Protein AF-0000000082944341 (afdb_homodimer)

Organism: Aphis glycines (NCBI:txid307491)

InterPro domains:
  IPR006941 Ribonuclease CAF1 [PF04857] (3-382)
  IPR012337 Ribonuclease H-like superfamily [SSF53098] (1-391)
  IPR012677 Nucleotide-binding alpha-beta plait domain superfamily [G3DSA:3.30.70.330] (440-510)
  IPR014789 Poly(A)-specific ribonuclease, RNA-binding [PF08675] (442-498)
  IPR036397 Ribonuclease H superfamily [G3DSA:3.30.420.10] (1-163)
  IPR036397 Ribonuclease H superfamily [G3DSA:3.30.420.10] (222-431)
  IPR036867 R3H domain superfamily [SSF82708] (162-239)
  IPR051181 CAF1 family poly(A)-specific ribonucleases [PTHR15092] (1-502)

Sequence (1282 aa):
MDVVNENFYQLLPEIELAIAECDFIAIDGEFTGLHNGTMVSIFDTAAQYYQKLRSNCMDFLMVQFGLCAVKYNAEKKKYTYRAYNFYTFPKPMSRYAPDCRFLCQSSSMEFLSNNNFDFNKLFKHGIPFLTVPDEQVLQNELLNRYKQNCLQAQTPSKVSEPIPIPDNHKADIESACEKVKELLESETSSEVIIAEKPNSFVRKLIYQEVYSRYSDSKVSLQSRIVEDIGNVMIAFKGRTKLLMAQERMEREQIELEKAVGFSAVLKKIIASNKPVVGHNMTLDVCHMIHQFCLPLPSSYSDFQAMVKTISYRFLDTKYISGTEPLKPFFGSTVLNDLKKSLSEQCQNYIDLEPEVPEVGYSDDVSKLHDAGFDAYLTSTVFVNLCNLYGKVKGIKEHISTDSAYLKQFENKLYMIRYNEDPCLNLNGPEQTWKLFFFLAQLQRSHVYHITFPAEWKTIDITNIFSPFTNVFIKYINDTSAWVALREASQAKAMNKILPKLQALHKNIILLPWSVYYKDTCTSNVPTTTKRKISSCSSPPKDNVDSPIAEDTSDDHDGHTPEKVPRISKGRRVSRGGTISPILEADESTELDADSSSVSNITDVDVKNHSISTPSYAQTLKTKKDTDTAELKTIFPVASWDMDVVNENFYQLLPEIELAIAECDFIAIDGEFTGLHNGTMVSIFDTAAQYYQKLRSNCMDFLMVQFGLCAVKYNAEKKKYTYRAYNFYTFPKPMSRYAPDCRFLCQSSSMEFLSNNNFDFNKLFKHGIPFLTVPDEQVLQNELLNRYKQNCLQAQTPSKVSEPIPIPDNHKADIESACEKVKELLESETSSEVIIAEKPNSFVRKLIYQEVYSRYSDSKVSLQSRIVEDIGNVMIAFKGRTKLLMAQERMEREQIELEKAVGFSAVLKKIIASNKPVVGHNMTLDVCHMIHQFCLPLPSSYSDFQAMVKTISYRFLDTKYISGTEPLKPFFGSTVLNDLKKSLSEQCQNYIDLEPEVPEVGYSDDVSKLHDAGFDAYLTSTVFVNLCNLYGKVKGIKEHISTDSAYLKQFENKLYMIRYNEDPCLNLNGPEQTWKLFFFLAQLQRSHVYHITFPAEWKTIDITNIFSPFTNVFIKYINDTSAWVALREASQAKAMNKILPKLQALHKNIILLPWSVYYKDTCTSNVPTTTKRKISSCSSPPKDNVDSPIAEDTSDDHDGHTPEKVPRISKGRRVSRGGTISPILEADESTELDADSSSVSNITDVDVKNHSISTPSYAQTLKTKKDTDTAELKTIFPVASWD

Nearest PDB structures (foldseek):
  2a1s-assembly1_D  TM=8.513E-01  e=3.449E-38  Homo sapiens
  2a1s-assembly1_A  TM=8.481E-01  e=6.648E-38  Homo sapiens
  3d45-assembly1_A  TM=7.875E-01  e=1.438E-38  Mus musculus
  2a1s-assembly2_B  TM=8.454E-01  e=1.087E-37  Homo sapiens
  2a1s-assembly2_C  TM=8.378E-01  e=4.267E-37  Homo sapiens

Solvent-accessible surface area (backbone atoms only — not comparable to full-atom values): 72663 Å² total; per-residue (Å²): 58,82,38,31,45,90,51,35,74,77,43,44,64,58,50,49,49,43,58,64,67,30,62,33,36,17,38,32,60,39,49,31,33,73,71,51,65,75,69,79,50,46,80,47,49,64,55,53,40,46,46,38,44,62,65,23,29,62,53,31,43,64,41,27,44,8,36,17,27,32,32,75,38,80,88,75,70,42,43,33,31,45,28,34,24,34,28,38,31,54,54,56,80,44,79,69,40,47,65,43,66,36,37,35,23,33,59,38,43,38,52,41,37,75,49,67,48,59,46,48,55,34,56,67,34,23,22,17,44,30,26,53,67,56,45,49,53,52,49,51,51,50,48,49,51,42,51,50,43,46,49,54,53,68,43,74,77,71,79,58,85,76,75,80,78,54,79,78,47,44,64,62,46,50,50,25,45,49,47,51,53,50,42,69,69,38,88,81,52,52,64,46,80,44,40,76,55,60,54,76,65,55,46,51,50,40,53,52,53,42,52,71,75,37,58,57,62,50,39,29,78,46,78,44,76,41,89,97,69,37,46,27,34,32,39,27,49,64,38,33,50,54,54,50,40,50,52,50,46,52,53,51,49,53,51,47,57,56,35,30,34,53,21,55,55,54,52,49,45,32,72,52,50,41,37,37,33,25,57,61,34,45,66,45,53,52,45,52,38,35,58,35,37,44,72,72,60,92,44,54,68,56,38,28,56,53,54,48,63,44,23,82,34,37,40,19,46,36,33,52,47,64,29,89,89,45,26,87,79,47,90,45,64,25,70,71,52,37,44,54,52,42,62,71,68,35,90,80,55,63,74,70,38,52,74,46,76,73,30,34,82,64,89,83,60,86,50,65,86,32,24,19,52,45,3,43,50,42,43,41,39,46,58,41,48,45,49,47,48,22,62,76,71,68,46,85,68,85,75,53,93,82,34,75,86,48,53,92,47,49,30,27,29,37,36,76,43,66,96,50,82,42,44,44,69,38,86,53,79,66,93,51,68,65,57,49,53,51,50,52,46,60,73,34,58,27,25,30,37,38,36,42,56,68,84,62,50,72,68,56,57,48,55,75,43,52,93,50,76,65,65,46,75,46,71,73,40,63,37,32,30,39,38,30,48,68,53,60,82,47,26,64,62,47,60,66,44,43,63,59,54,42,67,72,36,78,73,42,48,78,34,47,44,69,58,54,52,52,60,58,49,59,69,69,47,76,77,74,75,72,78,69,78,77,70,81,80,72,78,75,79,73,82,77,76,82,80,80,82,82,85,78,83,80,79,77,80,75,79,65,83,67,60,38,39,64,67,56,77,60,75,55,51,34,77,88,66,73,80,54,58,98,56,56,65,56,74,64,68,77,69,82,82,79,91,61,87,73,84,85,81,82,80,83,77,80,81,77,82,73,81,78,76,82,80,80,73,76,79,78,79,77,79,77,84,71,83,72,77,75,78,74,80,70,78,79,72,84,74,82,123,60,82,37,33,46,90,50,35,74,77,43,44,65,59,52,51,50,44,58,63,67,30,62,33,36,16,38,32,59,39,51,31,32,72,70,52,65,76,70,80,51,47,81,48,50,65,56,55,39,45,47,37,44,62,65,23,30,64,52,31,42,65,41,26,44,8,36,18,26,30,32,74,38,80,89,75,71,41,41,32,32,46,28,33,25,33,28,38,31,56,54,56,78,44,79,67,41,47,68,44,71,37,39,35,23,34,59,37,43,37,51,41,38,76,49,66,47,59,47,48,55,34,57,68,34,23,21,18,45,31,27,52,68,55,46,49,53,51,50,51,50,51,50,50,51,43,52,51,43,45,49,53,53,69,42,73,77,71,80,57,84,77,74,79,77,53,78,75,48,44,65,62,46,52,51,25,45,47,47,50,52,49,41,68,70,37,91,80,52,53,64,45,79,43,38,76,54,62,53,76,65,56,46,52,50,42,54,52,52,41,52,70,77,36,57,55,62,50,39,29,80,45,78,44,76,42,89,98,70,37,48,28,33,33,38,27,49,65,37,33,49,53,56,51,40,49,51,50,44,50,53,51,49,52,50,49,56,55,35,31,34,54,22,55,55,54,52,49,45,30,72,52,49,43,37,38,34,25,56,60,30,44,65,44,52,50,46,51,37,34,58,34,37,44,72,72,59,92,44,55,70,55,38,28,54,52,53,48,62,44,23,83,34,36,39,20,46,36,33,54,47,65,28,87,90,45,27,87,80,47,87,45,63,23,70,72,52,38,44,54,51,43,62,72,69,33,90,80,54,63,75,70,39,54,74,46,75,72,30,35,82,63,89,84,60,86,52,66,86,32,24,19,52,45,3,42,49,42,45,40,39,45,57,41,48,45,49,48,48,22,61,76,70,68,45,85,67,86,75,53,91,81,36,75,86,49,53,89,47,47,31,29,29,36,35,77,43,65,97,48,82,43,44,44,71,37,83,54,80,66,93,53,68,65,58,49,52,51,48,53,47,60,72,35,58,28,25,31,37,38,36,41,58,68,84,61,51,71,66,57,58,48,55,75,42,53,93,50,76,65,66,47,76,46,72,74,40,63,38,30,28,40,38,29,47,69,53,60,80,49,25,64,62,46,63,68,45,42,64,59,53,42,68,72,36,75,72,43,47,77,34,48,44,70,58,53,51,52,60,58,50,60,69,67,48,76,78,75,73,72,77,70,77,76,68,80,72,73,80,77,76,81,83,75,86,76,80,81,82,84,77,78,81,80,78,77,78,76,78,65,83,68,66,37,40,64,69,54,78,60,73,55,53,35,78,86,68,73,79,53,59,97,56,56,64,57,74,68,68,78,68,83,80,84,91,63,87,73,86,80,85,86,78,84,77,80,80,77,79,70,81,77,75,82,81,80,73,75,78,79,79,76,79,78,82,73,84,74,77,75,79,75,80,71,79,79,74,84,75,83,123

Radius of gyration: 36.27 Å; Cα contacts (8 Å, |Δi|>4): 1877; chains: 2; bounding box: 91×100×101 Å

Foldseek 3Di:
DEDWLVCQVVCVVVLLVLLQQFQFKEKFFAKLDAWFAFDDDQLDDLFRNVLRCQFTGQLIAGQKMKIKGWHADPVVRAIAIFIYIAGADADDLDLQQFDDDGDGDPVSVVVCVVLPNDVVCNVPTHQAADAPVRLVVLVVVLVVVLVVLLVVLVDDPPPDPQDDDDPLCVVLLVQLLVVLVVQLPDPPDFKDFSFFPDDPVSVVNNVNVNCVVDPLQAKPWDWDQDPPGGTTIMIGGRQGSNNVSVVVSVVVVVSSVSNNTPLVSLVSQLVSQHEYEYALCPSVLQNCCCPHYHNQDNGLQVNLVVSCSSHVWYFYLLLLCCDPPNVVQAPDSPLVRLLVSLVVPQPPQHQYHYPDPVRDDDPPDDSPPRGRVSSNSRVSSVLSSQRVVCVVVVNPDRDGPPDPSCVVRTQWRAANHDPDSRTSHSNHDDDDPVVVVVVSCLVQLQKKKKFADLPDDPVNVCVLVVVQPDWDWADSDSGMIMIGGPDSVCSVVCVVCVVVSCVVDVRMDMGRPVVVVVVVVVVPDPPPPPVPPPPDDPDDPPDDDDDDDDDDDDPPPPPRPDRPGDRPSPNNPSPPDDPPPVDDPPPPPPPDDDDNDDDDDDDDDPDCPPPCPDPPPDDPVPDCPPPPPPPPPPDDDPPPD/DEDFLVCQVVCVVVLLVLLQQFQFKEKFFAKLDAWAAFDDDQLDDLFRNVLRCQQTGQLIAGQKMKIKGWHADPVVRAIAIFIYIAGADADDLDLQQFDDDGDGDPVSVVVCVVLPNDVVCNVPTHQAADAPVRLVVLVVVLVVVLVVLLVVLVDDPPPDPQDDDDPQCVVLLVQLLVVLVVCLVDPPDFKDFSFFPDDPVSVVNNVNVNCVVDPLQAKPWDWDQDPPGGTTIMIGGRQRSNNVSVVVSVVVVVSSVSNNTPLVSLVSQLVSQHEYEYALCPSVLQNCCCPHYHNQDNGLQVNLVVSCSSHVWYFYLLLLCCDPPNNVQAPDSDLVRLLVSLVVPQPPQHQYHYPDPVRDDDPPDDSPPRGRVSSNSRVSSVLSSQRVVCVVVVNPDRDGPPDPSCVVRTQWRAANHDPDSRTSHSNHDDDDPVVVVVVSCLVQLQKKKKFADLPDDPVNVCVLVVVQPDWDWADRDSGMIMIGGPDSVCSVVCVVCVVVSCVVDVRMDMGRPVVVVVVVVVVPDDPPPPVPPPPDDDPDDDDDDDDDDPDDDDPPPPPRPDRPGDRPSPNSPSPPDDPPPVDDPPPPPPPDDDDRDNDDDDDDDPDCPPPCPDPPVDDPVPDCPPPPPPPPPPDDDPPPD

Secondary structure (DSSP, 8-state):
-EE-HHHHHHHHHHHHHHHHH-SEEEEEEEES-S-SSSPP-TT--HHHHHHHHHHHTTTB-EEEEEEEEEEEETTTTEEEEEEEEEEB-----STTS---EEEEEHHHHHHHHHTT--HHHHHHHPBPB--HHHHHHHHHHHHHHHHHHHHHHHS-----S-----HHHHHHHHHHHHHHHHHHH-SS-SEEEEEES--HHHHHHHHHHHHHHS-TTTEEEEEEEETTTEEEEEEEES--HHHHHHHHHHHHHHHHHHHHBTHHHHHHHHHHT--EEESS-HHHHHHHHHHHT-PPPSSHHHHHHHHHHH-S-EEEHHHHHHSTTTGGG-S---HHHHHHHHHHH-TT----EESSGGG---TT---TT-HHHHHHHHHHHHHHHHHHHHHHHT--S---TT-GGGGGGTTEEE---SSS--EEE-S---S-HHHHHHHHHHHTTTEEEEE--TT--HHHHHHHTTTSS-EEEEESSSSEEEEEES-GGGHHHHHHHHHHHHHH-TT-EEEEHHHHHHHHHHHSS--------------------------------------------------SS----SS------TT-------------------------------------------S------/-EE-HHHHHHHHHHHHHHHHH-SEEEEEEEES-S-SSSPP-TT--HHHHHHHHHHHTTTB-EEEEEEEEEEEETTTTEEEEEEEEEEB-----STTS---EEEEEHHHHHHHHHTT--HHHHHHHPBPB--HHHHHHHHHHHHHHHHHHHHHHHS-----S-----HHHHHHHHHHHHHHHHHHH-SS-SEEEEEES--HHHHHHHHHHHHHHS-TTTEEEEEEEETTTEEEEEEEES--HHHHHHHHHHHHHHHHHHHHBTHHHHHHHHHHT--EEESS-HHHHHHHHHHHT-PPPSSHHHHHHHHHHH-S-EEEHHHHHHSTTTGGG-S---HHHHHHHHHHH-TT----EESSGGG---TT---TT-HHHHHHHHHHHHHHHHHHHHHHHT--S---TT-GGGGGGTTEEE---SSS--EEE-S---S-HHHHHHHHHHHTTTEEEEE--TT--HHHHHHHTTTSS-EEEEESSSSEEEEEESSGGGHHHHHHHHHHHHHH-TT-EEEEHHHHHHHHHHSSS--------------------------------------------------SS----SS------TT-------------------------------------------S------

Structure (mmCIF, N/CA/C/O backbone):
data_AF-0000000082944341-model_v1
#
loop_
_entity.id
_entity.type
_entity.pdbx_description
1 polymer 'Poly(A)-specific ribonuclease RNA-binding domain-containing protein'
#
loop_
_atom_site.group_PDB
_atom_site.id
_atom_site.type_symbol
_atom_site.label_atom_id
_atom_site.label_alt_id
_atom_site.label_comp_id
_atom_site.label_asym_id
_atom_site.label_entity_id
_atom_site.label_seq_id
_atom_site.pdbx_PDB_ins_code
_atom_site.Cartn_x
_atom_site.Cartn_y
_atom_site.Cartn_z
_atom_site.occupancy
_atom_site.B_iso_or_equiv
_atom_site.auth_seq_id
_atom_site.auth_comp_id
_atom_site.auth_asym_id
_atom_site.auth_atom_id
_atom_site.pdbx_PDB_model_num
ATOM 1 N N . MET A 1 1 ? 18.359 -15.992 9.508 1 85.75 1 MET A N 1
ATOM 2 C CA . MET A 1 1 ? 18.562 -14.805 10.328 1 85.75 1 MET A CA 1
ATOM 3 C C . MET A 1 1 ? 17.844 -13.602 9.742 1 85.75 1 MET A C 1
ATOM 5 O O . MET A 1 1 ? 18 -13.297 8.562 1 85.75 1 MET A O 1
ATOM 9 N N . ASP A 1 2 ? 17.109 -12.914 10.57 1 91.88 2 ASP A N 1
ATOM 10 C CA . ASP A 1 2 ? 16.453 -11.688 10.148 1 91.88 2 ASP A CA 1
ATOM 11 C C . ASP A 1 2 ? 17.422 -10.508 10.18 1 91.88 2 ASP A C 1
ATOM 13 O O . ASP A 1 2 ? 18.141 -10.312 11.164 1 91.88 2 ASP A O 1
ATOM 17 N N . VAL A 1 3 ? 17.5 -9.883 9.07 1 97.12 3 VAL A N 1
ATOM 18 C CA . VAL A 1 3 ? 18.312 -8.672 8.969 1 97.12 3 VAL A CA 1
ATOM 19 C C . VAL A 1 3 ? 17.406 -7.449 8.836 1 97.12 3 VAL A C 1
ATOM 21 O O . VAL A 1 3 ? 16.594 -7.371 7.906 1 97.12 3 VAL A O 1
ATOM 24 N N . VAL A 1 4 ? 17.5 -6.531 9.75 1 96.94 4 VAL A N 1
ATOM 25 C CA . VAL A 1 4 ? 16.734 -5.297 9.789 1 96.94 4 VAL A CA 1
ATOM 26 C C . VAL A 1 4 ? 17.672 -4.098 9.898 1 96.94 4 VAL A C 1
ATOM 28 O O . VAL A 1 4 ? 18.891 -4.262 9.953 1 96.94 4 VAL A O 1
ATOM 31 N N . ASN A 1 5 ? 17.094 -2.959 9.875 1 95.62 5 ASN A N 1
ATOM 32 C CA . ASN A 1 5 ? 17.891 -1.737 9.828 1 95.62 5 ASN A CA 1
ATOM 33 C C . ASN A 1 5 ? 18.859 -1.657 11 1 95.62 5 ASN A C 1
ATOM 35 O O . ASN A 1 5 ? 20.016 -1.239 10.836 1 95.62 5 ASN A O 1
ATOM 39 N N . GLU A 1 6 ? 18.516 -2.117 12.148 1 94.69 6 GLU A N 1
ATOM 40 C CA . GLU A 1 6 ? 19.281 -1.953 13.383 1 94.69 6 GLU A CA 1
ATOM 41 C C . GLU A 1 6 ? 20.531 -2.828 13.383 1 94.69 6 GLU A C 1
ATOM 43 O O . GLU A 1 6 ? 21.547 -2.477 13.992 1 94.69 6 GLU A O 1
ATOM 48 N N . ASN A 1 7 ? 20.469 -3.965 12.711 1 95.44 7 ASN A N 1
ATOM 49 C CA . ASN A 1 7 ? 21.625 -4.863 12.719 1 95.44 7 ASN A CA 1
ATOM 50 C C . ASN A 1 7 ? 22.266 -4.957 11.336 1 95.44 7 ASN A C 1
ATOM 52 O O . ASN A 1 7 ? 23.234 -5.691 11.148 1 95.44 7 ASN A O 1
ATOM 56 N N . PHE A 1 8 ? 21.812 -4.207 10.438 1 96.94 8 PHE A N 1
ATOM 57 C CA . PHE A 1 8 ? 22.219 -4.336 9.039 1 96.94 8 PHE A CA 1
ATOM 58 C C . PHE A 1 8 ? 23.688 -3.965 8.859 1 96.94 8 PHE A C 1
ATOM 60 O O . PHE A 1 8 ? 24.453 -4.738 8.297 1 96.94 8 PHE A O 1
ATOM 67 N N . TYR A 1 9 ? 24.062 -2.891 9.328 1 94.06 9 TYR A N 1
ATOM 68 C CA . TYR A 1 9 ? 25.406 -2.375 9.078 1 94.06 9 TYR A CA 1
ATOM 69 C C . TYR A 1 9 ? 26.453 -3.188 9.828 1 94.06 9 TYR A C 1
ATOM 71 O O . TYR A 1 9 ? 27.594 -3.328 9.359 1 94.06 9 TYR A O 1
ATOM 79 N N . GLN A 1 10 ? 26.047 -3.662 10.898 1 94.56 10 GLN A N 1
ATOM 80 C CA . GLN A 1 10 ? 26.938 -4.543 11.641 1 94.56 10 GLN A CA 1
ATOM 81 C C . GLN A 1 10 ? 27.156 -5.859 10.898 1 94.56 10 GLN A C 1
ATOM 83 O O . GLN A 1 10 ? 28.25 -6.43 10.945 1 94.56 10 GLN A O 1
ATOM 88 N N . LEU A 1 11 ? 26.188 -6.309 10.203 1 95.75 11 LEU A N 1
ATOM 89 C CA . LEU A 1 11 ? 26.219 -7.609 9.539 1 95.75 11 LEU A CA 1
ATOM 90 C C . LEU A 1 11 ? 26.781 -7.484 8.125 1 95.75 11 LEU A C 1
ATOM 92 O O . LEU A 1 11 ? 27.172 -8.484 7.516 1 95.75 11 LEU A O 1
ATOM 96 N N . LEU A 1 12 ? 26.797 -6.332 7.602 1 96.56 12 LEU A N 1
ATOM 97 C CA . LEU A 1 12 ? 27.109 -6.102 6.195 1 96.56 12 LEU A CA 1
ATOM 98 C C . LEU A 1 12 ? 28.469 -6.691 5.844 1 96.56 12 LEU A C 1
ATOM 100 O O . LEU A 1 12 ? 28.625 -7.332 4.801 1 96.56 12 LEU A O 1
ATOM 104 N N . PRO A 1 13 ? 29.531 -6.555 6.703 1 96.25 13 PRO A N 1
ATOM 105 C CA . PRO A 1 13 ? 30.812 -7.156 6.355 1 96.25 13 PRO A CA 1
ATOM 106 C C . PRO A 1 13 ? 30.75 -8.68 6.258 1 96.25 13 PRO A C 1
ATOM 108 O O . PRO A 1 13 ? 31.359 -9.273 5.359 1 96.25 13 PRO A O 1
ATOM 111 N N . GLU A 1 14 ? 30.047 -9.25 7.121 1 95.69 14 GLU A N 1
ATOM 112 C CA . GLU A 1 14 ? 29.875 -10.695 7.09 1 95.69 14 GLU A CA 1
ATOM 113 C C . GLU A 1 14 ? 29.125 -11.141 5.84 1 95.69 14 GLU A C 1
ATOM 115 O O . GLU A 1 14 ? 29.453 -12.156 5.234 1 95.69 14 GLU A O 1
ATOM 120 N N . ILE A 1 15 ? 28.125 -10.445 5.508 1 97.12 15 ILE A N 1
ATOM 121 C CA . ILE A 1 15 ? 27.312 -10.742 4.324 1 97.12 15 ILE A CA 1
ATOM 122 C C . ILE A 1 15 ? 28.188 -10.625 3.072 1 97.12 15 ILE A C 1
ATOM 124 O O . ILE A 1 15 ? 28.109 -11.469 2.176 1 97.12 15 ILE A O 1
ATOM 128 N N . GLU A 1 16 ? 28.953 -9.57 3.078 1 97.44 16 GLU A N 1
ATOM 129 C CA . GLU A 1 16 ? 29.859 -9.367 1.957 1 97.44 16 GLU A CA 1
ATOM 130 C C . GLU A 1 16 ? 30.812 -10.539 1.798 1 97.44 16 GLU A C 1
ATOM 132 O O . GLU A 1 16 ? 31.062 -11 0.682 1 97.44 16 GLU A O 1
ATOM 137 N N . LEU A 1 17 ? 31.312 -11.031 2.84 1 97 17 LEU A N 1
ATOM 138 C CA . LEU A 1 17 ? 32.25 -12.164 2.82 1 97 17 LEU A CA 1
ATOM 139 C C . LEU A 1 17 ? 31.531 -13.43 2.35 1 97 17 LEU A C 1
ATOM 141 O O . LEU A 1 17 ? 32.094 -14.211 1.583 1 97 17 LEU A O 1
ATOM 145 N N . ALA A 1 18 ? 30.375 -13.617 2.82 1 96.94 18 ALA A N 1
ATOM 146 C CA . ALA A 1 18 ? 29.578 -14.781 2.41 1 96.94 18 ALA A CA 1
ATOM 147 C C . ALA A 1 18 ? 29.344 -14.781 0.903 1 96.94 18 ALA A C 1
ATOM 149 O O . ALA A 1 18 ? 29.469 -15.82 0.249 1 96.94 18 ALA A O 1
ATOM 150 N N . ILE A 1 19 ? 29.016 -13.648 0.378 1 97.81 19 ILE A N 1
ATOM 151 C CA . ILE A 1 19 ? 28.75 -13.5 -1.049 1 97.81 19 ILE A CA 1
ATOM 152 C C . ILE A 1 19 ? 30.047 -13.734 -1.838 1 97.81 19 ILE A C 1
ATOM 154 O O . ILE A 1 19 ? 30.031 -14.43 -2.857 1 97.81 19 ILE A O 1
ATOM 158 N N . ALA A 1 20 ? 31.125 -13.281 -1.326 1 96.94 20 ALA A N 1
ATOM 159 C CA . ALA A 1 20 ? 32.406 -13.367 -2.02 1 96.94 20 ALA A CA 1
ATOM 160 C C . ALA A 1 20 ? 32.906 -14.805 -2.07 1 96.94 20 ALA A C 1
ATOM 162 O O . ALA A 1 20 ? 33.531 -15.211 -3.051 1 96.94 20 ALA A O 1
ATOM 163 N N . GLU A 1 21 ? 32.594 -15.562 -1.082 1 96.25 21 GLU A N 1
ATOM 164 C CA . GLU A 1 21 ? 33.219 -16.891 -0.937 1 96.25 21 GLU A CA 1
ATOM 165 C C . GLU A 1 21 ? 32.281 -17.984 -1.459 1 96.25 21 GLU A C 1
ATOM 167 O O . GLU A 1 21 ? 32.719 -19.125 -1.641 1 96.25 21 GLU A O 1
ATOM 172 N N . CYS A 1 22 ? 31.109 -17.641 -1.758 1 97.38 22 CYS A N 1
ATOM 173 C CA . CYS A 1 22 ? 30.141 -18.688 -2.111 1 97.38 22 CYS A CA 1
ATOM 174 C C . CYS A 1 22 ? 30.328 -19.141 -3.553 1 97.38 22 CYS A C 1
ATOM 176 O O . CYS A 1 22 ? 31.078 -18.516 -4.312 1 97.38 22 CYS A O 1
ATOM 178 N N . ASP A 1 23 ? 29.719 -20.266 -3.865 1 97.31 23 ASP A N 1
ATOM 179 C CA . ASP A 1 23 ? 29.719 -20.781 -5.23 1 97.31 23 ASP A CA 1
ATOM 180 C C . ASP A 1 23 ? 28.516 -20.25 -6.016 1 97.31 23 ASP A C 1
ATOM 182 O O . ASP A 1 23 ? 28.609 -20.047 -7.23 1 97.31 23 ASP A O 1
ATOM 186 N N . PHE A 1 24 ? 27.438 -20.125 -5.379 1 98.12 24 PHE A N 1
ATOM 187 C CA . PHE A 1 24 ? 26.266 -19.5 -5.988 1 98.12 24 PHE A CA 1
ATOM 188 C C . PHE A 1 24 ? 25.375 -18.859 -4.926 1 98.12 24 PHE A C 1
ATOM 190 O O . PHE A 1 24 ? 25.531 -19.125 -3.732 1 98.12 24 PHE A O 1
ATOM 197 N N . ILE A 1 25 ? 24.484 -17.984 -5.344 1 98.56 25 ILE A N 1
ATOM 198 C CA . ILE A 1 25 ? 23.547 -17.266 -4.473 1 98.56 25 ILE A CA 1
ATOM 199 C C . ILE A 1 25 ? 22.109 -17.609 -4.859 1 98.56 25 ILE A C 1
ATOM 201 O O . ILE A 1 25 ? 21.719 -17.438 -6.016 1 98.56 25 ILE A O 1
ATOM 205 N N . ALA A 1 26 ? 21.359 -18.141 -3.939 1 98.69 26 ALA A N 1
ATOM 206 C CA . ALA A 1 26 ? 19.938 -18.312 -4.16 1 98.69 26 ALA A CA 1
ATOM 207 C C . ALA A 1 26 ? 19.141 -17.141 -3.6 1 98.69 26 ALA A C 1
ATOM 209 O O . ALA A 1 26 ? 19.453 -16.625 -2.521 1 98.69 26 ALA A O 1
ATOM 210 N N . ILE A 1 27 ? 18.078 -16.703 -4.336 1 98.62 27 ILE A N 1
ATOM 211 C CA . ILE A 1 27 ? 17.328 -15.547 -3.898 1 98.62 27 ILE A CA 1
ATOM 212 C C . ILE A 1 27 ? 15.828 -15.867 -3.932 1 98.62 27 ILE A C 1
ATOM 214 O O . ILE A 1 27 ? 15.398 -16.781 -4.633 1 98.62 27 ILE A O 1
ATOM 218 N N . ASP A 1 28 ? 15.07 -15.156 -3.193 1 98.44 28 ASP A N 1
ATOM 219 C CA . ASP A 1 28 ? 13.609 -15.164 -3.158 1 98.44 28 ASP A CA 1
ATOM 220 C C . ASP A 1 28 ? 13.062 -13.859 -2.592 1 98.44 28 ASP A C 1
ATOM 222 O O . ASP A 1 28 ? 13.727 -13.188 -1.802 1 98.44 28 ASP A O 1
ATOM 226 N N . GLY A 1 29 ? 11.852 -13.43 -3.062 1 98.06 29 GLY A N 1
ATOM 227 C CA . GLY A 1 29 ? 11.281 -12.188 -2.576 1 98.06 29 GLY A CA 1
ATOM 228 C C . GLY A 1 29 ? 9.812 -12.305 -2.223 1 98.06 29 GLY A C 1
ATOM 229 O O . GLY A 1 29 ? 9.102 -13.156 -2.764 1 98.06 29 GLY A O 1
ATOM 230 N N . GLU A 1 30 ? 9.344 -11.516 -1.291 1 98.38 30 GLU A N 1
ATOM 231 C CA . GLU A 1 30 ? 7.938 -11.297 -0.984 1 98.38 30 GLU A CA 1
ATOM 232 C C . GLU A 1 30 ? 7.492 -9.898 -1.405 1 98.38 30 GLU A C 1
ATOM 234 O O . GLU A 1 30 ? 8.242 -8.93 -1.255 1 98.38 30 GLU A O 1
ATOM 239 N N . PHE A 1 31 ? 6.277 -9.789 -1.926 1 98.12 31 PHE A N 1
ATOM 240 C CA . PHE A 1 31 ? 5.844 -8.562 -2.588 1 98.12 31 PHE A CA 1
ATOM 241 C C . PHE A 1 31 ? 4.531 -8.07 -2 1 98.12 31 PHE A C 1
ATOM 243 O O . PHE A 1 31 ? 3.738 -8.859 -1.48 1 98.12 31 PHE A O 1
ATOM 250 N N . THR A 1 32 ? 4.262 -6.742 -2.09 1 98.06 32 THR A N 1
ATOM 251 C CA . THR A 1 32 ? 3.012 -6.152 -1.626 1 98.06 32 THR A CA 1
ATOM 252 C C . THR A 1 32 ? 1.886 -6.418 -2.621 1 98.06 32 THR A C 1
ATOM 254 O O . THR A 1 32 ? 0.722 -6.121 -2.344 1 98.06 32 THR A O 1
ATOM 257 N N . GLY A 1 33 ? 2.211 -6.914 -3.764 1 97 33 GLY A N 1
ATOM 258 C CA . GLY A 1 33 ? 1.267 -7.258 -4.816 1 97 33 GLY A CA 1
ATOM 259 C C . GLY A 1 33 ? 1.928 -7.891 -6.027 1 97 33 GLY A C 1
ATOM 260 O O . GLY A 1 33 ? 3.154 -7.887 -6.145 1 97 33 GLY A O 1
ATOM 261 N N . LEU A 1 34 ? 1.122 -8.359 -6.914 1 92.44 34 LEU A N 1
ATOM 262 C CA . LEU A 1 34 ? 1.663 -9.094 -8.055 1 92.44 34 LEU A CA 1
ATOM 263 C C . LEU A 1 34 ? 1.363 -8.375 -9.359 1 92.44 34 LEU A C 1
ATOM 265 O O . LEU A 1 34 ? 2.225 -8.281 -10.234 1 92.44 34 LEU A O 1
ATOM 269 N N . HIS A 1 35 ? 0.141 -7.91 -9.5 1 90.25 35 HIS A N 1
ATOM 270 C CA . HIS A 1 35 ? -0.193 -7.258 -10.766 1 90.25 35 HIS A CA 1
ATOM 271 C C . HIS A 1 35 ? -1.296 -6.223 -10.57 1 90.25 35 HIS A C 1
ATOM 273 O O . HIS A 1 35 ? -2.154 -6.379 -9.695 1 90.25 35 HIS A O 1
ATOM 279 N N . ASN A 1 36 ? -1.171 -5.207 -11.273 1 88.5 36 ASN A N 1
ATOM 280 C CA . ASN A 1 36 ? -2.162 -4.137 -11.344 1 88.5 36 ASN A CA 1
ATOM 281 C C . ASN A 1 36 ? -2.646 -3.916 -12.773 1 88.5 36 ASN A C 1
ATOM 283 O O . ASN A 1 36 ? -2.115 -3.066 -13.492 1 88.5 36 ASN A O 1
ATOM 287 N N . GLY A 1 37 ? -3.521 -4.605 -13.25 1 77.5 37 GLY A N 1
ATOM 288 C CA . GLY A 1 37 ? -4.016 -4.473 -14.609 1 77.5 37 GLY A CA 1
ATOM 289 C C . GLY A 1 37 ? -4.102 -5.797 -15.344 1 77.5 37 GLY A C 1
ATOM 290 O O . GLY A 1 37 ? -4.52 -6.805 -14.773 1 77.5 37 GLY A O 1
ATOM 291 N N . THR A 1 38 ? -3.652 -5.664 -16.703 1 76.75 38 THR A N 1
ATOM 292 C CA . THR A 1 38 ? -3.756 -6.844 -17.547 1 76.75 38 THR A CA 1
ATOM 293 C C . THR A 1 38 ? -2.697 -7.879 -17.172 1 76.75 38 THR A C 1
ATOM 295 O O . THR A 1 38 ? -1.516 -7.547 -17.047 1 76.75 38 THR A O 1
ATOM 298 N N .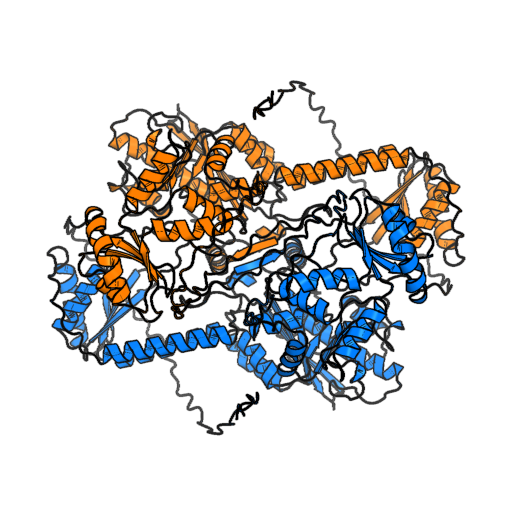 MET A 1 39 ? -3.105 -8.953 -16.969 1 79.75 39 MET A N 1
ATOM 299 C CA . MET A 1 39 ? -2.225 -10.055 -16.578 1 79.75 39 MET A CA 1
ATOM 300 C C . MET A 1 39 ? -1.474 -10.602 -17.781 1 79.75 39 MET A C 1
ATOM 302 O O . MET A 1 39 ? -1.935 -10.469 -18.922 1 79.75 39 MET A O 1
ATOM 306 N N . VAL A 1 40 ? -0.408 -11.141 -17.531 1 84.69 40 VAL A N 1
ATOM 307 C CA . VAL A 1 40 ? 0.361 -11.836 -18.562 1 84.69 40 VAL A CA 1
ATOM 308 C C . VAL A 1 40 ? -0.459 -12.992 -19.125 1 84.69 40 VAL A C 1
ATOM 310 O O . VAL A 1 40 ? -1.24 -13.617 -18.406 1 84.69 40 VAL A O 1
ATOM 313 N N . SER A 1 41 ? -0.291 -13.172 -20.391 1 84.56 41 SER A N 1
ATOM 314 C CA . SER A 1 41 ? -1 -14.234 -21.094 1 84.56 41 SER A CA 1
ATOM 315 C C . SER A 1 41 ? -0.041 -15.32 -21.562 1 84.56 41 SER A C 1
ATOM 317 O O . SER A 1 41 ? 1.119 -15.039 -21.875 1 84.56 41 SER A O 1
ATOM 319 N N . ILE A 1 42 ? -0.568 -16.5 -21.641 1 87.12 42 ILE A N 1
ATOM 320 C CA . ILE A 1 42 ? 0.227 -17.625 -22.141 1 87.12 42 ILE A CA 1
ATOM 321 C C . ILE A 1 42 ? 0.543 -17.406 -23.625 1 87.12 42 ILE A C 1
ATOM 323 O O . ILE A 1 42 ? 1.414 -18.078 -24.172 1 87.12 42 ILE A O 1
ATOM 327 N N . PHE A 1 43 ? -0.135 -16.5 -24.234 1 87.5 43 PHE A N 1
ATOM 328 C CA . PHE A 1 43 ? 0.044 -16.266 -25.672 1 87.5 43 PHE A CA 1
ATOM 329 C C . PHE A 1 43 ? 0.923 -15.047 -25.906 1 87.5 43 PHE A C 1
ATOM 331 O O . PHE A 1 43 ? 1.16 -14.664 -27.062 1 87.5 43 PHE A O 1
ATOM 338 N N . ASP A 1 44 ? 1.426 -14.492 -24.891 1 87.44 44 ASP A N 1
ATOM 339 C CA . ASP A 1 44 ? 2.307 -13.328 -25.031 1 87.44 44 ASP A CA 1
ATOM 340 C C . ASP A 1 44 ? 3.662 -13.734 -25.594 1 87.44 44 ASP A C 1
ATOM 342 O O . ASP A 1 44 ? 4.195 -14.797 -25.266 1 87.44 44 ASP A O 1
ATOM 346 N N . THR A 1 45 ? 4.145 -12.898 -26.469 1 87.06 45 THR A N 1
ATOM 347 C CA . THR A 1 45 ? 5.566 -13.008 -26.781 1 87.06 45 THR A CA 1
ATOM 348 C C . THR A 1 45 ? 6.414 -12.625 -25.562 1 87.06 45 THR A C 1
ATOM 350 O O . THR A 1 45 ? 5.906 -12.039 -24.609 1 87.06 45 THR A O 1
ATOM 353 N N . ALA A 1 46 ? 7.715 -12.953 -25.672 1 88.5 46 ALA A N 1
ATOM 354 C CA . ALA A 1 46 ? 8.609 -12.602 -24.578 1 88.5 46 ALA A CA 1
ATOM 355 C C . ALA A 1 46 ? 8.625 -11.094 -24.344 1 88.5 46 ALA A C 1
ATOM 357 O O . ALA A 1 46 ? 8.602 -10.633 -23.203 1 88.5 46 ALA A O 1
ATOM 358 N N . ALA A 1 47 ? 8.664 -10.352 -25.406 1 88.75 47 ALA A N 1
ATOM 359 C CA . ALA A 1 47 ? 8.688 -8.898 -25.312 1 88.75 47 ALA A CA 1
ATOM 360 C C . ALA A 1 47 ? 7.391 -8.367 -24.703 1 88.75 47 ALA A C 1
ATOM 362 O O . ALA A 1 47 ? 7.41 -7.441 -23.875 1 88.75 47 ALA A O 1
ATOM 363 N N . GLN A 1 48 ? 6.281 -8.914 -25.141 1 88.62 48 GLN A N 1
ATOM 364 C CA . GLN A 1 48 ? 4.988 -8.508 -24.594 1 88.62 48 GLN A CA 1
ATOM 365 C C . GLN A 1 48 ? 4.887 -8.867 -23.125 1 88.62 48 GLN A C 1
ATOM 367 O O . GLN A 1 48 ? 4.359 -8.078 -22.328 1 88.62 48 GLN A O 1
ATOM 372 N N . TYR A 1 49 ? 5.379 -10.031 -22.875 1 91.31 49 TYR A N 1
ATOM 373 C CA . TYR A 1 49 ? 5.406 -10.484 -21.5 1 91.31 49 TYR A CA 1
ATOM 374 C C . TYR A 1 49 ? 6.188 -9.516 -20.625 1 91.31 49 TYR A C 1
ATOM 376 O O . TYR A 1 49 ? 5.695 -9.086 -19.562 1 91.31 49 TYR A O 1
ATOM 384 N N . TYR A 1 50 ? 7.32 -9.156 -21.078 1 93.62 50 TYR A N 1
ATOM 385 C CA . TYR A 1 50 ? 8.172 -8.227 -20.359 1 93.62 50 TYR A CA 1
ATOM 386 C C . TYR A 1 50 ? 7.48 -6.879 -20.172 1 93.62 50 TYR A C 1
ATOM 388 O O . TYR A 1 50 ? 7.516 -6.293 -19.094 1 93.62 50 TYR A O 1
ATOM 396 N N . GLN A 1 51 ? 6.859 -6.418 -21.141 1 93.5 51 GLN A N 1
ATOM 397 C CA . GLN A 1 51 ? 6.191 -5.121 -21.078 1 93.5 51 GLN A CA 1
ATOM 398 C C . GLN A 1 51 ? 5.078 -5.125 -20.047 1 93.5 51 GLN A C 1
ATOM 400 O O . GLN A 1 51 ? 4.887 -4.137 -19.328 1 93.5 51 GLN A O 1
ATOM 405 N N . LYS A 1 52 ? 4.387 -6.168 -20.047 1 92.12 52 LYS A N 1
ATOM 406 C CA . LYS A 1 52 ? 3.309 -6.281 -19.062 1 92.12 52 LYS A CA 1
ATOM 407 C C . LYS A 1 52 ? 3.859 -6.312 -17.641 1 92.12 52 LYS A C 1
ATOM 409 O O . LYS A 1 52 ? 3.285 -5.707 -16.734 1 92.12 52 LYS A O 1
ATOM 414 N N . LEU A 1 53 ? 4.977 -6.996 -17.469 1 94.75 53 LEU A N 1
ATOM 415 C CA . LEU A 1 53 ? 5.605 -7.012 -16.156 1 94.75 53 LEU A CA 1
ATOM 416 C C . LEU A 1 53 ? 6.047 -5.609 -15.75 1 94.75 53 LEU A C 1
ATOM 418 O O . LEU A 1 53 ? 5.777 -5.168 -14.625 1 94.75 53 LEU A O 1
ATOM 422 N N . ARG A 1 54 ? 6.668 -4.988 -16.656 1 95.31 54 ARG A N 1
ATOM 423 C CA . ARG A 1 54 ? 7.215 -3.662 -16.391 1 95.31 54 ARG A CA 1
ATOM 424 C C . ARG A 1 54 ? 6.109 -2.67 -16.047 1 95.31 54 ARG A C 1
ATOM 426 O O . ARG A 1 54 ? 6.246 -1.875 -15.117 1 95.31 54 ARG A O 1
ATOM 433 N N . SER A 1 55 ? 5.035 -2.762 -16.734 1 93.25 55 SER A N 1
ATOM 434 C CA . SER A 1 55 ? 3.982 -1.759 -16.609 1 93.25 55 SER A CA 1
ATOM 435 C C . SER A 1 55 ? 3.043 -2.084 -15.453 1 93.25 55 SER A C 1
ATOM 437 O O . SER A 1 55 ? 2.508 -1.179 -14.812 1 93.25 55 SER A O 1
ATOM 439 N N . ASN A 1 56 ? 2.902 -3.35 -15.195 1 92.56 56 ASN A N 1
ATOM 440 C CA . ASN A 1 56 ? 1.789 -3.719 -14.328 1 92.56 56 ASN A CA 1
ATOM 441 C C . ASN A 1 56 ? 2.279 -4.266 -12.992 1 92.56 56 ASN A C 1
ATOM 443 O O . ASN A 1 56 ? 1.491 -4.438 -12.062 1 92.56 56 ASN A O 1
ATOM 447 N N . CYS A 1 57 ? 3.535 -4.445 -12.836 1 95.56 57 CYS A N 1
ATOM 448 C CA . CYS A 1 57 ? 3.969 -5.148 -11.633 1 95.56 57 CYS A CA 1
ATOM 449 C C . CYS A 1 57 ? 4.949 -4.305 -10.828 1 95.56 57 CYS A C 1
ATOM 451 O O . CYS A 1 57 ? 5.117 -4.52 -9.625 1 95.56 57 CYS A O 1
ATOM 453 N N . MET A 1 58 ? 5.523 -3.32 -11.352 1 95.88 58 MET A N 1
ATOM 454 C CA . MET A 1 58 ? 6.691 -2.674 -10.758 1 95.88 58 MET A CA 1
ATOM 455 C C . MET A 1 58 ? 6.273 -1.614 -9.742 1 95.88 58 MET A C 1
ATOM 457 O O . MET A 1 58 ? 7.109 -1.104 -8.992 1 95.88 58 MET A O 1
ATOM 461 N N . ASP A 1 59 ? 4.996 -1.344 -9.602 1 94.81 59 ASP A N 1
ATOM 462 C CA . ASP A 1 59 ? 4.535 -0.374 -8.609 1 94.81 59 ASP A CA 1
ATOM 463 C C . ASP A 1 59 ? 4.414 -1.013 -7.23 1 94.81 59 ASP A C 1
ATOM 465 O O . ASP A 1 59 ? 4.258 -0.313 -6.227 1 94.81 59 ASP A O 1
ATOM 469 N N . PHE A 1 60 ? 4.508 -2.248 -7.207 1 97.44 60 PHE A N 1
ATOM 470 C CA . PHE A 1 60 ? 4.516 -2.961 -5.934 1 97.44 60 PHE A CA 1
ATOM 471 C C . PHE A 1 60 ? 5.926 -3.027 -5.363 1 97.44 60 PHE A C 1
ATOM 473 O O . PHE A 1 60 ? 6.906 -2.807 -6.078 1 97.44 60 PHE A O 1
ATOM 480 N N . LEU A 1 61 ? 6.027 -3.357 -4.082 1 97.56 61 LEU A N 1
ATOM 481 C CA . LEU A 1 61 ? 7.332 -3.398 -3.43 1 97.56 61 LEU A CA 1
ATOM 482 C C . LEU A 1 61 ? 7.727 -4.832 -3.098 1 97.56 61 LEU A C 1
ATOM 484 O O . LEU A 1 61 ? 6.883 -5.637 -2.689 1 97.56 61 LEU A O 1
ATOM 488 N N . MET A 1 62 ? 8.977 -5.078 -3.314 1 98.25 62 MET A N 1
ATOM 489 C CA . MET A 1 62 ? 9.602 -6.219 -2.645 1 98.25 62 MET A CA 1
ATOM 490 C C . MET A 1 62 ? 9.953 -5.875 -1.201 1 98.25 62 MET A C 1
ATOM 492 O O . MET A 1 62 ? 10.875 -5.102 -0.949 1 98.25 62 MET A O 1
ATOM 496 N N . VAL A 1 63 ? 9.258 -6.5 -0.259 1 98.44 63 VAL A N 1
ATOM 497 C CA . VAL A 1 63 ? 9.359 -6.035 1.12 1 98.44 63 VAL A CA 1
ATOM 498 C C . VAL A 1 63 ? 10.211 -7.008 1.934 1 98.44 63 VAL A C 1
ATOM 500 O O . VAL A 1 63 ? 10.586 -6.711 3.07 1 98.44 63 VAL A O 1
ATOM 503 N N . GLN A 1 64 ? 10.469 -8.102 1.376 1 98.44 64 GLN A N 1
ATOM 504 C CA . GLN A 1 64 ? 11.391 -9.07 1.963 1 98.44 64 GLN A CA 1
ATOM 505 C C . GLN A 1 64 ? 12.273 -9.703 0.896 1 98.44 64 GLN A C 1
ATOM 507 O O . GLN A 1 64 ? 11.797 -10.078 -0.176 1 98.44 64 GLN A O 1
ATOM 512 N N . PHE A 1 65 ? 13.562 -9.758 1.113 1 98.56 65 PHE A N 1
ATOM 513 C CA . PHE A 1 65 ? 14.531 -10.359 0.209 1 98.56 65 PHE A CA 1
ATOM 514 C C . PHE A 1 65 ? 15.312 -11.469 0.908 1 98.56 65 PHE A C 1
ATOM 516 O O . PHE A 1 65 ? 15.984 -11.219 1.91 1 98.56 65 PHE A O 1
ATOM 523 N N . GLY A 1 66 ? 15.195 -12.68 0.399 1 98.38 66 GLY A N 1
ATOM 524 C CA . GLY A 1 66 ? 15.984 -13.805 0.896 1 98.38 66 GLY A CA 1
ATOM 525 C C . GLY A 1 66 ? 17.25 -14.055 0.089 1 98.38 66 GLY A C 1
ATOM 526 O O . GLY A 1 66 ? 17.219 -14.016 -1.143 1 98.38 66 GLY A O 1
ATOM 527 N N . LEU A 1 67 ? 18.312 -14.258 0.803 1 98.5 67 LEU A N 1
ATOM 528 C CA . LEU A 1 67 ? 19.594 -14.562 0.198 1 98.5 67 LEU A CA 1
ATOM 529 C C . LEU A 1 67 ? 20.234 -15.773 0.871 1 98.5 67 LEU A C 1
ATOM 531 O O . LEU A 1 67 ? 20.375 -15.812 2.098 1 98.5 67 LEU A O 1
ATOM 535 N N . CYS A 1 68 ? 20.531 -16.719 0.141 1 98.12 68 CYS A N 1
ATOM 536 C CA . CYS A 1 68 ? 21.234 -17.891 0.637 1 98.12 68 CYS A CA 1
ATOM 537 C C . CYS A 1 68 ? 22.531 -18.109 -0.133 1 98.12 68 CYS A C 1
ATOM 539 O O . CYS A 1 68 ? 22.516 -18.469 -1.311 1 98.12 68 CYS A O 1
ATOM 541 N N . ALA A 1 69 ? 23.641 -17.891 0.498 1 98.19 69 ALA A N 1
ATOM 542 C CA . ALA A 1 69 ? 24.969 -18.125 -0.075 1 98.19 69 ALA A CA 1
ATOM 543 C C . ALA A 1 69 ? 25.438 -19.547 0.189 1 98.19 69 ALA A C 1
ATOM 545 O O . ALA A 1 69 ? 25.562 -19.969 1.344 1 98.19 69 ALA A O 1
ATOM 546 N N . VAL A 1 70 ? 25.719 -20.281 -0.883 1 97.94 70 VAL A N 1
ATOM 547 C CA . VAL A 1 70 ? 26.016 -21.703 -0.742 1 97.94 70 VAL A CA 1
ATOM 548 C C . VAL A 1 70 ? 27.469 -21.969 -1.179 1 97.94 70 VAL A C 1
ATOM 550 O O . VAL A 1 70 ? 27.922 -21.422 -2.184 1 97.94 70 VAL A O 1
ATOM 553 N N . LYS A 1 71 ? 28.125 -22.797 -0.373 1 96.19 71 LYS A N 1
ATOM 554 C CA . LYS A 1 71 ? 29.5 -23.203 -0.639 1 96.19 71 LYS A CA 1
ATOM 555 C C . LYS A 1 71 ? 29.609 -24.719 -0.732 1 96.19 71 LYS A C 1
ATOM 557 O O . LYS A 1 71 ? 29 -25.438 0.049 1 96.19 71 LYS A O 1
ATOM 562 N N . TYR A 1 72 ? 30.391 -25.094 -1.703 1 95.56 72 TYR A N 1
ATOM 563 C CA . TYR A 1 72 ? 30.656 -26.531 -1.847 1 95.56 72 TYR A CA 1
ATOM 564 C C . TYR A 1 72 ? 32.094 -26.859 -1.414 1 95.56 72 TYR A C 1
ATOM 566 O O . TYR A 1 72 ? 33.031 -26.219 -1.876 1 95.56 72 TYR A O 1
ATOM 574 N N . ASN A 1 73 ? 32.125 -27.766 -0.508 1 93 73 ASN A N 1
ATOM 575 C CA . ASN A 1 73 ? 33.438 -28.328 -0.117 1 93 73 ASN A CA 1
ATOM 576 C C . ASN A 1 73 ? 33.719 -29.625 -0.856 1 93 73 ASN A C 1
ATOM 578 O O . ASN A 1 73 ? 33.188 -30.672 -0.524 1 93 73 ASN A O 1
ATOM 582 N N . ALA A 1 74 ? 34.656 -29.641 -1.719 1 89.75 74 ALA A N 1
ATOM 583 C CA . ALA A 1 74 ? 34.969 -30.781 -2.584 1 89.75 74 ALA A CA 1
ATOM 584 C C . ALA A 1 74 ? 35.562 -31.922 -1.787 1 89.75 74 ALA A C 1
ATOM 586 O O . ALA A 1 74 ? 35.344 -33.094 -2.1 1 89.75 74 ALA A O 1
ATOM 587 N N . GLU A 1 75 ? 36.281 -31.594 -0.779 1 91.38 75 GLU A N 1
ATOM 588 C CA . GLU A 1 75 ? 36.938 -32.625 0.035 1 91.38 75 GLU A CA 1
ATOM 589 C C . GLU A 1 75 ? 35.938 -33.406 0.865 1 91.38 75 GLU A C 1
ATOM 591 O O . GLU A 1 75 ? 36 -34.625 0.942 1 91.38 75 GLU A O 1
ATOM 596 N N . LYS A 1 76 ? 35.062 -32.688 1.36 1 91 76 LYS A N 1
ATOM 597 C CA . LYS A 1 76 ? 34.062 -33.312 2.238 1 91 76 LYS A CA 1
ATOM 598 C C . LYS A 1 76 ? 32.812 -33.719 1.464 1 91 76 LYS A C 1
ATOM 600 O O . LYS A 1 76 ? 31.953 -34.438 1.981 1 91 76 LYS A O 1
ATOM 605 N N . LYS A 1 77 ? 32.75 -33.281 0.241 1 88.56 77 LYS A N 1
ATOM 606 C CA . LYS A 1 77 ? 31.594 -33.5 -0.601 1 88.56 77 LYS A CA 1
ATOM 607 C C . LYS A 1 77 ? 30.312 -33.031 0.098 1 88.56 77 LYS A C 1
ATOM 609 O O . LYS A 1 77 ? 29.344 -33.781 0.174 1 88.56 77 LYS A O 1
ATOM 614 N N . LYS A 1 78 ? 30.438 -31.844 0.665 1 92.81 78 LYS A N 1
ATOM 615 C CA . LYS A 1 78 ? 29.312 -31.281 1.41 1 92.81 78 LYS A CA 1
ATOM 616 C C . LYS A 1 78 ? 29.047 -29.844 0.974 1 92.81 78 LYS A C 1
ATOM 618 O O . LYS A 1 78 ? 29.953 -29.125 0.544 1 92.81 78 LYS A O 1
ATOM 623 N N . TYR A 1 79 ? 27.797 -29.5 1.095 1 95.44 79 TYR A N 1
ATOM 624 C CA . TYR A 1 79 ? 27.375 -28.109 0.88 1 95.44 79 TYR A CA 1
ATOM 625 C C . TYR A 1 79 ? 27.094 -27.422 2.205 1 95.44 79 TYR A C 1
ATOM 627 O O . TYR A 1 79 ? 26.453 -28 3.086 1 95.44 79 TYR A O 1
ATOM 635 N N . THR A 1 80 ? 27.625 -26.25 2.332 1 95.94 80 THR A N 1
ATOM 636 C CA . THR A 1 80 ? 27.297 -25.391 3.463 1 95.94 80 THR A CA 1
ATOM 637 C C . THR A 1 80 ? 26.641 -24.094 2.982 1 95.94 80 THR A C 1
ATOM 639 O O . THR A 1 80 ? 26.719 -23.766 1.802 1 95.94 80 THR A O 1
ATOM 642 N N . TYR A 1 81 ? 25.906 -23.469 3.906 1 96.75 81 TYR A N 1
ATOM 643 C CA . TYR A 1 81 ? 25.234 -22.266 3.455 1 96.75 81 TYR A CA 1
ATOM 644 C C . TYR A 1 81 ? 25.156 -21.234 4.574 1 96.75 81 TYR A C 1
ATOM 646 O O . TYR A 1 81 ? 25.375 -21.547 5.746 1 96.75 81 TYR A O 1
ATOM 654 N N . ARG A 1 82 ? 24.984 -19.984 4.199 1 96.69 82 ARG A N 1
ATOM 655 C CA . ARG A 1 82 ? 24.547 -18.859 5.027 1 96.69 82 ARG A CA 1
ATOM 656 C C . ARG A 1 82 ? 23.312 -18.188 4.445 1 96.69 82 ARG A C 1
ATOM 658 O O . ARG A 1 82 ? 23.328 -17.703 3.312 1 96.69 82 ARG A O 1
ATOM 665 N N . ALA A 1 83 ? 22.25 -18.203 5.258 1 96.56 83 ALA A N 1
ATOM 666 C CA . ALA A 1 83 ? 21 -17.641 4.766 1 96.56 83 ALA A CA 1
ATOM 667 C C . ALA A 1 83 ? 20.625 -16.375 5.535 1 96.56 83 ALA A C 1
ATOM 669 O O . ALA A 1 83 ? 20.797 -16.312 6.75 1 96.56 83 ALA A O 1
ATOM 670 N N . TYR A 1 84 ? 20.172 -15.367 4.816 1 97.19 84 TYR A N 1
ATOM 671 C CA . TYR A 1 84 ? 19.75 -14.086 5.371 1 97.19 84 TYR A CA 1
ATOM 672 C C . TYR A 1 84 ? 18.359 -13.703 4.887 1 97.19 84 TYR A C 1
ATOM 674 O O . TYR A 1 84 ? 18.016 -13.938 3.727 1 97.19 84 TYR A O 1
ATOM 682 N N . ASN A 1 85 ? 17.562 -13.234 5.777 1 97.44 85 ASN A N 1
ATOM 683 C CA . ASN A 1 85 ? 16.219 -12.734 5.488 1 97.44 85 ASN A CA 1
ATOM 684 C C . ASN A 1 85 ? 16.125 -11.234 5.738 1 97.44 85 ASN A C 1
ATOM 686 O O . ASN A 1 85 ? 15.938 -10.797 6.879 1 97.44 85 ASN A O 1
ATOM 690 N N . PHE A 1 86 ? 16.125 -10.391 4.664 1 98.56 86 PHE A N 1
ATOM 691 C CA . PHE A 1 86 ? 16.172 -8.938 4.77 1 98.56 86 PHE A CA 1
ATOM 692 C C . PHE A 1 86 ? 14.766 -8.352 4.707 1 98.56 86 PHE A C 1
ATOM 694 O O . PHE A 1 86 ? 13.992 -8.656 3.797 1 98.56 86 PHE A O 1
ATOM 701 N N . TYR A 1 87 ? 14.383 -7.512 5.652 1 98.44 87 TYR A N 1
ATOM 702 C CA . TYR A 1 87 ? 13.211 -6.652 5.527 1 98.44 87 TYR A CA 1
ATOM 703 C C . TYR A 1 87 ? 13.57 -5.324 4.879 1 98.44 87 TYR A C 1
ATOM 705 O O . TYR A 1 87 ? 14.438 -4.602 5.371 1 98.44 87 TYR A O 1
ATOM 713 N N . THR A 1 88 ? 12.922 -4.988 3.771 1 98.25 88 THR A N 1
ATOM 714 C CA . THR A 1 88 ? 13.281 -3.775 3.043 1 98.25 88 THR A CA 1
ATOM 715 C C . THR A 1 88 ? 12.102 -2.814 2.979 1 98.25 88 THR A C 1
ATOM 717 O O . THR A 1 88 ? 10.984 -3.213 2.631 1 98.25 88 THR A O 1
ATOM 720 N N . PHE A 1 89 ? 12.289 -1.585 3.348 1 97.62 89 PHE A N 1
ATOM 721 C CA . PHE A 1 89 ? 11.266 -0.547 3.344 1 97.62 89 PHE A CA 1
ATOM 722 C C . PHE A 1 89 ? 11.883 0.826 3.111 1 97.62 89 PHE A C 1
ATOM 724 O O . PHE A 1 89 ? 12.859 1.193 3.777 1 97.62 89 PHE A O 1
ATOM 731 N N . PRO A 1 90 ? 11.328 1.584 2.133 1 94.75 90 PRO A N 1
ATOM 732 C CA . PRO A 1 90 ? 11.953 2.855 1.758 1 94.75 90 PRO A CA 1
ATOM 733 C C . PRO A 1 90 ? 11.609 3.986 2.727 1 94.75 90 PRO A C 1
ATOM 735 O O . PRO A 1 90 ? 11.031 5 2.322 1 94.75 90 PRO A O 1
ATOM 738 N N . LYS A 1 91 ? 12.086 3.834 3.904 1 90.81 91 LYS A N 1
ATOM 739 C CA . LYS A 1 91 ? 11.922 4.902 4.887 1 90.81 91 LYS A CA 1
ATOM 740 C C . LYS A 1 91 ? 12.742 6.129 4.5 1 90.81 91 LYS A C 1
ATOM 742 O O . LYS A 1 91 ? 13.914 6.012 4.145 1 90.81 91 LYS A O 1
ATOM 747 N N . PRO A 1 92 ? 12.07 7.223 4.543 1 83.81 92 PRO A N 1
ATOM 748 C CA . PRO A 1 92 ? 12.859 8.422 4.277 1 83.81 92 PRO A CA 1
ATOM 749 C C . PRO A 1 92 ? 13.828 8.758 5.414 1 83.81 92 PRO A C 1
ATOM 751 O O . PRO A 1 92 ? 13.391 8.992 6.547 1 83.81 92 PRO A O 1
ATOM 754 N N . MET A 1 93 ? 15.086 8.68 5.191 1 77.5 93 MET A N 1
ATOM 755 C CA . MET A 1 93 ? 16.094 8.867 6.23 1 77.5 93 MET A CA 1
ATOM 756 C C . MET A 1 93 ? 16.469 10.344 6.371 1 77.5 93 MET A C 1
ATOM 758 O O . MET A 1 93 ? 17.141 10.727 7.332 1 77.5 93 MET A O 1
ATOM 762 N N . SER A 1 94 ? 16.172 11.078 5.391 1 72.5 94 SER A N 1
ATOM 763 C CA . SER A 1 94 ? 16.422 12.508 5.441 1 72.5 94 SER A CA 1
ATOM 764 C C . SER A 1 94 ? 15.297 13.297 4.781 1 72.5 94 SER A C 1
ATOM 766 O O . SER A 1 94 ? 14.484 12.727 4.055 1 72.5 94 SER A O 1
ATOM 768 N N . ARG A 1 95 ? 15.281 14.508 5.113 1 68.38 95 ARG A N 1
ATOM 769 C CA . ARG A 1 95 ? 14.273 15.398 4.531 1 68.38 95 ARG A CA 1
ATOM 770 C C . ARG A 1 95 ? 14.422 15.461 3.012 1 68.38 95 ARG A C 1
ATOM 772 O O . ARG A 1 95 ? 13.484 15.859 2.312 1 68.38 95 ARG A O 1
ATOM 779 N N . TYR A 1 96 ? 15.562 15 2.584 1 69.94 96 TYR A N 1
ATOM 780 C CA . TYR A 1 96 ? 15.828 15.109 1.154 1 69.94 96 TYR A CA 1
ATOM 781 C C . TYR A 1 96 ? 15.492 13.805 0.435 1 69.94 96 TYR A C 1
ATOM 783 O O . TYR A 1 96 ? 15.43 13.773 -0.796 1 69.94 96 TYR A O 1
ATOM 791 N N . ALA A 1 97 ? 15.273 12.859 1.268 1 77.12 97 ALA A N 1
ATOM 792 C CA . ALA A 1 97 ? 14.984 11.562 0.66 1 77.12 97 ALA A CA 1
ATOM 793 C C . ALA A 1 97 ? 13.57 11.531 0.085 1 77.12 97 ALA A C 1
ATOM 795 O O . ALA A 1 97 ? 12.664 12.164 0.627 1 77.12 97 ALA A O 1
ATOM 796 N N . PRO A 1 98 ? 13.438 10.875 -0.958 1 79.12 98 PRO A N 1
ATOM 797 C CA . PRO A 1 98 ? 12.109 10.781 -1.571 1 79.12 98 PRO A CA 1
ATOM 798 C C . PRO A 1 98 ? 11.086 10.102 -0.665 1 79.12 98 PRO A C 1
ATOM 800 O O . PRO A 1 98 ? 11.43 9.156 0.055 1 79.12 98 PRO A O 1
ATOM 803 N N . ASP A 1 99 ? 9.914 10.625 -0.598 1 87.38 99 ASP A N 1
ATOM 804 C CA . ASP A 1 99 ? 8.781 9.969 0.034 1 87.38 99 ASP A CA 1
ATOM 805 C C . ASP A 1 99 ? 8.062 9.047 -0.949 1 87.38 99 ASP A C 1
ATOM 807 O O . ASP A 1 99 ? 7.18 9.484 -1.688 1 87.38 99 ASP A O 1
ATOM 811 N N . CYS A 1 100 ? 8.336 7.816 -0.844 1 91.25 100 CYS A N 1
ATOM 812 C CA . CYS A 1 100 ? 7.922 6.848 -1.854 1 91.25 100 CYS A CA 1
ATOM 813 C C . CYS A 1 100 ? 6.453 6.48 -1.689 1 91.25 100 CYS A C 1
ATOM 815 O O . CYS A 1 100 ? 5.949 6.406 -0.568 1 91.25 100 CYS A O 1
ATOM 817 N N . ARG A 1 101 ? 5.797 6.395 -2.811 1 94.25 101 ARG A N 1
ATOM 818 C CA . ARG A 1 101 ? 4.465 5.797 -2.877 1 94.25 101 ARG A CA 1
ATOM 819 C C . ARG A 1 101 ? 4.508 4.441 -3.572 1 94.25 101 ARG A C 1
ATOM 821 O O . ARG A 1 101 ? 5.23 4.262 -4.555 1 94.25 101 ARG A O 1
ATOM 828 N N . PHE A 1 102 ? 3.754 3.488 -3.025 1 96.38 102 PHE A N 1
ATOM 829 C CA . PHE A 1 102 ? 3.76 2.152 -3.609 1 96.38 102 PHE A CA 1
ATOM 830 C C . PHE A 1 102 ? 2.389 1.502 -3.488 1 96.38 102 PHE A C 1
ATOM 832 O O . PHE A 1 102 ? 1.57 1.912 -2.662 1 96.38 102 PHE A O 1
ATOM 839 N N . LEU A 1 103 ? 2.166 0.516 -4.297 1 97.31 103 LEU A N 1
ATOM 840 C CA . LEU A 1 103 ? 0.879 -0.169 -4.348 1 97.31 103 LEU A CA 1
ATOM 841 C C . LEU A 1 103 ? 0.882 -1.399 -3.447 1 97.31 103 LEU A C 1
ATOM 843 O O . LEU A 1 103 ? 1.913 -2.059 -3.293 1 97.31 103 LEU A O 1
ATOM 847 N N . CYS A 1 104 ? -0.263 -1.606 -2.955 1 97.44 104 CYS A N 1
ATOM 848 C CA . CYS A 1 104 ? -0.533 -2.848 -2.238 1 97.44 104 CYS A CA 1
ATOM 849 C C . CYS A 1 104 ? -1.779 -3.533 -2.785 1 97.44 104 CYS A C 1
ATOM 851 O O . CYS A 1 104 ? -2.738 -2.867 -3.178 1 97.44 104 CYS A O 1
ATOM 853 N N . GLN A 1 105 ? -1.704 -4.777 -2.828 1 95.81 105 GLN A N 1
ATOM 854 C CA . GLN A 1 105 ? -2.824 -5.617 -3.238 1 95.81 105 GLN A CA 1
ATOM 855 C C . GLN A 1 105 ? -3.418 -6.363 -2.047 1 95.81 105 GLN A C 1
ATOM 857 O O . GLN A 1 105 ? -2.701 -7.059 -1.324 1 95.81 105 GLN A O 1
ATOM 862 N N . SER A 1 106 ? -4.719 -6.258 -1.83 1 95.19 106 SER A N 1
ATOM 863 C CA . SER A 1 106 ? -5.367 -6.797 -0.639 1 95.19 106 SER A CA 1
ATOM 864 C C . SER A 1 106 ? -5.113 -8.297 -0.505 1 95.19 106 SER A C 1
ATOM 866 O O . SER A 1 106 ? -4.793 -8.781 0.582 1 95.19 106 SER A O 1
ATOM 868 N N . SER A 1 107 ? -5.207 -9.039 -1.556 1 93.44 107 SER A N 1
ATOM 869 C CA . SER A 1 107 ? -5.027 -10.492 -1.513 1 93.44 107 SER A CA 1
ATOM 870 C C . SER A 1 107 ? -3.59 -10.859 -1.159 1 93.44 107 SER A C 1
ATOM 872 O O . SER A 1 107 ? -3.352 -11.836 -0.447 1 93.44 107 SER A O 1
ATOM 874 N N . SER A 1 108 ? -2.658 -10.086 -1.702 1 95.62 108 SER A N 1
ATOM 875 C CA . SER A 1 108 ? -1.256 -10.336 -1.391 1 95.62 108 SER A CA 1
ATOM 876 C C . SER A 1 108 ? -0.955 -10.047 0.076 1 95.62 108 SER A C 1
ATOM 878 O O . SER A 1 108 ? -0.238 -10.805 0.73 1 95.62 108 SER A O 1
ATOM 880 N N . MET A 1 109 ? -1.529 -8.953 0.568 1 96.81 109 MET A N 1
ATOM 881 C CA . MET A 1 109 ? -1.34 -8.609 1.975 1 96.81 109 MET A CA 1
ATOM 882 C C . MET A 1 109 ? -1.937 -9.68 2.881 1 96.81 109 MET A C 1
ATOM 884 O O . MET A 1 109 ? -1.341 -10.047 3.895 1 96.81 109 MET A O 1
ATOM 888 N N . GLU A 1 110 ? -3.066 -10.133 2.504 1 94.5 110 GLU A N 1
ATOM 889 C CA . GLU A 1 110 ? -3.711 -11.211 3.246 1 94.5 110 GLU A CA 1
ATOM 890 C C . GLU A 1 110 ? -2.867 -12.477 3.217 1 94.5 110 GLU A C 1
ATOM 892 O O . GLU A 1 110 ? -2.719 -13.156 4.234 1 94.5 110 GLU A O 1
ATOM 897 N N . PHE A 1 111 ? -2.373 -12.859 2.08 1 94.44 111 PHE A N 1
ATOM 898 C CA . PHE A 1 111 ? -1.521 -14.031 1.917 1 94.44 111 PHE A CA 1
ATOM 899 C C . PHE A 1 111 ? -0.315 -13.953 2.848 1 94.44 111 PHE A C 1
ATOM 901 O O . PHE A 1 111 ? -0.022 -14.906 3.57 1 94.44 111 PHE A O 1
ATOM 908 N N . LEU A 1 112 ? 0.386 -12.789 2.805 1 97 112 LEU A N 1
ATOM 909 C CA . LEU A 1 112 ? 1.547 -12.594 3.666 1 97 112 LEU A CA 1
ATOM 910 C C . LEU A 1 112 ? 1.16 -12.719 5.137 1 97 112 LEU A C 1
ATOM 912 O O . LEU A 1 112 ? 1.861 -13.367 5.914 1 97 112 LEU A O 1
ATOM 916 N N . SER A 1 113 ? 0.063 -12.07 5.461 1 96.44 113 SER A N 1
ATOM 917 C CA . SER A 1 113 ? -0.419 -12.125 6.84 1 96.44 113 SER A CA 1
ATOM 918 C C . SER A 1 113 ? -0.708 -13.562 7.266 1 96.44 113 SER A C 1
ATOM 920 O O . SER A 1 113 ? -0.34 -13.969 8.367 1 96.44 113 SER A O 1
ATOM 922 N N . ASN A 1 114 ? -1.325 -14.32 6.422 1 93.94 114 ASN A N 1
ATOM 923 C CA . ASN A 1 114 ? -1.683 -15.703 6.711 1 93.94 114 ASN A CA 1
ATOM 924 C C . ASN A 1 114 ? -0.445 -16.594 6.828 1 93.94 114 ASN A C 1
ATOM 926 O O . ASN A 1 114 ? -0.514 -17.688 7.383 1 93.94 114 ASN A O 1
ATOM 930 N N . ASN A 1 115 ? 0.584 -16.141 6.27 1 94.19 115 ASN A N 1
ATOM 931 C CA . ASN A 1 115 ? 1.84 -16.875 6.395 1 94.19 115 ASN A CA 1
ATOM 932 C C . ASN A 1 115 ? 2.773 -16.219 7.41 1 94.19 115 ASN A C 1
ATOM 934 O O . ASN A 1 115 ? 3.994 -16.297 7.273 1 94.19 115 ASN A O 1
ATOM 938 N N . ASN A 1 116 ? 2.234 -15.43 8.297 1 93.88 116 ASN A N 1
ATOM 939 C CA . ASN A 1 116 ? 2.867 -14.914 9.5 1 93.88 116 ASN A CA 1
ATOM 940 C C . ASN A 1 116 ? 3.914 -13.852 9.172 1 93.88 116 ASN A C 1
ATOM 942 O O . ASN A 1 116 ? 4.941 -13.75 9.844 1 93.88 116 ASN A O 1
ATOM 946 N N . PHE A 1 117 ? 3.746 -13.258 8.117 1 96.94 117 PHE A N 1
ATOM 947 C CA . PHE A 1 117 ? 4.598 -12.109 7.832 1 96.94 117 PHE A CA 1
ATOM 948 C C . PHE A 1 117 ? 4.438 -11.031 8.898 1 96.94 117 PHE A C 1
ATOM 950 O O . PHE A 1 117 ? 3.32 -10.742 9.336 1 96.94 117 PHE A O 1
ATOM 957 N N . ASP A 1 118 ? 5.508 -10.438 9.312 1 97.62 118 ASP A N 1
ATOM 958 C CA . ASP A 1 118 ? 5.477 -9.43 10.375 1 97.62 118 ASP A CA 1
ATOM 959 C C . ASP A 1 118 ? 5.523 -8.023 9.789 1 97.62 118 ASP A C 1
ATOM 961 O O . ASP A 1 118 ? 6.605 -7.457 9.602 1 97.62 118 ASP A O 1
ATOM 965 N N . PHE A 1 119 ? 4.398 -7.426 9.656 1 98.25 119 PHE A N 1
ATOM 966 C CA . PHE A 1 119 ? 4.293 -6.102 9.047 1 98.25 119 PHE A CA 1
ATOM 967 C C . PHE A 1 119 ? 4.789 -5.027 10.008 1 98.25 119 PHE A C 1
ATOM 969 O O . PHE A 1 119 ? 5.309 -3.998 9.578 1 98.25 119 PHE A O 1
ATOM 976 N N . ASN A 1 120 ? 4.574 -5.191 11.297 1 98.19 120 ASN A N 1
ATOM 977 C CA . ASN A 1 120 ? 5.105 -4.234 12.266 1 98.19 120 ASN A CA 1
ATOM 978 C C . ASN A 1 120 ? 6.625 -4.133 12.18 1 98.19 120 ASN A C 1
ATOM 980 O O . ASN A 1 120 ? 7.18 -3.033 12.203 1 98.19 120 ASN A O 1
ATOM 984 N N . LYS A 1 121 ? 7.246 -5.27 12.07 1 97.19 121 LYS A N 1
ATOM 985 C CA . LYS A 1 121 ? 8.695 -5.305 11.898 1 97.19 121 LYS A CA 1
ATOM 986 C C . LYS A 1 121 ? 9.109 -4.605 10.609 1 97.19 121 LYS A C 1
ATOM 988 O O . LYS A 1 121 ? 10.086 -3.855 10.586 1 97.19 121 LYS A O 1
ATOM 993 N N . LEU A 1 122 ? 8.391 -4.863 9.547 1 98.19 122 LEU A N 1
ATOM 994 C CA . LEU A 1 122 ? 8.68 -4.281 8.242 1 98.19 122 LEU A CA 1
ATOM 995 C C . LEU A 1 122 ? 8.688 -2.758 8.32 1 98.19 122 LEU A C 1
ATOM 997 O O . LEU A 1 122 ? 9.688 -2.119 7.973 1 98.19 122 LEU A O 1
ATOM 1001 N N . PHE A 1 123 ? 7.652 -2.152 8.828 1 97.62 123 PHE A N 1
ATOM 1002 C CA . PHE A 1 123 ? 7.488 -0.708 8.734 1 97.62 123 PHE A CA 1
ATOM 1003 C C . PHE A 1 123 ? 8.312 0.002 9.805 1 97.62 123 PHE A C 1
ATOM 1005 O O . PHE A 1 123 ? 8.734 1.144 9.609 1 97.62 123 PHE A O 1
ATOM 1012 N N . LYS A 1 124 ? 8.594 -0.639 10.836 1 96.69 124 LYS A N 1
ATOM 1013 C CA . LYS A 1 124 ? 9.359 -0.016 11.914 1 96.69 124 LYS A CA 1
ATOM 1014 C C . LYS A 1 124 ? 10.859 -0.169 11.68 1 96.69 124 LYS A C 1
ATOM 1016 O O . LYS A 1 124 ? 11.633 0.76 11.93 1 96.69 124 LYS A O 1
ATOM 1021 N N . HIS A 1 125 ? 11.211 -1.372 11.172 1 96.81 125 HIS A N 1
ATOM 1022 C CA . HIS A 1 125 ? 12.625 -1.712 11.18 1 96.81 125 HIS A CA 1
ATOM 1023 C C . HIS A 1 125 ? 13.133 -2.021 9.773 1 96.81 125 HIS A C 1
ATOM 1025 O O . HIS A 1 125 ? 14.234 -2.537 9.609 1 96.81 125 HIS A O 1
ATOM 1031 N N . GLY A 1 126 ? 12.398 -1.798 8.789 1 97.44 126 GLY A N 1
ATOM 1032 C CA . GLY A 1 126 ? 12.812 -2.086 7.43 1 97.44 126 GLY A CA 1
ATOM 1033 C C . GLY A 1 126 ? 14.078 -1.35 7.023 1 97.44 126 GLY A C 1
ATOM 1034 O O . GLY A 1 126 ? 14.297 -0.209 7.438 1 97.44 126 GLY A O 1
ATOM 1035 N N . ILE A 1 127 ? 14.898 -1.956 6.238 1 97.81 127 ILE A N 1
ATOM 1036 C CA . ILE A 1 127 ? 16.125 -1.364 5.715 1 97.81 127 ILE A CA 1
ATOM 1037 C C . ILE A 1 127 ? 15.797 -0.466 4.523 1 97.81 127 ILE A C 1
ATOM 1039 O O . ILE A 1 127 ? 15.148 -0.902 3.566 1 97.81 127 ILE A O 1
ATOM 1043 N N . PRO A 1 128 ? 16.219 0.747 4.57 1 96.31 128 PRO A N 1
ATOM 1044 C CA . PRO A 1 128 ? 15.969 1.609 3.412 1 96.31 128 PRO A CA 1
ATOM 1045 C C . PRO A 1 128 ? 16.766 1.187 2.182 1 96.31 128 PRO A C 1
ATOM 1047 O O . PRO A 1 128 ? 17.641 0.321 2.275 1 96.31 128 PRO A O 1
ATOM 1050 N N . PHE A 1 129 ? 16.438 1.747 1.053 1 96.75 129 PHE A N 1
ATOM 1051 C CA . PHE A 1 129 ? 17.156 1.515 -0.19 1 96.75 129 PHE A CA 1
ATOM 1052 C C . PHE A 1 129 ? 17.047 2.719 -1.117 1 96.75 129 PHE A C 1
ATOM 1054 O O . PHE A 1 129 ? 16.109 3.512 -1 1 96.75 129 PHE A O 1
ATOM 1061 N N . LEU A 1 130 ? 18.031 2.844 -1.979 1 94.88 130 LEU A N 1
ATOM 1062 C CA . LEU A 1 130 ? 18.047 3.869 -3.016 1 94.88 130 LEU A CA 1
ATOM 1063 C C . LEU A 1 130 ? 18.469 3.277 -4.355 1 94.88 130 LEU A C 1
ATOM 1065 O O . LEU A 1 130 ? 19.375 2.438 -4.414 1 94.88 130 LEU A O 1
ATOM 1069 N N . THR A 1 131 ? 17.781 3.639 -5.363 1 94.56 131 THR A N 1
ATOM 1070 C CA . THR A 1 131 ? 18.297 3.305 -6.684 1 94.56 131 THR A CA 1
ATOM 1071 C C . THR A 1 131 ? 19.578 4.094 -6.977 1 94.56 131 THR A C 1
ATOM 1073 O O . THR A 1 131 ? 19.875 5.078 -6.301 1 94.56 131 THR A O 1
ATOM 1076 N N . VAL A 1 132 ? 20.266 3.68 -7.961 1 94.69 132 VAL A N 1
ATOM 1077 C CA . VAL A 1 132 ? 21.516 4.336 -8.328 1 94.69 132 VAL A CA 1
ATOM 1078 C C . VAL A 1 132 ? 21.25 5.789 -8.711 1 94.69 132 VAL A C 1
ATOM 1080 O O . VAL A 1 132 ? 21.922 6.699 -8.219 1 94.69 132 VAL A O 1
ATOM 1083 N N . PRO A 1 133 ? 20.234 6.062 -9.492 1 92.94 133 PRO A N 1
ATOM 1084 C CA . PRO A 1 133 ? 19.953 7.465 -9.812 1 92.94 133 PRO A CA 1
ATOM 1085 C C . PRO A 1 133 ? 19.562 8.281 -8.578 1 92.94 133 PRO A C 1
ATOM 1087 O O . PRO A 1 133 ? 20 9.43 -8.438 1 92.94 133 PRO A O 1
ATOM 1090 N N . ASP A 1 134 ? 18.812 7.723 -7.734 1 91.62 134 ASP A N 1
ATOM 1091 C CA . ASP A 1 134 ? 18.422 8.438 -6.523 1 91.62 134 ASP A CA 1
ATOM 1092 C C . ASP A 1 134 ? 19.625 8.734 -5.637 1 91.62 134 ASP A C 1
ATOM 1094 O O . ASP A 1 134 ? 19.703 9.812 -5.039 1 91.62 134 ASP A O 1
ATOM 1098 N N . GLU A 1 135 ? 20.469 7.781 -5.52 1 93.75 135 GLU A N 1
ATOM 1099 C CA . GLU A 1 135 ? 21.688 7.977 -4.758 1 93.75 135 GLU A CA 1
ATOM 1100 C C . GLU A 1 135 ? 22.531 9.117 -5.336 1 93.75 135 GLU A C 1
ATOM 1102 O O . GLU A 1 135 ? 23.062 9.938 -4.59 1 93.75 135 GLU A O 1
ATOM 1107 N N . GLN A 1 136 ? 22.625 9.148 -6.605 1 93.56 136 GLN A N 1
ATOM 1108 C CA . GLN A 1 136 ? 23.391 10.18 -7.277 1 93.56 136 GLN A CA 1
ATOM 1109 C C . GLN A 1 136 ? 22.797 11.562 -7.047 1 93.56 136 GLN A C 1
ATOM 1111 O O . GLN A 1 136 ? 23.516 12.531 -6.805 1 93.56 136 GLN A O 1
ATOM 1116 N N . VAL A 1 137 ? 21.531 11.625 -7.164 1 89.62 137 VAL A N 1
ATOM 1117 C CA . VAL A 1 137 ? 20.844 12.883 -6.93 1 89.62 137 VAL A CA 1
ATOM 1118 C C . VAL A 1 137 ? 21.125 13.367 -5.508 1 89.62 137 VAL A C 1
ATOM 1120 O O . VAL A 1 137 ? 21.438 14.539 -5.297 1 89.62 137 VAL A O 1
ATOM 1123 N N . LEU A 1 138 ? 21 12.516 -4.559 1 90.31 138 LEU A N 1
ATOM 1124 C CA . LEU A 1 138 ? 21.219 12.875 -3.162 1 90.31 138 LEU A CA 1
ATOM 1125 C C . LEU A 1 138 ? 22.672 13.25 -2.916 1 90.31 138 LEU A C 1
ATOM 1127 O O . LEU A 1 138 ? 22.969 14.164 -2.139 1 90.31 138 LEU A O 1
ATOM 1131 N N . GLN A 1 139 ? 23.547 12.555 -3.557 1 93.31 139 GLN A N 1
ATOM 1132 C CA . GLN A 1 139 ? 24.969 12.859 -3.443 1 93.31 139 GLN A CA 1
ATOM 1133 C C . GLN A 1 139 ? 25.281 14.242 -4.004 1 93.31 139 GLN A C 1
ATOM 1135 O O . GLN A 1 139 ? 26.031 15.008 -3.395 1 93.31 139 GLN A O 1
ATOM 1140 N N . ASN A 1 140 ? 24.75 14.477 -5.141 1 90.81 140 ASN A N 1
ATOM 1141 C CA . ASN A 1 140 ? 24.953 15.789 -5.754 1 90.81 140 ASN A CA 1
ATOM 1142 C C . ASN A 1 140 ? 24.375 16.906 -4.898 1 90.81 140 ASN A C 1
ATOM 1144 O O . ASN A 1 140 ? 25 17.969 -4.762 1 90.81 140 ASN A O 1
ATOM 1148 N N . GLU A 1 141 ? 23.234 16.688 -4.375 1 86.56 141 GLU A N 1
ATOM 1149 C CA . GLU A 1 141 ? 22.625 17.672 -3.492 1 86.56 141 GLU A CA 1
ATOM 1150 C C . GLU A 1 141 ? 23.469 17.906 -2.248 1 86.56 141 GLU A C 1
ATOM 1152 O O . GLU A 1 141 ? 23.609 19.047 -1.785 1 86.56 141 GLU A O 1
ATOM 1157 N N . LEU A 1 142 ? 23.969 16.859 -1.729 1 90.06 142 LEU A N 1
ATOM 1158 C CA . LEU A 1 142 ? 24.844 16.938 -0.565 1 90.06 142 LEU A CA 1
ATOM 1159 C C . LEU A 1 142 ? 26.094 17.766 -0.883 1 90.06 142 LEU A C 1
ATOM 1161 O O . LEU A 1 142 ? 26.484 18.641 -0.108 1 90.06 142 LEU A O 1
ATOM 1165 N N . LEU A 1 143 ? 26.641 17.5 -1.993 1 91.38 143 LEU A N 1
ATOM 1166 C CA . LEU A 1 143 ? 27.844 18.203 -2.412 1 91.38 143 LEU A CA 1
ATOM 1167 C C . LEU A 1 143 ? 27.547 19.672 -2.664 1 91.38 143 LEU A C 1
ATOM 1169 O O . LEU A 1 143 ? 28.344 20.547 -2.293 1 91.38 143 LEU A O 1
ATOM 1173 N N . ASN A 1 144 ? 26.469 19.906 -3.301 1 86.69 144 ASN A N 1
ATOM 1174 C CA . ASN A 1 144 ? 26.078 21.281 -3.566 1 86.69 144 ASN A CA 1
ATOM 1175 C C . ASN A 1 144 ? 25.859 22.062 -2.273 1 86.69 144 ASN A C 1
ATOM 1177 O O . ASN A 1 144 ? 26.266 23.219 -2.16 1 86.69 144 ASN A O 1
ATOM 1181 N N . ARG A 1 145 ? 25.219 21.516 -1.371 1 84.75 145 ARG A N 1
ATOM 1182 C CA . ARG A 1 145 ? 25 22.156 -0.079 1 84.75 145 ARG A CA 1
ATOM 1183 C C . ARG A 1 145 ? 26.328 22.406 0.636 1 84.75 145 ARG A C 1
ATOM 1185 O O . ARG A 1 145 ? 26.5 23.438 1.27 1 84.75 145 ARG A O 1
ATOM 1192 N N . TYR A 1 146 ? 27.172 21.453 0.566 1 88.5 146 TYR A N 1
ATOM 1193 C CA . TYR A 1 146 ? 28.5 21.609 1.162 1 88.5 146 TYR A CA 1
ATOM 1194 C C . TYR A 1 146 ? 29.234 22.781 0.531 1 88.5 146 TYR A C 1
ATOM 1196 O O . TYR A 1 146 ? 29.812 23.609 1.237 1 88.5 146 TYR A O 1
ATOM 1204 N N . LYS A 1 147 ? 29.203 22.812 -0.763 1 87.31 147 LYS A N 1
ATOM 1205 C CA . LYS A 1 147 ? 29.859 23.906 -1.475 1 87.31 147 LYS A CA 1
ATOM 1206 C C . LYS A 1 147 ? 29.266 25.25 -1.091 1 87.31 147 LYS A C 1
ATOM 1208 O O . LYS A 1 147 ? 29.984 26.219 -0.875 1 87.31 147 LYS A O 1
ATOM 1213 N N . GLN A 1 148 ? 27.984 25.328 -1.022 1 82.25 148 GLN A N 1
ATOM 1214 C CA . GLN A 1 148 ? 27.297 26.562 -0.652 1 82.25 148 GLN A CA 1
ATOM 1215 C C . GLN A 1 148 ? 27.656 26.984 0.77 1 82.25 148 GLN A C 1
ATOM 1217 O O . GLN A 1 148 ? 27.875 28.172 1.035 1 82.25 148 GLN A O 1
ATOM 1222 N N . ASN A 1 149 ? 27.688 26.016 1.632 1 81.19 149 ASN A N 1
ATOM 1223 C CA . ASN A 1 149 ? 28.047 26.312 3.018 1 81.19 149 ASN A CA 1
ATOM 1224 C C . ASN A 1 149 ? 29.5 26.797 3.133 1 81.19 149 ASN A C 1
ATOM 1226 O O . ASN A 1 149 ? 29.797 27.672 3.941 1 81.19 149 ASN A O 1
ATOM 1230 N N . CYS A 1 150 ? 30.344 26.219 2.334 1 81.25 150 CYS A N 1
ATOM 1231 C CA . CYS A 1 150 ? 31.75 26.641 2.328 1 81.25 150 CYS A CA 1
ATOM 1232 C C . CYS A 1 150 ? 31.891 28.047 1.771 1 81.25 150 CYS A C 1
ATOM 1234 O O . CYS A 1 150 ? 32.656 28.844 2.287 1 81.25 150 CYS A O 1
ATOM 1236 N N . LEU A 1 151 ? 31.109 28.281 0.759 1 81 151 LEU A N 1
ATOM 1237 C CA . LEU A 1 151 ? 31.141 29.625 0.169 1 81 151 LEU A CA 1
ATOM 1238 C C . LEU A 1 151 ? 30.609 30.656 1.15 1 81 151 LEU A C 1
ATOM 1240 O O . LEU A 1 151 ? 31.172 31.75 1.274 1 81 151 LEU A O 1
ATOM 1244 N N . GLN A 1 152 ? 29.531 30.359 1.789 1 73.5 152 GLN A N 1
ATOM 1245 C CA . GLN A 1 152 ? 28.953 31.266 2.777 1 73.5 152 GLN A CA 1
ATOM 1246 C C . GLN A 1 152 ? 29.906 31.5 3.938 1 73.5 152 GLN A C 1
ATOM 1248 O O . GLN A 1 152 ? 29.953 32.594 4.504 1 73.5 152 GLN A O 1
ATOM 1253 N N . ALA A 1 153 ? 30.625 30.453 4.309 1 72.25 153 ALA A N 1
ATOM 1254 C CA . ALA A 1 153 ? 31.594 30.562 5.402 1 72.25 153 ALA A CA 1
ATOM 1255 C C . ALA A 1 153 ? 32.75 31.484 5.035 1 72.25 153 ALA A C 1
ATOM 1257 O O . ALA A 1 153 ? 33.344 32.125 5.906 1 72.25 153 ALA A O 1
ATOM 1258 N N . GLN A 1 154 ? 32.969 31.562 3.76 1 70.25 154 GLN A N 1
ATOM 1259 C CA . GLN A 1 154 ? 34.094 32.375 3.291 1 70.25 154 GLN A CA 1
ATOM 1260 C C . GLN A 1 154 ? 33.656 33.781 2.994 1 70.25 154 GLN A C 1
ATOM 1262 O O . GLN A 1 154 ? 34.5 34.688 2.891 1 70.25 154 GLN A O 1
ATOM 1267 N N . THR A 1 155 ? 32.281 33.906 2.721 1 65.94 155 THR A N 1
ATOM 1268 C CA . THR A 1 155 ? 31.781 35.219 2.428 1 65.94 155 THR A CA 1
ATOM 1269 C C . THR A 1 155 ? 31.469 36 3.717 1 65.94 155 THR A C 1
ATOM 1271 O O . THR A 1 155 ? 30.672 35.531 4.535 1 65.94 155 THR A O 1
ATOM 1274 N N . PRO A 1 156 ? 32.281 37 3.949 1 56.44 156 PRO A N 1
ATOM 1275 C CA . PRO A 1 156 ? 32 37.781 5.137 1 56.44 156 PRO A CA 1
ATOM 1276 C C . PRO A 1 156 ? 30.547 38.281 5.18 1 56.44 156 PRO A C 1
ATOM 1278 O O . PRO A 1 156 ? 29.969 38.594 4.137 1 56.44 156 PRO A O 1
ATOM 1281 N N . SER A 1 157 ? 29.672 37.75 6.039 1 53.91 157 SER A N 1
ATOM 1282 C CA . SER A 1 157 ? 28.281 38.156 6.211 1 53.91 157 SER A CA 1
ATOM 1283 C C . SER A 1 157 ? 28.125 39.656 5.98 1 53.91 157 SER A C 1
ATOM 1285 O O . SER A 1 157 ? 28.797 40.469 6.633 1 53.91 157 SER A O 1
ATOM 1287 N N . LYS A 1 158 ? 28.047 40.125 4.75 1 50.62 158 LYS A N 1
ATOM 1288 C CA . LYS A 1 158 ? 27.781 41.531 4.578 1 50.62 158 LYS A CA 1
ATOM 1289 C C . LYS A 1 158 ? 26.75 42.031 5.582 1 50.62 158 LYS A C 1
ATOM 1291 O O . LYS A 1 158 ? 25.688 41.438 5.738 1 50.62 158 LYS A O 1
ATOM 1296 N N . VAL A 1 159 ? 27.234 42.719 6.492 1 49.78 159 VAL A N 1
ATOM 1297 C CA . VAL A 1 159 ? 26.422 43.375 7.504 1 49.78 159 VAL A CA 1
ATOM 1298 C C . VAL A 1 159 ? 25.219 44.062 6.844 1 49.78 159 VAL A C 1
ATOM 1300 O O . VAL A 1 159 ? 25.375 45 6.066 1 49.78 159 VAL A O 1
ATOM 1303 N N . SER A 1 160 ? 24.344 43.312 6.25 1 55.66 160 SER A N 1
ATOM 1304 C CA . SER A 1 160 ? 23.109 44.031 5.961 1 55.66 160 SER A CA 1
ATOM 1305 C C . SER A 1 160 ? 22.703 44.938 7.133 1 55.66 160 SER A C 1
ATOM 1307 O O . SER A 1 160 ? 23.234 44.781 8.242 1 55.66 160 SER A O 1
ATOM 1309 N N . GLU A 1 161 ? 21.938 46 6.863 1 65.94 161 GLU A N 1
ATOM 1310 C CA . GLU A 1 161 ? 21.438 46.906 7.883 1 65.94 161 GLU A CA 1
ATOM 1311 C C . GLU A 1 161 ? 20.906 46.156 9.094 1 65.94 161 GLU A C 1
ATOM 1313 O O . GLU A 1 161 ? 20.047 45.25 8.961 1 65.94 161 GLU A O 1
ATOM 1318 N N . PRO A 1 162 ? 21.688 46.219 10.188 1 77 162 PRO A N 1
ATOM 1319 C CA . PRO A 1 162 ? 21.297 45.5 11.406 1 77 162 PRO A CA 1
ATOM 1320 C C . PRO A 1 162 ? 19.812 45.688 11.742 1 77 162 PRO A C 1
ATOM 1322 O O . PRO A 1 162 ? 19.297 46.812 11.617 1 77 162 PRO A O 1
ATOM 1325 N N . ILE A 1 163 ? 19.125 44.719 11.898 1 82 163 ILE A N 1
ATOM 1326 C CA . ILE A 1 163 ? 17.75 44.75 12.359 1 82 163 ILE A CA 1
ATOM 1327 C C . ILE A 1 163 ? 17.703 45.25 13.805 1 82 163 ILE A C 1
ATOM 1329 O O . ILE A 1 163 ? 18.406 44.719 14.664 1 82 163 ILE A O 1
ATOM 1333 N N . PRO A 1 164 ? 17.062 46.344 13.992 1 87.81 164 PRO A N 1
ATOM 1334 C CA . PRO A 1 164 ? 16.953 46.781 15.383 1 87.81 164 PRO A CA 1
ATOM 1335 C C . PRO A 1 164 ? 16.312 45.75 16.297 1 87.81 164 PRO A C 1
ATOM 1337 O O . PRO A 1 164 ? 15.375 45.062 15.883 1 87.81 164 PRO A O 1
ATOM 1340 N N . ILE A 1 165 ? 16.828 45.625 17.422 1 89.56 165 ILE A N 1
ATOM 1341 C CA . ILE A 1 165 ? 16.328 44.656 18.391 1 89.56 165 ILE A CA 1
ATOM 1342 C C . ILE A 1 165 ? 15.125 45.219 19.125 1 89.56 165 ILE A C 1
ATOM 1344 O O . ILE A 1 165 ? 15.25 46.219 19.844 1 89.56 165 ILE A O 1
ATOM 1348 N N . PRO A 1 166 ? 14.008 44.656 18.938 1 89 166 PRO A N 1
ATOM 1349 C CA . PRO A 1 166 ? 12.852 45.125 19.703 1 89 166 PRO A CA 1
ATOM 1350 C C . PRO A 1 166 ? 13.047 45 21.219 1 89 166 PRO A C 1
ATOM 1352 O O . PRO A 1 166 ? 13.75 44.094 21.672 1 89 166 PRO A O 1
ATOM 1355 N N . ASP A 1 167 ? 12.375 45.812 22.047 1 86.56 167 ASP A N 1
ATOM 1356 C CA . ASP A 1 167 ? 12.555 45.906 23.484 1 86.56 167 ASP A CA 1
ATOM 1357 C C . ASP A 1 167 ? 12.18 44.594 24.156 1 86.56 167 ASP A C 1
ATOM 1359 O O . ASP A 1 167 ? 12.82 44.156 25.125 1 86.56 167 ASP A O 1
ATOM 1363 N N . ASN A 1 168 ? 11.172 43.875 23.578 1 85.19 168 ASN A N 1
ATOM 1364 C CA . ASN A 1 168 ? 10.664 42.656 24.203 1 85.19 168 ASN A CA 1
ATOM 1365 C C . ASN A 1 168 ? 11.633 41.5 24.031 1 85.19 168 ASN A C 1
ATOM 1367 O O . ASN A 1 168 ? 11.492 40.469 24.703 1 85.19 168 ASN A O 1
ATOM 1371 N N . HIS A 1 169 ? 12.625 41.688 23.188 1 89.5 169 HIS A N 1
ATOM 1372 C CA . HIS A 1 169 ? 13.555 40.594 22.969 1 89.5 169 HIS A CA 1
ATOM 1373 C C . HIS A 1 169 ? 14.953 40.969 23.469 1 89.5 169 HIS A C 1
ATOM 1375 O O . HIS A 1 169 ? 15.875 40.125 23.375 1 89.5 169 HIS A O 1
ATOM 1381 N N . LYS A 1 170 ? 15.195 42.094 24.031 1 90.25 170 LYS A N 1
ATOM 1382 C CA . LYS A 1 170 ? 16.516 42.562 24.422 1 90.25 170 LYS A CA 1
ATOM 1383 C C . LYS A 1 170 ? 17.141 41.656 25.5 1 90.25 170 LYS A C 1
ATOM 1385 O O . LYS A 1 170 ? 18.328 41.344 25.438 1 90.25 170 LYS A O 1
ATOM 1390 N N . ALA A 1 171 ? 16.25 41.344 26.422 1 90.25 171 ALA A N 1
ATOM 1391 C CA . ALA A 1 171 ? 16.734 40.5 27.516 1 90.25 171 ALA A CA 1
ATOM 1392 C C . ALA A 1 171 ? 17.234 39.156 27.016 1 90.25 171 ALA A C 1
ATOM 1394 O O . ALA A 1 171 ? 18.281 38.688 27.438 1 90.25 171 ALA A O 1
ATOM 1395 N N . ASP A 1 172 ? 16.5 38.469 26.109 1 91.31 172 ASP A N 1
ATOM 1396 C CA . ASP A 1 172 ? 16.859 37.188 25.562 1 91.31 172 ASP A CA 1
ATOM 1397 C C . ASP A 1 172 ? 18.172 37.25 24.781 1 91.31 172 ASP A C 1
ATOM 1399 O O . ASP A 1 172 ? 19.016 36.375 24.891 1 91.31 172 ASP A O 1
ATOM 1403 N N . ILE A 1 173 ? 18.266 38.281 24.047 1 93 173 ILE A N 1
ATOM 1404 C CA . ILE A 1 173 ? 19.438 38.469 23.203 1 93 173 ILE A CA 1
ATOM 1405 C C . ILE A 1 173 ? 20.672 38.719 24.062 1 93 173 ILE A C 1
ATOM 1407 O O . ILE A 1 173 ? 21.734 38.156 23.812 1 93 173 ILE A O 1
ATOM 1411 N N . GLU A 1 174 ? 20.531 39.562 25.094 1 92.88 174 GLU A N 1
ATOM 1412 C CA . GLU A 1 174 ? 21.641 39.875 25.984 1 92.88 174 GLU A CA 1
ATOM 1413 C C . GLU A 1 174 ? 22.094 38.625 26.75 1 92.88 174 GLU A C 1
ATOM 1415 O O . GLU A 1 174 ? 23.281 38.406 26.969 1 92.88 174 GLU A O 1
ATOM 1420 N N . SER A 1 175 ? 21.109 37.906 27.156 1 94.12 175 SER A N 1
ATOM 1421 C CA . SER A 1 175 ? 21.438 36.688 27.859 1 94.12 175 SER A CA 1
ATOM 1422 C C . SER A 1 175 ? 22.234 35.719 26.969 1 94.12 175 SER A C 1
ATOM 1424 O O . SER A 1 175 ? 23.203 35.125 27.422 1 94.12 175 SER A O 1
ATOM 1426 N N . ALA A 1 176 ? 21.812 35.531 25.75 1 94.69 176 ALA A N 1
ATOM 1427 C CA . ALA A 1 176 ? 22.531 34.688 24.797 1 94.69 176 ALA A CA 1
ATOM 1428 C C . ALA A 1 176 ? 23.969 35.156 24.609 1 94.69 176 ALA A C 1
ATOM 1430 O O . ALA A 1 176 ? 24.891 34.344 24.609 1 94.69 176 ALA A O 1
ATOM 1431 N N . CYS A 1 177 ? 24.156 36.469 24.484 1 93.38 177 CYS A N 1
ATOM 1432 C CA . CYS A 1 177 ? 25.484 37.031 24.281 1 93.38 177 CYS A CA 1
ATOM 1433 C C . CYS A 1 177 ? 26.359 36.844 25.5 1 93.38 177 CYS A C 1
ATOM 1435 O O . CYS A 1 177 ? 27.562 36.625 25.391 1 93.38 177 CYS A O 1
ATOM 1437 N N . GLU A 1 178 ? 25.688 36.938 26.594 1 93.62 178 GLU A N 1
ATOM 1438 C CA . GLU A 1 178 ? 26.438 36.719 27.828 1 93.62 178 GLU A CA 1
ATOM 1439 C C . GLU A 1 178 ? 26.938 35.281 27.938 1 93.62 178 GLU A C 1
ATOM 1441 O O . GLU A 1 178 ? 28.031 35.031 28.422 1 93.62 178 GLU A O 1
ATOM 1446 N N . LYS A 1 179 ? 26.125 34.406 27.578 1 94.5 179 LYS A N 1
ATOM 1447 C CA . LYS A 1 179 ? 26.516 33 27.594 1 94.5 179 LYS A CA 1
ATOM 1448 C C . LYS A 1 179 ? 27.672 32.75 26.641 1 94.5 179 LYS A C 1
ATOM 1450 O O . LYS A 1 179 ? 28.562 31.938 26.938 1 94.5 179 LYS A O 1
ATOM 1455 N N . VAL A 1 180 ? 27.594 33.344 25.516 1 93.69 180 VAL A N 1
ATOM 1456 C CA . VAL A 1 180 ? 28.688 33.219 24.531 1 93.69 180 VAL A CA 1
ATOM 1457 C C . VAL A 1 180 ? 29.969 33.781 25.125 1 93.69 180 VAL A C 1
ATOM 1459 O O . VAL A 1 180 ? 31.047 33.188 24.953 1 93.69 180 VAL A O 1
ATOM 1462 N N . LYS A 1 181 ? 29.859 34.938 25.781 1 92.56 181 LYS A N 1
ATOM 1463 C CA . LYS A 1 181 ? 31.031 35.562 26.422 1 92.56 181 LYS A CA 1
ATOM 1464 C C . LYS A 1 181 ? 31.625 34.594 27.453 1 92.56 181 LYS A C 1
ATOM 1466 O O . LYS A 1 181 ? 32.844 34.406 27.5 1 92.56 181 LYS A O 1
ATOM 1471 N N . GLU A 1 182 ? 30.734 34.031 28.188 1 93.06 182 GLU A N 1
ATOM 1472 C CA . GLU A 1 182 ? 31.172 33.094 29.203 1 93.06 182 GLU A CA 1
ATOM 1473 C C . GLU A 1 182 ? 31.859 31.891 28.578 1 93.06 182 GLU A C 1
ATOM 1475 O O . GLU A 1 182 ? 32.844 31.359 29.125 1 93.06 182 GLU A O 1
ATOM 1480 N N . LEU A 1 183 ? 31.312 31.391 27.547 1 93.25 183 LEU A N 1
ATOM 1481 C CA . LEU A 1 183 ? 31.875 30.25 26.844 1 93.25 183 LEU A CA 1
ATOM 1482 C C . LEU A 1 183 ? 33.281 30.578 26.344 1 93.25 183 LEU A C 1
ATOM 1484 O O . LEU A 1 183 ? 34.188 29.75 26.484 1 93.25 183 LEU A O 1
ATOM 1488 N N . LEU A 1 184 ? 33.469 31.75 25.766 1 90.06 184 LEU A N 1
ATOM 1489 C CA . LEU A 1 184 ? 34.75 32.156 25.188 1 90.06 184 LEU A CA 1
ATOM 1490 C C . LEU A 1 184 ? 35.812 32.312 26.281 1 90.06 184 LEU A C 1
ATOM 1492 O O . LEU A 1 184 ? 37 32.094 26.047 1 90.06 184 LEU A O 1
ATOM 1496 N N . GLU A 1 185 ? 35.344 32.656 27.422 1 89.75 185 GLU A N 1
ATOM 1497 C CA . GLU A 1 185 ? 36.25 32.844 28.531 1 89.75 185 GLU A CA 1
ATOM 1498 C C . GLU A 1 185 ? 36.5 31.547 29.281 1 89.75 185 GLU A C 1
ATOM 1500 O O . GLU A 1 185 ? 37.469 31.438 30.031 1 89.75 185 GLU A O 1
ATOM 1505 N N . SER A 1 186 ? 35.594 30.672 29 1 88.5 186 SER A N 1
ATOM 1506 C CA . SER A 1 186 ? 35.75 29.391 29.688 1 88.5 186 SER A CA 1
ATOM 1507 C C . SER A 1 186 ? 36.875 28.562 29.094 1 88.5 186 SER A C 1
ATOM 1509 O O . SER A 1 186 ? 37.094 28.562 27.875 1 88.5 186 SER A O 1
ATOM 1511 N N . GLU A 1 187 ? 37.688 27.891 29.922 1 82.81 187 GLU A N 1
ATOM 1512 C CA . GLU A 1 187 ? 38.781 27.047 29.453 1 82.81 187 GLU A CA 1
ATOM 1513 C C . GLU A 1 187 ? 38.344 25.609 29.297 1 82.81 187 GLU A C 1
ATOM 1515 O O . GLU A 1 187 ? 38.969 24.828 28.594 1 82.81 187 GLU A O 1
ATOM 1520 N N . THR A 1 188 ? 37.188 25.281 29.844 1 81.88 188 THR A N 1
ATOM 1521 C CA . THR A 1 188 ? 36.844 23.875 29.906 1 81.88 188 THR A CA 1
ATOM 1522 C C . THR A 1 188 ? 35.688 23.562 28.938 1 81.88 188 THR A C 1
ATOM 1524 O O . THR A 1 188 ? 35.594 22.453 28.422 1 81.88 188 THR A O 1
ATOM 1527 N N . SER A 1 189 ? 34.938 24.516 28.688 1 82.94 189 SER A N 1
ATOM 1528 C CA . SER A 1 189 ? 33.75 24.219 27.891 1 82.94 189 SER A CA 1
ATOM 1529 C C . SER A 1 189 ? 33.938 24.625 26.438 1 82.94 189 SER A C 1
ATOM 1531 O O . SER A 1 189 ? 34.5 25.688 26.156 1 82.94 189 SER A O 1
ATOM 1533 N N . SER A 1 190 ? 33.531 23.672 25.516 1 86.81 190 SER A N 1
ATOM 1534 C CA . SER A 1 190 ? 33.656 23.984 24.094 1 86.81 190 SER A CA 1
ATOM 1535 C C . SER A 1 190 ? 32.312 24.297 23.469 1 86.81 190 SER A C 1
ATOM 1537 O O . SER A 1 190 ? 32.25 24.797 22.344 1 86.81 190 SER A O 1
ATOM 1539 N N . GLU A 1 191 ? 31.25 23.984 24.125 1 89.69 191 GLU A N 1
ATOM 1540 C CA . GLU A 1 191 ? 29.922 24.281 23.594 1 89.69 191 GLU A CA 1
ATOM 1541 C C . GLU A 1 191 ? 28.953 24.656 24.719 1 89.69 191 GLU A C 1
ATOM 1543 O O . GLU A 1 191 ? 29.156 24.297 25.875 1 89.69 191 GLU A O 1
ATOM 1548 N N . VAL A 1 192 ? 28.031 25.516 24.453 1 91.12 192 VAL A N 1
ATOM 1549 C CA . VAL A 1 192 ? 27.016 25.922 25.438 1 91.12 192 VAL A CA 1
ATOM 1550 C C . VAL A 1 192 ? 25.703 26.219 24.719 1 91.12 192 VAL A C 1
ATOM 1552 O O . VAL A 1 192 ? 25.688 26.719 23.594 1 91.12 192 VAL A O 1
ATOM 1555 N N . ILE A 1 193 ? 24.547 25.797 25.297 1 91.31 193 ILE A N 1
ATOM 1556 C CA . ILE A 1 193 ? 23.234 26.172 24.781 1 91.31 193 ILE A CA 1
ATOM 1557 C C . ILE A 1 193 ? 22.953 27.641 25.109 1 91.31 193 ILE A C 1
ATOM 1559 O O . ILE A 1 193 ? 22.922 28.031 26.266 1 91.31 193 ILE A O 1
ATOM 1563 N N . ILE A 1 194 ? 22.766 28.484 24.141 1 91.94 194 ILE A N 1
ATOM 1564 C CA . ILE A 1 194 ? 22.641 29.922 24.375 1 91.94 194 ILE A CA 1
ATOM 1565 C C . ILE A 1 194 ? 21.172 30.328 24.312 1 91.94 194 ILE A C 1
ATOM 1567 O O . ILE A 1 194 ? 20.797 31.406 24.797 1 91.94 194 ILE A O 1
ATOM 1571 N N . ALA A 1 195 ? 20.297 29.5 23.625 1 91.38 195 ALA A N 1
ATOM 1572 C CA . ALA A 1 195 ? 18.859 29.781 23.531 1 91.38 195 ALA A CA 1
ATOM 1573 C C . ALA A 1 195 ? 18.047 28.5 23.422 1 91.38 195 ALA A C 1
ATOM 1575 O O . ALA A 1 195 ? 18.453 27.562 22.719 1 91.38 195 ALA A O 1
ATOM 1576 N N . GLU A 1 196 ? 16.969 28.484 24.219 1 87.81 196 GLU A N 1
ATOM 1577 C CA . GLU A 1 196 ? 16.062 27.344 24.156 1 87.81 196 GLU A CA 1
ATOM 1578 C C . GLU A 1 196 ? 14.766 27.703 23.422 1 87.81 196 GLU A C 1
ATOM 1580 O O . GLU A 1 196 ? 14.141 28.734 23.703 1 87.81 196 GLU A O 1
ATOM 1585 N N . LYS A 1 197 ? 14.336 26.938 22.438 1 81.38 197 LYS A N 1
ATOM 1586 C CA . LYS A 1 197 ? 13.109 27.031 21.656 1 81.38 197 LYS A CA 1
ATOM 1587 C C . LYS A 1 197 ? 12.922 28.438 21.094 1 81.38 197 LYS A C 1
ATOM 1589 O O . LYS A 1 197 ? 11.844 29.031 21.219 1 81.38 197 LYS A O 1
ATOM 1594 N N . PRO A 1 198 ? 14.008 29.062 20.547 1 82.31 198 PRO A N 1
ATOM 1595 C CA . PRO A 1 198 ? 13.828 30.391 19.953 1 82.31 198 PRO A CA 1
ATOM 1596 C C . PRO A 1 198 ? 12.977 30.359 18.688 1 82.31 198 PRO A C 1
ATOM 1598 O O . PRO A 1 198 ? 13.031 29.391 17.922 1 82.31 198 PRO A O 1
ATOM 1601 N N . ASN A 1 199 ? 12.055 31.328 18.594 1 76.88 199 ASN A N 1
ATOM 1602 C CA . ASN A 1 199 ? 11.375 31.438 17.312 1 76.88 199 ASN A CA 1
ATOM 1603 C C . ASN A 1 199 ? 12.328 31.922 16.219 1 76.88 199 ASN A C 1
ATOM 1605 O O . ASN A 1 199 ? 13.469 32.281 16.5 1 76.88 199 ASN A O 1
ATOM 1609 N N . SER A 1 200 ? 11.969 31.922 15 1 78.81 200 SER A N 1
ATOM 1610 C CA . SER A 1 200 ? 12.836 32.188 13.859 1 78.81 200 SER A CA 1
ATOM 1611 C C . SER A 1 200 ? 13.383 33.625 13.922 1 78.81 200 SER A C 1
ATOM 1613 O O . SER A 1 200 ? 14.539 33.875 13.57 1 78.81 200 SER A O 1
ATOM 1615 N N . PHE A 1 201 ? 12.633 34.562 14.477 1 80.31 201 PHE A N 1
ATOM 1616 C CA . PHE A 1 201 ? 13.062 35.938 14.555 1 80.31 201 PHE A CA 1
ATOM 1617 C C . PHE A 1 201 ? 14.148 36.125 15.609 1 80.31 201 PHE A C 1
ATOM 1619 O O . PHE A 1 201 ? 15.164 36.75 15.359 1 80.31 201 PHE A O 1
ATOM 1626 N N . VAL A 1 202 ? 13.906 35.562 16.672 1 86.88 202 VAL A N 1
ATOM 1627 C CA . VAL A 1 202 ? 14.875 35.656 17.766 1 86.88 202 VAL A CA 1
ATOM 1628 C C . VAL A 1 202 ? 16.188 35 17.344 1 86.88 202 VAL A C 1
ATOM 1630 O O . VAL A 1 202 ? 17.266 35.5 17.656 1 86.88 202 VAL A O 1
ATOM 1633 N N . ARG A 1 203 ? 16.047 33.906 16.656 1 87.38 203 ARG A N 1
ATOM 1634 C CA . ARG A 1 203 ? 17.25 33.25 16.156 1 87.38 203 ARG A CA 1
ATOM 1635 C C . ARG A 1 203 ? 18.062 34.188 15.266 1 87.38 203 ARG A C 1
ATOM 1637 O O . ARG A 1 203 ? 19.281 34.25 15.391 1 87.38 203 ARG A O 1
ATOM 1644 N N . LYS A 1 204 ? 17.375 34.812 14.414 1 85.12 204 LYS A N 1
ATOM 1645 C CA . LYS A 1 204 ? 18.031 35.75 13.508 1 85.12 204 LYS A CA 1
ATOM 1646 C C . LYS A 1 204 ? 18.734 36.875 14.281 1 85.12 204 LYS A C 1
ATOM 1648 O O . LYS A 1 204 ? 19.844 37.25 13.945 1 85.12 204 LYS A O 1
ATOM 1653 N N . LEU A 1 205 ? 18.078 37.375 15.266 1 89.19 205 LEU A N 1
ATOM 1654 C CA . LEU A 1 205 ? 18.641 38.438 16.078 1 89.19 205 LEU A CA 1
ATOM 1655 C C . LEU A 1 205 ? 19.875 37.969 16.844 1 89.19 205 LEU A C 1
ATOM 1657 O O . LEU A 1 205 ? 20.844 38.688 16.984 1 89.19 205 LEU A O 1
ATOM 1661 N N . ILE A 1 206 ? 19.781 36.75 17.312 1 90.69 206 ILE A N 1
ATOM 1662 C CA . ILE A 1 206 ? 20.906 36.188 18.031 1 90.69 206 ILE A CA 1
ATOM 1663 C C . ILE A 1 206 ? 22.125 36.062 17.109 1 90.69 206 ILE A C 1
ATOM 1665 O O . ILE A 1 206 ? 23.234 36.438 17.469 1 90.69 206 ILE A O 1
ATOM 1669 N N . TYR A 1 207 ? 21.922 35.594 15.938 1 86.56 207 TYR A N 1
ATOM 1670 C CA . TYR A 1 207 ? 23 35.5 14.953 1 86.56 207 TYR A CA 1
ATOM 1671 C C . TYR A 1 207 ? 23.641 36.875 14.711 1 86.56 207 TYR A C 1
ATOM 1673 O O . TYR A 1 207 ? 24.875 37 14.727 1 86.56 207 TYR A O 1
ATOM 1681 N N . GLN A 1 208 ? 22.766 37.812 14.516 1 85.88 208 GLN A N 1
ATOM 1682 C CA . GLN A 1 208 ? 23.219 39.156 14.234 1 85.88 208 GLN A CA 1
ATOM 1683 C C . GLN A 1 208 ? 24.062 39.688 15.383 1 85.88 208 GLN A C 1
ATOM 1685 O O . GLN A 1 208 ? 25.172 40.188 15.164 1 85.88 208 GLN A O 1
ATOM 1690 N N . GLU A 1 209 ? 23.547 39.594 16.578 1 89.69 209 GLU A N 1
ATOM 1691 C CA . GLU A 1 209 ? 24.188 40.219 17.734 1 89.69 209 GLU A CA 1
ATOM 1692 C C . GLU A 1 209 ? 25.469 39.5 18.109 1 89.69 209 GLU A C 1
ATOM 1694 O O . GLU A 1 209 ? 26.469 40.125 18.484 1 89.69 209 GLU A O 1
ATOM 1699 N N . VAL A 1 210 ? 25.453 38.25 18.047 1 89.12 210 VAL A N 1
ATOM 1700 C CA . VAL A 1 210 ? 26.641 37.5 18.438 1 89.12 210 VAL A CA 1
ATOM 1701 C C . VAL A 1 210 ? 27.781 37.75 17.469 1 89.12 210 VAL A C 1
ATOM 1703 O O . VAL A 1 210 ? 28.922 38 17.875 1 89.12 210 VAL A O 1
ATOM 1706 N N . TYR A 1 211 ? 27.469 37.781 16.25 1 84 211 TYR A N 1
ATOM 1707 C CA . TYR A 1 211 ? 28.531 37.938 15.266 1 84 211 TYR A CA 1
ATOM 1708 C C . TYR A 1 211 ? 28.969 39.406 15.156 1 84 211 TYR A C 1
ATOM 1710 O O . TYR A 1 211 ? 30.031 39.719 14.633 1 84 211 TYR A O 1
ATOM 1718 N N . SER A 1 212 ? 28.078 40.25 15.57 1 85.19 212 SER A N 1
ATOM 1719 C CA . SER A 1 212 ? 28.5 41.656 15.672 1 85.19 212 SER A CA 1
ATOM 1720 C C . SER A 1 212 ? 29.484 41.844 16.812 1 85.19 212 SER A C 1
ATOM 1722 O O . SER A 1 212 ? 30.391 42.688 16.719 1 85.19 212 SER A O 1
ATOM 1724 N N . ARG A 1 213 ? 29.344 41.125 17.797 1 87.69 213 ARG A N 1
ATOM 1725 C CA . ARG A 1 213 ? 30.156 41.281 19 1 87.69 213 ARG A CA 1
ATOM 1726 C C . ARG A 1 213 ? 31.391 40.406 18.953 1 87.69 213 ARG A C 1
ATOM 1728 O O . ARG A 1 213 ? 32.438 40.781 19.484 1 87.69 213 ARG A O 1
ATOM 1735 N N . TYR A 1 214 ? 31.125 39.25 18.453 1 86.31 214 TYR A N 1
ATOM 1736 C CA . TYR A 1 214 ? 32.219 38.281 18.453 1 86.31 214 TYR A CA 1
ATOM 1737 C C . TYR A 1 214 ? 32.531 37.781 17.031 1 86.31 214 TYR A C 1
ATOM 1739 O O . TYR A 1 214 ? 31.609 37.656 16.203 1 86.31 214 TYR A O 1
ATOM 1747 N N . SER A 1 215 ? 33.812 37.656 16.734 1 77.88 215 SER A N 1
ATOM 1748 C CA . SER A 1 215 ? 34.25 37.219 15.406 1 77.88 215 SER A CA 1
ATOM 1749 C C . SER A 1 215 ? 33.75 35.812 15.102 1 77.88 215 SER A C 1
ATOM 1751 O O . SER A 1 215 ? 33.656 34.969 16 1 77.88 215 SER A O 1
ATOM 1753 N N . ASP A 1 216 ? 33.375 35.562 13.906 1 74.06 216 ASP A N 1
ATOM 1754 C CA . ASP A 1 216 ? 32.875 34.281 13.438 1 74.06 216 ASP A CA 1
ATOM 1755 C C . ASP A 1 216 ? 33.969 33.219 13.461 1 74.06 216 ASP A C 1
ATOM 1757 O O . ASP A 1 216 ? 33.688 32.031 13.281 1 74.06 216 ASP A O 1
ATOM 1761 N N . SER A 1 217 ? 35.156 33.625 13.734 1 75.38 217 SER A N 1
ATOM 1762 C CA . SER A 1 217 ? 36.25 32.688 13.867 1 75.38 217 SER A CA 1
ATOM 1763 C C . SER A 1 217 ? 36.344 32.125 15.281 1 75.38 217 SER A C 1
ATOM 1765 O O . SER A 1 217 ? 36.906 31.062 15.5 1 75.38 217 SER A O 1
ATOM 1767 N N . LYS A 1 218 ? 35.812 32.844 16.188 1 79.94 218 LYS A N 1
ATOM 1768 C CA . LYS A 1 218 ? 35.969 32.469 17.578 1 79.94 218 LYS A CA 1
ATOM 1769 C C . LYS A 1 218 ? 34.75 31.656 18.062 1 79.94 218 LYS A C 1
ATOM 1771 O O . LYS A 1 218 ? 34.875 30.859 19 1 79.94 218 LYS A O 1
ATOM 1776 N N . VAL A 1 219 ? 33.656 32 17.438 1 86.31 219 VAL A N 1
ATOM 1777 C CA . VAL A 1 219 ? 32.438 31.344 17.906 1 86.31 219 VAL A CA 1
ATOM 1778 C C . VAL A 1 219 ? 31.547 30.984 16.703 1 86.31 219 VAL A C 1
ATOM 1780 O O . VAL A 1 219 ? 31.453 31.75 15.75 1 86.31 219 VAL A O 1
ATOM 1783 N N . SER A 1 220 ? 31.047 29.781 16.703 1 86.38 220 SER A N 1
ATOM 1784 C CA . SER A 1 220 ? 30.078 29.359 15.703 1 86.38 220 SER A CA 1
ATOM 1785 C C . SER A 1 220 ? 28.75 28.938 16.344 1 86.38 220 SER A C 1
ATOM 1787 O O . SER A 1 220 ? 28.75 28.391 17.438 1 86.38 220 SER A O 1
ATOM 1789 N N . LEU A 1 221 ? 27.672 29.281 15.695 1 86.25 221 LEU A N 1
ATOM 1790 C CA . LEU A 1 221 ? 26.344 28.984 16.203 1 86.25 221 LEU A CA 1
ATOM 1791 C C . LEU A 1 221 ? 25.672 27.922 15.352 1 86.25 221 LEU A C 1
ATOM 1793 O O . LEU A 1 221 ? 25.812 27.906 14.125 1 86.25 221 LEU A O 1
ATOM 1797 N N . GLN A 1 222 ? 24.984 26.953 16.047 1 83.38 222 GLN A N 1
ATOM 1798 C CA . GLN A 1 222 ? 24.219 25.922 15.352 1 83.38 222 GLN A CA 1
ATOM 1799 C C . GLN A 1 222 ? 22.891 25.656 16.047 1 83.38 222 GLN A C 1
ATOM 1801 O O . GLN A 1 222 ? 22.812 25.688 17.281 1 83.38 222 GLN A O 1
ATOM 1806 N N . SER A 1 223 ? 21.859 25.469 15.211 1 82 223 SER A N 1
ATOM 1807 C CA . SER A 1 223 ? 20.578 25.047 15.742 1 82 223 SER A CA 1
ATOM 1808 C C . SER A 1 223 ? 20.453 23.516 15.773 1 82 223 SER A C 1
ATOM 1810 O O . SER A 1 223 ? 20.859 22.844 14.82 1 82 223 SER A O 1
ATOM 1812 N N . ARG A 1 224 ? 20.172 22.984 16.922 1 80.12 224 ARG A N 1
ATOM 1813 C CA . ARG A 1 224 ? 20.016 21.547 17.078 1 80.12 224 ARG A CA 1
ATOM 1814 C C . ARG A 1 224 ? 18.734 21.219 17.828 1 80.12 224 ARG A C 1
ATOM 1816 O O . ARG A 1 224 ? 18.203 22.047 18.578 1 80.12 224 ARG A O 1
ATOM 1823 N N . ILE A 1 225 ? 18.141 20.109 17.453 1 77.19 225 ILE A N 1
ATOM 1824 C CA . ILE A 1 225 ? 16.984 19.641 18.203 1 77.19 225 ILE A CA 1
ATOM 1825 C C . ILE A 1 225 ? 17.438 18.703 19.328 1 77.19 225 ILE A C 1
ATOM 1827 O O . ILE A 1 225 ? 18.125 17.719 19.078 1 77.19 225 ILE A O 1
ATOM 1831 N N . VAL A 1 226 ? 17.312 19.156 20.5 1 74.12 226 VAL A N 1
ATOM 1832 C CA . VAL A 1 226 ? 17.703 18.375 21.656 1 74.12 226 VAL A CA 1
ATOM 1833 C C . VAL A 1 226 ? 16.484 17.688 22.25 1 74.12 226 VAL A C 1
ATOM 1835 O O . VAL A 1 226 ? 15.398 18.281 22.312 1 74.12 226 VAL A O 1
ATOM 1838 N N . GLU A 1 227 ? 16.688 16.438 22.578 1 72.06 227 GLU A N 1
ATOM 1839 C CA . GLU A 1 227 ? 15.609 15.641 23.156 1 72.06 227 GLU A CA 1
ATOM 1840 C C . GLU A 1 227 ? 15.016 16.328 24.391 1 72.06 227 GLU A C 1
ATOM 1842 O O . GLU A 1 227 ? 15.75 16.859 25.219 1 72.06 227 GLU A O 1
ATOM 1847 N N . ASP A 1 228 ? 13.758 16.531 24.531 1 66.44 228 ASP A N 1
ATOM 1848 C CA . ASP A 1 228 ? 12.992 17.016 25.672 1 66.44 228 ASP A CA 1
ATOM 1849 C C . ASP A 1 228 ? 12.945 18.547 25.688 1 66.44 228 ASP A C 1
ATOM 1851 O O . ASP A 1 228 ? 12.125 19.141 26.391 1 66.44 228 ASP A O 1
ATOM 1855 N N . ILE A 1 229 ? 14.008 19.203 25.016 1 71.31 229 ILE A N 1
ATOM 1856 C CA . ILE A 1 229 ? 14.039 20.656 25.031 1 71.31 229 ILE A CA 1
ATOM 1857 C C . ILE A 1 229 ? 13.453 21.203 23.734 1 71.31 229 ILE A C 1
ATOM 1859 O O . ILE A 1 229 ? 12.695 22.188 23.75 1 71.31 229 ILE A O 1
ATOM 1863 N N . GLY A 1 230 ? 13.68 20.5 22.719 1 74.88 230 GLY A N 1
ATOM 1864 C CA . GLY A 1 230 ? 13.266 20.953 21.406 1 74.88 230 GLY A CA 1
ATOM 1865 C C . GLY A 1 230 ? 14.375 21.672 20.656 1 74.88 230 GLY A C 1
ATOM 1866 O O . GLY A 1 230 ? 15.539 21.281 20.734 1 74.88 230 GLY A O 1
ATOM 1867 N N . ASN A 1 231 ? 14.016 22.688 19.875 1 82.06 231 ASN A N 1
ATOM 1868 C CA . ASN A 1 231 ? 14.992 23.422 19.078 1 82.06 231 ASN A CA 1
ATOM 1869 C C . ASN A 1 231 ? 15.844 24.344 19.953 1 82.06 231 ASN A C 1
ATOM 1871 O O . ASN A 1 231 ? 15.312 25.141 20.719 1 82.06 231 ASN A O 1
ATOM 1875 N N . VAL A 1 232 ? 17.156 24.156 19.969 1 89.19 232 VAL A N 1
ATOM 1876 C CA . VAL A 1 232 ? 18.047 24.984 20.75 1 89.19 232 VAL A CA 1
ATOM 1877 C C . VAL A 1 232 ? 19.141 25.562 19.844 1 89.19 232 VAL A C 1
ATOM 1879 O O . VAL A 1 232 ? 19.391 25.062 18.766 1 89.19 232 VAL A O 1
ATOM 1882 N N . MET A 1 233 ? 19.656 26.641 20.297 1 91.38 233 MET A N 1
ATOM 1883 C CA . MET A 1 233 ? 20.828 27.219 19.641 1 91.38 233 MET A CA 1
ATOM 1884 C C . MET A 1 233 ? 22.078 26.969 20.484 1 91.38 233 MET A C 1
ATOM 1886 O O . MET A 1 233 ? 22.109 27.266 21.672 1 91.38 233 MET A O 1
ATOM 1890 N N . ILE A 1 234 ? 23.094 26.391 19.875 1 90.38 234 ILE A N 1
ATOM 1891 C CA . ILE A 1 234 ? 24.328 26.047 20.578 1 90.38 234 ILE A CA 1
ATOM 1892 C C . ILE A 1 234 ? 25.484 26.875 20.031 1 90.38 234 ILE A C 1
ATOM 1894 O O . ILE A 1 234 ? 25.609 27.062 18.812 1 90.38 234 ILE A O 1
ATOM 1898 N N . ALA A 1 235 ? 26.234 27.453 20.891 1 90.44 235 ALA A N 1
ATOM 1899 C CA . ALA A 1 235 ? 27.453 28.156 20.531 1 90.44 235 ALA A CA 1
ATOM 1900 C C . ALA A 1 235 ? 28.672 27.266 20.719 1 90.44 235 ALA A C 1
ATOM 1902 O O . ALA A 1 235 ? 28.781 26.547 21.719 1 90.44 235 ALA A O 1
ATOM 1903 N N . PHE A 1 236 ? 29.5 27.219 19.75 1 88.56 236 PHE A N 1
ATOM 1904 C CA . PHE A 1 236 ? 30.734 26.438 19.797 1 88.56 236 PHE A CA 1
ATOM 1905 C C . PHE A 1 236 ? 31.953 27.359 19.797 1 88.56 236 PHE A C 1
ATOM 1907 O O . PHE A 1 236 ? 32.031 28.297 19 1 88.56 236 PHE A O 1
ATOM 1914 N N . LYS A 1 237 ? 32.812 27.031 20.719 1 87.12 237 LYS A N 1
ATOM 1915 C CA . LYS A 1 237 ? 34.062 27.797 20.828 1 87.12 237 LYS A CA 1
ATOM 1916 C C . LYS A 1 237 ? 35.094 27.281 19.859 1 87.12 237 LYS A C 1
ATOM 1918 O O . LYS A 1 237 ? 35.375 26.078 19.828 1 87.12 237 LYS A O 1
ATOM 1923 N N . GLY A 1 238 ? 35.688 28.094 19.125 1 76.88 238 GLY A N 1
ATOM 1924 C CA . GLY A 1 238 ? 36.844 27.781 18.297 1 76.88 238 GLY A CA 1
ATOM 1925 C C . GLY A 1 238 ? 36.5 26.938 17.078 1 76.88 238 GLY A C 1
ATOM 1926 O O . GLY A 1 238 ? 37.406 26.359 16.453 1 76.88 238 GLY A O 1
ATOM 1927 N N . ARG A 1 239 ? 35.312 26.641 16.812 1 76.38 239 ARG A N 1
ATOM 1928 C CA . ARG A 1 239 ? 34.938 25.891 15.617 1 76.38 239 ARG A CA 1
ATOM 1929 C C . ARG A 1 239 ? 34.562 26.844 14.469 1 76.38 239 ARG A C 1
ATOM 1931 O O . ARG A 1 239 ? 33.625 27.625 14.57 1 76.38 239 ARG A O 1
ATOM 1938 N N . THR A 1 240 ? 35.469 26.828 13.477 1 75.38 240 THR A N 1
ATOM 1939 C CA . THR A 1 240 ? 35.219 27.703 12.336 1 75.38 240 THR A CA 1
ATOM 1940 C C . THR A 1 240 ? 33.969 27.234 11.57 1 75.38 240 THR A C 1
ATOM 1942 O O . THR A 1 240 ? 33.531 26.094 11.711 1 75.38 240 THR A O 1
ATOM 1945 N N . LYS A 1 241 ? 33.406 28.141 10.859 1 75 241 LYS A N 1
ATOM 1946 C CA . LYS A 1 241 ? 32.281 27.828 9.992 1 75 241 LYS A CA 1
ATOM 1947 C C . LYS A 1 241 ? 32.625 26.734 8.984 1 75 241 LYS A C 1
ATOM 1949 O O . LYS A 1 241 ? 31.797 25.891 8.648 1 75 241 LYS A O 1
ATOM 1954 N N . LEU A 1 242 ? 33.875 26.828 8.609 1 79.81 242 LEU A N 1
ATOM 1955 C CA . LEU A 1 242 ? 34.344 25.844 7.633 1 79.81 242 LEU A CA 1
ATOM 1956 C C . LEU A 1 242 ? 34.375 24.438 8.25 1 79.81 242 LEU A C 1
ATOM 1958 O O . LEU A 1 242 ? 34.031 23.453 7.613 1 79.81 242 LEU A O 1
ATOM 1962 N N . LEU A 1 243 ? 34.906 24.406 9.453 1 82.56 243 LEU A N 1
ATOM 1963 C CA . LEU A 1 243 ? 34.969 23.125 10.133 1 82.56 243 LEU A CA 1
ATOM 1964 C C . LEU A 1 243 ? 33.562 22.578 10.391 1 82.56 243 LEU A C 1
ATOM 1966 O O . LEU A 1 243 ? 33.344 21.359 10.281 1 82.56 243 LEU A O 1
ATOM 1970 N N . MET A 1 244 ? 32.719 23.438 10.742 1 82.25 244 MET A N 1
ATOM 1971 C CA . MET A 1 244 ? 31.344 23.031 10.969 1 82.25 244 MET A CA 1
ATOM 1972 C C . MET A 1 244 ? 30.703 22.5 9.688 1 82.25 244 MET A C 1
ATOM 1974 O O . MET A 1 244 ? 29.953 21.531 9.719 1 82.25 244 MET A O 1
ATOM 1978 N N . ALA A 1 245 ? 30.969 23.172 8.633 1 84 245 ALA A N 1
ATOM 1979 C CA . ALA A 1 245 ? 30.484 22.719 7.332 1 84 245 ALA A CA 1
ATOM 1980 C C . ALA A 1 245 ? 31.031 21.328 6.988 1 84 245 ALA A C 1
ATOM 1982 O O . ALA A 1 245 ? 30.312 20.484 6.449 1 84 245 ALA A O 1
ATOM 1983 N N . GLN A 1 246 ? 32.25 21.141 7.277 1 87.06 246 GLN A N 1
ATOM 1984 C CA . GLN A 1 246 ? 32.875 19.844 7.008 1 87.06 246 GLN A CA 1
ATOM 1985 C C . GLN A 1 246 ? 32.281 18.75 7.871 1 87.06 246 GLN A C 1
ATOM 1987 O O . GLN A 1 246 ? 32.031 17.641 7.387 1 87.06 246 GLN A O 1
ATOM 1992 N N . GLU A 1 247 ? 32.094 19.062 9.133 1 85.88 247 GLU A N 1
ATOM 1993 C CA . GLU A 1 247 ? 31.484 18.094 10.039 1 85.88 247 GLU A CA 1
ATOM 1994 C C . GLU A 1 247 ? 30.078 17.734 9.594 1 85.88 247 GLU A C 1
ATOM 1996 O O . GLU A 1 247 ? 29.672 16.578 9.672 1 85.88 247 GLU A O 1
ATOM 2001 N N . ARG A 1 248 ? 29.375 18.719 9.227 1 85.69 248 ARG A N 1
ATOM 2002 C CA . ARG A 1 248 ? 28.031 18.484 8.711 1 85.69 248 ARG A CA 1
ATOM 2003 C C . ARG A 1 248 ? 28.062 17.594 7.477 1 85.69 248 ARG A C 1
ATOM 2005 O O . ARG A 1 248 ? 27.234 16.688 7.34 1 85.69 248 ARG A O 1
ATOM 2012 N N . MET A 1 249 ? 28.938 17.875 6.633 1 90.19 249 MET A N 1
ATOM 2013 C CA . MET A 1 249 ? 29.094 17.094 5.418 1 90.19 249 MET A CA 1
ATOM 2014 C C . MET A 1 249 ? 29.391 15.633 5.75 1 90.19 249 MET A C 1
ATOM 2016 O O . MET A 1 249 ? 28.828 14.727 5.141 1 90.19 249 MET A O 1
ATOM 2020 N N . GLU A 1 250 ? 30.234 15.438 6.676 1 91.75 250 GLU A N 1
ATOM 2021 C CA . GLU A 1 250 ? 30.594 14.086 7.066 1 91.75 250 GLU A CA 1
ATOM 2022 C C . GLU A 1 250 ? 29.406 13.344 7.672 1 91.75 250 GLU A C 1
ATOM 2024 O O . GLU A 1 250 ? 29.188 12.164 7.375 1 91.75 250 GLU A O 1
ATOM 2029 N N . ARG A 1 251 ? 28.75 14.031 8.516 1 88.88 251 ARG A N 1
ATOM 2030 C CA . ARG A 1 251 ? 27.547 13.445 9.117 1 88.88 251 ARG A CA 1
ATOM 2031 C C . ARG A 1 251 ? 26.516 13.086 8.055 1 88.88 251 ARG A C 1
ATOM 2033 O O . ARG A 1 251 ? 25.938 12 8.094 1 88.88 251 ARG A O 1
ATOM 2040 N N . GLU A 1 252 ? 26.234 13.93 7.168 1 89.88 252 GLU A N 1
ATOM 2041 C CA . GLU A 1 252 ? 25.25 13.711 6.117 1 89.88 252 GLU A CA 1
ATOM 2042 C C . GLU A 1 252 ? 25.719 12.625 5.148 1 89.88 252 GLU A C 1
ATOM 2044 O O . GLU A 1 252 ? 24.891 11.922 4.566 1 89.88 252 GLU A O 1
ATOM 2049 N N . GLN A 1 253 ? 27 12.57 4.969 1 91.62 253 GLN A N 1
ATOM 2050 C CA . GLN A 1 253 ? 27.547 11.5 4.137 1 91.62 253 GLN A CA 1
ATOM 2051 C C . GLN A 1 253 ? 27.266 10.133 4.754 1 91.62 253 GLN A C 1
ATOM 2053 O O . GLN A 1 253 ? 26.922 9.188 4.043 1 91.62 253 GLN A O 1
ATOM 2058 N N . ILE A 1 254 ? 27.438 10.078 6.031 1 91 254 ILE A N 1
ATOM 2059 C CA . ILE A 1 254 ? 27.141 8.844 6.738 1 91 254 ILE A CA 1
ATOM 2060 C C . ILE A 1 254 ? 25.656 8.531 6.617 1 91 254 ILE A C 1
ATOM 2062 O O . ILE A 1 254 ? 25.266 7.371 6.418 1 91 254 ILE A O 1
ATOM 2066 N N . GLU A 1 255 ? 24.812 9.516 6.738 1 90.19 255 GLU A N 1
ATOM 2067 C CA . GLU A 1 255 ? 23.375 9.344 6.586 1 90.19 255 GLU A CA 1
ATOM 2068 C C . GLU A 1 255 ? 23.016 8.844 5.188 1 90.19 255 GLU A C 1
ATOM 2070 O O . GLU A 1 255 ? 22.094 8.039 5.023 1 90.19 255 GLU A O 1
ATOM 2075 N N . LEU A 1 256 ? 23.688 9.367 4.289 1 92.31 256 LEU A N 1
ATOM 2076 C CA . LEU A 1 256 ? 23.469 8.938 2.912 1 92.31 256 LEU A CA 1
ATOM 2077 C C . LEU A 1 256 ? 23.828 7.473 2.729 1 92.31 256 LEU A C 1
ATOM 2079 O O . LEU A 1 256 ? 23.125 6.73 2.051 1 92.31 256 LEU A O 1
ATOM 2083 N N . GLU A 1 257 ? 24.938 7.094 3.297 1 91.5 257 GLU A N 1
ATOM 2084 C CA . GLU A 1 257 ? 25.344 5.695 3.227 1 91.5 257 GLU A CA 1
ATOM 2085 C C . GLU A 1 257 ? 24.312 4.781 3.871 1 91.5 257 GLU A C 1
ATOM 2087 O O . GLU A 1 257 ? 24.031 3.691 3.365 1 91.5 257 GLU A O 1
ATOM 2092 N N . LYS A 1 258 ? 23.828 5.258 4.949 1 91.94 258 LYS A N 1
ATOM 2093 C CA . LYS A 1 258 ? 22.766 4.5 5.613 1 91.94 258 LYS A CA 1
ATOM 2094 C C . LYS A 1 258 ? 21.5 4.457 4.762 1 91.94 258 LYS A C 1
ATOM 2096 O O . LYS A 1 258 ? 20.781 3.461 4.77 1 91.94 258 LYS A O 1
ATOM 2101 N N . ALA A 1 259 ? 21.234 5.492 4.031 1 93 259 ALA A N 1
ATOM 2102 C CA . ALA A 1 259 ? 20.062 5.566 3.174 1 93 259 ALA A CA 1
ATOM 2103 C C . ALA A 1 259 ? 20.172 4.609 1.991 1 93 259 ALA A C 1
ATOM 2105 O O . ALA A 1 259 ? 19.172 4.105 1.487 1 93 259 ALA A O 1
ATOM 2106 N N . VAL A 1 260 ? 21.406 4.414 1.52 1 95.06 260 VAL A N 1
ATOM 2107 C CA . VAL A 1 260 ? 21.625 3.447 0.448 1 95.06 260 VAL A CA 1
ATOM 2108 C C . VAL A 1 260 ? 21.125 2.072 0.88 1 95.06 260 VAL A C 1
ATOM 2110 O O . VAL A 1 260 ? 20.516 1.35 0.088 1 95.06 260 VAL A O 1
ATOM 2113 N N . GLY A 1 261 ? 21.453 1.705 2.129 1 96.19 261 GLY A N 1
ATOM 2114 C CA . GLY A 1 261 ? 20.875 0.552 2.795 1 96.19 261 GLY A CA 1
ATOM 2115 C C . GLY A 1 261 ? 21.047 -0.739 2.018 1 96.19 261 GLY A C 1
ATOM 2116 O O . GLY A 1 261 ? 22.156 -1.086 1.624 1 96.19 261 GLY A O 1
ATOM 2117 N N . PHE A 1 262 ? 19.938 -1.374 1.685 1 98 262 PHE A N 1
ATOM 2118 C CA . PHE A 1 262 ? 19.969 -2.709 1.099 1 98 262 PHE A CA 1
ATOM 2119 C C . PHE A 1 262 ? 20.609 -2.686 -0.28 1 98 262 PHE A C 1
ATOM 2121 O O . PHE A 1 262 ? 21.156 -3.693 -0.732 1 98 262 PHE A O 1
ATOM 2128 N N . SER A 1 263 ? 20.484 -1.631 -0.968 1 97.75 263 SER A N 1
ATOM 2129 C CA . SER A 1 263 ? 21.094 -1.521 -2.289 1 97.75 263 SER A CA 1
ATOM 2130 C C . SER A 1 263 ? 22.594 -1.848 -2.236 1 97.75 263 SER A C 1
ATOM 2132 O O . SER A 1 263 ? 23.172 -2.26 -3.24 1 97.75 263 SER A O 1
ATOM 2134 N N . ALA A 1 264 ? 23.219 -1.663 -1.123 1 97.38 264 ALA A N 1
ATOM 2135 C CA . ALA A 1 264 ? 24.625 -2.02 -0.936 1 97.38 264 ALA A CA 1
ATOM 2136 C C . ALA A 1 264 ? 24.844 -3.521 -1.117 1 97.38 264 ALA A C 1
ATOM 2138 O O . ALA A 1 264 ? 25.891 -3.951 -1.605 1 97.38 264 ALA A O 1
ATOM 2139 N N . VAL A 1 265 ? 23.891 -4.305 -0.713 1 98.12 265 VAL A N 1
ATOM 2140 C CA . VAL A 1 265 ? 23.969 -5.754 -0.854 1 98.12 265 VAL A CA 1
ATOM 2141 C C . VAL A 1 265 ? 23.953 -6.133 -2.332 1 98.12 265 VAL A C 1
ATOM 2143 O O . VAL A 1 265 ? 24.734 -6.98 -2.775 1 98.12 265 VAL A O 1
ATOM 2146 N N . LEU A 1 266 ? 23.016 -5.566 -3.082 1 97.69 266 LEU A N 1
ATOM 2147 C CA . LEU A 1 266 ? 22.953 -5.855 -4.512 1 97.69 266 LEU A CA 1
ATOM 2148 C C . LEU A 1 266 ? 24.25 -5.473 -5.207 1 97.69 266 LEU A C 1
ATOM 2150 O O . LEU A 1 266 ? 24.703 -6.168 -6.117 1 97.69 266 LEU A O 1
ATOM 2154 N N . LYS A 1 267 ? 24.844 -4.332 -4.777 1 96.88 267 LYS A N 1
ATOM 2155 C CA . LYS A 1 267 ? 26.141 -3.939 -5.328 1 96.88 267 LYS A CA 1
ATOM 2156 C C . LYS A 1 267 ? 27.188 -5.023 -5.102 1 96.88 267 LYS A C 1
ATOM 2158 O O . LYS A 1 267 ? 28.016 -5.289 -5.973 1 96.88 267 LYS A O 1
ATOM 2163 N N . LYS A 1 268 ? 27.156 -5.629 -3.951 1 97.69 268 LYS A N 1
ATOM 2164 C CA . LYS A 1 268 ? 28.094 -6.707 -3.641 1 97.69 268 LYS A CA 1
ATOM 2165 C C . LYS A 1 268 ? 27.812 -7.938 -4.5 1 97.69 268 LYS A C 1
ATOM 2167 O O . LYS A 1 268 ? 28.75 -8.617 -4.938 1 97.69 268 LYS A O 1
ATOM 2172 N N . ILE A 1 269 ? 26.547 -8.258 -4.707 1 97.94 269 ILE A N 1
ATOM 2173 C CA . ILE A 1 269 ? 26.188 -9.375 -5.574 1 97.94 269 ILE A CA 1
ATOM 2174 C C . ILE A 1 269 ? 26.719 -9.133 -6.984 1 97.94 269 ILE A C 1
ATOM 2176 O O . ILE A 1 269 ? 27.328 -10.016 -7.586 1 97.94 269 ILE A O 1
ATOM 2180 N N . ILE A 1 270 ? 26.531 -7.949 -7.465 1 97 270 ILE A N 1
ATOM 2181 C CA . ILE A 1 270 ? 26.969 -7.566 -8.805 1 97 270 ILE A CA 1
ATOM 2182 C C . ILE A 1 270 ? 28.484 -7.695 -8.906 1 97 270 ILE A C 1
ATOM 2184 O O . ILE A 1 270 ? 29 -8.281 -9.859 1 97 270 ILE A O 1
ATOM 2188 N N . ALA A 1 271 ? 29.156 -7.227 -7.914 1 96.38 271 ALA A N 1
ATOM 2189 C CA . ALA A 1 271 ? 30.625 -7.238 -7.902 1 96.38 271 ALA A CA 1
ATOM 2190 C C . ALA A 1 271 ? 31.156 -8.672 -7.855 1 96.38 271 ALA A C 1
ATOM 2192 O O . ALA A 1 271 ? 32.219 -8.961 -8.422 1 96.38 271 ALA A O 1
ATOM 2193 N N . SER A 1 272 ? 30.469 -9.508 -7.211 1 96.12 272 SER A N 1
ATOM 2194 C CA . SER A 1 272 ? 30.922 -10.891 -7.047 1 96.12 272 SER A CA 1
ATOM 2195 C C . SER A 1 272 ? 30.781 -11.672 -8.352 1 96.12 272 SER A C 1
ATOM 2197 O O . SER A 1 272 ? 31.5 -12.641 -8.57 1 96.12 272 SER A O 1
ATOM 2199 N N . ASN A 1 273 ? 29.797 -11.328 -9.141 1 94.75 273 ASN A N 1
ATOM 2200 C CA . ASN A 1 273 ? 29.469 -11.977 -10.406 1 94.75 273 ASN A CA 1
ATOM 2201 C C . ASN A 1 273 ? 29.25 -13.477 -10.219 1 94.75 273 ASN A C 1
ATOM 2203 O O . ASN A 1 273 ? 29.688 -14.273 -11.047 1 94.75 273 ASN A O 1
ATOM 2207 N N . LYS A 1 274 ? 28.688 -13.852 -9.07 1 96.38 274 LYS A N 1
ATOM 2208 C CA . LYS A 1 274 ? 28.328 -15.242 -8.805 1 96.38 274 LYS A CA 1
ATOM 2209 C C . LYS A 1 274 ? 27.031 -15.625 -9.523 1 96.38 274 LYS A C 1
ATOM 2211 O O . LYS A 1 274 ? 26.188 -14.773 -9.789 1 96.38 274 LYS A O 1
ATOM 2216 N N . PRO A 1 275 ? 26.875 -16.984 -9.852 1 97.69 275 PRO A N 1
ATOM 2217 C CA . PRO A 1 275 ? 25.562 -17.422 -10.367 1 97.69 275 PRO A CA 1
ATOM 2218 C C . PRO A 1 275 ? 24.438 -17.188 -9.375 1 97.69 275 PRO A C 1
ATOM 2220 O O . PRO A 1 275 ? 24.609 -17.375 -8.172 1 97.69 275 PRO A O 1
ATOM 2223 N N . VAL A 1 276 ? 23.344 -16.766 -9.945 1 98.38 276 VAL A N 1
ATOM 2224 C CA . VAL A 1 276 ? 22.156 -16.531 -9.125 1 98.38 276 VAL A CA 1
ATOM 2225 C C . VAL A 1 276 ? 21.094 -17.594 -9.414 1 98.38 276 VAL A C 1
ATOM 2227 O O . VAL A 1 276 ? 20.766 -17.859 -10.578 1 98.38 276 VAL A O 1
ATOM 2230 N N . VAL A 1 277 ? 20.594 -18.219 -8.367 1 98.62 277 VAL A N 1
ATOM 2231 C CA . VAL A 1 277 ? 19.609 -19.281 -8.477 1 98.62 277 VAL A CA 1
ATOM 2232 C C . VAL A 1 277 ? 18.281 -18.828 -7.859 1 98.62 277 VAL A C 1
ATOM 2234 O O . VAL A 1 277 ? 18.281 -18.141 -6.836 1 98.62 277 VAL A O 1
ATOM 2237 N N . GLY A 1 278 ? 17.172 -19.094 -8.492 1 98.5 278 GLY A N 1
ATOM 2238 C CA . GLY A 1 278 ? 15.844 -18.781 -7.965 1 98.5 278 GLY A CA 1
ATOM 2239 C C . GLY A 1 278 ? 14.797 -19.797 -8.359 1 98.5 278 GLY A C 1
ATOM 2240 O O . GLY A 1 278 ? 15.086 -20.75 -9.094 1 98.5 278 GLY A O 1
ATOM 2241 N N . HIS A 1 279 ? 13.656 -19.734 -7.789 1 98.56 279 HIS A N 1
ATOM 2242 C CA . HIS A 1 279 ? 12.492 -20.531 -8.141 1 98.56 279 HIS A CA 1
ATOM 2243 C C . HIS A 1 279 ? 11.344 -19.656 -8.617 1 98.56 279 HIS A C 1
ATOM 2245 O O . HIS A 1 279 ? 10.797 -18.875 -7.84 1 98.56 279 HIS A O 1
ATOM 2251 N N . ASN A 1 280 ? 11.023 -19.859 -9.891 1 96.94 280 ASN A N 1
ATOM 2252 C CA . ASN A 1 280 ? 10.031 -18.953 -10.453 1 96.94 280 ASN A CA 1
ATOM 2253 C C . ASN A 1 280 ? 10.391 -17.484 -10.188 1 96.94 280 ASN A C 1
ATOM 2255 O O . ASN A 1 280 ? 9.586 -16.734 -9.633 1 96.94 280 ASN A O 1
ATOM 2259 N N . MET A 1 281 ? 11.547 -17.141 -10.664 1 97.81 281 MET A N 1
ATOM 2260 C CA . MET A 1 281 ? 12.172 -15.945 -10.117 1 97.81 281 MET A CA 1
ATOM 2261 C C . MET A 1 281 ? 12.031 -14.766 -11.07 1 97.81 281 MET A C 1
ATOM 2263 O O . MET A 1 281 ? 12.734 -13.758 -10.93 1 97.81 281 MET A O 1
ATOM 2267 N N . THR A 1 282 ? 11.164 -14.812 -12.031 1 96.81 282 THR A N 1
ATOM 2268 C CA . THR A 1 282 ? 11.047 -13.727 -13 1 96.81 282 THR A CA 1
ATOM 2269 C C . THR A 1 282 ? 10.711 -12.414 -12.297 1 96.81 282 THR A C 1
ATOM 2271 O O . THR A 1 282 ? 11.398 -11.406 -12.5 1 96.81 282 THR A O 1
ATOM 2274 N N . LEU A 1 283 ? 9.727 -12.43 -11.531 1 96.38 283 LEU A N 1
ATOM 2275 C CA . LEU A 1 283 ? 9.328 -11.219 -10.812 1 96.38 283 LEU A CA 1
ATOM 2276 C C . LEU A 1 283 ? 10.406 -10.805 -9.812 1 96.38 283 LEU A C 1
ATOM 2278 O O . LEU A 1 283 ? 10.633 -9.609 -9.602 1 96.38 283 LEU A O 1
ATOM 2282 N N . ASP A 1 284 ? 11.047 -11.758 -9.18 1 98.06 284 ASP A N 1
ATOM 2283 C CA . ASP A 1 284 ? 12.133 -11.477 -8.258 1 98.06 284 ASP A CA 1
ATOM 2284 C C . ASP A 1 284 ? 13.234 -10.664 -8.93 1 98.06 284 ASP A C 1
ATOM 2286 O O . ASP A 1 284 ? 13.703 -9.664 -8.383 1 98.06 284 ASP A O 1
ATOM 2290 N N . VAL A 1 285 ? 13.57 -11.156 -10.07 1 98.06 285 VAL A N 1
ATOM 2291 C CA . VAL A 1 285 ? 14.656 -10.516 -10.805 1 98.06 285 VAL A CA 1
ATOM 2292 C C . VAL A 1 285 ? 14.25 -9.109 -11.219 1 98.06 285 VAL A C 1
ATOM 2294 O O . VAL A 1 285 ? 15.023 -8.156 -11.07 1 98.06 285 VAL A O 1
ATOM 2297 N N . CYS A 1 286 ? 13.07 -8.977 -11.695 1 97.56 286 CYS A N 1
ATOM 2298 C CA . CYS A 1 286 ? 12.578 -7.672 -12.125 1 97.56 286 CYS A CA 1
ATOM 2299 C C . CYS A 1 286 ? 12.555 -6.691 -10.953 1 97.56 286 CYS A C 1
ATOM 2301 O O . CYS A 1 286 ? 13.078 -5.582 -11.062 1 97.56 286 CYS A O 1
ATOM 2303 N N . HIS A 1 287 ? 11.992 -7.051 -9.844 1 98.12 287 HIS A N 1
ATOM 2304 C CA . HIS A 1 287 ? 11.906 -6.172 -8.688 1 98.12 287 HIS A CA 1
ATOM 2305 C C . HIS A 1 287 ? 13.281 -5.871 -8.109 1 98.12 287 HIS A C 1
ATOM 2307 O O . HIS A 1 287 ? 13.555 -4.746 -7.688 1 98.12 287 HIS A O 1
ATOM 2313 N N . MET A 1 288 ? 14.062 -6.914 -8.039 1 98.25 288 MET A N 1
ATOM 2314 C CA . MET A 1 288 ? 15.414 -6.738 -7.508 1 98.25 288 MET A CA 1
ATOM 2315 C C . MET A 1 288 ? 16.156 -5.641 -8.266 1 98.25 288 MET A C 1
ATOM 2317 O O . MET A 1 288 ? 16.75 -4.75 -7.648 1 98.25 288 MET A O 1
ATOM 2321 N N . ILE A 1 289 ? 16.078 -5.688 -9.516 1 97.69 289 ILE A N 1
ATOM 2322 C CA . ILE A 1 289 ? 16.766 -4.703 -10.336 1 97.69 289 ILE A CA 1
ATOM 2323 C C . ILE A 1 289 ? 16.078 -3.348 -10.227 1 97.69 289 ILE A C 1
ATOM 2325 O O . ILE A 1 289 ? 16.703 -2.344 -9.898 1 97.69 289 ILE A O 1
ATOM 2329 N N . HIS A 1 290 ? 14.812 -3.354 -10.422 1 97.88 290 HIS A N 1
ATOM 2330 C CA . HIS A 1 290 ? 14.016 -2.133 -10.492 1 97.88 290 HIS A CA 1
ATOM 2331 C C . HIS A 1 290 ? 14.086 -1.353 -9.188 1 97.88 290 HIS A C 1
ATOM 2333 O O . HIS A 1 290 ? 14.164 -0.122 -9.195 1 97.88 290 HIS A O 1
ATOM 2339 N N . GLN A 1 291 ? 14.055 -1.992 -8.086 1 97.31 291 GLN A N 1
ATOM 2340 C CA . GLN A 1 291 ? 13.914 -1.376 -6.77 1 97.31 291 GLN A CA 1
ATOM 2341 C C . GLN A 1 291 ? 15.273 -1.025 -6.18 1 97.31 291 GLN A C 1
ATOM 2343 O O . GLN A 1 291 ? 15.422 0.003 -5.516 1 97.31 291 GLN A O 1
ATOM 2348 N N . PHE A 1 292 ? 16.297 -1.819 -6.426 1 97.75 292 PHE A N 1
ATOM 2349 C CA . PHE A 1 292 ? 17.531 -1.657 -5.668 1 97.75 292 PHE A CA 1
ATOM 2350 C C . PHE A 1 292 ? 18.672 -1.208 -6.574 1 97.75 292 PHE A C 1
ATOM 2352 O O . PHE A 1 292 ? 19.781 -0.952 -6.102 1 97.75 292 PHE A O 1
ATOM 2359 N N . CYS A 1 293 ? 18.438 -1.15 -7.844 1 96.19 293 CYS A N 1
ATOM 2360 C CA . CYS A 1 293 ? 19.531 -0.799 -8.758 1 96.19 293 CYS A CA 1
ATOM 2361 C C . CYS A 1 293 ? 19.094 0.306 -9.711 1 96.19 293 CYS A C 1
ATOM 2363 O O . CYS A 1 293 ? 19.422 1.477 -9.5 1 96.19 293 CYS A O 1
ATOM 2365 N N . LEU A 1 294 ? 18.312 -0.119 -10.773 1 95.81 294 LEU A N 1
ATOM 2366 C CA . LEU A 1 294 ? 17.859 0.812 -11.805 1 95.81 294 LEU A CA 1
ATOM 2367 C C . LEU A 1 294 ? 16.438 0.509 -12.234 1 95.81 294 LEU A C 1
ATOM 2369 O O . LEU A 1 294 ? 16.031 -0.656 -12.305 1 95.81 294 LEU A O 1
ATOM 2373 N N . PRO A 1 295 ? 15.711 1.62 -12.562 1 96 295 PRO A N 1
ATOM 2374 C CA . PRO A 1 295 ? 14.414 1.322 -13.172 1 96 295 PRO A CA 1
ATOM 2375 C C . PRO A 1 295 ? 14.531 0.434 -14.406 1 96 295 PRO A C 1
ATOM 2377 O O . PRO A 1 295 ? 15.461 0.591 -15.203 1 96 295 PRO A O 1
ATOM 2380 N N . LEU A 1 296 ? 13.609 -0.491 -14.539 1 97.62 296 LEU A N 1
ATOM 2381 C CA . LEU A 1 296 ? 13.648 -1.39 -15.688 1 97.62 296 LEU A CA 1
ATOM 2382 C C . LEU A 1 296 ? 13.57 -0.607 -16.984 1 97.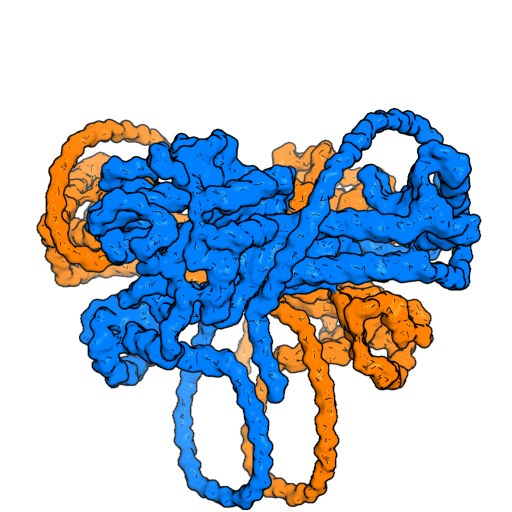62 296 LEU A C 1
ATOM 2384 O O . LEU A 1 296 ? 12.805 0.359 -17.094 1 97.62 296 LEU A O 1
ATOM 2388 N N . PRO A 1 297 ? 14.312 -1.023 -17.953 1 96.81 297 PRO A N 1
ATOM 2389 C CA . PRO A 1 297 ? 14.289 -0.331 -19.234 1 96.81 297 PRO A CA 1
ATOM 2390 C C . PRO A 1 297 ? 12.992 -0.577 -20.016 1 96.81 297 PRO A C 1
ATOM 2392 O O . PRO A 1 297 ? 12.266 -1.527 -19.719 1 96.81 297 PRO A O 1
ATOM 2395 N N . SER A 1 298 ? 12.719 0.172 -21 1 94.75 298 SER A N 1
ATOM 2396 C CA . SER A 1 298 ? 11.477 0.108 -21.766 1 94.75 298 SER A CA 1
ATOM 2397 C C . SER A 1 298 ? 11.484 -1.062 -22.734 1 94.75 298 SER A C 1
ATOM 2399 O O . SER A 1 298 ? 10.438 -1.618 -23.062 1 94.75 298 SER A O 1
ATOM 2401 N N . SER A 1 299 ? 12.672 -1.476 -23.172 1 93.19 299 SER A N 1
ATOM 2402 C CA . SER A 1 299 ? 12.719 -2.551 -24.156 1 93.19 299 SER A CA 1
ATOM 2403 C C . SER A 1 299 ? 13.203 -3.854 -23.531 1 93.19 299 SER A C 1
ATOM 2405 O O . SER A 1 299 ? 14.031 -3.842 -22.625 1 93.19 299 SER A O 1
ATOM 2407 N N . TYR A 1 300 ? 12.719 -4.988 -24.156 1 93.12 300 TYR A N 1
ATOM 2408 C CA . TYR A 1 300 ? 13.109 -6.312 -23.688 1 93.12 300 TYR A CA 1
ATOM 2409 C C . TYR A 1 300 ? 14.594 -6.566 -23.969 1 93.12 300 TYR A C 1
ATOM 2411 O O . TYR A 1 300 ? 15.281 -7.172 -23.141 1 93.12 300 TYR A O 1
ATOM 2419 N N . SER A 1 301 ? 15.094 -6.074 -25.031 1 91.5 301 SER A N 1
ATOM 2420 C CA . SER A 1 301 ? 16.5 -6.238 -25.375 1 91.5 301 SER A CA 1
ATOM 2421 C C . SER A 1 301 ? 17.406 -5.539 -24.359 1 91.5 301 SER A C 1
ATOM 2423 O O . SER A 1 301 ? 18.438 -6.082 -23.953 1 91.5 301 SER A O 1
ATOM 2425 N N . ASP A 1 302 ? 16.984 -4.359 -23.984 1 93.44 302 ASP A N 1
ATOM 2426 C CA . ASP A 1 302 ? 17.75 -3.627 -22.984 1 93.44 302 ASP A CA 1
ATOM 2427 C C . ASP A 1 302 ? 17.703 -4.34 -21.625 1 93.44 302 ASP A C 1
ATOM 2429 O O . ASP A 1 302 ? 18.672 -4.316 -20.875 1 93.44 302 ASP A O 1
ATOM 2433 N N . PHE A 1 303 ? 16.656 -4.941 -21.406 1 95.56 303 PHE A N 1
ATOM 2434 C CA . PHE A 1 303 ? 16.516 -5.699 -20.156 1 95.56 303 PHE A CA 1
ATOM 2435 C C . PHE A 1 303 ? 17.469 -6.891 -20.156 1 95.56 303 PHE A C 1
ATOM 2437 O O . PHE A 1 303 ? 18.125 -7.164 -19.141 1 95.56 303 PHE A O 1
ATOM 2444 N N . GLN A 1 304 ? 17.484 -7.582 -21.25 1 94.44 304 GLN A N 1
ATOM 2445 C CA . GLN A 1 304 ? 18.406 -8.703 -21.391 1 94.44 304 GLN A CA 1
ATOM 2446 C C . GLN A 1 304 ? 19.844 -8.273 -21.094 1 94.44 304 GLN A C 1
ATOM 2448 O O . GLN A 1 304 ? 20.578 -8.992 -20.406 1 94.44 304 GLN A O 1
ATOM 2453 N N . ALA A 1 305 ? 20.156 -7.141 -21.562 1 93.19 305 ALA A N 1
ATOM 2454 C CA . ALA A 1 305 ? 21.5 -6.617 -21.344 1 93.19 305 ALA A CA 1
ATOM 2455 C C . ALA A 1 305 ? 21.703 -6.23 -19.875 1 93.19 305 ALA A C 1
ATOM 2457 O O . ALA A 1 305 ? 22.766 -6.5 -19.297 1 93.19 305 ALA A O 1
ATOM 2458 N N . MET A 1 306 ? 20.781 -5.66 -19.312 1 94.5 306 MET A N 1
ATOM 2459 C CA . MET A 1 306 ? 20.859 -5.176 -17.938 1 94.5 306 MET A CA 1
ATOM 2460 C C . MET A 1 306 ? 21.016 -6.332 -16.953 1 94.5 306 MET A C 1
ATOM 2462 O O . MET A 1 306 ? 21.797 -6.25 -16.016 1 94.5 306 MET A O 1
ATOM 2466 N N . VAL A 1 307 ? 20.297 -7.375 -17.172 1 95.31 307 VAL A N 1
ATOM 2467 C CA . VAL A 1 307 ? 20.312 -8.508 -16.25 1 95.31 307 VAL A CA 1
ATOM 2468 C C . VAL A 1 307 ? 21.703 -9.133 -16.219 1 95.31 307 VAL A C 1
ATOM 2470 O O . VAL A 1 307 ? 22.156 -9.609 -15.164 1 95.31 307 VAL A O 1
ATOM 2473 N N . LYS A 1 308 ? 22.406 -9.039 -17.297 1 91.88 308 LYS A N 1
ATOM 2474 C CA . LYS A 1 308 ? 23.734 -9.617 -17.391 1 91.88 308 LYS A CA 1
ATOM 2475 C C . LYS A 1 308 ? 24.75 -8.836 -16.547 1 91.88 308 LYS A C 1
ATOM 2477 O O . LYS A 1 308 ? 25.797 -9.359 -16.188 1 91.88 308 LYS A O 1
ATOM 2482 N N . THR A 1 309 ? 24.375 -7.664 -16.25 1 91.69 309 THR A N 1
ATOM 2483 C CA . THR A 1 309 ? 25.25 -6.867 -15.391 1 91.69 309 THR A CA 1
ATOM 2484 C C . THR A 1 309 ? 25.156 -7.32 -13.938 1 91.69 309 THR A C 1
ATOM 2486 O O . THR A 1 309 ? 26.047 -7.066 -13.133 1 91.69 309 THR A O 1
ATOM 2489 N N . ILE A 1 310 ? 24.109 -7.98 -13.625 1 94.44 310 ILE A N 1
ATOM 2490 C CA . ILE A 1 310 ? 23.906 -8.453 -12.258 1 94.44 310 ILE A CA 1
ATOM 2491 C C . ILE A 1 310 ? 24.656 -9.766 -12.047 1 94.44 310 ILE A C 1
ATOM 2493 O O . ILE A 1 310 ? 25.344 -9.93 -11.039 1 94.44 310 ILE A O 1
ATOM 2497 N N . SER A 1 311 ? 24.516 -10.633 -12.93 1 95.75 311 SER A N 1
ATOM 2498 C CA . SER A 1 311 ? 25.156 -11.945 -12.938 1 95.75 311 SER A CA 1
ATOM 2499 C C . SER A 1 311 ? 25.25 -12.508 -14.352 1 95.75 311 SER A C 1
ATOM 2501 O O . SER A 1 311 ? 24.422 -12.211 -15.203 1 95.75 311 SER A O 1
ATOM 2503 N N . TYR A 1 312 ? 26.266 -13.328 -14.57 1 93.38 312 TYR A N 1
ATOM 2504 C CA . TYR A 1 312 ? 26.438 -13.914 -15.891 1 93.38 312 TYR A CA 1
ATOM 2505 C C . TYR A 1 312 ? 25.531 -15.117 -16.094 1 93.38 312 TYR A C 1
ATOM 2507 O O . TYR A 1 312 ? 25.297 -15.555 -17.219 1 93.38 312 TYR A O 1
ATOM 2515 N N . ARG A 1 313 ? 25.031 -15.602 -14.961 1 96.12 313 ARG A N 1
ATOM 2516 C CA . ARG A 1 313 ? 24.266 -16.828 -15.07 1 96.12 313 ARG A CA 1
ATOM 2517 C C . ARG A 1 313 ? 23.125 -16.859 -14.047 1 96.12 313 ARG A C 1
ATOM 2519 O O . ARG A 1 313 ? 23.359 -16.781 -12.844 1 96.12 313 ARG A O 1
ATOM 2526 N N . PHE A 1 314 ? 21.906 -16.922 -14.586 1 97.75 314 PHE A N 1
ATOM 2527 C CA . PHE A 1 314 ? 20.703 -17.156 -13.789 1 97.75 314 PHE A CA 1
ATOM 2528 C C . PHE A 1 314 ? 20.156 -18.562 -14.016 1 97.75 314 PHE A C 1
ATOM 2530 O O . PHE A 1 314 ? 20.078 -19.016 -15.148 1 97.75 314 PHE A O 1
ATOM 2537 N N . LEU A 1 315 ? 19.797 -19.234 -12.953 1 98.31 315 LEU A N 1
ATOM 2538 C CA . LEU A 1 315 ? 19.234 -20.578 -13.039 1 98.31 315 LEU A CA 1
ATOM 2539 C C . LEU A 1 315 ? 17.922 -20.656 -12.266 1 98.31 315 LEU A C 1
ATOM 2541 O O . LEU A 1 315 ? 17.906 -20.531 -11.039 1 98.31 315 LEU A O 1
ATOM 2545 N N . ASP A 1 316 ? 16.844 -20.906 -12.945 1 98.5 316 ASP A N 1
ATOM 2546 C CA . ASP A 1 316 ? 15.508 -21 -12.359 1 98.5 316 ASP A CA 1
ATOM 2547 C C . ASP A 1 316 ? 15.102 -22.453 -12.133 1 98.5 316 ASP A C 1
ATOM 2549 O O . ASP A 1 316 ? 14.852 -23.188 -13.094 1 98.5 316 ASP A O 1
ATOM 2553 N N . THR A 1 317 ? 14.875 -22.797 -10.922 1 98.44 317 THR A N 1
ATOM 2554 C CA . THR A 1 317 ? 14.625 -24.203 -10.602 1 98.44 317 THR A CA 1
ATOM 2555 C C . THR A 1 317 ? 13.266 -24.641 -11.133 1 98.44 317 THR A C 1
ATOM 2557 O O . THR A 1 317 ? 13.062 -25.828 -11.438 1 98.44 317 THR A O 1
ATOM 2560 N N . LYS A 1 318 ? 12.359 -23.703 -11.203 1 98.06 318 LYS A N 1
ATOM 2561 C CA . LYS A 1 318 ? 11.062 -24.078 -11.781 1 98.06 318 LYS A CA 1
ATOM 2562 C C . LYS A 1 318 ? 11.203 -24.406 -13.266 1 98.06 318 LYS A C 1
ATOM 2564 O O . LYS A 1 318 ? 10.562 -25.328 -13.758 1 98.06 318 LYS A O 1
ATOM 2569 N N . TYR A 1 319 ? 11.969 -23.672 -13.992 1 97.5 319 TYR A N 1
ATOM 2570 C CA . TYR A 1 319 ? 12.219 -23.969 -15.398 1 97.5 319 TYR A CA 1
ATOM 2571 C C . TYR A 1 319 ? 12.938 -25.297 -15.562 1 97.5 319 TYR A C 1
ATOM 2573 O O . TYR A 1 319 ? 12.562 -26.109 -16.406 1 97.5 319 TYR A O 1
ATOM 2581 N N . ILE A 1 320 ? 13.938 -25.562 -14.734 1 97.75 320 ILE A N 1
ATOM 2582 C CA . ILE A 1 320 ? 14.742 -26.766 -14.805 1 97.75 320 ILE A CA 1
ATOM 2583 C C . ILE A 1 320 ? 13.867 -27.984 -14.562 1 97.75 320 ILE A C 1
ATOM 2585 O O . ILE A 1 320 ? 13.922 -28.969 -15.312 1 97.75 320 ILE A O 1
ATOM 2589 N N . SER A 1 321 ? 13.047 -27.891 -13.562 1 97.31 321 SER A N 1
ATOM 2590 C CA . SER A 1 321 ? 12.203 -29.031 -13.188 1 97.31 321 SER A CA 1
ATOM 2591 C C . SER A 1 321 ? 11.039 -29.188 -14.156 1 97.31 321 SER A C 1
ATOM 2593 O O . SER A 1 321 ? 10.469 -30.281 -14.266 1 97.31 321 SER A O 1
ATOM 2595 N N . GLY A 1 322 ? 10.719 -28.094 -14.852 1 95 322 GLY A N 1
ATOM 2596 C CA . GLY A 1 322 ? 9.562 -28.125 -15.734 1 95 322 GLY A CA 1
ATOM 2597 C C . GLY A 1 322 ? 9.914 -28.438 -17.172 1 95 322 GLY A C 1
ATOM 2598 O O . GLY A 1 322 ? 9.039 -28.484 -18.031 1 95 322 GLY A O 1
ATOM 2599 N N . THR A 1 323 ? 11.133 -28.688 -17.5 1 94.38 323 THR A N 1
ATOM 2600 C CA . THR A 1 323 ? 11.562 -28.953 -18.859 1 94.38 323 THR A CA 1
ATOM 2601 C C . THR A 1 323 ? 12.336 -30.266 -18.938 1 94.38 323 THR A C 1
ATOM 2603 O O . THR A 1 323 ? 12.703 -30.844 -17.906 1 94.38 323 THR A O 1
ATOM 2606 N N . GLU A 1 324 ? 12.391 -30.766 -20.172 1 94 324 GLU A N 1
ATOM 2607 C CA . GLU A 1 324 ? 13.133 -32 -20.391 1 94 324 GLU A CA 1
ATOM 2608 C C . GLU A 1 324 ? 14.602 -31.828 -20.016 1 94 324 GLU A C 1
ATOM 2610 O O . GLU A 1 324 ? 15.18 -30.766 -20.188 1 94 324 GLU A O 1
ATOM 2615 N N . PRO A 1 325 ? 15.281 -32.844 -19.391 1 95.81 325 PRO A N 1
ATOM 2616 C CA . PRO A 1 325 ? 14.82 -34.219 -19.234 1 95.81 325 PRO A CA 1
ATOM 2617 C C . PRO A 1 325 ? 14.203 -34.469 -17.859 1 95.81 325 PRO A C 1
ATOM 2619 O O . PRO A 1 325 ? 13.852 -35.625 -17.547 1 95.81 325 PRO A O 1
ATOM 2622 N N . LEU A 1 326 ? 14.008 -33.5 -17.062 1 96.31 326 LEU A N 1
ATOM 2623 C CA . LEU A 1 326 ? 13.625 -33.719 -15.688 1 96.31 326 LEU A CA 1
ATOM 2624 C C . LEU A 1 326 ? 12.109 -33.656 -15.523 1 96.31 326 LEU A C 1
ATOM 2626 O O . LEU A 1 326 ? 11.562 -34.125 -14.523 1 96.31 326 LEU A O 1
ATOM 2630 N N . LYS A 1 327 ? 11.383 -33.156 -16.438 1 94.69 327 LYS A N 1
ATOM 2631 C CA . LYS A 1 327 ? 9.953 -32.844 -16.375 1 94.69 327 LYS A CA 1
ATOM 2632 C C . LYS A 1 327 ? 9.156 -34.094 -15.969 1 94.69 327 LYS A C 1
ATOM 2634 O O . LYS A 1 327 ? 8.281 -34 -15.102 1 94.69 327 LYS A O 1
ATOM 2639 N N . PRO A 1 328 ? 9.484 -35.312 -16.484 1 93.06 328 PRO A N 1
ATOM 2640 C CA . PRO A 1 328 ? 8.672 -36.469 -16.203 1 93.06 328 PRO A CA 1
ATOM 2641 C C . PRO A 1 328 ? 8.773 -36.938 -14.742 1 93.06 328 PRO A C 1
ATOM 2643 O O . PRO A 1 328 ? 7.961 -37.719 -14.281 1 93.06 328 PRO A O 1
ATOM 2646 N N . PHE A 1 329 ? 9.672 -36.438 -14.086 1 94.06 329 PHE A N 1
ATOM 2647 C CA . PHE A 1 329 ? 9.938 -36.938 -12.742 1 94.06 329 PHE A CA 1
ATOM 2648 C C . PHE A 1 329 ? 9.102 -36.188 -11.719 1 94.06 329 PHE A C 1
ATOM 2650 O O . PHE A 1 329 ? 9.062 -36.562 -10.539 1 94.06 329 PHE A O 1
ATOM 2657 N N . PHE A 1 330 ? 8.445 -35.125 -12.141 1 93.31 330 PHE A N 1
ATOM 2658 C CA . PHE A 1 330 ? 7.75 -34.281 -11.18 1 93.31 330 PHE A CA 1
ATOM 2659 C C . PHE A 1 330 ? 6.293 -34.094 -11.57 1 93.31 330 PHE A C 1
ATOM 2661 O O . PHE A 1 330 ? 5.992 -33.781 -12.727 1 93.31 330 PHE A O 1
ATOM 2668 N N . GLY A 1 331 ? 5.355 -34.25 -10.609 1 85 331 GLY A N 1
ATOM 2669 C CA . GLY A 1 331 ? 3.949 -33.906 -10.789 1 85 331 GLY A CA 1
ATOM 2670 C C . GLY A 1 331 ? 3.617 -32.5 -10.43 1 85 331 GLY A C 1
ATOM 2671 O O . GLY A 1 331 ? 2.59 -31.953 -10.859 1 85 331 GLY A O 1
ATOM 2672 N N . SER A 1 332 ? 4.484 -31.906 -9.578 1 90.06 332 SER A N 1
ATOM 2673 C CA . SER A 1 332 ? 4.344 -30.531 -9.133 1 90.06 332 SER A CA 1
ATOM 2674 C C . SER A 1 332 ? 5.684 -29.812 -9.156 1 90.06 332 SER A C 1
ATOM 2676 O O . SER A 1 332 ? 6.715 -30.391 -8.805 1 90.06 332 SER A O 1
ATOM 2678 N N . THR A 1 333 ? 5.562 -28.562 -9.578 1 93.44 333 THR A N 1
ATOM 2679 C CA . THR A 1 333 ? 6.801 -27.797 -9.609 1 93.44 333 THR A CA 1
ATOM 2680 C C . THR A 1 333 ? 6.809 -26.734 -8.508 1 93.44 333 THR A C 1
ATOM 2682 O O . THR A 1 333 ? 7.578 -25.781 -8.57 1 93.44 333 THR A O 1
ATOM 2685 N N . VAL A 1 334 ? 5.883 -26.859 -7.566 1 92.81 334 VAL A N 1
ATOM 2686 C CA . VAL A 1 334 ? 5.895 -25.984 -6.391 1 92.81 334 VAL A CA 1
ATOM 2687 C C . VAL A 1 334 ? 7.141 -26.281 -5.555 1 92.81 334 VAL A C 1
ATOM 2689 O O . VAL A 1 334 ? 7.555 -27.422 -5.418 1 92.81 334 VAL A O 1
ATOM 2692 N N . LEU A 1 335 ? 7.66 -25.297 -4.996 1 95.12 335 LEU A N 1
ATOM 2693 C CA . LEU A 1 335 ? 8.969 -25.375 -4.352 1 95.12 335 LEU A CA 1
ATOM 2694 C C . LEU A 1 335 ? 8.984 -26.453 -3.285 1 95.12 335 LEU A C 1
ATOM 2696 O O . LEU A 1 335 ? 9.844 -27.344 -3.303 1 95.12 335 LEU A O 1
ATOM 2700 N N . ASN A 1 336 ? 8.008 -26.391 -2.432 1 92.81 336 ASN A N 1
ATOM 2701 C CA . ASN A 1 336 ? 7.953 -27.375 -1.356 1 92.81 336 ASN A CA 1
ATOM 2702 C C . ASN A 1 336 ? 7.695 -28.781 -1.896 1 92.81 336 ASN A C 1
ATOM 2704 O O . ASN A 1 336 ? 8.227 -29.766 -1.365 1 92.81 336 ASN A O 1
ATOM 2708 N N . ASP A 1 337 ? 6.914 -28.953 -2.902 1 93.75 337 ASP A N 1
ATOM 2709 C CA . ASP A 1 337 ? 6.629 -30.25 -3.52 1 93.75 337 ASP A CA 1
ATOM 2710 C C . ASP A 1 337 ? 7.875 -30.828 -4.195 1 93.75 337 ASP A C 1
ATOM 2712 O O . ASP A 1 337 ? 8.109 -32.031 -4.156 1 93.75 337 ASP A O 1
ATOM 2716 N N . LEU A 1 338 ? 8.586 -29.938 -4.793 1 96.38 338 LEU A N 1
ATOM 2717 C CA . LEU A 1 338 ? 9.828 -30.359 -5.434 1 96.38 338 LEU A CA 1
ATOM 2718 C C . LEU A 1 338 ? 10.805 -30.922 -4.406 1 96.38 338 LEU A C 1
ATOM 2720 O O . LEU A 1 338 ? 11.438 -31.953 -4.641 1 96.38 338 LEU A O 1
ATOM 2724 N N . LYS A 1 339 ? 10.969 -30.234 -3.307 1 95.31 339 LYS A N 1
ATOM 2725 C CA . LYS A 1 339 ? 11.852 -30.703 -2.24 1 95.31 339 LYS A CA 1
ATOM 2726 C C . LYS A 1 339 ? 11.453 -32.094 -1.771 1 95.31 339 LYS A C 1
ATOM 2728 O O . LYS A 1 339 ? 12.305 -32.969 -1.65 1 95.31 339 LYS A O 1
ATOM 2733 N N . LYS A 1 340 ? 10.195 -32.281 -1.569 1 94.06 340 LYS A N 1
ATOM 2734 C CA . LYS A 1 340 ? 9.688 -33.562 -1.105 1 94.06 340 LYS A CA 1
ATOM 2735 C C . LYS A 1 340 ? 9.938 -34.656 -2.143 1 94.06 340 LYS A C 1
ATOM 2737 O O . LYS A 1 340 ? 10.43 -35.719 -1.807 1 94.06 340 LYS A O 1
ATOM 2742 N N . SER A 1 341 ? 9.625 -34.344 -3.365 1 95.62 341 SER A N 1
ATOM 2743 C CA . SER A 1 341 ? 9.805 -35.312 -4.445 1 95.62 341 SER A CA 1
ATOM 2744 C C . SER A 1 341 ? 11.266 -35.719 -4.602 1 95.62 341 SER A C 1
ATOM 2746 O O . SER A 1 341 ? 11.586 -36.875 -4.793 1 95.62 341 SER A O 1
ATOM 2748 N N . LEU A 1 342 ? 12.133 -34.781 -4.539 1 97 342 LEU A N 1
ATOM 2749 C CA . LEU A 1 342 ? 13.562 -35.031 -4.684 1 97 342 LEU A CA 1
ATOM 2750 C C . LEU A 1 342 ? 14.094 -35.875 -3.521 1 97 342 LEU A C 1
ATOM 2752 O O . LEU A 1 342 ? 14.938 -36.75 -3.713 1 97 342 LEU A O 1
ATOM 2756 N N . SER A 1 343 ? 13.641 -35.562 -2.357 1 95 343 SER A N 1
ATOM 2757 C CA . SER A 1 343 ? 14.062 -36.312 -1.181 1 95 343 SER A CA 1
ATOM 2758 C C . SER A 1 343 ? 13.656 -37.781 -1.288 1 95 343 SER A C 1
ATOM 2760 O O . SER A 1 343 ? 14.359 -38.656 -0.783 1 95 343 SER A O 1
ATOM 2762 N N . GLU A 1 344 ? 12.641 -38.031 -2.027 1 93.81 344 GLU A N 1
ATOM 2763 C CA . GLU A 1 344 ? 12.133 -39.406 -2.188 1 93.81 344 GLU A CA 1
ATOM 2764 C C . GLU A 1 344 ? 12.812 -40.094 -3.354 1 93.81 344 GLU A C 1
ATOM 2766 O O . GLU A 1 344 ? 13.102 -41.312 -3.275 1 93.81 344 GLU A O 1
ATOM 2771 N N . GLN A 1 345 ? 13.102 -39.375 -4.34 1 91.38 345 GLN A N 1
ATOM 2772 C CA . GLN A 1 345 ? 13.539 -39.969 -5.594 1 91.38 345 GLN A CA 1
ATOM 2773 C C . GLN A 1 345 ? 15.062 -40.062 -5.664 1 91.38 345 GLN A C 1
ATOM 2775 O O . GLN A 1 345 ? 15.609 -40.938 -6.32 1 91.38 345 GLN A O 1
ATOM 2780 N N . CYS A 1 346 ? 15.695 -39.125 -5.043 1 90.12 346 CYS A N 1
ATOM 2781 C CA . CYS A 1 346 ? 17.141 -39.031 -5.195 1 90.12 346 CYS A CA 1
ATOM 2782 C C . CYS A 1 346 ? 17.844 -39.844 -4.109 1 90.12 346 CYS A C 1
ATOM 2784 O O . CYS A 1 346 ? 17.859 -39.438 -2.941 1 90.12 346 CYS A O 1
ATOM 2786 N N . GLN A 1 347 ? 18.5 -40.906 -4.473 1 87.19 347 GLN A N 1
ATOM 2787 C CA . GLN A 1 347 ? 19.266 -41.719 -3.525 1 87.19 347 GLN A CA 1
ATOM 2788 C C . GLN A 1 347 ? 20.422 -40.906 -2.939 1 87.19 347 GLN A C 1
ATOM 2790 O O . GLN A 1 347 ? 20.797 -41.125 -1.785 1 87.19 347 GLN A O 1
ATOM 2795 N N . ASN A 1 348 ? 20.953 -40.062 -3.695 1 89.12 348 ASN A N 1
ATOM 2796 C CA . ASN A 1 348 ? 22.062 -39.219 -3.262 1 89.12 348 ASN A CA 1
ATOM 2797 C C . ASN A 1 348 ? 21.594 -37.844 -2.848 1 89.12 348 ASN A C 1
ATOM 2799 O O . ASN A 1 348 ? 22.266 -3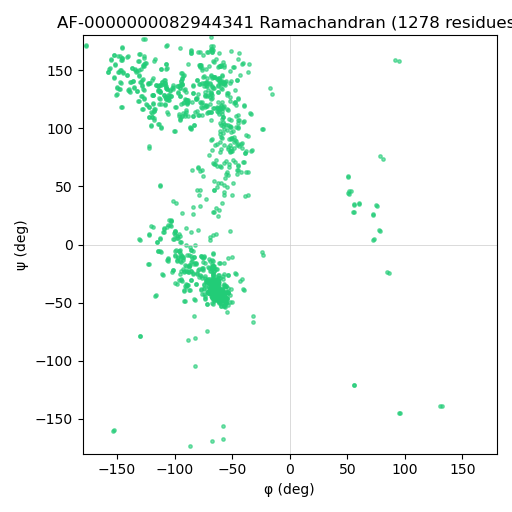6.844 -3.123 1 89.12 348 ASN A O 1
ATOM 2803 N N . TYR A 1 349 ? 20.453 -37.812 -2.258 1 93.12 349 TYR A N 1
ATOM 2804 C CA . TYR A 1 349 ? 19.906 -36.531 -1.782 1 93.12 349 TYR A CA 1
ATOM 2805 C C . TYR A 1 349 ? 20.844 -35.875 -0.773 1 93.12 349 TYR A C 1
ATOM 2807 O O . TYR A 1 349 ? 21.344 -36.531 0.141 1 93.12 349 TYR A O 1
ATOM 2815 N N . ILE A 1 350 ? 21.094 -34.594 -0.9 1 91.88 350 ILE A N 1
ATOM 2816 C CA . ILE A 1 350 ? 22.031 -33.875 -0.044 1 91.88 350 ILE A CA 1
ATOM 2817 C C . ILE A 1 350 ? 21.281 -32.75 0.706 1 91.88 350 ILE A C 1
ATOM 2819 O O . ILE A 1 350 ? 20.578 -31.953 0.098 1 91.88 350 ILE A O 1
ATOM 2823 N N . ASP A 1 351 ? 21.484 -32.781 1.924 1 89.94 351 ASP A N 1
ATOM 2824 C CA . ASP A 1 351 ? 21.016 -31.672 2.744 1 89.94 351 ASP A CA 1
ATOM 2825 C C . ASP A 1 351 ? 22.109 -30.625 2.938 1 89.94 351 ASP A C 1
ATOM 2827 O O . ASP A 1 351 ? 23.266 -30.969 3.164 1 89.94 351 ASP A O 1
ATOM 2831 N N . LEU A 1 352 ? 21.75 -29.422 2.848 1 94.5 352 LEU A N 1
ATOM 2832 C CA . LEU A 1 352 ? 22.719 -28.344 3.104 1 94.5 352 LEU A CA 1
ATOM 2833 C C . LEU A 1 352 ? 22.875 -28.109 4.602 1 94.5 352 LEU A C 1
ATOM 2835 O O . LEU A 1 352 ? 21.891 -28.141 5.348 1 94.5 352 LEU A O 1
ATOM 2839 N N . GLU A 1 353 ? 24.094 -27.844 4.996 1 93.75 353 GLU A N 1
ATOM 2840 C CA . GLU A 1 353 ? 24.391 -27.578 6.402 1 93.75 353 GLU A CA 1
ATOM 2841 C C . GLU A 1 353 ? 24.703 -26.109 6.645 1 93.75 353 GLU A C 1
ATOM 2843 O O . GLU A 1 353 ? 25.469 -25.5 5.895 1 93.75 353 GLU A O 1
ATOM 2848 N N . PRO A 1 354 ? 24.141 -25.609 7.699 1 93.75 354 PRO A N 1
ATOM 2849 C CA . PRO A 1 354 ? 24.5 -24.219 8.008 1 93.75 354 PRO A CA 1
ATOM 2850 C C . PRO A 1 354 ? 25.938 -24.062 8.469 1 93.75 354 PRO A C 1
ATOM 2852 O O . PRO A 1 354 ? 26.453 -24.891 9.203 1 93.75 354 PRO A O 1
ATOM 2855 N N . GLU A 1 355 ? 26.562 -23.047 8 1 92.62 355 GLU A N 1
ATOM 2856 C CA . GLU A 1 355 ? 27.953 -22.797 8.406 1 92.62 355 GLU A CA 1
ATOM 2857 C C . GLU A 1 355 ? 28.031 -22.422 9.883 1 92.62 355 GLU A C 1
ATOM 2859 O O . GLU A 1 355 ? 28.969 -22.844 10.578 1 92.62 355 GLU A O 1
ATOM 2864 N N . VAL A 1 356 ? 27.062 -21.578 10.289 1 88.69 356 VAL A N 1
ATOM 2865 C CA . VAL A 1 356 ? 26.906 -21.203 11.695 1 88.69 356 VAL A CA 1
ATOM 2866 C C . VAL A 1 356 ? 25.438 -21.312 12.094 1 88.69 356 VAL A C 1
ATOM 2868 O O . VAL A 1 356 ? 24.547 -21.094 11.273 1 88.69 356 VAL A O 1
ATOM 2871 N N . PRO A 1 357 ? 25.141 -21.625 13.281 1 81.62 357 PRO A N 1
ATOM 2872 C CA . PRO A 1 357 ? 23.75 -21.844 13.703 1 81.62 357 PRO A CA 1
ATOM 2873 C C . PRO A 1 357 ? 22.875 -20.609 13.539 1 81.62 357 PRO A C 1
ATOM 2875 O O . PRO A 1 357 ? 21.688 -20.719 13.273 1 81.62 357 PRO A O 1
ATOM 2878 N N . GLU A 1 358 ? 23.406 -19.453 13.68 1 78.44 358 GLU A N 1
ATOM 2879 C CA . GLU A 1 358 ? 22.641 -18.203 13.672 1 78.44 358 GLU A CA 1
ATOM 2880 C C . GLU A 1 358 ? 22.078 -17.922 12.289 1 78.44 358 GLU A C 1
ATOM 2882 O O . GLU A 1 358 ? 21.062 -17.219 12.156 1 78.44 358 GLU A O 1
ATOM 2887 N N . VAL A 1 359 ? 22.656 -18.453 11.391 1 78.81 359 VAL A N 1
ATOM 2888 C CA . VAL A 1 359 ? 22.266 -18.141 10.023 1 78.81 359 VAL A CA 1
ATOM 2889 C C . VAL A 1 359 ? 21.578 -19.344 9.398 1 78.81 359 VAL A C 1
ATOM 2891 O O . VAL A 1 359 ? 21.375 -19.406 8.18 1 78.81 359 VAL A O 1
ATOM 2894 N N . GLY A 1 360 ? 21.281 -20.281 10.258 1 82.06 360 GLY A N 1
ATOM 2895 C CA . GLY A 1 360 ? 20.703 -21.516 9.742 1 82.06 360 GLY A CA 1
ATOM 2896 C C . GLY A 1 360 ? 19.219 -21.641 10.07 1 82.06 360 GLY A C 1
ATOM 2897 O O . GLY A 1 360 ? 18.672 -20.844 10.828 1 82.06 360 GLY A O 1
ATOM 2898 N N . TYR A 1 361 ? 18.484 -22.391 9.289 1 77.62 361 TYR A N 1
ATOM 2899 C CA . TYR A 1 361 ? 17.094 -22.734 9.531 1 77.62 361 TYR A CA 1
ATOM 2900 C C . TYR A 1 361 ? 16.984 -24.172 10.047 1 77.62 361 TYR A C 1
ATOM 2902 O O . TYR A 1 361 ? 17.766 -25.047 9.672 1 77.62 361 TYR A O 1
ATOM 2910 N N . SER A 1 362 ? 16.219 -24.25 11.25 1 65.69 362 SER A N 1
ATOM 2911 C CA . SER A 1 362 ? 16.062 -25.594 11.797 1 65.69 362 SER A CA 1
ATOM 2912 C C . SER A 1 362 ? 14.906 -26.328 11.133 1 65.69 362 SER A C 1
ATOM 2914 O O . SER A 1 362 ? 13.969 -25.703 10.633 1 65.69 362 SER A O 1
ATOM 2916 N N . ASP A 1 363 ? 15.125 -27.609 10.805 1 58.72 363 ASP A N 1
ATOM 2917 C CA . ASP A 1 363 ? 14.203 -28.516 10.109 1 58.72 363 ASP A CA 1
ATOM 2918 C C . ASP A 1 363 ? 12.812 -28.453 10.734 1 58.72 363 ASP A C 1
ATOM 2920 O O . ASP A 1 363 ? 11.812 -28.703 10.062 1 58.72 363 ASP A O 1
ATOM 2924 N N . ASP A 1 364 ? 12.672 -28.078 11.977 1 57.91 364 ASP A N 1
ATOM 2925 C CA . ASP A 1 364 ? 11.406 -28.312 12.664 1 57.91 364 ASP A CA 1
ATOM 2926 C C . ASP A 1 364 ? 10.422 -27.188 12.398 1 57.91 364 ASP A C 1
ATOM 2928 O O . ASP A 1 364 ? 9.219 -27.328 12.625 1 57.91 364 ASP A O 1
ATOM 2932 N N . VAL A 1 365 ? 10.953 -26.141 11.906 1 64.56 365 VAL A N 1
ATOM 2933 C CA . VAL A 1 365 ? 9.961 -25.078 11.805 1 64.56 365 VAL A CA 1
ATOM 2934 C C . VAL A 1 365 ? 9.812 -24.641 10.352 1 64.56 365 VAL A C 1
ATOM 2936 O O . VAL A 1 365 ? 10.766 -24.172 9.734 1 64.56 365 VAL A O 1
ATOM 2939 N N . SER A 1 366 ? 8.703 -25.125 9.719 1 72.81 366 SER A N 1
ATOM 2940 C CA . SER A 1 366 ? 8.398 -24.688 8.359 1 72.81 366 SER A CA 1
ATOM 2941 C C . SER A 1 366 ? 8 -23.219 8.328 1 72.81 366 SER A C 1
ATOM 2943 O O . SER A 1 366 ? 7.066 -22.812 9.023 1 72.81 366 SER A O 1
ATOM 2945 N N . LYS A 1 367 ? 8.898 -22.406 7.652 1 84 367 LYS A N 1
ATOM 2946 C CA . LYS A 1 367 ? 8.617 -20.984 7.469 1 84 367 LYS A CA 1
ATOM 2947 C C . LYS A 1 367 ? 8.367 -20.656 6 1 84 367 LYS A C 1
ATOM 2949 O O . LYS A 1 367 ? 8.953 -19.719 5.465 1 84 367 LYS A O 1
ATOM 2954 N N . LEU A 1 368 ? 7.508 -21.422 5.473 1 85.31 368 LEU A N 1
ATOM 2955 C CA . LEU A 1 368 ? 7.195 -21.172 4.066 1 85.31 368 LEU A CA 1
ATOM 2956 C C . LEU A 1 368 ? 6.703 -19.75 3.855 1 85.31 368 LEU A C 1
ATOM 2958 O O . LEU A 1 368 ? 5.984 -19.203 4.695 1 85.31 368 LEU A O 1
ATOM 2962 N N . HIS A 1 369 ? 7.152 -19.156 2.801 1 86.06 369 HIS A N 1
ATOM 2963 C CA . HIS A 1 369 ? 6.785 -17.812 2.371 1 86.06 369 HIS A CA 1
ATOM 2964 C C . HIS A 1 369 ? 7.52 -16.75 3.189 1 86.06 369 HIS A C 1
ATOM 2966 O O . HIS A 1 369 ? 7.098 -15.594 3.236 1 86.06 369 HIS A O 1
ATOM 2972 N N . ASP A 1 370 ? 8.43 -17.219 3.873 1 92.75 370 ASP A N 1
ATOM 2973 C CA . ASP A 1 370 ? 9.547 -16.391 4.324 1 92.75 370 ASP A CA 1
ATOM 2974 C C . ASP A 1 370 ? 10.672 -16.375 3.293 1 92.75 370 ASP A C 1
ATOM 2976 O O . ASP A 1 370 ? 11.18 -17.422 2.902 1 92.75 370 ASP A O 1
ATOM 2980 N N . ALA A 1 371 ? 11.062 -15.219 2.865 1 96.56 371 ALA A N 1
ATOM 2981 C CA . ALA A 1 371 ? 11.953 -15.125 1.716 1 96.56 371 ALA A CA 1
ATOM 2982 C C . ALA A 1 371 ? 13.289 -15.805 2 1 96.56 371 ALA A C 1
ATOM 2984 O O . ALA A 1 371 ? 13.852 -16.469 1.128 1 96.56 371 ALA A O 1
ATOM 2985 N N . GLY A 1 372 ? 13.828 -15.625 3.217 1 96.5 372 GLY A N 1
ATOM 2986 C CA . GLY A 1 372 ? 15.07 -16.281 3.58 1 96.5 372 GLY A CA 1
ATOM 2987 C C . GLY A 1 372 ? 14.969 -17.797 3.572 1 96.5 372 GLY A C 1
ATOM 2988 O O . GLY A 1 372 ? 15.859 -18.484 3.072 1 96.5 372 GLY A O 1
ATOM 2989 N N . PHE A 1 373 ? 13.945 -18.344 4.082 1 95.69 373 PHE A N 1
ATOM 2990 C CA . PHE A 1 373 ? 13.719 -19.781 4.109 1 95.69 373 PHE A CA 1
ATOM 2991 C C . PHE A 1 373 ? 13.508 -20.328 2.703 1 95.69 373 PHE A C 1
ATOM 2993 O O . PHE A 1 373 ? 14.055 -21.375 2.352 1 95.69 373 PHE A O 1
ATOM 3000 N N . ASP A 1 374 ? 12.711 -19.594 1.965 1 96.56 374 ASP A N 1
ATOM 3001 C CA . ASP A 1 374 ? 12.453 -20.031 0.599 1 96.56 374 ASP A CA 1
ATOM 3002 C C . ASP A 1 374 ? 13.727 -20.016 -0.239 1 96.56 374 ASP A C 1
ATOM 3004 O O . ASP A 1 374 ? 13.906 -20.844 -1.128 1 96.56 374 ASP A O 1
ATOM 3008 N N . ALA A 1 375 ? 14.617 -19.047 0.002 1 97.81 375 ALA A N 1
ATOM 3009 C CA . ALA A 1 375 ? 15.922 -19.047 -0.658 1 97.81 375 ALA A CA 1
ATOM 3010 C C . ALA A 1 375 ? 16.734 -20.281 -0.277 1 97.81 375 ALA A C 1
ATOM 3012 O O . ALA A 1 375 ? 17.391 -20.891 -1.131 1 97.81 375 ALA A O 1
ATOM 3013 N N . TYR A 1 376 ? 16.719 -20.641 0.974 1 96.5 376 TYR A N 1
ATOM 3014 C CA . TYR A 1 376 ? 17.375 -21.859 1.445 1 96.5 376 TYR A CA 1
ATOM 3015 C C . TYR A 1 376 ? 16.781 -23.094 0.779 1 96.5 376 TYR A C 1
ATOM 3017 O O . TYR A 1 376 ? 17.516 -23.953 0.289 1 96.5 376 TYR A O 1
ATOM 3025 N N . LEU A 1 377 ? 15.492 -23.141 0.774 1 96.38 377 LEU A N 1
ATOM 3026 C CA . LEU A 1 377 ? 14.828 -24.266 0.126 1 96.38 377 LEU A CA 1
ATOM 3027 C C . LEU A 1 377 ? 15.195 -24.344 -1.352 1 96.38 377 LEU A C 1
ATOM 3029 O O . LEU A 1 377 ? 15.398 -25.422 -1.893 1 96.38 377 LEU A O 1
ATOM 3033 N N . THR A 1 378 ? 15.156 -23.172 -1.971 1 98.06 378 THR A N 1
ATOM 3034 C CA . THR A 1 378 ? 15.547 -23.078 -3.373 1 98.06 378 THR A CA 1
ATOM 3035 C C . THR A 1 378 ? 16.953 -23.641 -3.582 1 98.06 378 THR A C 1
ATOM 3037 O O . THR A 1 378 ? 17.188 -24.375 -4.551 1 98.06 378 THR A O 1
ATOM 3040 N N . SER A 1 379 ? 17.859 -23.375 -2.688 1 97.81 379 SER A N 1
ATOM 3041 C CA . SER A 1 379 ? 19.234 -23.875 -2.762 1 97.81 379 SER A CA 1
ATOM 3042 C C . SER A 1 379 ? 19.25 -25.406 -2.674 1 97.81 379 SER A C 1
ATOM 3044 O O . SER A 1 379 ? 19.953 -26.062 -3.447 1 97.81 379 SER A O 1
ATOM 3046 N N . THR A 1 380 ? 18.5 -25.891 -1.795 1 96.56 380 THR A N 1
ATOM 3047 C CA . THR A 1 380 ? 18.438 -27.328 -1.599 1 96.56 380 THR A CA 1
ATOM 3048 C C . THR A 1 380 ? 17.859 -28.016 -2.834 1 96.56 380 THR A C 1
ATOM 3050 O O . THR A 1 380 ? 18.391 -29.031 -3.285 1 96.56 380 THR A O 1
ATOM 3053 N N . VAL A 1 381 ? 16.812 -27.422 -3.307 1 97.94 381 VAL A N 1
ATOM 3054 C CA . VAL A 1 381 ? 16.156 -27.969 -4.496 1 97.94 381 VAL A CA 1
ATOM 3055 C C . VAL A 1 381 ? 17.141 -27.938 -5.672 1 97.94 381 VAL A C 1
ATOM 3057 O O . VAL A 1 381 ? 17.25 -28.922 -6.414 1 97.94 381 VAL A O 1
ATOM 3060 N N . PHE A 1 382 ? 17.844 -26.875 -5.863 1 98.06 382 PHE A N 1
ATOM 3061 C CA . PHE A 1 382 ? 18.75 -26.734 -6.988 1 98.06 382 PHE A CA 1
ATOM 3062 C C . PHE A 1 382 ? 19.844 -27.797 -6.941 1 98.06 382 PHE A C 1
ATOM 3064 O O . PHE A 1 382 ? 20.109 -28.469 -7.941 1 98.06 382 PHE A O 1
ATOM 3071 N N . VAL A 1 383 ? 20.453 -27.969 -5.785 1 97.19 383 VAL A N 1
ATOM 3072 C CA . VAL A 1 383 ? 21.547 -28.938 -5.613 1 97.19 383 VAL A CA 1
ATOM 3073 C C . VAL A 1 383 ? 21.047 -30.344 -5.957 1 97.19 383 VAL A C 1
ATOM 3075 O O . VAL A 1 383 ? 21.734 -31.078 -6.664 1 97.19 383 VAL A O 1
ATOM 3078 N N . ASN A 1 384 ? 19.906 -30.641 -5.551 1 97.25 384 ASN A N 1
ATOM 3079 C CA . ASN A 1 384 ? 19.406 -32 -5.754 1 97.25 384 ASN A CA 1
ATOM 3080 C C . ASN A 1 384 ? 18.797 -32.156 -7.148 1 97.25 384 ASN A C 1
ATOM 3082 O O . ASN A 1 384 ? 18.719 -33.281 -7.66 1 97.25 384 ASN A O 1
ATOM 3086 N N . LEU A 1 385 ? 18.344 -31.094 -7.75 1 97.69 385 LEU A N 1
ATOM 3087 C CA . LEU A 1 385 ? 18.016 -31.156 -9.172 1 97.69 385 LEU A CA 1
ATOM 3088 C C . LEU A 1 385 ? 19.25 -31.5 -9.992 1 97.69 385 LEU A C 1
ATOM 3090 O O . LEU A 1 385 ? 19.172 -32.281 -10.953 1 97.69 385 LEU A O 1
ATOM 3094 N N . CYS A 1 386 ? 20.375 -30.906 -9.633 1 96.38 386 CYS A N 1
ATOM 3095 C CA . CYS A 1 386 ? 21.625 -31.219 -10.305 1 96.38 386 CYS A CA 1
ATOM 3096 C C . CYS A 1 386 ? 22 -32.688 -10.133 1 96.38 386 CYS A C 1
ATOM 3098 O O . CYS A 1 386 ? 22.453 -33.344 -11.078 1 96.38 386 CYS A O 1
ATOM 3100 N N . ASN A 1 387 ? 21.766 -33.156 -8.922 1 94.88 387 ASN A N 1
ATOM 3101 C CA . ASN A 1 387 ? 22.016 -34.562 -8.672 1 94.88 387 ASN A CA 1
ATOM 3102 C C . ASN A 1 387 ? 21.141 -35.469 -9.539 1 94.88 387 ASN A C 1
ATOM 3104 O O . ASN A 1 387 ? 21.609 -36.438 -10.125 1 94.88 387 ASN A O 1
ATOM 3108 N N . LEU A 1 388 ? 19.891 -35.156 -9.547 1 96.06 388 LEU A N 1
ATOM 3109 C CA . LEU A 1 388 ? 18.953 -35.938 -10.359 1 96.06 388 LEU A CA 1
ATOM 3110 C C . LEU A 1 388 ? 19.328 -35.844 -11.836 1 96.06 388 LEU A C 1
ATOM 3112 O O . LEU A 1 388 ? 19.266 -36.844 -12.547 1 96.06 388 LEU A O 1
ATOM 3116 N N . TYR A 1 389 ? 19.656 -34.656 -12.281 1 96.06 389 TYR A N 1
ATOM 3117 C CA . TYR A 1 389 ? 20.078 -34.469 -13.664 1 96.06 389 TYR A CA 1
ATOM 3118 C C . TYR A 1 389 ? 21.297 -35.344 -13.992 1 96.06 389 TYR A C 1
ATOM 3120 O O . TYR A 1 389 ? 21.344 -35.969 -15.055 1 96.06 389 TYR A O 1
ATOM 3128 N N . GLY A 1 390 ? 22.234 -35.375 -13.086 1 94.69 390 GLY A N 1
ATOM 3129 C CA . GLY A 1 390 ? 23.406 -36.219 -13.258 1 94.69 390 GLY A CA 1
ATOM 3130 C C . GLY A 1 390 ? 23.047 -37.688 -13.391 1 94.69 390 GLY A C 1
ATOM 3131 O O . GLY A 1 390 ? 23.594 -38.406 -14.242 1 94.69 390 GLY A O 1
ATOM 3132 N N . LYS A 1 391 ? 22.172 -38.062 -12.633 1 94.19 391 LYS A N 1
ATOM 3133 C CA . LYS A 1 391 ? 21.719 -39.469 -12.68 1 94.19 391 LYS A CA 1
ATOM 3134 C C . LYS A 1 391 ? 21.031 -39.781 -14.008 1 94.19 391 LYS A C 1
ATOM 3136 O O . LYS A 1 391 ? 21.328 -40.812 -14.625 1 94.19 391 LYS A O 1
ATOM 3141 N N . VAL A 1 392 ? 20.156 -38.906 -14.398 1 94.75 392 VAL A N 1
ATOM 3142 C CA . VAL A 1 392 ? 19.359 -39.125 -15.602 1 94.75 392 VAL A CA 1
ATOM 3143 C C . VAL A 1 392 ? 20.266 -39.094 -16.828 1 94.75 392 VAL A C 1
ATOM 3145 O O . VAL A 1 392 ? 20.062 -39.875 -17.766 1 94.75 392 VAL A O 1
ATOM 3148 N N . LYS A 1 393 ? 21.312 -38.281 -16.844 1 94.81 393 LYS A N 1
ATOM 3149 C CA . LYS A 1 393 ? 22.188 -38.125 -18 1 94.81 393 LYS A CA 1
ATOM 3150 C C . LYS A 1 393 ? 23.422 -39 -17.875 1 94.81 393 LYS A C 1
ATOM 3152 O O . LYS A 1 393 ? 24.25 -39.031 -18.797 1 94.81 393 LYS A O 1
ATOM 3157 N N . GLY A 1 394 ? 23.594 -39.625 -16.812 1 93.38 394 GLY A N 1
ATOM 3158 C CA . GLY A 1 394 ? 24.734 -40.5 -16.594 1 93.38 394 GLY A CA 1
ATOM 3159 C C . GLY A 1 39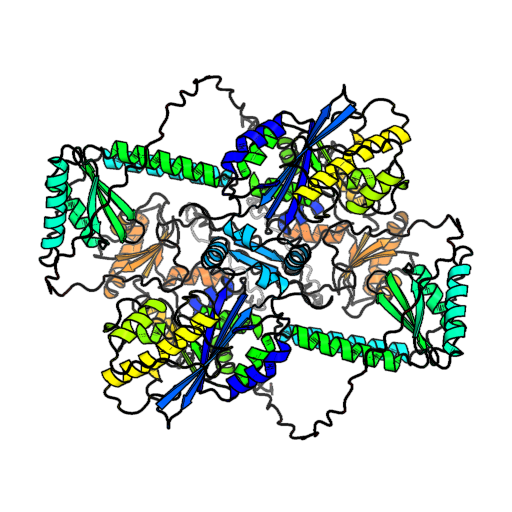4 ? 26.016 -39.75 -16.312 1 93.38 394 GLY A C 1
ATOM 3160 O O . GLY A 1 394 ? 27.094 -40.156 -16.766 1 93.38 394 GLY A O 1
ATOM 3161 N N . ILE A 1 395 ? 25.891 -38.625 -15.664 1 93.06 395 ILE A N 1
ATOM 3162 C CA . ILE A 1 395 ? 27.047 -37.812 -15.305 1 93.06 395 ILE A CA 1
ATOM 3163 C C . ILE A 1 395 ? 27.547 -38.219 -13.914 1 93.06 395 ILE A C 1
ATOM 3165 O O . ILE A 1 395 ? 26.797 -38.125 -12.938 1 93.06 395 ILE A O 1
ATOM 3169 N N . LYS A 1 396 ? 28.766 -38.562 -13.797 1 88.31 396 LYS A N 1
ATOM 3170 C CA . LYS A 1 396 ? 29.328 -39.062 -12.531 1 88.31 396 LYS A CA 1
ATOM 3171 C C . LYS A 1 396 ? 29.984 -37.938 -11.758 1 88.31 396 LYS A C 1
ATOM 3173 O O . LYS A 1 396 ? 30.062 -37.969 -10.531 1 88.31 396 LYS A O 1
ATOM 3178 N N . GLU A 1 397 ? 30.391 -36.938 -12.5 1 87.19 397 GLU A N 1
ATOM 3179 C CA . GLU A 1 397 ? 31.094 -35.812 -11.875 1 87.19 397 GLU A CA 1
ATOM 3180 C C . GLU A 1 397 ? 30.109 -34.906 -11.172 1 87.19 397 GLU A C 1
ATOM 3182 O O . GLU A 1 397 ? 28.906 -34.906 -11.484 1 87.19 397 GLU A O 1
ATOM 3187 N N . HIS A 1 398 ? 30.625 -34.219 -10.188 1 89 398 HIS A N 1
ATOM 3188 C CA . HIS A 1 398 ? 29.859 -33.188 -9.508 1 89 398 HIS A CA 1
ATOM 3189 C C . HIS A 1 398 ? 29.484 -32.062 -10.461 1 89 398 HIS A C 1
ATOM 3191 O O . HIS A 1 398 ? 30.328 -31.547 -11.188 1 89 398 HIS A O 1
ATOM 3197 N N . ILE A 1 399 ? 28.234 -31.703 -10.43 1 89.81 399 ILE A N 1
ATOM 3198 C CA . ILE A 1 399 ? 27.766 -30.625 -11.297 1 89.81 399 ILE A CA 1
ATOM 3199 C C . ILE A 1 399 ? 27.766 -29.312 -10.531 1 89.81 399 ILE A C 1
ATOM 3201 O O . ILE A 1 399 ? 26.922 -29.094 -9.656 1 89.81 399 ILE A O 1
ATOM 3205 N N . SER A 1 400 ? 28.672 -28.547 -10.891 1 89.31 400 SER A N 1
ATOM 3206 C CA . SER A 1 400 ? 28.75 -27.203 -10.305 1 89.31 400 SER A CA 1
ATOM 3207 C C . SER A 1 400 ? 27.859 -26.219 -11.055 1 89.31 400 SER A C 1
ATOM 3209 O O . SER A 1 400 ? 27.391 -26.516 -12.164 1 89.31 400 SER A O 1
ATOM 3211 N N . THR A 1 401 ? 27.656 -25.109 -10.461 1 86.5 401 THR A N 1
ATOM 3212 C CA . THR A 1 401 ? 26.797 -24.078 -11.062 1 86.5 401 THR A CA 1
ATOM 3213 C C . THR A 1 401 ? 27.422 -23.531 -12.336 1 86.5 401 THR A C 1
ATOM 3215 O O . THR A 1 401 ? 26.734 -22.984 -13.195 1 86.5 401 THR A O 1
ATOM 3218 N N . ASP A 1 402 ? 28.688 -23.719 -12.461 1 86.81 402 ASP A N 1
ATOM 3219 C CA . ASP A 1 402 ? 29.391 -23.203 -13.633 1 86.81 402 ASP A CA 1
ATOM 3220 C C . ASP A 1 402 ? 29.562 -24.297 -14.688 1 86.81 402 ASP A C 1
ATOM 3222 O O . ASP A 1 402 ? 30.156 -24.047 -15.742 1 86.81 402 ASP A O 1
ATOM 3226 N N . SER A 1 403 ? 28.984 -25.391 -14.438 1 91.94 403 SER A N 1
ATOM 3227 C CA . SER A 1 403 ? 29.156 -26.531 -15.328 1 91.94 403 SER A CA 1
ATOM 3228 C C . SER A 1 403 ? 28.516 -26.281 -16.688 1 91.94 403 SER A C 1
ATOM 3230 O O . SER A 1 403 ? 27.453 -25.672 -16.781 1 91.94 403 SER A O 1
ATOM 3232 N N . ALA A 1 404 ? 29.125 -26.75 -17.672 1 91.75 404 ALA A N 1
ATOM 3233 C CA . ALA A 1 404 ? 28.625 -26.656 -19.047 1 91.75 404 ALA A CA 1
ATOM 3234 C C . ALA A 1 404 ? 27.359 -27.484 -19.219 1 91.75 404 ALA A C 1
ATOM 3236 O O . ALA A 1 404 ? 26.547 -27.219 -20.109 1 91.75 404 ALA A O 1
ATOM 3237 N N . TYR A 1 405 ? 27.172 -28.375 -18.297 1 93 405 TYR A N 1
ATOM 3238 C CA . TYR A 1 405 ? 26.016 -29.25 -18.359 1 93 405 TYR A CA 1
ATOM 3239 C C . TYR A 1 405 ? 24.734 -28.469 -18.141 1 93 405 TYR A C 1
ATOM 3241 O O . TYR A 1 405 ? 23.641 -28.906 -18.531 1 93 405 TYR A O 1
ATOM 3249 N N . LEU A 1 406 ? 24.891 -27.312 -17.547 1 94.88 406 LEU A N 1
ATOM 3250 C CA . LEU A 1 406 ? 23.719 -26.531 -17.203 1 94.88 406 LEU A CA 1
ATOM 3251 C C . LEU A 1 406 ? 23.469 -25.422 -18.219 1 94.88 406 LEU A C 1
ATOM 3253 O O . LEU A 1 406 ? 22.609 -24.578 -18.031 1 94.88 406 LEU A O 1
ATOM 3257 N N . LYS A 1 407 ? 24.141 -25.422 -19.312 1 94.25 407 LYS A N 1
ATOM 3258 C CA . LYS A 1 407 ? 24.078 -24.375 -20.312 1 94.25 407 LYS A CA 1
ATOM 3259 C C . LYS A 1 407 ? 22.672 -24.234 -20.891 1 94.25 407 LYS A C 1
ATOM 3261 O O . LYS A 1 407 ? 22.219 -23.125 -21.188 1 94.25 407 LYS A O 1
ATOM 3266 N N . GLN A 1 408 ? 22 -25.281 -21.078 1 93.62 408 GLN A N 1
ATOM 3267 C CA . GLN A 1 408 ? 20.672 -25.266 -21.672 1 93.62 408 GLN A CA 1
ATOM 3268 C C . GLN A 1 408 ? 19.672 -24.547 -20.766 1 93.62 408 GLN A C 1
ATOM 3270 O O . GLN A 1 408 ? 18.625 -24.078 -21.234 1 93.62 408 GLN A O 1
ATOM 3275 N N . PHE A 1 409 ? 19.969 -24.469 -19.5 1 96.56 409 PHE A N 1
ATOM 3276 C CA . PHE A 1 409 ? 19.078 -23.859 -18.531 1 96.56 409 PHE A CA 1
ATOM 3277 C C . PHE A 1 409 ? 19.5 -22.438 -18.219 1 96.56 409 PHE A C 1
ATOM 3279 O O . PHE A 1 409 ? 18.797 -21.703 -17.516 1 96.56 409 PHE A O 1
ATOM 3286 N N . GLU A 1 410 ? 20.641 -22.047 -18.766 1 96.06 410 GLU A N 1
ATOM 3287 C CA . GLU A 1 410 ? 21.281 -20.781 -18.422 1 96.06 410 GLU A CA 1
ATOM 3288 C C . GLU A 1 410 ? 20.469 -19.594 -18.906 1 96.06 410 GLU A C 1
ATOM 3290 O O . GLU A 1 410 ? 20.062 -19.547 -20.078 1 96.06 410 GLU A O 1
ATOM 3295 N N . ASN A 1 411 ? 20.203 -18.656 -17.969 1 96.5 411 ASN A N 1
ATOM 3296 C CA . ASN A 1 411 ? 19.578 -17.375 -18.266 1 96.5 411 ASN A CA 1
ATOM 3297 C C . ASN A 1 411 ? 18.203 -17.547 -18.875 1 96.5 411 ASN A C 1
ATOM 3299 O O . ASN A 1 411 ? 17.844 -16.859 -19.844 1 96.5 411 ASN A O 1
ATOM 3303 N N . LYS A 1 412 ? 17.516 -18.547 -18.406 1 96.19 412 LYS A N 1
ATOM 3304 C CA . LYS A 1 412 ? 16.125 -18.797 -18.766 1 96.19 412 LYS A CA 1
ATOM 3305 C C . LYS A 1 412 ? 15.227 -18.75 -17.547 1 96.19 412 LYS A C 1
ATOM 3307 O O . LYS A 1 412 ? 15.281 -19.656 -16.703 1 96.19 412 LYS A O 1
ATOM 3312 N N . LEU A 1 413 ? 14.43 -17.719 -17.484 1 97.19 413 LEU A N 1
ATOM 3313 C CA . LEU A 1 413 ? 13.5 -17.562 -16.375 1 97.19 413 LEU A CA 1
ATOM 3314 C C . LEU A 1 413 ? 12.133 -18.156 -16.719 1 97.19 413 LEU A C 1
ATOM 3316 O O . LEU A 1 413 ? 11.664 -18.016 -17.859 1 97.19 413 LEU A O 1
ATOM 3320 N N . TYR A 1 414 ? 11.547 -18.734 -15.766 1 95.44 414 TYR A N 1
ATOM 3321 C CA . TYR A 1 414 ? 10.289 -19.406 -16.031 1 95.44 414 TYR A CA 1
ATOM 3322 C C . TYR A 1 414 ? 9.195 -18.422 -16.406 1 95.44 414 TYR A C 1
ATOM 3324 O O . TYR A 1 414 ? 9.102 -17.344 -15.812 1 95.44 414 TYR A O 1
ATOM 3332 N N . MET A 1 415 ? 8.453 -18.719 -17.406 1 90.94 415 MET A N 1
ATOM 3333 C CA . MET A 1 415 ? 7.254 -18.031 -17.875 1 90.94 415 MET A CA 1
ATOM 3334 C C . MET A 1 415 ? 6.266 -19.016 -18.5 1 90.94 415 MET A C 1
ATOM 3336 O O . MET A 1 415 ? 6.652 -19.875 -19.281 1 90.94 415 MET A O 1
ATOM 3340 N N . ILE A 1 416 ? 5.07 -18.859 -18.109 1 82.25 416 ILE A N 1
ATOM 3341 C CA . ILE A 1 416 ? 4.074 -19.781 -18.641 1 82.25 416 ILE A CA 1
ATOM 3342 C C . ILE A 1 416 ? 3.818 -19.453 -20.109 1 82.25 416 ILE A C 1
ATOM 3344 O O . ILE A 1 416 ? 3.676 -18.281 -20.484 1 82.25 416 ILE A O 1
ATOM 3348 N N . ARG A 1 417 ? 3.914 -20.469 -20.938 1 83.62 417 ARG A N 1
ATOM 3349 C CA . ARG A 1 417 ? 3.678 -20.312 -22.375 1 83.62 417 ARG A CA 1
ATOM 3350 C C . ARG A 1 417 ? 2.842 -21.469 -22.922 1 83.62 417 ARG A C 1
ATOM 3352 O O . ARG A 1 417 ? 2.83 -22.562 -22.344 1 83.62 417 ARG A O 1
ATOM 3359 N N . TYR A 1 418 ? 2.166 -21.078 -23.953 1 81.25 418 TYR A N 1
ATOM 3360 C CA . TYR A 1 418 ? 1.392 -22.125 -24.609 1 81.25 418 TYR A CA 1
ATOM 3361 C C . TYR A 1 418 ? 2.219 -22.812 -25.703 1 81.25 418 TYR A C 1
ATOM 3363 O O . TYR A 1 418 ? 2.562 -22.203 -26.703 1 81.25 418 TYR A O 1
ATOM 3371 N N . ASN A 1 419 ? 2.498 -24.062 -25.531 1 78.19 419 ASN A N 1
ATOM 3372 C CA . ASN A 1 419 ? 3.146 -24.953 -26.484 1 78.19 419 ASN A CA 1
ATOM 3373 C C . ASN A 1 419 ? 4.492 -24.406 -26.953 1 78.19 419 ASN A C 1
ATOM 3375 O O . ASN A 1 419 ? 4.836 -24.5 -28.125 1 78.19 419 ASN A O 1
ATOM 3379 N N . GLU A 1 420 ? 5.129 -23.656 -26.172 1 82.62 420 GLU A N 1
ATOM 3380 C CA . GLU A 1 420 ? 6.469 -23.109 -26.375 1 82.62 420 GLU A CA 1
ATOM 3381 C C . GLU A 1 420 ? 7.348 -23.328 -25.156 1 82.62 420 GLU A C 1
ATOM 3383 O O . GLU A 1 420 ? 6.863 -23.75 -24.109 1 82.62 420 GLU A O 1
ATOM 3388 N N . ASP A 1 421 ? 8.648 -23.156 -25.453 1 87.69 421 ASP A N 1
ATOM 3389 C CA . ASP A 1 421 ? 9.562 -23.203 -24.312 1 87.69 421 ASP A CA 1
ATOM 3390 C C . ASP A 1 421 ? 9.133 -22.219 -23.234 1 87.69 421 ASP A C 1
ATOM 3392 O O . ASP A 1 421 ? 9.078 -21 -23.469 1 87.69 421 ASP A O 1
ATOM 3396 N N . PRO A 1 422 ? 8.773 -22.656 -22.094 1 90 422 PRO A N 1
ATOM 3397 C CA . PRO A 1 422 ? 8.18 -21.812 -21.047 1 90 422 PRO A CA 1
ATOM 3398 C C . PRO A 1 422 ? 9.211 -20.953 -20.328 1 90 422 PRO A C 1
ATOM 3400 O O . PRO A 1 422 ? 9.406 -21.094 -19.125 1 90 422 PRO A O 1
ATOM 3403 N N . CYS A 1 423 ? 9.836 -20.031 -21.109 1 92.25 423 CYS A N 1
ATOM 3404 C CA . CYS A 1 423 ? 10.852 -19.234 -20.438 1 92.25 423 CYS A CA 1
ATOM 3405 C C . CYS A 1 423 ? 10.938 -17.844 -21.062 1 92.25 423 CYS A C 1
ATOM 3407 O O . CYS A 1 423 ? 10.555 -17.641 -22.219 1 92.25 423 CYS A O 1
ATOM 3409 N N . LEU A 1 424 ? 11.266 -16.953 -20.203 1 93.19 424 LEU A N 1
ATOM 3410 C CA . LEU A 1 424 ? 11.789 -15.664 -20.625 1 93.19 424 LEU A CA 1
ATOM 3411 C C . LEU A 1 424 ? 13.297 -15.734 -20.844 1 93.19 424 LEU A C 1
ATOM 3413 O O . LEU A 1 424 ? 14.062 -15.688 -19.875 1 93.19 424 LEU A O 1
ATOM 3417 N N . ASN A 1 425 ? 13.711 -15.852 -22.109 1 92.38 425 ASN A N 1
ATOM 3418 C CA . ASN A 1 425 ? 15.109 -16.047 -22.453 1 92.38 425 ASN A CA 1
ATOM 3419 C C . ASN A 1 425 ? 15.914 -14.758 -22.344 1 92.38 425 ASN A C 1
ATOM 3421 O O . ASN A 1 425 ? 15.633 -13.789 -23.062 1 92.38 425 ASN A O 1
ATOM 3425 N N . LEU A 1 426 ? 16.938 -14.758 -21.547 1 94.19 426 LEU A N 1
ATOM 3426 C CA . LEU A 1 426 ? 17.719 -13.555 -21.266 1 94.19 426 LEU A CA 1
ATOM 3427 C C . LEU A 1 426 ? 18.969 -13.516 -22.141 1 94.19 426 LEU A C 1
ATOM 3429 O O . LEU A 1 426 ? 19.719 -12.531 -22.109 1 94.19 426 LEU A O 1
ATOM 3433 N N . ASN A 1 427 ? 19.391 -14.547 -22.797 1 88 427 ASN A N 1
ATOM 3434 C CA . ASN A 1 427 ? 20.625 -14.625 -23.562 1 88 427 ASN A CA 1
ATOM 3435 C C . ASN A 1 427 ? 20.547 -13.758 -24.812 1 88 427 ASN A C 1
ATOM 3437 O O . ASN A 1 427 ? 21.594 -13.391 -25.375 1 88 427 ASN A O 1
ATOM 3441 N N . GLY A 1 428 ? 19.5 -12.945 -25.125 1 71.38 428 GLY A N 1
ATOM 3442 C CA . GLY A 1 428 ? 19.469 -12.031 -26.25 1 71.38 428 GLY A CA 1
ATOM 3443 C C . GLY A 1 428 ? 18.812 -12.633 -27.484 1 71.38 428 GLY A C 1
ATOM 3444 O O . GLY A 1 428 ? 18.484 -13.82 -27.5 1 71.38 428 GLY A O 1
ATOM 3445 N N . PRO A 1 429 ? 18.375 -11.609 -28.312 1 58.78 429 PRO A N 1
ATOM 3446 C CA . PRO A 1 429 ? 17.719 -12.102 -29.531 1 58.78 429 PRO A CA 1
ATOM 3447 C C . PRO A 1 429 ? 18.641 -12.977 -30.375 1 58.78 429 PRO A C 1
ATOM 3449 O O . PRO A 1 429 ? 19.859 -12.766 -30.391 1 58.78 429 PRO A O 1
ATOM 3452 N N . GLU A 1 430 ? 18.219 -14.094 -30.516 1 51.25 430 GLU A N 1
ATOM 3453 C CA . GLU A 1 430 ? 18.969 -14.688 -31.609 1 51.25 430 GLU A CA 1
ATOM 3454 C C . GLU A 1 430 ? 19.109 -13.703 -32.781 1 51.25 430 GLU A C 1
ATOM 3456 O O . GLU A 1 430 ? 18.375 -12.719 -32.875 1 51.25 430 GLU A O 1
ATOM 3461 N N . GLN A 1 431 ? 19.906 -13.836 -33.719 1 51.34 431 GLN A N 1
ATOM 3462 C CA . GLN A 1 431 ? 20.422 -13.031 -34.844 1 51.34 431 GLN A CA 1
ATOM 3463 C C . GLN A 1 431 ? 19.359 -12.07 -35.344 1 51.34 431 GLN A C 1
ATOM 3465 O O . GLN A 1 431 ? 19.641 -10.898 -35.594 1 51.34 431 GLN A O 1
ATOM 3470 N N . THR A 1 432 ? 18.062 -12.414 -36.031 1 52.31 432 THR A N 1
ATOM 3471 C CA . THR A 1 432 ? 17.344 -11.383 -36.75 1 52.31 432 THR A CA 1
ATOM 3472 C C . THR A 1 432 ? 15.977 -11.133 -36.156 1 52.31 432 THR A C 1
ATOM 3474 O O . THR A 1 432 ? 15.164 -12.055 -36.031 1 52.31 432 THR A O 1
ATOM 3477 N N . TRP A 1 433 ? 15.742 -10.016 -35.5 1 54.75 433 TRP A N 1
ATOM 3478 C CA . TRP A 1 433 ? 14.492 -9.555 -34.906 1 54.75 433 TRP A CA 1
ATOM 3479 C C . TRP A 1 433 ? 13.312 -9.891 -35.812 1 54.75 433 TRP A C 1
ATOM 3481 O O . TRP A 1 433 ? 12.234 -10.242 -35.312 1 54.75 433 TRP A O 1
ATOM 3491 N N . LYS A 1 434 ? 13.547 -9.734 -37.062 1 55.06 434 LYS A N 1
ATOM 3492 C CA . LYS A 1 434 ? 12.484 -9.984 -38.031 1 55.06 434 LYS A CA 1
ATOM 3493 C C . LYS A 1 434 ? 12.055 -11.445 -38.031 1 55.06 434 LYS A C 1
ATOM 3495 O O . LYS A 1 434 ? 10.859 -11.75 -38.094 1 55.06 434 LYS A O 1
ATOM 3500 N N . LEU A 1 435 ? 13.055 -12.219 -37.969 1 57.81 435 LEU A N 1
ATOM 3501 C CA . LEU A 1 435 ? 12.773 -13.648 -37.969 1 57.81 435 LEU A CA 1
ATOM 3502 C C . LEU A 1 435 ? 12.055 -14.062 -36.688 1 57.81 435 LEU A C 1
ATOM 3504 O O . LEU A 1 435 ? 11.125 -14.875 -36.719 1 57.81 435 LEU A O 1
ATOM 3508 N N . PHE A 1 436 ? 12.359 -13.344 -35.656 1 62 436 PHE A N 1
ATOM 3509 C CA . PHE A 1 436 ? 11.766 -13.664 -34.375 1 62 436 PHE A CA 1
ATOM 3510 C C . PHE A 1 436 ? 10.305 -13.242 -34.312 1 62 436 PHE A C 1
ATOM 3512 O O . PHE A 1 436 ? 9.453 -13.984 -33.844 1 62 436 PHE A O 1
ATOM 3519 N N . PHE A 1 437 ? 10.148 -12.086 -34.844 1 62.81 437 PHE A N 1
ATOM 3520 C CA . PHE A 1 437 ? 8.766 -11.609 -34.844 1 62.81 437 PHE A CA 1
ATOM 3521 C C . PHE A 1 437 ? 7.902 -12.477 -35.75 1 62.81 437 PHE A C 1
ATOM 3523 O O . PHE A 1 437 ? 6.766 -12.805 -35.406 1 62.81 437 PHE A O 1
ATOM 3530 N N . PHE A 1 438 ? 8.516 -12.859 -36.875 1 64.06 438 PHE A N 1
ATOM 3531 C CA . PHE A 1 438 ? 7.797 -13.703 -37.812 1 64.06 438 PHE A CA 1
ATOM 3532 C C . PHE A 1 438 ? 7.492 -15.062 -37.219 1 64.06 438 PHE A C 1
ATOM 3534 O O . PHE A 1 438 ? 6.367 -15.562 -37.312 1 64.06 438 PHE A O 1
ATOM 3541 N N . LEU A 1 439 ? 8.43 -15.57 -36.531 1 67.62 439 LEU A N 1
ATOM 3542 C CA . LEU A 1 439 ? 8.258 -16.891 -35.906 1 67.62 439 LEU A CA 1
ATOM 3543 C C . LEU A 1 439 ? 7.242 -16.828 -34.781 1 67.62 439 LEU A C 1
ATOM 3545 O O . LEU A 1 439 ? 6.441 -17.75 -34.594 1 67.62 439 LEU A O 1
ATOM 3549 N N . ALA A 1 440 ? 7.32 -15.75 -34.094 1 68.75 440 ALA A N 1
ATOM 3550 C CA . ALA A 1 440 ? 6.379 -15.57 -33 1 68.75 440 ALA A CA 1
ATOM 3551 C C . ALA A 1 440 ? 4.941 -15.492 -33.531 1 68.75 440 ALA A C 1
ATOM 3553 O O . ALA A 1 440 ? 4.027 -16.047 -32.906 1 68.75 440 ALA A O 1
ATOM 3554 N N . GLN A 1 441 ? 4.824 -14.805 -34.562 1 68.75 441 GLN A N 1
ATOM 3555 C CA . GLN A 1 441 ? 3.504 -14.688 -35.188 1 68.75 441 GLN A CA 1
ATOM 3556 C C . GLN A 1 441 ? 3.016 -16.031 -35.719 1 68.75 441 GLN A C 1
ATOM 3558 O O . GLN A 1 441 ? 1.841 -16.375 -35.562 1 68.75 441 GLN A O 1
ATOM 3563 N N . LEU A 1 442 ? 3.951 -16.656 -36.312 1 69.06 442 LEU A N 1
ATOM 3564 C CA . LEU A 1 442 ? 3.607 -17.953 -36.875 1 69.06 442 LEU A CA 1
ATOM 3565 C C . LEU A 1 442 ? 3.164 -18.938 -35.781 1 69.06 442 LEU A C 1
ATOM 3567 O O . LEU A 1 442 ? 2.219 -19.703 -35.969 1 69.06 442 LEU A O 1
ATOM 3571 N N . GLN A 1 443 ? 3.744 -18.766 -34.719 1 78.44 443 GLN A N 1
ATOM 3572 C CA . GLN A 1 443 ? 3.461 -19.688 -33.594 1 78.44 443 GLN A CA 1
ATOM 3573 C C . GLN A 1 443 ? 2.096 -19.391 -33 1 78.44 443 GLN A C 1
ATOM 3575 O O . GLN A 1 443 ? 1.507 -20.25 -32.344 1 78.44 443 GLN A O 1
ATOM 3580 N N . ARG A 1 444 ? 1.591 -18.234 -33.344 1 87.56 444 ARG A N 1
ATOM 3581 C CA . ARG A 1 444 ? 0.328 -17.812 -32.719 1 87.56 444 ARG A CA 1
ATOM 3582 C C . ARG A 1 444 ? -0.74 -17.594 -33.781 1 87.56 444 ARG A C 1
ATOM 3584 O O . ARG A 1 444 ? -1.747 -16.938 -33.531 1 87.56 444 ARG A O 1
ATOM 3591 N N . SER A 1 445 ? -0.503 -18.094 -34.969 1 86.19 445 SER A N 1
ATOM 3592 C CA . SER A 1 445 ? -1.428 -17.906 -36.094 1 86.19 445 SER A CA 1
ATOM 3593 C C . SER A 1 445 ? -2.77 -18.578 -35.812 1 86.19 445 SER A C 1
ATOM 3595 O O . SER A 1 445 ? -3.785 -18.203 -36.406 1 86.19 445 SER A O 1
ATOM 3597 N N . HIS A 1 446 ? -2.762 -19.547 -34.875 1 90.12 446 HIS A N 1
ATOM 3598 C CA . HIS A 1 446 ? -3.971 -20.312 -34.562 1 90.12 446 HIS A CA 1
ATOM 3599 C C . HIS A 1 446 ? -4.652 -19.781 -33.312 1 90.12 446 HIS A C 1
ATOM 3601 O O . HIS A 1 446 ? -5.477 -20.484 -32.719 1 90.12 446 HIS A O 1
ATOM 3607 N N . VAL A 1 447 ? -4.219 -18.641 -32.875 1 93 447 VAL A N 1
ATOM 3608 C CA . VAL A 1 447 ? -4.75 -18.047 -31.641 1 93 447 VAL A CA 1
ATOM 3609 C C . VAL A 1 447 ? -5.66 -16.875 -31.984 1 93 447 VAL A C 1
ATOM 3611 O O . VAL A 1 447 ? -5.316 -16.031 -32.812 1 93 447 VAL A O 1
ATOM 3614 N N . TYR A 1 448 ? -6.832 -16.812 -31.344 1 92.69 448 TYR A N 1
ATOM 3615 C CA . TYR A 1 448 ? -7.832 -15.789 -31.625 1 92.69 448 TYR A CA 1
ATOM 3616 C C . TYR A 1 448 ? -8.305 -15.125 -30.328 1 92.69 448 TYR A C 1
ATOM 3618 O O . TYR A 1 448 ? -8.398 -15.773 -29.281 1 92.69 448 TYR A O 1
ATOM 3626 N N . HIS A 1 449 ? -8.484 -13.844 -30.391 1 93.38 449 HIS A N 1
ATOM 3627 C CA . HIS A 1 449 ? -9.125 -13.102 -29.312 1 93.38 449 HIS A CA 1
ATOM 3628 C C . HIS A 1 449 ? -10.633 -12.992 -29.531 1 93.38 449 HIS A C 1
ATOM 3630 O O . HIS A 1 449 ? -11.086 -12.648 -30.625 1 93.38 449 HIS A O 1
ATOM 3636 N N . ILE A 1 450 ? -11.438 -13.266 -28.516 1 93.75 450 ILE A N 1
ATOM 3637 C CA . ILE A 1 450 ? -12.891 -13.211 -28.656 1 93.75 450 ILE A CA 1
ATOM 3638 C C . ILE A 1 450 ? -13.477 -12.344 -27.547 1 93.75 450 ILE A C 1
ATOM 3640 O O . ILE A 1 450 ? -13.047 -12.406 -26.391 1 93.75 450 ILE A O 1
ATOM 3644 N N . THR A 1 451 ? -14.242 -11.414 -27.859 1 94.19 451 THR A N 1
ATOM 3645 C CA . THR A 1 451 ? -15.078 -10.68 -26.922 1 94.19 451 THR A CA 1
ATOM 3646 C C . THR A 1 451 ? -16.516 -11.172 -26.984 1 94.19 451 THR A C 1
ATOM 3648 O O . THR A 1 451 ? -17.047 -11.414 -28.062 1 94.19 451 THR A O 1
ATOM 3651 N N . PHE A 1 452 ? -17.188 -11.359 -25.891 1 92.81 452 PHE A N 1
ATOM 3652 C CA . PHE A 1 452 ? -18.5 -11.961 -25.828 1 92.81 452 PHE A CA 1
ATOM 3653 C C . PHE A 1 452 ? -19.312 -11.398 -24.672 1 92.81 452 PHE A C 1
ATOM 3655 O O . PHE A 1 452 ? -18.766 -10.742 -23.781 1 92.81 452 PHE A O 1
ATOM 3662 N N . PRO A 1 453 ? -20.562 -11.594 -24.734 1 88.12 453 PRO A N 1
ATOM 3663 C CA . PRO A 1 453 ? -21.391 -11.125 -23.625 1 88.12 453 PRO A CA 1
ATOM 3664 C C . PRO A 1 453 ? -21.047 -11.797 -22.297 1 88.12 453 PRO A C 1
ATOM 3666 O O . PRO A 1 453 ? -20.672 -12.969 -22.281 1 88.12 453 PRO A O 1
ATOM 3669 N N . ALA A 1 454 ? -21.281 -11.148 -21.188 1 82.19 454 ALA A N 1
ATOM 3670 C CA . ALA A 1 454 ? -20.891 -11.578 -19.859 1 82.19 454 ALA A CA 1
ATOM 3671 C C . ALA A 1 454 ? -21.625 -12.844 -19.438 1 82.19 454 ALA A C 1
ATOM 3673 O O . ALA A 1 454 ? -21.141 -13.617 -18.609 1 82.19 454 ALA A O 1
ATOM 3674 N N . GLU A 1 455 ? -22.719 -13.125 -20.109 1 77.94 455 GLU A N 1
ATOM 3675 C CA . GLU A 1 455 ? -23.562 -14.258 -19.719 1 77.94 455 GLU A CA 1
ATOM 3676 C C . GLU A 1 455 ? -23.062 -15.555 -20.344 1 77.94 455 GLU A C 1
ATOM 3678 O O . GLU A 1 455 ? -23.5 -16.641 -19.969 1 77.94 455 GLU A O 1
ATOM 3683 N N . TRP A 1 456 ? -22.141 -15.453 -21.25 1 85.5 456 TRP A N 1
ATOM 3684 C CA . TRP A 1 456 ? -21.672 -16.625 -21.969 1 85.5 456 TRP A CA 1
ATOM 3685 C C . TRP A 1 456 ? -20.891 -17.562 -21.047 1 85.5 456 TRP A C 1
ATOM 3687 O O . TRP A 1 456 ? -20.203 -17.094 -20.125 1 85.5 456 TRP A O 1
ATOM 3697 N N . LYS A 1 457 ? -21.078 -18.812 -21.344 1 80.75 457 LYS A N 1
ATOM 3698 C CA . LYS A 1 457 ? -20.281 -19.859 -20.703 1 80.75 457 LYS A CA 1
ATOM 3699 C C . LYS A 1 457 ? -19.266 -20.438 -21.672 1 80.75 457 LYS A C 1
ATOM 3701 O O . LYS A 1 457 ? -19.219 -20.062 -22.844 1 80.75 457 LYS A O 1
ATOM 3706 N N . THR A 1 458 ? -18.391 -21.266 -21.141 1 85.5 458 THR A N 1
ATOM 3707 C CA . THR A 1 458 ? -17.328 -21.859 -21.953 1 85.5 458 THR A CA 1
ATOM 3708 C C . THR A 1 458 ? -17.906 -22.594 -23.156 1 85.5 458 THR A C 1
ATOM 3710 O O . THR A 1 458 ? -17.328 -22.578 -24.234 1 85.5 458 THR A O 1
ATOM 3713 N N . ILE A 1 459 ? -19.078 -23.219 -22.953 1 83.06 459 ILE A N 1
ATOM 3714 C CA . ILE A 1 459 ? -19.688 -24 -24.016 1 83.06 459 ILE A CA 1
ATOM 3715 C C . ILE A 1 459 ? -20.094 -23.062 -25.172 1 83.06 459 ILE A C 1
ATOM 3717 O O . ILE A 1 459 ? -20.031 -23.453 -26.328 1 83.06 459 ILE A O 1
ATOM 3721 N N . ASP A 1 460 ? -20.469 -21.859 -24.859 1 86.38 460 ASP A N 1
ATOM 3722 C CA . ASP A 1 460 ? -20.859 -20.891 -25.875 1 86.38 460 ASP A CA 1
ATOM 3723 C C . ASP A 1 460 ? -19.672 -20.5 -26.75 1 86.38 460 ASP A C 1
ATOM 3725 O O . ASP A 1 460 ? -19.812 -20.344 -27.969 1 86.38 460 ASP A O 1
ATOM 3729 N N . ILE A 1 461 ? -18.562 -20.391 -26.125 1 90.12 461 ILE A N 1
ATOM 3730 C CA . ILE A 1 461 ? -17.344 -20.047 -26.859 1 90.12 461 ILE A CA 1
ATOM 3731 C C . ILE A 1 461 ? -16.906 -21.219 -27.719 1 90.12 461 ILE A C 1
ATOM 3733 O O . ILE A 1 461 ? -16.547 -21.047 -28.891 1 90.12 461 ILE A O 1
ATOM 3737 N N . THR A 1 462 ? -17 -22.391 -27.141 1 88.62 462 THR A N 1
ATOM 3738 C CA . THR A 1 462 ? -16.609 -23.609 -27.859 1 88.62 462 THR A CA 1
ATOM 3739 C C . THR A 1 462 ? -17.484 -23.812 -29.078 1 88.62 462 THR A C 1
ATOM 3741 O O . THR A 1 462 ? -17.016 -24.281 -30.125 1 88.62 462 THR A O 1
ATOM 3744 N N . ASN A 1 463 ? -18.703 -23.406 -28.953 1 86.31 463 ASN A N 1
ATOM 3745 C CA . ASN A 1 463 ? -19.641 -23.578 -30.062 1 86.31 463 ASN A CA 1
ATOM 3746 C C . ASN A 1 463 ? -19.281 -22.703 -31.25 1 86.31 463 ASN A C 1
ATOM 3748 O O . ASN A 1 463 ? -19.531 -23.062 -32.406 1 86.31 463 ASN A O 1
ATOM 3752 N N . ILE A 1 464 ? -18.781 -21.641 -30.938 1 88.31 464 ILE A N 1
ATOM 3753 C CA . ILE A 1 464 ? -18.359 -20.75 -32 1 88.31 464 ILE A CA 1
ATOM 3754 C C . ILE A 1 464 ? -17.266 -21.406 -32.844 1 88.31 464 ILE A C 1
ATOM 3756 O O . ILE A 1 464 ? -17.188 -21.203 -34.062 1 88.31 464 ILE A O 1
ATOM 3760 N N . PHE A 1 465 ? -16.484 -22.25 -32.188 1 88.25 465 PHE A N 1
ATOM 3761 C CA . PHE A 1 465 ? -15.367 -22.906 -32.844 1 88.25 465 PHE A CA 1
ATOM 3762 C C . PHE A 1 465 ? -15.68 -24.375 -33.125 1 88.25 465 PHE A C 1
ATOM 3764 O O . PHE A 1 465 ? -14.766 -25.188 -33.312 1 88.25 465 PHE A O 1
ATOM 3771 N N . SER A 1 466 ? -16.906 -24.797 -33.094 1 81.38 466 SER A N 1
ATOM 3772 C CA . SER A 1 466 ? -17.391 -26.172 -33.156 1 81.38 466 SER A CA 1
ATOM 3773 C C . SER A 1 466 ? -16.828 -26.906 -34.375 1 81.38 466 SER A C 1
ATOM 3775 O O . SER A 1 466 ? -16.578 -28.109 -34.312 1 81.38 466 SER A O 1
ATOM 3777 N N . PRO A 1 467 ? -16.703 -26.141 -35.531 1 77.88 467 PRO A N 1
ATOM 3778 C CA . PRO A 1 467 ? -16.094 -26.875 -36.656 1 77.88 467 PRO A CA 1
ATOM 3779 C C . PRO A 1 467 ? -14.703 -27.422 -36.312 1 77.88 467 PRO A C 1
ATOM 3781 O O . PRO A 1 467 ? -14.219 -28.328 -37 1 77.88 467 PRO A O 1
ATOM 3784 N N . PHE A 1 468 ? -14.125 -26.797 -35.469 1 79.44 468 PHE A N 1
ATOM 3785 C CA . PHE A 1 468 ? -12.773 -27.188 -35.094 1 79.44 468 PHE A CA 1
ATOM 3786 C C . PHE A 1 468 ? -12.789 -27.891 -33.719 1 79.44 468 PHE A C 1
ATOM 3788 O O . PHE A 1 468 ? -13.461 -27.438 -32.781 1 79.44 468 PHE A O 1
ATOM 3795 N N . THR A 1 469 ? -12.5 -29.141 -33.688 1 66.69 469 THR A N 1
ATOM 3796 C CA . THR A 1 469 ? -12.57 -29.984 -32.5 1 66.69 469 THR A CA 1
ATOM 3797 C C . THR A 1 469 ? -11.5 -29.562 -31.5 1 66.69 469 THR A C 1
ATOM 3799 O O . THR A 1 469 ? -10.375 -29.25 -31.875 1 66.69 469 THR A O 1
ATOM 3802 N N . ASN A 1 470 ? -11.828 -29.25 -30.188 1 77.12 470 ASN A N 1
ATOM 3803 C CA . ASN A 1 470 ? -10.977 -29.156 -29.016 1 77.12 470 ASN A CA 1
ATOM 3804 C C . ASN A 1 470 ? -10.211 -27.844 -28.984 1 77.12 470 ASN A C 1
ATOM 3806 O O . ASN A 1 470 ? -9.062 -27.766 -29.438 1 77.12 470 ASN A O 1
ATOM 3810 N N . VAL A 1 471 ? -10.758 -26.781 -28.672 1 86.69 471 VAL A N 1
ATOM 3811 C CA . VAL A 1 471 ? -10.102 -25.484 -28.562 1 86.69 471 VAL A CA 1
ATOM 3812 C C . VAL A 1 471 ? -9.656 -25.25 -27.125 1 86.69 471 VAL A C 1
ATOM 3814 O O . VAL A 1 471 ? -10.219 -25.828 -26.188 1 86.69 471 VAL A O 1
ATOM 3817 N N . PHE A 1 472 ? -8.531 -24.594 -27.016 1 87.94 472 PHE A N 1
ATOM 3818 C CA . PHE A 1 472 ? -8.047 -24.141 -25.719 1 87.94 472 PHE A CA 1
ATOM 3819 C C . PHE A 1 472 ? -8.508 -22.703 -25.438 1 87.94 472 PHE A C 1
ATOM 3821 O O . PHE A 1 472 ? -8.242 -21.797 -26.219 1 87.94 472 PHE A O 1
ATOM 3828 N N . ILE A 1 473 ? -9.234 -22.562 -24.328 1 89.69 473 ILE A N 1
ATOM 3829 C CA . ILE A 1 473 ? -9.797 -21.25 -24.016 1 89.69 473 ILE A CA 1
ATOM 3830 C C . ILE A 1 473 ? -9.148 -20.703 -22.75 1 89.69 473 ILE A C 1
ATOM 3832 O O . ILE A 1 473 ? -9.086 -21.391 -21.719 1 89.69 473 ILE A O 1
ATOM 3836 N N . LYS A 1 474 ? -8.602 -19.5 -22.797 1 88.56 474 LYS A N 1
ATOM 3837 C CA . LYS A 1 474 ? -8.086 -18.781 -21.641 1 88.56 474 LYS A CA 1
ATOM 3838 C C . LYS A 1 474 ? -8.812 -17.453 -21.453 1 88.56 474 LYS A C 1
ATOM 3840 O O . LYS A 1 474 ? -8.617 -16.516 -22.234 1 88.56 474 LYS A O 1
ATOM 3845 N N . TYR A 1 475 ? -9.523 -17.359 -20.406 1 85.5 475 TYR A N 1
ATOM 3846 C CA . TYR A 1 475 ? -10.312 -16.156 -20.141 1 85.5 475 TYR A CA 1
ATOM 3847 C C . TYR A 1 475 ? -9.414 -15 -19.734 1 85.5 475 TYR A C 1
ATOM 3849 O O . TYR A 1 475 ? -8.438 -15.195 -19 1 85.5 475 TYR A O 1
ATOM 3857 N N . ILE A 1 476 ? -9.656 -13.898 -20.25 1 83.25 476 ILE A N 1
ATOM 3858 C CA . ILE A 1 476 ? -9.023 -12.648 -19.844 1 83.25 476 ILE A CA 1
ATOM 3859 C C . ILE A 1 476 ? -9.867 -11.977 -18.766 1 83.25 476 ILE A C 1
ATOM 3861 O O . ILE A 1 476 ? -9.328 -11.531 -17.734 1 83.25 476 ILE A O 1
ATOM 3865 N N . ASN A 1 477 ? -11.086 -11.875 -19 1 78.69 477 ASN A N 1
ATOM 3866 C CA . ASN A 1 477 ? -12.094 -11.383 -18.078 1 78.69 477 ASN A CA 1
ATOM 3867 C C . ASN A 1 477 ? -13.469 -11.969 -18.375 1 78.69 477 ASN A C 1
ATOM 3869 O O . ASN A 1 477 ? -13.578 -13.016 -19.016 1 78.69 477 ASN A O 1
ATOM 3873 N N . ASP A 1 478 ? -14.484 -11.297 -17.891 1 76.38 478 ASP A N 1
ATOM 3874 C CA . ASP A 1 478 ? -15.828 -11.859 -18 1 76.38 478 ASP A CA 1
ATOM 3875 C C . ASP A 1 478 ? -16.359 -11.703 -19.422 1 76.38 478 ASP A C 1
ATOM 3877 O O . ASP A 1 478 ? -17.344 -12.344 -19.797 1 76.38 478 ASP A O 1
ATOM 3881 N N . THR A 1 479 ? -15.68 -10.945 -20.203 1 89.06 479 THR A N 1
ATOM 3882 C CA . THR A 1 479 ? -16.25 -10.68 -21.531 1 89.06 479 THR A CA 1
ATOM 3883 C C . THR A 1 479 ? -15.203 -10.93 -22.609 1 89.06 479 THR A C 1
ATOM 3885 O O . THR A 1 479 ? -15.43 -10.617 -23.781 1 89.06 479 THR A O 1
ATOM 3888 N N . SER A 1 480 ? -14.086 -11.383 -22.25 1 91.19 480 SER A N 1
ATOM 3889 C CA . SER A 1 480 ? -13.07 -11.609 -23.281 1 91.19 480 SER A CA 1
ATOM 3890 C C . SER A 1 480 ? -12.195 -12.82 -22.938 1 91.19 480 SER A C 1
ATOM 3892 O O . SER A 1 480 ? -12.039 -13.164 -21.766 1 91.19 480 SER A O 1
ATOM 3894 N N . ALA A 1 481 ? -11.711 -13.469 -24 1 92.56 481 ALA A N 1
ATOM 3895 C CA . ALA A 1 481 ? -10.867 -14.641 -23.828 1 92.56 481 ALA A CA 1
ATOM 3896 C C . ALA A 1 481 ? -9.961 -14.852 -25.031 1 92.56 481 ALA A C 1
ATOM 3898 O O . ALA A 1 481 ? -10.211 -14.289 -26.109 1 92.56 481 ALA A O 1
ATOM 3899 N N . TRP A 1 482 ? -8.922 -15.562 -24.828 1 91.44 482 TRP A N 1
ATOM 3900 C CA . TRP A 1 482 ? -8.102 -16.109 -25.906 1 91.44 482 TRP A CA 1
ATOM 3901 C C . TRP A 1 482 ? -8.523 -17.547 -26.234 1 91.44 482 TRP A C 1
ATOM 3903 O O . TRP A 1 482 ? -8.828 -18.328 -25.328 1 91.44 482 TRP A O 1
ATOM 3913 N N . VAL A 1 483 ? -8.586 -17.828 -27.5 1 92.56 483 VAL A N 1
ATOM 3914 C CA . VAL A 1 483 ? -8.922 -19.188 -27.953 1 92.56 483 VAL A CA 1
ATOM 3915 C C . VAL A 1 483 ? -7.859 -19.688 -28.922 1 92.56 483 VAL A C 1
ATOM 3917 O O . VAL A 1 483 ? -7.535 -19.031 -29.906 1 92.56 483 VAL A O 1
ATOM 3920 N N . ALA A 1 484 ? -7.316 -20.812 -28.594 1 92 484 ALA A N 1
ATOM 3921 C CA . ALA A 1 484 ? -6.336 -21.438 -29.484 1 92 484 ALA A CA 1
ATOM 3922 C C . ALA A 1 484 ? -6.875 -22.734 -30.062 1 92 484 ALA A C 1
ATOM 3924 O O . ALA A 1 484 ? -7.449 -23.562 -29.344 1 92 484 ALA A O 1
ATOM 3925 N N . LEU A 1 485 ? -6.684 -22.828 -31.359 1 90.12 485 LEU A N 1
ATOM 3926 C CA . LEU A 1 485 ? -7 -24.109 -31.984 1 90.12 485 LEU A CA 1
ATOM 3927 C C . LEU A 1 485 ? -5.965 -25.172 -31.625 1 90.12 485 LEU A C 1
ATOM 3929 O O . LEU A 1 485 ? -4.77 -24.875 -31.531 1 90.12 485 LEU A O 1
ATOM 3933 N N . ARG A 1 486 ? -6.375 -26.281 -31.359 1 83.31 486 ARG A N 1
ATOM 3934 C CA . ARG A 1 486 ? -5.457 -27.344 -30.984 1 83.31 486 ARG A CA 1
ATOM 3935 C C . ARG A 1 486 ? -4.418 -27.594 -32.062 1 83.31 486 ARG A C 1
ATOM 3937 O O . ARG A 1 486 ? -3.246 -27.828 -31.766 1 83.31 486 ARG A O 1
ATOM 3944 N N . GLU A 1 487 ? -4.879 -27.625 -33.312 1 83.25 487 GLU A N 1
ATOM 3945 C CA . GLU A 1 487 ? -3.965 -27.828 -34.438 1 83.25 487 GLU A CA 1
ATOM 3946 C C . GLU A 1 487 ? -3.742 -26.531 -35.188 1 83.25 487 GLU A C 1
ATOM 3948 O O . GLU A 1 487 ? -4.684 -25.953 -35.75 1 83.25 487 GLU A O 1
ATOM 3953 N N . ALA A 1 488 ? -2.506 -26.156 -35.312 1 84.25 488 ALA A N 1
ATOM 3954 C CA . ALA A 1 488 ? -2.145 -24.891 -35.969 1 84.25 488 ALA A CA 1
ATOM 3955 C C . ALA A 1 488 ? -2.484 -24.938 -37.469 1 84.25 488 ALA A C 1
ATOM 3957 O O . ALA A 1 488 ? -2.758 -23.891 -38.062 1 84.25 488 ALA A O 1
ATOM 3958 N N . SER A 1 489 ? -2.531 -26.078 -38 1 85 489 SER A N 1
ATOM 3959 C CA . SER A 1 489 ? -2.795 -26.25 -39.438 1 85 489 SER A CA 1
ATOM 3960 C C . SER A 1 489 ? -4.219 -25.828 -39.781 1 85 489 SER A C 1
ATOM 3962 O O . SER A 1 489 ? -4.516 -25.516 -40.938 1 85 489 SER A O 1
ATOM 3964 N N . GLN A 1 490 ? -4.984 -25.766 -38.812 1 87.69 490 GLN A N 1
ATOM 3965 C CA . GLN A 1 490 ? -6.387 -25.422 -39.031 1 87.69 490 GLN A CA 1
ATOM 3966 C C . GLN A 1 490 ? -6.594 -23.922 -39.094 1 87.69 490 GLN A C 1
ATOM 3968 O O . GLN A 1 490 ? -7.695 -23.438 -39.375 1 87.69 490 GLN A O 1
ATOM 3973 N N . ALA A 1 491 ? -5.547 -23.219 -38.844 1 90.19 491 ALA A N 1
ATOM 3974 C CA . ALA A 1 491 ? -5.633 -21.766 -38.812 1 90.19 491 ALA A CA 1
ATOM 3975 C C . ALA A 1 491 ? -6.098 -21.203 -40.156 1 90.19 491 ALA A C 1
ATOM 3977 O O . ALA A 1 491 ? -6.875 -20.25 -40.188 1 90.19 491 ALA A O 1
ATOM 3978 N N . LYS A 1 492 ? -5.609 -21.734 -41.219 1 88.81 492 LYS A N 1
ATOM 3979 C CA . LYS A 1 492 ? -5.988 -21.266 -42.531 1 88.81 492 LYS A CA 1
ATOM 3980 C C . LYS A 1 492 ? -7.484 -21.438 -42.781 1 88.81 492 LYS A C 1
ATOM 3982 O O . LYS A 1 492 ? -8.141 -20.531 -43.281 1 88.81 492 LYS A O 1
ATOM 3987 N N . ALA A 1 493 ? -7.957 -22.609 -42.438 1 89.81 493 ALA A N 1
ATOM 3988 C CA . ALA A 1 493 ? -9.383 -22.891 -42.562 1 89.81 493 ALA A CA 1
ATOM 3989 C C . ALA A 1 493 ? -10.219 -21.969 -41.719 1 89.81 493 ALA A C 1
ATOM 3991 O O . ALA A 1 493 ? -11.258 -21.453 -42.156 1 89.81 493 ALA A O 1
ATOM 3992 N N . MET A 1 494 ? -9.766 -21.75 -40.562 1 91.25 494 MET A N 1
ATOM 3993 C CA . MET A 1 494 ? -10.477 -20.875 -39.625 1 91.25 494 MET A CA 1
ATOM 3994 C C . MET A 1 494 ? -10.508 -19.438 -40.156 1 91.25 494 MET A C 1
ATOM 3996 O O . MET A 1 494 ? -11.539 -18.766 -40.094 1 91.25 494 MET A O 1
ATOM 4000 N N . ASN A 1 495 ? -9.422 -18.984 -40.594 1 90.56 495 ASN A N 1
ATOM 4001 C CA . ASN A 1 495 ? -9.32 -17.609 -41.094 1 90.56 495 ASN A CA 1
ATOM 4002 C C . ASN A 1 495 ? -10.219 -17.391 -42.281 1 90.56 495 ASN A C 1
ATOM 4004 O O . ASN A 1 495 ? -10.695 -16.266 -42.5 1 90.56 495 ASN A O 1
ATOM 4008 N N . LYS A 1 496 ? -10.453 -18.391 -43 1 90.06 496 LYS A N 1
ATOM 4009 C CA . LYS A 1 496 ? -11.344 -18.312 -44.156 1 90.06 496 LYS A CA 1
ATOM 4010 C C . LYS A 1 496 ? -12.797 -18.156 -43.719 1 90.06 496 LYS A C 1
ATOM 4012 O O . LYS A 1 496 ? -13.562 -17.438 -44.375 1 90.06 496 LYS A O 1
ATOM 4017 N N . ILE A 1 497 ? -13.117 -18.766 -42.688 1 89.69 497 ILE A N 1
ATOM 4018 C CA . ILE A 1 497 ? -14.508 -18.766 -42.281 1 89.69 497 ILE A CA 1
ATOM 4019 C C . ILE A 1 497 ? -14.75 -17.641 -41.281 1 89.69 497 ILE A C 1
ATOM 4021 O O . ILE A 1 497 ? -15.898 -17.328 -40.969 1 89.69 497 ILE A O 1
ATOM 4025 N N . LEU A 1 498 ? -13.734 -17.016 -40.781 1 90.25 498 LEU A N 1
ATOM 4026 C CA . LEU A 1 498 ? -13.773 -16.031 -39.719 1 90.25 498 LEU A CA 1
ATOM 4027 C C . LEU A 1 498 ? -14.742 -14.898 -40.062 1 90.25 498 LEU A C 1
ATOM 4029 O O . LEU A 1 498 ? -15.57 -14.508 -39.25 1 90.25 498 LEU A O 1
ATOM 4033 N N . PRO A 1 499 ? -14.711 -14.352 -41.281 1 88.94 499 PRO A N 1
ATOM 4034 C CA . PRO A 1 499 ? -15.648 -13.273 -41.594 1 88.94 499 PRO A CA 1
ATOM 4035 C C . PRO A 1 499 ? -17.109 -13.727 -41.562 1 88.94 499 PRO A C 1
ATOM 4037 O O . PRO A 1 499 ? -17.984 -12.969 -41.125 1 88.94 499 PRO A O 1
ATOM 4040 N N . LYS A 1 500 ? -17.344 -14.852 -42.031 1 87.44 500 LYS A N 1
ATOM 4041 C CA . LYS A 1 500 ? -18.703 -15.391 -42 1 87.44 500 LYS A CA 1
ATOM 4042 C C . LYS A 1 500 ? -19.172 -15.602 -40.562 1 87.44 500 LYS A C 1
ATOM 4044 O O . LYS A 1 500 ? -20.328 -15.328 -40.25 1 87.44 500 LYS A O 1
ATOM 4049 N N . LEU A 1 501 ? -18.281 -16.141 -39.781 1 87.75 501 LEU A N 1
ATOM 4050 C CA . LEU A 1 501 ? -18.609 -16.359 -38.375 1 87.75 501 LEU A CA 1
ATOM 4051 C C . LEU A 1 501 ? -18.922 -15.047 -37.656 1 87.75 501 LEU A C 1
ATOM 4053 O O . LEU A 1 501 ? -19.859 -14.969 -36.875 1 87.75 501 LEU A O 1
ATOM 4057 N N . GLN A 1 502 ? -18.156 -14.047 -37.969 1 88.19 502 GLN A N 1
ATOM 4058 C CA . GLN A 1 502 ? -18.375 -12.719 -37.406 1 88.19 502 GLN A CA 1
ATOM 4059 C C . GLN A 1 502 ? -19.719 -12.156 -37.844 1 88.19 502 GLN A C 1
ATOM 4061 O O . GLN A 1 502 ? -20.422 -11.508 -37.062 1 88.19 502 GLN A O 1
ATOM 4066 N N . ALA A 1 503 ? -20.031 -12.398 -39.031 1 86.44 503 ALA A N 1
ATOM 4067 C CA . ALA A 1 503 ? -21.297 -11.914 -39.562 1 86.44 503 ALA A CA 1
ATOM 4068 C C . ALA A 1 503 ? -22.484 -12.633 -38.938 1 86.44 503 ALA A C 1
ATOM 4070 O O . ALA A 1 503 ? -23.547 -12.047 -38.75 1 86.44 503 ALA A O 1
ATOM 4071 N N . LEU A 1 504 ? -22.312 -13.82 -38.594 1 87.25 504 LEU A N 1
ATOM 4072 C CA . LEU A 1 504 ? -23.359 -14.641 -38 1 87.25 504 LEU A CA 1
ATOM 4073 C C . LEU A 1 504 ? -23.609 -14.234 -36.562 1 87.25 504 LEU A C 1
ATOM 4075 O O . LEU A 1 504 ? -24.734 -14.344 -36.062 1 87.25 504 LEU A O 1
ATOM 4079 N N . HIS A 1 505 ? -22.531 -13.922 -35.906 1 89.19 505 HIS A N 1
ATOM 4080 C CA . HIS A 1 505 ? -22.609 -13.555 -34.5 1 89.19 505 HIS A CA 1
ATOM 4081 C C . HIS A 1 505 ? -22.281 -12.078 -34.312 1 89.19 505 HIS A C 1
ATOM 4083 O O . HIS A 1 505 ? -21.109 -11.727 -34.125 1 89.19 505 HIS A O 1
ATOM 4089 N N . LYS A 1 506 ? -23.219 -11.266 -34.156 1 85.5 506 LYS A N 1
ATOM 4090 C CA . LYS A 1 506 ? -23.031 -9.82 -34.125 1 85.5 506 LYS A CA 1
ATOM 4091 C C . LYS A 1 506 ? -22.594 -9.359 -32.719 1 85.5 506 LYS A C 1
ATOM 4093 O O . LYS A 1 506 ? -22.016 -8.281 -32.562 1 85.5 506 LYS A O 1
ATOM 4098 N N . ASN A 1 507 ? -22.781 -10.203 -31.75 1 89.5 507 ASN A N 1
ATOM 4099 C CA . ASN A 1 507 ? -22.516 -9.773 -30.375 1 89.5 507 ASN A CA 1
ATOM 4100 C C . ASN A 1 507 ? -21.109 -10.188 -29.922 1 89.5 507 ASN A C 1
ATOM 4102 O O . ASN A 1 507 ? -20.781 -10.102 -28.75 1 89.5 507 ASN A O 1
ATOM 4106 N N . ILE A 1 508 ? -20.344 -10.68 -30.906 1 92.56 508 ILE A N 1
ATOM 4107 C CA . ILE A 1 508 ? -18.984 -11.078 -30.531 1 92.56 508 ILE A CA 1
ATOM 4108 C C . ILE A 1 508 ? -17.969 -10.398 -31.453 1 92.56 508 ILE A C 1
ATOM 4110 O O . ILE A 1 508 ? -18.328 -9.93 -32.531 1 92.56 508 ILE A O 1
ATOM 4114 N N . ILE A 1 509 ? -16.828 -10.195 -31.031 1 92.88 509 ILE A N 1
ATOM 4115 C CA . ILE A 1 509 ? -15.703 -9.742 -31.844 1 92.88 509 ILE A CA 1
ATOM 4116 C C . ILE A 1 509 ? -14.609 -10.805 -31.844 1 92.88 509 ILE A C 1
ATOM 4118 O O . ILE A 1 509 ? -14.102 -11.18 -30.781 1 92.88 509 ILE A O 1
ATOM 4122 N N . LEU A 1 510 ? -14.383 -11.281 -32.938 1 91.81 510 LEU A N 1
ATOM 4123 C CA . LEU A 1 510 ? -13.367 -12.312 -33.094 1 91.81 510 LEU A CA 1
ATOM 4124 C C . LEU A 1 510 ? -12.195 -11.781 -33.938 1 91.81 510 LEU A C 1
ATOM 4126 O O . LEU A 1 510 ? -12.359 -11.383 -35.094 1 91.81 510 LEU A O 1
ATOM 4130 N N . LEU A 1 511 ? -10.992 -11.797 -33.312 1 92.5 511 LEU A N 1
ATOM 4131 C CA . LEU A 1 511 ? -9.805 -11.273 -33.969 1 92.5 511 LEU A CA 1
ATOM 4132 C C . LEU A 1 511 ? -8.641 -12.25 -33.844 1 92.5 511 LEU A C 1
ATOM 4134 O O . LEU A 1 511 ? -8.383 -12.797 -32.781 1 92.5 511 LEU A O 1
ATOM 4138 N N . PRO A 1 512 ? -7.98 -12.492 -35.031 1 91.12 512 PRO A N 1
ATOM 4139 C CA . PRO A 1 512 ? -6.719 -13.227 -34.875 1 91.12 512 PRO A CA 1
ATOM 4140 C C . PRO A 1 512 ? -5.703 -12.492 -34 1 91.12 512 PRO A C 1
ATOM 4142 O O . PRO A 1 512 ? -5.766 -11.266 -33.875 1 91.12 512 PRO A O 1
ATOM 4145 N N . TRP A 1 513 ? -4.809 -13.227 -33.375 1 90.44 513 TRP A N 1
ATOM 4146 C CA . TRP A 1 513 ? -3.801 -12.695 -32.469 1 90.44 513 TRP A CA 1
ATOM 4147 C C . TRP A 1 513 ? -3.025 -11.547 -33.125 1 90.44 513 TRP A C 1
ATOM 4149 O O . TRP A 1 513 ? -2.803 -10.508 -32.5 1 90.44 513 TRP A O 1
ATOM 4159 N N . SER A 1 514 ? -2.611 -11.656 -34.438 1 85.25 514 SER A N 1
ATOM 4160 C CA . SER A 1 514 ? -1.804 -10.664 -35.125 1 85.25 514 SER A CA 1
ATOM 4161 C C . SER A 1 514 ? -2.572 -9.367 -35.344 1 85.25 514 SER A C 1
ATOM 4163 O O . SER A 1 514 ? -1.994 -8.281 -35.281 1 85.25 514 SER A O 1
ATOM 4165 N N . VAL A 1 515 ? -3.85 -9.461 -35.562 1 86.06 515 VAL A N 1
ATOM 4166 C CA . VAL A 1 515 ? -4.684 -8.281 -35.781 1 86.06 515 VAL A CA 1
ATOM 4167 C C . VAL A 1 515 ? -4.969 -7.574 -34.469 1 86.06 515 VAL A C 1
ATOM 4169 O O . VAL A 1 515 ? -4.984 -6.344 -34.406 1 86.06 515 VAL A O 1
ATOM 4172 N N . TYR A 1 516 ? -5.168 -8.352 -33.5 1 86.88 516 TYR A N 1
ATOM 4173 C CA . TYR A 1 516 ? -5.438 -7.773 -32.188 1 86.88 516 TYR A CA 1
ATOM 4174 C C . TYR A 1 516 ? -4.285 -6.887 -31.734 1 86.88 516 TYR A C 1
ATOM 4176 O O . TYR A 1 516 ? -4.5 -5.789 -31.219 1 86.88 516 TYR A O 1
ATOM 4184 N N . TYR A 1 517 ? -3.059 -7.242 -31.844 1 81.38 517 TYR A N 1
ATOM 4185 C CA . TYR A 1 517 ? -1.901 -6.492 -31.375 1 81.38 517 TYR A CA 1
ATOM 4186 C C . TYR A 1 517 ? -1.419 -5.504 -32.438 1 81.38 517 TYR A C 1
ATOM 4188 O O . TYR A 1 517 ? -0.623 -4.609 -32.125 1 81.38 517 TYR A O 1
ATOM 4196 N N . LYS A 1 518 ? -1.677 -5.703 -33.656 1 68.69 518 LYS A N 1
ATOM 4197 C CA . LYS A 1 518 ? -1.377 -4.66 -34.625 1 68.69 518 LYS A CA 1
ATOM 4198 C C . LYS A 1 518 ? -2.141 -3.379 -34.312 1 68.69 518 LYS A C 1
ATOM 4200 O O . LYS A 1 518 ? -1.587 -2.281 -34.406 1 68.69 518 LYS A O 1
ATOM 4205 N N . ASP A 1 519 ? -3.32 -3.516 -33.938 1 52.31 519 ASP A N 1
ATOM 4206 C CA . ASP A 1 519 ? -4.191 -2.377 -33.656 1 52.31 519 ASP A CA 1
ATOM 4207 C C . ASP A 1 519 ? -3.855 -1.749 -32.312 1 52.31 519 ASP A C 1
ATOM 4209 O O . ASP A 1 519 ? -4.016 -0.541 -32.125 1 52.31 519 ASP A O 1
ATOM 4213 N N . THR A 1 520 ? -3.342 -2.562 -31.406 1 52.22 520 THR A N 1
ATOM 4214 C CA . THR A 1 520 ? -3.025 -1.998 -30.094 1 52.22 520 THR A CA 1
ATOM 4215 C C . THR A 1 520 ? -1.681 -1.277 -30.125 1 52.22 520 THR A C 1
ATOM 4217 O O . THR A 1 520 ? -1.46 -0.329 -29.375 1 52.22 520 THR A O 1
ATOM 4220 N N . CYS A 1 521 ? -0.702 -1.8 -30.953 1 43.72 521 CYS A N 1
ATOM 4221 C CA . CYS A 1 521 ? 0.576 -1.117 -31.125 1 43.72 521 CYS A CA 1
ATOM 4222 C C . CYS A 1 521 ? 0.404 0.182 -31.906 1 43.72 521 CYS A C 1
ATOM 4224 O O . CYS A 1 521 ? 1.243 1.08 -31.812 1 43.72 521 CYS A O 1
ATOM 4226 N N . THR A 1 522 ? -0.45 0.262 -32.906 1 38.03 522 THR A N 1
ATOM 4227 C CA . THR A 1 522 ? -0.608 1.512 -33.656 1 38.03 522 THR A CA 1
ATOM 4228 C C . THR A 1 522 ? -1.067 2.631 -32.719 1 38.03 522 THR A C 1
ATOM 4230 O O . THR A 1 522 ? -0.925 3.812 -33.031 1 38.03 522 THR A O 1
ATOM 4233 N N . SER A 1 523 ? -1.738 2.27 -31.734 1 35.38 523 SER A N 1
ATOM 4234 C CA . SER A 1 523 ? -2.166 3.416 -30.938 1 35.38 523 SER A CA 1
ATOM 4235 C C . SER A 1 523 ? -1.004 4.004 -30.141 1 35.38 523 SER A C 1
ATOM 4237 O O . SER A 1 523 ? -1.04 5.172 -29.75 1 35.38 523 SER A O 1
ATOM 4239 N N . ASN A 1 524 ? -0.033 3.168 -29.781 1 34.31 524 ASN A N 1
ATOM 4240 C CA . ASN A 1 524 ? 1.048 3.787 -29.016 1 34.31 524 ASN A CA 1
ATOM 4241 C C . ASN A 1 524 ? 2.213 4.184 -29.922 1 34.31 524 ASN A C 1
ATOM 4243 O O . ASN A 1 524 ? 3.344 4.328 -29.453 1 34.31 524 ASN A O 1
ATOM 4247 N N . VAL A 1 525 ? 2.211 3.881 -31.203 1 30.31 525 VAL A N 1
ATOM 4248 C CA . VAL A 1 525 ? 3.324 4.441 -31.953 1 30.31 525 VAL A CA 1
ATOM 4249 C C . VAL A 1 525 ? 3.26 5.965 -31.922 1 30.31 525 VAL A C 1
ATOM 4251 O O . VAL A 1 525 ? 2.229 6.559 -32.25 1 30.31 525 VAL A O 1
ATOM 4254 N N . PRO A 1 526 ? 4.207 6.602 -31.328 1 30.36 526 PRO A N 1
ATOM 4255 C CA . PRO A 1 526 ? 4.262 8.055 -31.516 1 30.36 526 PRO A CA 1
ATOM 4256 C C . PRO A 1 526 ? 4.238 8.453 -33 1 30.36 526 PRO A C 1
ATOM 4258 O O . PRO A 1 526 ? 4.898 7.824 -33.812 1 30.36 526 PRO A O 1
ATOM 4261 N N . THR A 1 527 ? 3.139 8.883 -33.562 1 28.69 527 THR A N 1
ATOM 4262 C CA . THR A 1 527 ? 3.086 9.531 -34.875 1 28.69 527 THR A CA 1
ATOM 4263 C C . THR A 1 527 ? 4.281 10.461 -35.062 1 28.69 527 THR A C 1
ATOM 4265 O O . THR A 1 527 ? 4.418 11.461 -34.344 1 28.69 527 THR A O 1
ATOM 4268 N N . THR A 1 528 ? 5.414 9.906 -35.375 1 27.09 528 THR A N 1
ATOM 4269 C CA . THR A 1 528 ? 6.449 10.789 -35.875 1 27.09 528 THR A CA 1
ATOM 4270 C C . THR A 1 528 ? 5.91 11.617 -37.062 1 27.09 528 THR A C 1
ATOM 4272 O O . THR A 1 528 ? 5.555 11.078 -38.094 1 27.09 528 THR A O 1
ATOM 4275 N N . THR A 1 529 ? 5.254 12.68 -36.75 1 24.33 529 THR A N 1
ATOM 4276 C CA . THR A 1 529 ? 4.863 13.656 -37.781 1 24.33 529 THR A CA 1
ATOM 4277 C C . THR A 1 529 ? 6.066 14.086 -38.594 1 24.33 529 THR A C 1
ATOM 4279 O O . THR A 1 529 ? 6.965 14.766 -38.094 1 24.33 529 THR A O 1
ATOM 4282 N N . LYS A 1 530 ? 6.625 13.195 -39.406 1 22.59 530 LYS A N 1
ATOM 4283 C CA . LYS A 1 530 ? 7.484 13.742 -40.438 1 22.59 530 LYS A CA 1
ATOM 4284 C C . LYS A 1 530 ? 6.812 14.914 -41.156 1 22.59 530 LYS A C 1
ATOM 4286 O O . LYS A 1 530 ? 5.766 14.75 -41.781 1 22.59 530 LYS A O 1
ATOM 4291 N N . ARG A 1 531 ? 7.027 16.109 -40.625 1 23.38 531 ARG A N 1
ATOM 4292 C CA . ARG A 1 531 ? 6.629 17.328 -41.312 1 23.38 531 ARG A CA 1
ATOM 4293 C C . ARG A 1 531 ? 7.219 17.375 -42.719 1 23.38 531 ARG A C 1
ATOM 4295 O O . ARG A 1 531 ? 8.422 17.562 -42.875 1 23.38 531 ARG A O 1
ATOM 4302 N N . LYS A 1 532 ? 6.84 16.406 -43.562 1 22.16 532 LYS A N 1
ATOM 4303 C CA . LYS A 1 532 ? 7.18 16.641 -44.969 1 22.16 532 LYS A CA 1
ATOM 4304 C C . LYS A 1 532 ? 6.844 18.078 -45.375 1 22.16 532 LYS A C 1
ATOM 4306 O O . LYS A 1 532 ? 5.746 18.562 -45.094 1 22.16 532 LYS A O 1
ATOM 4311 N N . ILE A 1 533 ? 7.863 18.844 -45.625 1 22.64 533 ILE A N 1
ATOM 4312 C CA . ILE A 1 533 ? 7.84 20.156 -46.281 1 22.64 533 ILE A CA 1
ATOM 4313 C C . ILE A 1 533 ? 7.039 20.078 -47.594 1 22.64 533 ILE A C 1
ATOM 4315 O O . ILE A 1 533 ? 7.391 19.328 -48.5 1 22.64 533 ILE A O 1
ATOM 4319 N N . SER A 1 534 ? 5.711 20.141 -47.406 1 21.69 534 SER A N 1
ATOM 4320 C CA . SER A 1 534 ? 4.766 20.219 -48.531 1 21.69 534 SER A CA 1
ATOM 4321 C C . SER A 1 534 ? 5.27 21.156 -49.594 1 21.69 534 SER A C 1
ATOM 4323 O O . SER A 1 534 ? 5.582 22.328 -49.344 1 21.69 534 SER A O 1
ATOM 4325 N N . SER A 1 535 ? 6.172 20.547 -50.469 1 20.84 535 SER A N 1
ATOM 4326 C CA . SER A 1 535 ? 6.395 21.219 -51.75 1 20.84 535 SER A CA 1
ATOM 4327 C C . SER A 1 535 ? 5.109 21.859 -52.25 1 20.84 535 SER A C 1
ATOM 4329 O O . SER A 1 535 ? 4.012 21.469 -51.875 1 20.84 535 SER A O 1
ATOM 4331 N N . CYS A 1 536 ? 5.273 22.906 -53.094 1 20.44 536 CYS A N 1
ATOM 4332 C CA . CYS A 1 536 ? 4.391 23.859 -53.781 1 20.44 536 CYS A CA 1
ATOM 4333 C C . CYS A 1 536 ? 3.238 23.141 -54.469 1 20.44 536 CYS A C 1
ATOM 4335 O O . CYS A 1 536 ? 3.389 22.016 -54.906 1 20.44 536 CYS A O 1
ATOM 4337 N N . SER A 1 537 ? 2.023 23.656 -54.281 1 22.08 537 SER A N 1
ATOM 4338 C CA . SER A 1 537 ? 0.609 23.453 -54.562 1 22.08 537 SER A CA 1
ATOM 4339 C C . SER A 1 537 ? 0.389 23.156 -56.062 1 22.08 537 SER A C 1
ATOM 4341 O O . SER A 1 537 ? 0.521 24.047 -56.906 1 22.08 537 SER A O 1
ATOM 4343 N N . SER A 1 538 ? 1.15 22.094 -56.625 1 19.72 538 SER A N 1
ATOM 4344 C CA . SER A 1 538 ? 0.633 22.172 -58 1 19.72 538 SER A CA 1
ATOM 4345 C C . SER A 1 538 ? -0.892 22.172 -58 1 19.72 538 SER A C 1
ATOM 4347 O O . SER A 1 538 ? -1.528 21.703 -57.062 1 19.72 538 SER A O 1
ATOM 4349 N N . PRO A 1 539 ? -1.455 22.531 -59.219 1 21.41 539 PRO A N 1
ATOM 4350 C CA . PRO A 1 539 ? -2.77 23.062 -59.594 1 21.41 539 PRO A CA 1
ATOM 4351 C C . PRO A 1 539 ? -3.912 22.109 -59.25 1 21.41 539 PRO A C 1
ATOM 4353 O O . PRO A 1 539 ? -3.684 20.922 -59.031 1 21.41 539 PRO A O 1
ATOM 4356 N N . PRO A 1 540 ? -5.113 22.562 -59.25 1 22.25 540 PRO A N 1
ATOM 4357 C CA . PRO A 1 540 ? -6.48 22.375 -58.75 1 22.25 540 PRO A CA 1
ATOM 4358 C C . PRO A 1 540 ? -7.129 21.109 -59.281 1 22.25 540 PRO A C 1
ATOM 4360 O O . PRO A 1 540 ? -8.305 20.844 -59 1 22.25 540 PRO A O 1
ATOM 4363 N N . LYS A 1 541 ? -6.301 20.047 -59.625 1 19.83 541 LYS A N 1
ATOM 4364 C CA . LYS A 1 541 ? -7.156 19.375 -60.594 1 19.83 541 LYS A CA 1
ATOM 4365 C C . LYS A 1 541 ? -8.484 18.953 -59.969 1 19.83 541 LYS A C 1
ATOM 4367 O O . LYS A 1 541 ? -8.508 18.469 -58.844 1 19.83 541 LYS A O 1
ATOM 4372 N N . ASP A 1 542 ? -9.617 19.328 -60.406 1 19.28 542 ASP A N 1
ATOM 4373 C CA . ASP A 1 542 ? -11.047 19.391 -60.125 1 19.28 542 ASP A CA 1
ATOM 4374 C C . ASP A 1 542 ? -11.641 17.984 -60 1 19.28 542 ASP A C 1
ATOM 4376 O O . ASP A 1 542 ? -12.867 17.828 -59.938 1 19.28 542 ASP A O 1
ATOM 4380 N N . ASN A 1 543 ? -10.781 16.984 -59.656 1 17.94 543 ASN A N 1
ATOM 4381 C CA . ASN A 1 543 ? -11.477 15.781 -60.125 1 17.94 543 ASN A CA 1
ATOM 4382 C C . ASN A 1 543 ? -12.781 15.562 -59.344 1 17.94 543 ASN A C 1
ATOM 4384 O O . ASN A 1 543 ? -12.875 15.883 -58.188 1 17.94 543 ASN A O 1
ATOM 4388 N N . VAL A 1 544 ? -13.758 15.086 -60 1 18.61 544 VAL A N 1
ATOM 4389 C CA . VAL A 1 544 ? -15.211 14.938 -60.062 1 18.61 544 VAL A CA 1
ATOM 4390 C C . VAL A 1 544 ? -15.68 13.961 -59 1 18.61 544 VAL A C 1
ATOM 4392 O O . VAL A 1 544 ? -16.609 14.258 -58.25 1 18.61 544 VAL A O 1
ATOM 4395 N N . ASP A 1 545 ? -15.516 12.656 -59.094 1 17.23 545 ASP A N 1
ATOM 4396 C CA . ASP A 1 545 ? -16.75 11.883 -59.25 1 17.23 545 ASP A CA 1
ATOM 4397 C C . ASP A 1 545 ? -17.141 11.234 -57.906 1 17.23 545 ASP A C 1
ATOM 4399 O O . ASP A 1 545 ? -18.266 10.758 -57.75 1 17.23 545 ASP A O 1
ATOM 4403 N N . SER A 1 546 ? -16.25 11 -56.969 1 17.72 546 SER A N 1
ATOM 4404 C CA . SER A 1 546 ? -16.516 9.641 -56.5 1 17.72 546 SER A CA 1
ATOM 4405 C C . SER A 1 546 ? -17.703 9.586 -55.562 1 17.72 546 SER A C 1
ATOM 4407 O O . SER A 1 546 ? -17.969 10.539 -54.812 1 17.72 546 SER A O 1
ATOM 4409 N N . PRO A 1 547 ? -18.406 8.375 -55.5 1 18.83 547 PRO A N 1
ATOM 4410 C CA . PRO A 1 547 ? -19.734 8.008 -55.062 1 18.83 547 PRO A CA 1
ATOM 4411 C C . PRO A 1 547 ? -19.859 7.961 -53.531 1 18.83 547 PRO A C 1
ATOM 4413 O O . PRO A 1 547 ? -18.844 7.801 -52.844 1 18.83 547 PRO A O 1
ATOM 4416 N N . ILE A 1 548 ? -21 8.227 -52.969 1 19.17 548 ILE A N 1
ATOM 4417 C CA . ILE A 1 548 ? -21.625 8.602 -51.719 1 19.17 548 ILE A CA 1
ATOM 4418 C C . ILE A 1 548 ? -21.719 7.375 -50.812 1 19.17 548 ILE A C 1
ATOM 4420 O O . ILE A 1 548 ? -22.531 7.348 -49.875 1 19.17 548 ILE A O 1
ATOM 4424 N N . ALA A 1 549 ? -20.766 6.402 -50.844 1 17.8 549 ALA A N 1
ATOM 4425 C CA . ALA A 1 549 ? -21.344 5.211 -50.219 1 17.8 549 ALA A CA 1
ATOM 4426 C C . ALA A 1 549 ? -21.656 5.465 -48.75 1 17.8 549 ALA A C 1
ATOM 4428 O O . ALA A 1 549 ? -21.016 6.301 -48.125 1 17.8 549 ALA A O 1
ATOM 4429 N N . GLU A 1 550 ? -22.578 4.613 -48.188 1 17.42 550 GLU A N 1
ATOM 4430 C CA . GLU A 1 550 ? -23.641 4.625 -47.188 1 17.42 550 GLU A CA 1
ATOM 4431 C C . GLU A 1 550 ? -23.062 4.457 -45.781 1 17.42 550 GLU A C 1
ATOM 4433 O O . GLU A 1 550 ? -23.375 5.238 -44.875 1 17.42 550 GLU A O 1
ATOM 4438 N N . ASP A 1 551 ? -22.703 3.211 -45.281 1 18.52 551 ASP A N 1
ATOM 4439 C CA . ASP A 1 551 ? -23.5 2.586 -44.219 1 18.52 551 ASP A CA 1
ATOM 4440 C C . ASP A 1 551 ? -22.891 2.893 -42.844 1 18.52 551 ASP A C 1
ATOM 4442 O O . ASP A 1 551 ? -21.719 3.242 -42.75 1 18.52 551 ASP A O 1
ATOM 4446 N N . THR A 1 552 ? -23.656 2.57 -41.688 1 19 552 THR A N 1
ATOM 4447 C CA . THR A 1 552 ? -23.984 2.971 -40.312 1 19 552 THR A CA 1
ATOM 4448 C C . THR A 1 552 ? -23.094 2.27 -39.312 1 19 552 THR A C 1
ATOM 4450 O O . THR A 1 552 ? -23.312 2.35 -38.094 1 19 552 THR A O 1
ATOM 4453 N N . SER A 1 553 ? -21.844 1.827 -39.594 1 18.39 553 SER A N 1
ATOM 4454 C CA . SER A 1 553 ? -21.391 0.793 -38.656 1 18.39 553 SER A CA 1
ATOM 4455 C C . SER A 1 553 ? -21.156 1.356 -37.281 1 18.39 553 SER A C 1
ATOM 4457 O O . SER A 1 553 ? -20.609 2.445 -37.125 1 18.39 553 SER A O 1
ATOM 4459 N N . ASP A 1 554 ? -21.906 0.785 -36.25 1 20.58 554 ASP A N 1
ATOM 4460 C CA . ASP A 1 554 ? -22.078 0.98 -34.812 1 20.58 554 ASP A CA 1
ATOM 4461 C C . ASP A 1 554 ? -20.781 0.671 -34.031 1 20.58 554 ASP A C 1
ATOM 4463 O O . ASP A 1 554 ? -20.266 -0.449 -34.125 1 20.58 554 ASP A O 1
ATOM 4467 N N . ASP A 1 555 ? -19.906 1.529 -33.875 1 20.73 555 ASP A N 1
ATOM 4468 C CA . ASP A 1 555 ? -18.578 1.388 -33.281 1 20.73 555 ASP A CA 1
ATOM 4469 C C . ASP A 1 555 ? -18.688 1.106 -31.797 1 20.73 555 ASP A C 1
ATOM 4471 O O . ASP A 1 555 ? -19.203 1.926 -31.031 1 20.73 555 ASP A O 1
ATOM 4475 N N . HIS A 1 556 ? -18.938 -0.178 -31.406 1 22.17 556 HIS A N 1
ATOM 4476 C CA . HIS A 1 556 ? -18.953 -0.655 -30.016 1 22.17 556 HIS A CA 1
ATOM 4477 C C . HIS A 1 556 ? -17.641 -0.323 -29.312 1 22.17 556 HIS A C 1
ATOM 4479 O O . HIS A 1 556 ? -16.562 -0.64 -29.812 1 22.17 556 HIS A O 1
ATOM 4485 N N . ASP A 1 557 ? -17.625 0.644 -28.516 1 24.31 557 ASP A N 1
ATOM 4486 C CA . ASP A 1 557 ? -16.547 1.231 -27.734 1 24.31 557 ASP A CA 1
ATOM 4487 C C . ASP A 1 557 ? -16 0.238 -26.703 1 24.31 557 ASP A C 1
ATOM 4489 O O . ASP A 1 557 ? -16.734 -0.181 -25.812 1 24.31 557 ASP A O 1
ATOM 4493 N N . GLY A 1 558 ? -15.273 -0.768 -27.156 1 24.16 558 GLY A N 1
ATOM 4494 C CA . GLY A 1 558 ? -14.555 -1.694 -26.297 1 24.16 558 GLY A CA 1
ATOM 4495 C C . GLY A 1 558 ? -13.773 -1.003 -25.203 1 24.16 558 GLY A C 1
ATOM 4496 O O . GLY A 1 558 ? -12.859 -0.224 -25.484 1 24.16 558 GLY A O 1
ATOM 4497 N N . HIS A 1 559 ? -14.406 -0.792 -24.078 1 26.28 559 HIS A N 1
ATOM 4498 C CA . HIS A 1 559 ? -13.82 -0.144 -22.906 1 26.28 559 HIS A CA 1
ATOM 4499 C C . HIS A 1 559 ? -12.617 -0.923 -22.406 1 26.28 559 HIS A C 1
ATOM 4501 O O . HIS A 1 559 ? -12.734 -2.092 -22.031 1 26.28 559 HIS A O 1
ATOM 4507 N N . THR A 1 560 ? -11.508 -0.752 -22.969 1 27.47 560 THR A N 1
ATOM 4508 C CA . THR A 1 560 ? -10.211 -1.258 -22.531 1 27.47 560 THR A CA 1
ATOM 4509 C C . THR A 1 560 ? -9.992 -0.98 -21.047 1 27.47 560 THR A C 1
ATOM 4511 O O . THR A 1 560 ? -10.297 0.112 -20.562 1 27.47 560 THR A O 1
ATOM 4514 N N . PRO A 1 561 ? -9.766 -2.062 -20.344 1 30.53 561 PRO A N 1
ATOM 4515 C CA . PRO A 1 561 ? -9.531 -1.895 -18.906 1 30.53 561 PRO A CA 1
ATOM 4516 C C . PRO A 1 561 ? -8.453 -0.859 -18.594 1 30.53 561 PRO A C 1
ATOM 4518 O O . PRO A 1 561 ? -7.367 -0.896 -19.188 1 30.53 561 PRO A O 1
ATOM 4521 N N . GLU A 1 562 ? -8.812 0.212 -18.234 1 30.39 562 GLU A N 1
ATOM 4522 C CA . GLU A 1 562 ? -7.953 1.371 -18 1 30.39 562 GLU A CA 1
ATOM 4523 C C . GLU A 1 562 ? -6.883 1.069 -16.953 1 30.39 562 GLU A C 1
ATOM 4525 O O . GLU A 1 562 ? -7.188 0.575 -15.875 1 30.39 562 GLU A O 1
ATOM 4530 N N . LYS A 1 563 ? -5.633 0.806 -17.344 1 34.78 563 LYS A N 1
ATOM 4531 C CA . LYS A 1 563 ? -4.41 0.691 -16.562 1 34.78 563 LYS A CA 1
ATOM 4532 C C . LYS A 1 563 ? -4.359 1.75 -15.461 1 34.78 563 LYS A C 1
ATOM 4534 O O . LYS A 1 563 ? -4.672 2.918 -15.703 1 34.78 563 LYS A O 1
ATOM 4539 N N . VAL A 1 564 ? -4.293 1.266 -14.312 1 34.94 564 VAL A N 1
ATOM 4540 C CA . VAL A 1 564 ? -3.992 2.232 -13.258 1 34.94 564 VAL A CA 1
ATOM 4541 C C . VAL A 1 564 ? -2.666 2.926 -13.562 1 34.94 564 VAL A C 1
ATOM 4543 O O . VAL A 1 564 ? -1.65 2.268 -13.789 1 34.94 564 VAL A O 1
ATOM 4546 N N . PRO A 1 565 ? -2.607 4.137 -13.906 1 33.34 565 PRO A N 1
ATOM 4547 C CA . PRO A 1 565 ? -1.373 4.801 -14.336 1 33.34 565 PRO A CA 1
ATOM 4548 C C . PRO A 1 565 ? -0.232 4.617 -13.336 1 33.34 565 PRO A C 1
ATOM 4550 O O . PRO A 1 565 ? -0.476 4.434 -12.141 1 33.34 565 PRO A O 1
ATOM 4553 N N . ARG A 1 566 ? 0.964 4.387 -13.938 1 34.03 566 ARG A N 1
ATOM 4554 C CA . ARG A 1 566 ? 2.242 4.148 -13.273 1 34.03 566 ARG A CA 1
ATOM 4555 C C . ARG A 1 566 ? 2.533 5.23 -12.242 1 34.03 566 ARG A C 1
ATOM 4557 O O . ARG A 1 566 ? 2.25 6.41 -12.469 1 34.03 566 ARG A O 1
ATOM 4564 N N . ILE A 1 567 ? 2.828 4.898 -11 1 38.38 567 ILE A N 1
ATOM 4565 C CA . ILE A 1 567 ? 3.139 5.695 -9.82 1 38.38 567 ILE A CA 1
ATOM 4566 C C . ILE A 1 567 ? 4.387 6.535 -10.078 1 38.38 567 ILE A C 1
ATOM 4568 O O . ILE A 1 567 ? 5.445 6 -10.414 1 38.38 567 ILE A O 1
ATOM 4572 N N . SER A 1 568 ? 4.285 7.695 -10.609 1 31.91 568 SER A N 1
ATOM 4573 C CA . SER A 1 568 ? 5.504 8.492 -10.703 1 31.91 568 SER A CA 1
ATOM 4574 C C . SER A 1 568 ? 6.141 8.711 -9.336 1 31.91 568 SER A C 1
ATOM 4576 O O . SER A 1 568 ? 5.438 8.875 -8.336 1 31.91 568 SER A O 1
ATOM 4578 N N . LYS A 1 569 ? 7.348 8.227 -9.195 1 35.75 569 LYS A N 1
ATOM 4579 C CA . LYS A 1 569 ? 8.141 8.609 -8.039 1 35.75 569 LYS A CA 1
ATOM 4580 C C . LYS A 1 569 ? 8.125 10.125 -7.832 1 35.75 569 LYS A C 1
ATOM 4582 O O . LYS A 1 569 ? 8.5 10.883 -8.727 1 35.75 569 LYS A O 1
ATOM 4587 N N . GLY A 1 570 ? 7.168 10.75 -7.207 1 33.28 570 GLY A N 1
ATOM 4588 C CA . GLY A 1 570 ? 7.148 12.172 -6.902 1 33.28 570 GLY A CA 1
ATOM 4589 C C . GLY A 1 570 ? 8.516 12.719 -6.516 1 33.28 570 GLY A C 1
ATOM 4590 O O . GLY A 1 570 ? 9.227 12.109 -5.711 1 33.28 570 GLY A O 1
ATOM 4591 N N . ARG A 1 571 ? 9.164 13.211 -7.445 1 29.86 571 ARG A N 1
ATOM 4592 C CA . ARG A 1 571 ? 10.375 13.93 -7.062 1 29.86 571 ARG A CA 1
ATOM 4593 C C . ARG A 1 571 ? 10.117 14.852 -5.879 1 29.86 571 ARG A C 1
ATOM 4595 O O . ARG A 1 571 ? 9.031 15.43 -5.758 1 29.86 571 ARG A O 1
ATOM 4602 N N . ARG A 1 572 ? 11.133 14.906 -4.973 1 34.12 572 ARG A N 1
ATOM 4603 C CA . ARG A 1 572 ? 11.297 15.492 -3.648 1 34.12 572 ARG A CA 1
ATOM 4604 C C . ARG A 1 572 ? 11.109 17 -3.691 1 34.12 572 ARG A C 1
ATOM 4606 O O . ARG A 1 572 ? 11.789 17.703 -4.453 1 34.12 572 ARG A O 1
ATOM 4613 N N . VAL A 1 573 ? 10.07 17.672 -3.918 1 30.69 573 VAL A N 1
ATOM 4614 C CA . VAL A 1 573 ? 10.266 19.047 -3.475 1 30.69 573 VAL A CA 1
ATOM 4615 C C . VAL A 1 573 ? 10.641 19.062 -1.996 1 30.69 573 VAL A C 1
ATOM 4617 O O . VAL A 1 573 ? 9.852 18.672 -1.141 1 30.69 573 VAL A O 1
ATOM 4620 N N . SER A 1 574 ? 11.836 18.609 -1.641 1 27.58 574 SER A N 1
ATOM 4621 C CA . SER A 1 574 ? 12.195 18.828 -0.243 1 27.58 574 SER A CA 1
ATOM 4622 C C . SER A 1 574 ? 12.016 20.281 0.16 1 27.58 574 SER A C 1
ATOM 4624 O O . SER A 1 574 ? 12.469 20.703 1.227 1 27.58 574 SER A O 1
ATOM 4626 N N . ARG A 1 575 ? 11.555 21.406 -0.139 1 26.5 575 ARG A N 1
ATOM 4627 C CA . ARG A 1 575 ? 12.055 22.422 0.784 1 26.5 575 ARG A CA 1
ATOM 4628 C C . ARG A 1 575 ? 11.891 21.984 2.232 1 26.5 575 ARG A C 1
ATOM 4630 O O . ARG A 1 575 ? 11.07 21.109 2.527 1 26.5 575 ARG A O 1
ATOM 4637 N N . GLY A 1 576 ? 12.719 22.391 3.445 1 26.55 576 GLY A N 1
ATOM 4638 C CA . GLY A 1 576 ? 13.008 21.938 4.797 1 26.55 576 GLY A CA 1
ATOM 4639 C C . GLY A 1 576 ? 11.789 21.438 5.539 1 26.55 576 GLY A C 1
ATOM 4640 O O . GLY A 1 576 ? 11.875 21.062 6.711 1 26.55 576 GLY A O 1
ATOM 4641 N N . GLY A 1 577 ? 10.578 21.938 5.27 1 24.25 577 GLY A N 1
ATOM 4642 C CA . GLY A 1 577 ? 9.734 21.781 6.445 1 24.25 577 GLY A CA 1
ATOM 4643 C C . GLY A 1 577 ? 9.211 20.375 6.641 1 24.25 577 GLY A C 1
ATOM 4644 O O . GLY A 1 577 ? 9.195 19.578 5.699 1 24.25 577 GLY A O 1
ATOM 4645 N N . THR A 1 578 ? 9.5 19.641 7.727 1 25.42 578 THR A N 1
ATOM 4646 C CA . THR A 1 578 ? 8.938 18.391 8.219 1 25.42 578 THR A CA 1
ATOM 4647 C C . THR A 1 578 ? 7.52 18.188 7.699 1 25.42 578 THR A C 1
ATOM 4649 O O . THR A 1 578 ? 6.695 19.109 7.762 1 25.42 578 THR A O 1
ATOM 4652 N N . ILE A 1 579 ? 7.398 17.422 6.699 1 27.33 579 ILE A N 1
ATOM 4653 C CA . ILE A 1 579 ? 6.062 17.047 6.25 1 27.33 579 ILE A CA 1
ATOM 4654 C C . ILE A 1 579 ? 5.152 16.828 7.461 1 27.33 579 ILE A C 1
ATOM 4656 O O . ILE A 1 579 ? 5.324 15.875 8.211 1 27.33 579 ILE A O 1
ATOM 4660 N N . SER A 1 580 ? 4.938 17.781 8.188 1 26.41 580 SER A N 1
ATOM 4661 C CA . SER A 1 580 ? 3.832 17.562 9.117 1 26.41 580 SER A CA 1
ATOM 4662 C C . SER A 1 580 ? 2.619 16.969 8.406 1 26.41 580 SER A C 1
ATOM 4664 O O . SER A 1 580 ? 2.264 17.391 7.309 1 26.41 580 SER A O 1
ATOM 4666 N N . PRO A 1 581 ? 2.359 15.734 8.477 1 28.73 581 PRO A N 1
ATOM 4667 C CA . PRO A 1 581 ? 1.073 15.305 7.926 1 28.73 581 PRO A CA 1
ATOM 4668 C C . PRO A 1 581 ? 0.097 16.469 7.73 1 28.73 581 PRO A C 1
ATOM 4670 O O . PRO A 1 581 ? 0.223 17.5 8.391 1 28.73 581 PRO A O 1
ATOM 4673 N N . ILE A 1 582 ? -0.608 16.594 6.609 1 30.86 582 ILE A N 1
ATOM 4674 C CA . ILE A 1 582 ? -1.656 17.609 6.508 1 30.86 582 ILE A CA 1
ATOM 4675 C C . ILE A 1 582 ? -2.156 17.969 7.902 1 30.86 582 ILE A C 1
ATOM 4677 O O . ILE A 1 582 ? -3.287 18.453 8.055 1 30.86 582 ILE A O 1
ATOM 4681 N N . LEU A 1 583 ? -1.727 17.281 8.945 1 31.02 583 LEU A N 1
ATOM 4682 C CA . LEU A 1 583 ? -2.193 17.562 10.297 1 31.02 583 LEU A CA 1
ATOM 4683 C C . LEU A 1 583 ? -1.895 19.016 10.695 1 31.02 583 LEU A C 1
ATOM 4685 O O . LEU A 1 583 ? -1.077 19.672 10.055 1 31.02 583 LEU A O 1
ATOM 4689 N N . GLU A 1 584 ? -2.057 19.25 12.023 1 31.66 584 GLU A N 1
ATOM 4690 C CA . GLU A 1 584 ? -2.189 20.453 12.852 1 31.66 584 GLU A CA 1
ATOM 4691 C C . GLU A 1 584 ? -0.923 21.297 12.797 1 31.66 584 GLU A C 1
ATOM 4693 O O . GLU A 1 584 ? -0.38 21.672 13.836 1 31.66 584 GLU A O 1
ATOM 4698 N N . ALA A 1 585 ? -0.038 21.031 12 1 29.98 585 ALA A N 1
ATOM 4699 C CA . ALA A 1 585 ? 1.046 21.984 12.234 1 29.98 585 ALA A CA 1
ATOM 4700 C C . ALA A 1 585 ? 0.56 23.422 12.07 1 29.98 585 ALA A C 1
ATOM 4702 O O . ALA A 1 585 ? -0.063 23.766 11.062 1 29.98 585 ALA A O 1
ATOM 4703 N N . ASP A 1 586 ? 0.216 24.016 13.188 1 28.64 586 ASP A N 1
ATOM 4704 C CA . ASP A 1 586 ? -0.004 25.453 13.281 1 28.64 586 ASP A CA 1
ATOM 4705 C C . ASP A 1 586 ? 1.097 26.219 12.562 1 28.64 586 ASP A C 1
ATOM 4707 O O . ASP A 1 586 ? 2.264 26.156 12.953 1 28.64 586 ASP A O 1
ATOM 4711 N N . GLU A 1 587 ? 1.236 26.188 11.367 1 28.7 587 GLU A N 1
ATOM 4712 C CA . GLU A 1 587 ? 2.068 27.281 10.883 1 28.7 587 GLU A CA 1
ATOM 4713 C C . GLU A 1 587 ? 1.658 28.609 11.516 1 28.7 587 GLU A C 1
ATOM 4715 O O . GLU A 1 587 ? 0.648 29.203 11.125 1 28.7 587 GLU A O 1
ATOM 4720 N N . SER A 1 588 ? 1.723 28.766 12.891 1 25.64 588 SER A 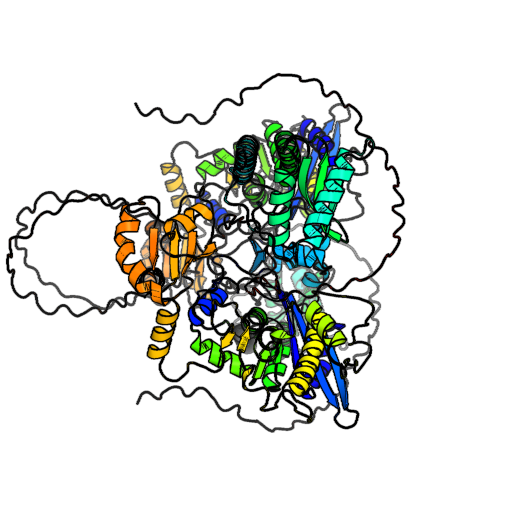N 1
ATOM 4721 C CA . SER A 1 588 ? 1.61 30.125 13.422 1 25.64 588 SER A CA 1
ATOM 4722 C C . SER A 1 588 ? 2.387 31.125 12.57 1 25.64 588 SER A C 1
ATOM 4724 O O . SER A 1 588 ? 3.613 31.047 12.477 1 25.64 588 SER A O 1
ATOM 4726 N N . THR A 1 589 ? 1.937 31.375 11.469 1 25.33 589 THR A N 1
ATOM 4727 C CA . THR A 1 589 ? 2.352 32.656 10.906 1 25.33 589 THR A CA 1
ATOM 4728 C C . THR A 1 589 ? 2.346 33.75 11.977 1 25.33 589 THR A C 1
ATOM 4730 O O . THR A 1 589 ? 1.305 34.031 12.57 1 25.33 589 THR A O 1
ATOM 4733 N N . GLU A 1 590 ? 3.434 33.906 12.695 1 24.41 590 GLU A N 1
ATOM 4734 C CA . GLU A 1 590 ? 3.76 35.156 13.414 1 24.41 590 GLU A CA 1
ATOM 4735 C C . GLU A 1 590 ? 3.324 36.375 12.633 1 24.41 590 GLU A C 1
ATOM 4737 O O . GLU A 1 590 ? 4.066 36.875 11.773 1 24.41 590 GLU A O 1
ATOM 4742 N N . LEU A 1 591 ? 2.166 36.344 12.062 1 23.09 591 LEU A N 1
ATOM 4743 C CA . LEU A 1 591 ? 1.917 37.75 11.703 1 23.09 591 LEU A CA 1
ATOM 4744 C C . LEU A 1 591 ? 2.055 38.656 12.922 1 23.09 591 LEU A C 1
ATOM 4746 O O . LEU A 1 591 ? 2.32 39.844 12.781 1 23.09 591 LEU A O 1
ATOM 4750 N N . ASP A 1 592 ? 1.31 38.312 14.078 1 19.56 592 ASP A N 1
ATOM 4751 C CA . ASP A 1 592 ? 0.977 39.438 14.961 1 19.56 592 ASP A CA 1
ATOM 4752 C C . ASP A 1 592 ? 2.209 39.906 15.727 1 19.56 592 ASP A C 1
ATOM 4754 O O . ASP A 1 592 ? 3.012 39.094 16.203 1 19.56 592 ASP A O 1
ATOM 4758 N N . ALA A 1 593 ? 2.549 41.312 15.766 1 19.48 593 ALA A N 1
ATOM 4759 C CA . ALA A 1 593 ? 3.498 42.312 16.297 1 19.48 593 ALA A CA 1
ATOM 4760 C C . ALA A 1 593 ? 3.596 42.219 17.812 1 19.48 593 ALA A C 1
ATOM 4762 O O . ALA A 1 593 ? 4.695 42.25 18.375 1 19.48 593 ALA A O 1
ATOM 4763 N N . ASP A 1 594 ? 2.475 42.375 18.656 1 17.06 594 ASP A N 1
ATOM 4764 C CA . ASP A 1 594 ? 2.695 43.375 19.688 1 17.06 594 ASP A CA 1
ATOM 4765 C C . ASP A 1 594 ? 3.326 42.75 20.938 1 17.06 594 ASP A C 1
ATOM 4767 O O . ASP A 1 594 ? 4.312 43.25 21.469 1 17.06 594 ASP A O 1
ATOM 4771 N N . SER A 1 595 ? 2.504 42.062 21.953 1 17.39 595 SER A N 1
ATOM 4772 C CA . SER A 1 595 ? 2.453 42.438 23.375 1 17.39 595 SER A CA 1
ATOM 4773 C C . SER A 1 595 ? 3.521 41.688 24.172 1 17.39 595 SER A C 1
ATOM 4775 O O . SER A 1 595 ? 3.791 40.531 23.922 1 17.39 595 SER A O 1
ATOM 4777 N N . SER A 1 596 ? 4.41 42.344 25.094 1 16.75 596 SER A N 1
ATOM 4778 C CA . SER A 1 596 ? 5.68 42.344 25.812 1 16.75 596 SER A CA 1
ATOM 4779 C C . SER A 1 596 ? 5.594 41.5 27.062 1 16.75 596 SER A C 1
ATOM 4781 O O . SER A 1 596 ? 6.562 41.375 27.828 1 16.75 596 SER A O 1
ATOM 4783 N N . SER A 1 597 ? 4.484 40.781 27.547 1 18.02 597 SER A N 1
ATOM 4784 C CA . SER A 1 597 ? 4.516 40.75 29 1 18.02 597 SER A CA 1
ATOM 4785 C C . SER A 1 597 ? 5.531 39.75 29.516 1 18.02 597 SER A C 1
ATOM 4787 O O . SER A 1 597 ? 5.598 38.625 29.016 1 18.02 597 SER A O 1
ATOM 4789 N N . VAL A 1 598 ? 6.609 40.031 30.359 1 17.19 598 VAL A N 1
ATOM 4790 C CA . VAL A 1 598 ? 7.914 39.625 30.875 1 17.19 598 VAL A CA 1
ATOM 4791 C C . VAL A 1 598 ? 7.734 38.656 32.031 1 17.19 598 VAL A C 1
ATOM 4793 O O . VAL A 1 598 ? 8.719 38.188 32.625 1 17.19 598 VAL A O 1
ATOM 4796 N N . SER A 1 599 ? 6.727 37.719 32.219 1 18.09 599 SER A N 1
ATOM 4797 C CA . SER A 1 599 ? 6.715 37.312 33.625 1 18.09 599 SER A CA 1
ATOM 4798 C C . SER A 1 599 ? 7.906 36.438 33.969 1 18.09 599 SER A C 1
ATOM 4800 O O . SER A 1 599 ? 8.422 35.719 33.094 1 18.09 599 SER A O 1
ATOM 4802 N N . ASN A 1 600 ? 8.586 36.5 35.219 1 18.25 600 ASN A N 1
ATOM 4803 C CA . ASN A 1 600 ? 9.812 36.281 35.969 1 18.25 600 ASN A CA 1
ATOM 4804 C C . ASN A 1 600 ? 9.93 34.844 36.438 1 18.25 600 ASN A C 1
ATOM 4806 O O . ASN A 1 600 ? 9.219 34.406 37.344 1 18.25 600 ASN A O 1
ATOM 4810 N N . ILE A 1 601 ? 10.039 33.812 35.5 1 18.08 601 ILE A N 1
ATOM 4811 C CA . ILE A 1 601 ? 10.016 32.406 35.938 1 18.08 601 ILE A CA 1
ATOM 4812 C C . ILE A 1 601 ? 11.312 32.062 36.656 1 18.08 601 ILE A C 1
ATOM 4814 O O . ILE A 1 601 ? 12.406 32.281 36.094 1 18.08 601 ILE A O 1
ATOM 4818 N N . THR A 1 602 ? 11.289 31.656 37.938 1 17.98 602 THR A N 1
ATOM 4819 C CA . THR A 1 602 ? 12.25 31.438 39.031 1 17.98 602 THR A CA 1
ATOM 4820 C C . THR A 1 602 ? 13.156 30.25 38.688 1 17.98 602 THR A C 1
ATOM 4822 O O . THR A 1 602 ? 12.844 29.453 37.812 1 17.98 602 THR A O 1
ATOM 4825 N N . ASP A 1 603 ? 14.023 29.672 39.688 1 18.52 603 ASP A N 1
ATOM 4826 C CA . ASP A 1 603 ? 15.406 29.328 40 1 18.52 603 ASP A CA 1
ATOM 4827 C C . ASP A 1 603 ? 15.641 27.828 39.875 1 18.52 603 ASP A C 1
ATOM 4829 O O . ASP A 1 603 ? 16.703 27.328 40.25 1 18.52 603 ASP A O 1
ATOM 4833 N N . VAL A 1 604 ? 14.867 26.953 39.156 1 19.84 604 VAL A N 1
ATOM 4834 C CA . VAL A 1 604 ? 15.031 25.625 39.75 1 19.84 604 VAL A CA 1
ATOM 4835 C C . VAL A 1 604 ? 16.406 25.062 39.375 1 19.84 604 VAL A C 1
ATOM 4837 O O . VAL A 1 604 ? 16.875 25.25 38.25 1 19.84 604 VAL A O 1
ATOM 4840 N N . ASP A 1 605 ? 17.219 24.422 40.312 1 19.09 605 ASP A N 1
ATOM 4841 C CA . ASP A 1 605 ? 18.562 23.969 40.625 1 19.09 605 ASP A CA 1
ATOM 4842 C C . ASP A 1 605 ? 18.891 22.656 39.938 1 19.09 605 ASP A C 1
ATOM 4844 O O . ASP A 1 605 ? 19.734 21.891 40.406 1 19.09 605 ASP A O 1
ATOM 4848 N N . VAL A 1 606 ? 18.656 22.438 38.688 1 17.92 606 VAL A N 1
ATOM 4849 C CA . VAL A 1 606 ? 18.781 21.062 38.25 1 17.92 606 VAL A CA 1
ATOM 4850 C C . VAL A 1 606 ? 20.266 20.656 38.219 1 17.92 606 VAL A C 1
ATOM 4852 O O . VAL A 1 606 ? 21.094 21.344 37.625 1 17.92 606 VAL A O 1
ATOM 4855 N N . LYS A 1 607 ? 20.703 19.688 39.125 1 18.5 607 LYS A N 1
ATOM 4856 C CA . LYS A 1 607 ? 21.969 19.031 39.375 1 18.5 607 LYS A CA 1
ATOM 4857 C C . LYS A 1 607 ? 22.453 18.25 38.156 1 18.5 607 LYS A C 1
ATOM 4859 O O . LYS A 1 607 ? 21.734 17.406 37.625 1 18.5 607 LYS A O 1
ATOM 4864 N N . ASN A 1 608 ? 23.359 18.781 37.219 1 18.09 608 ASN A N 1
ATOM 4865 C CA . ASN A 1 608 ? 24.016 18.375 36 1 18.09 608 ASN A CA 1
ATOM 4866 C C . ASN A 1 608 ? 24.891 17.141 36.188 1 18.09 608 ASN A C 1
ATOM 4868 O O . ASN A 1 608 ? 25.953 17.234 36.812 1 18.09 608 ASN A O 1
ATOM 4872 N N . HIS A 1 609 ? 24.422 15.961 36.75 1 19.2 609 HIS A N 1
ATOM 4873 C CA . HIS A 1 609 ? 25.453 14.961 36.969 1 19.2 609 HIS A CA 1
ATOM 4874 C C . HIS A 1 609 ? 26.109 14.555 35.656 1 19.2 609 HIS A C 1
ATOM 4876 O O . HIS A 1 609 ? 25.406 14.227 34.688 1 19.2 609 HIS A O 1
ATOM 4882 N N . SER A 1 610 ? 27.328 14.984 35.312 1 18.88 610 SER A N 1
ATOM 4883 C CA . SER A 1 610 ? 28.281 14.953 34.188 1 18.88 610 SER A CA 1
ATOM 4884 C C . SER A 1 610 ? 28.766 13.531 33.938 1 18.88 610 SER A C 1
ATOM 4886 O O . SER A 1 610 ? 29.766 13.336 33.219 1 18.88 610 SER A O 1
ATOM 4888 N N . ILE A 1 611 ? 27.922 12.445 33.875 1 19.92 611 ILE A N 1
ATOM 4889 C CA . ILE A 1 611 ? 28.609 11.164 33.75 1 19.92 611 ILE A CA 1
ATOM 4890 C C . ILE A 1 611 ? 29.438 11.125 32.469 1 19.92 611 ILE A C 1
ATOM 4892 O O . ILE A 1 611 ? 28.922 11.445 31.391 1 19.92 611 ILE A O 1
ATOM 4896 N N . SER A 1 612 ? 30.781 11 32.531 1 19.05 612 SER A N 1
ATOM 4897 C CA . SER A 1 612 ? 31.984 11.031 31.703 1 19.05 612 SER A CA 1
ATOM 4898 C C . SER A 1 612 ? 32 9.875 30.719 1 19.05 612 SER A C 1
ATOM 4900 O O . SER A 1 612 ? 32.188 8.719 31.109 1 19.05 612 SER A O 1
ATOM 4902 N N . THR A 1 613 ? 31 9.625 29.859 1 19.77 613 THR A N 1
ATOM 4903 C CA . THR A 1 613 ? 31.094 8.398 29.078 1 19.77 613 THR A CA 1
ATOM 4904 C C . THR A 1 613 ? 32.344 8.438 28.172 1 19.77 613 THR A C 1
ATOM 4906 O O . THR A 1 613 ? 32.594 9.422 27.484 1 19.77 613 THR A O 1
ATOM 4909 N N . PRO A 1 614 ? 33.344 7.555 28.312 1 19.33 614 PRO A N 1
ATOM 4910 C CA . PRO A 1 614 ? 34.688 7.469 27.734 1 19.33 614 PRO A CA 1
ATOM 4911 C C . PRO A 1 614 ? 34.656 7.293 26.219 1 19.33 614 PRO A C 1
ATOM 4913 O O . PRO A 1 614 ? 33.75 6.676 25.672 1 19.33 614 PRO A O 1
ATOM 4916 N N . SER A 1 615 ? 35.219 8.258 25.375 1 18.77 615 SER A N 1
ATOM 4917 C CA . SER A 1 615 ? 35.344 8.516 23.953 1 18.77 615 SER A CA 1
ATOM 4918 C C . SER A 1 615 ? 36.219 7.453 23.266 1 18.77 615 SER A C 1
ATOM 4920 O O . SER A 1 615 ? 37.375 7.301 23.578 1 18.77 615 SER A O 1
ATOM 4922 N N . TYR A 1 616 ? 35.781 6.191 23.125 1 17.7 616 TYR A N 1
ATOM 4923 C CA . TYR A 1 616 ? 36.562 5.121 22.531 1 17.7 616 TYR A CA 1
ATOM 4924 C C . TYR A 1 616 ? 37 5.469 21.109 1 17.7 616 TYR A C 1
ATOM 4926 O O . TYR A 1 616 ? 36.25 5.25 20.156 1 17.7 616 TYR A O 1
ATOM 4934 N N . ALA A 1 617 ? 37.5 6.637 20.766 1 18.91 617 ALA A N 1
ATOM 4935 C CA . ALA A 1 617 ? 37.875 7.023 19.406 1 18.91 617 ALA A CA 1
ATOM 4936 C C . ALA A 1 617 ? 39.062 6.203 18.922 1 18.91 617 ALA A C 1
ATOM 4938 O O . ALA A 1 617 ? 40.156 6.734 18.734 1 18.91 617 ALA A O 1
ATOM 4939 N N . GLN A 1 618 ? 39.344 4.957 19.344 1 17.44 618 GLN A N 1
ATOM 4940 C CA . GLN A 1 618 ? 40.656 4.52 18.953 1 17.44 618 GLN A CA 1
ATOM 4941 C C . GLN A 1 618 ? 40.844 4.555 17.438 1 17.44 618 GLN A C 1
ATOM 4943 O O . GLN A 1 618 ? 39.844 4.461 16.703 1 17.44 618 GLN A O 1
ATOM 4948 N N . THR A 1 619 ? 42.188 4.641 16.922 1 18.97 619 THR A N 1
ATOM 4949 C CA . THR A 1 619 ? 43.031 5.031 15.812 1 18.97 619 THR A CA 1
ATOM 4950 C C . THR A 1 619 ? 43 3.996 14.695 1 18.97 619 THR A C 1
ATOM 4952 O O . THR A 1 619 ? 43.562 2.912 14.82 1 18.97 619 THR A O 1
ATOM 4955 N N . LEU A 1 620 ? 41.875 3.393 14.266 1 17.19 620 LEU A N 1
ATOM 4956 C CA . LEU A 1 620 ? 42.156 2.373 13.266 1 17.19 620 LEU A CA 1
ATOM 4957 C C . LEU A 1 620 ? 42.875 2.977 12.055 1 17.19 620 LEU A C 1
ATOM 4959 O O . LEU A 1 620 ? 42.312 3.859 11.391 1 17.19 620 LEU A O 1
ATOM 4963 N N . LYS A 1 621 ? 44.219 3.008 12.008 1 19.75 621 LYS A N 1
ATOM 4964 C CA . LYS A 1 621 ? 45.156 3.418 10.969 1 19.75 621 LYS A CA 1
ATOM 4965 C C . LYS A 1 621 ? 44.938 2.635 9.68 1 19.75 621 LYS A C 1
ATOM 4967 O O . LYS A 1 621 ? 45.344 1.475 9.57 1 19.75 621 LYS A O 1
ATOM 4972 N N . THR A 1 622 ? 43.688 2.533 9.094 1 18.41 622 THR A N 1
ATOM 4973 C CA . THR A 1 622 ? 43.594 1.691 7.91 1 18.41 622 THR A CA 1
ATOM 4974 C C . THR A 1 622 ? 44.531 2.164 6.816 1 18.41 622 THR A C 1
ATOM 4976 O O . THR A 1 622 ? 44.688 3.367 6.59 1 18.41 622 THR A O 1
ATOM 4979 N N . LYS A 1 623 ? 45.562 1.371 6.348 1 19.09 623 LYS A N 1
ATOM 4980 C CA . LYS A 1 623 ? 46.562 1.412 5.281 1 19.09 623 LYS A CA 1
ATOM 4981 C C . LYS A 1 623 ? 45.938 1.777 3.945 1 19.09 623 LYS A C 1
ATOM 4983 O O . LYS A 1 623 ? 44.844 1.279 3.611 1 19.09 623 LYS A O 1
ATOM 4988 N N . LYS A 1 624 ? 46.344 2.836 3.211 1 21.14 624 LYS A N 1
ATOM 4989 C CA . LYS A 1 624 ? 46 3.525 1.969 1 21.14 624 LYS A CA 1
ATOM 4990 C C . LYS A 1 624 ? 46.156 2.594 0.768 1 21.14 624 LYS A C 1
ATOM 4992 O O . LYS A 1 624 ? 46.875 2.904 -0.182 1 21.14 624 LYS A O 1
ATOM 4997 N N . ASP A 1 625 ? 46 1.284 0.767 1 18.94 625 ASP A N 1
ATOM 4998 C CA . ASP A 1 625 ? 46.469 0.723 -0.49 1 18.94 625 ASP A CA 1
ATOM 4999 C C . ASP A 1 625 ? 45.719 1.326 -1.683 1 18.94 625 ASP A C 1
ATOM 5001 O O . ASP A 1 625 ? 44.5 1.465 -1.655 1 18.94 625 ASP A O 1
ATOM 5005 N N . THR A 1 626 ? 46.406 2.164 -2.605 1 19.94 626 THR A N 1
ATOM 5006 C CA . THR A 1 626 ? 46.219 3.041 -3.758 1 19.94 626 THR A CA 1
ATOM 5007 C C . THR A 1 626 ? 45.531 2.299 -4.902 1 19.94 626 THR A C 1
ATOM 5009 O O . THR A 1 626 ? 45.281 2.879 -5.957 1 19.94 626 THR A O 1
ATOM 5012 N N . ASP A 1 627 ? 45.406 1.023 -5.012 1 20.45 627 ASP A N 1
ATOM 5013 C CA . ASP A 1 627 ? 45.281 0.504 -6.367 1 20.45 627 ASP A CA 1
ATOM 5014 C C . ASP A 1 627 ? 43.938 0.948 -7 1 20.45 627 ASP A C 1
ATOM 5016 O O . ASP A 1 627 ? 42.875 0.655 -6.477 1 20.45 627 ASP A O 1
ATOM 5020 N N . THR A 1 628 ? 43.938 2.154 -7.711 1 20.5 628 THR A N 1
ATOM 5021 C CA . THR A 1 628 ? 42.906 2.857 -8.484 1 20.5 628 THR A CA 1
ATOM 5022 C C . THR A 1 628 ? 42.312 1.948 -9.562 1 20.5 628 THR A C 1
ATOM 5024 O O . THR A 1 628 ? 42.969 1.689 -10.586 1 20.5 628 THR A O 1
ATOM 5027 N N . ALA A 1 629 ? 41.875 0.777 -9.414 1 21.02 629 ALA A N 1
ATOM 5028 C CA . ALA A 1 629 ? 41.344 0.055 -10.57 1 21.02 629 ALA A CA 1
ATOM 5029 C C . ALA A 1 629 ? 40.344 0.903 -11.336 1 21.02 629 ALA A C 1
ATOM 5031 O O . ALA A 1 629 ? 39.375 1.416 -10.75 1 21.02 629 ALA A O 1
ATOM 5032 N N . GLU A 1 630 ? 40.75 1.601 -12.461 1 20.17 630 GLU A N 1
ATOM 5033 C CA . GLU A 1 630 ? 40.031 2.361 -13.484 1 20.17 630 GLU A CA 1
ATOM 5034 C C . GLU A 1 630 ? 38.781 1.631 -13.953 1 20.17 630 GLU A C 1
ATOM 5036 O O . GLU A 1 630 ? 38.844 0.479 -14.391 1 20.17 630 GLU A O 1
ATOM 5041 N N . LEU A 1 631 ? 37.719 1.741 -13.32 1 19.88 631 LEU A N 1
ATOM 5042 C CA . LEU A 1 631 ? 36.5 1.174 -13.836 1 19.88 631 LEU A CA 1
ATOM 5043 C C . LEU A 1 631 ? 36.25 1.612 -15.273 1 19.88 631 LEU A C 1
ATOM 5045 O O . LEU A 1 631 ? 36.094 2.805 -15.547 1 19.88 631 LEU A O 1
ATOM 5049 N N . LYS A 1 632 ? 36.875 1.047 -16.344 1 22.12 632 LYS A N 1
ATOM 5050 C CA . LYS A 1 632 ? 36.688 1.163 -17.781 1 22.12 632 LYS A CA 1
ATOM 5051 C C . LYS A 1 632 ? 35.219 1.38 -18.141 1 22.12 632 LYS A C 1
ATOM 5053 O O . LYS A 1 632 ? 34.344 0.724 -17.594 1 22.12 632 LYS A O 1
ATOM 5058 N N . THR A 1 633 ? 34.938 2.598 -18.656 1 22.42 633 THR A N 1
ATOM 5059 C CA . THR A 1 633 ? 33.75 3.238 -19.203 1 22.42 633 THR A CA 1
ATOM 5060 C C . THR A 1 633 ? 33.062 2.328 -20.219 1 22.42 633 THR A C 1
ATOM 5062 O O . THR A 1 633 ? 33.625 2.029 -21.281 1 22.42 633 THR A O 1
ATOM 5065 N N . ILE A 1 634 ? 32.469 1.324 -19.844 1 21.09 634 ILE A N 1
ATOM 5066 C CA . ILE A 1 634 ? 32.031 0.259 -20.75 1 21.09 634 ILE A CA 1
ATOM 5067 C C . ILE A 1 634 ? 31.266 0.854 -21.922 1 21.09 634 ILE A C 1
ATOM 5069 O O . ILE A 1 634 ? 31.266 0.296 -23.016 1 21.09 634 ILE A O 1
ATOM 5073 N N . PHE A 1 635 ? 30.281 1.722 -21.688 1 21.59 635 PHE A N 1
ATOM 5074 C CA . PHE A 1 635 ? 29.344 1.74 -22.797 1 21.59 635 PHE A CA 1
ATOM 5075 C C . PHE A 1 635 ? 29.844 2.652 -23.906 1 21.59 635 PHE A C 1
ATOM 5077 O O . PHE A 1 635 ? 30.266 3.785 -23.656 1 21.59 635 PHE A O 1
ATOM 5084 N N . PRO A 1 636 ? 30.406 2.18 -25.031 1 23.38 636 PRO A N 1
ATOM 5085 C CA . PRO A 1 636 ? 30.922 2.926 -26.172 1 23.38 636 PRO A CA 1
ATOM 5086 C C . PRO A 1 636 ? 29.922 3.941 -26.719 1 23.38 636 PRO A C 1
ATOM 5088 O O . PRO A 1 636 ? 28.75 3.604 -26.953 1 23.38 636 PRO A O 1
ATOM 5091 N N . VAL A 1 637 ? 29.891 5.117 -26.312 1 20.98 637 VAL A N 1
ATOM 5092 C CA . VAL A 1 637 ? 29.094 6.121 -27 1 20.98 637 VAL A CA 1
ATOM 5093 C C . VAL A 1 637 ? 29.609 6.289 -28.438 1 20.98 637 VAL A C 1
ATOM 5095 O O . VAL A 1 637 ? 30.828 6.344 -28.656 1 20.98 637 VAL A O 1
ATOM 5098 N N . ALA A 1 638 ? 28.906 5.922 -29.609 1 21.67 638 ALA A N 1
ATOM 5099 C CA . ALA A 1 638 ? 29.203 6.164 -31.016 1 21.67 638 ALA A CA 1
ATOM 5100 C C . ALA A 1 638 ? 29.641 7.602 -31.25 1 21.67 638 ALA A C 1
ATOM 5102 O O . ALA A 1 638 ? 29.078 8.539 -30.672 1 21.67 638 ALA A O 1
ATOM 5103 N N . SER A 1 639 ? 30.953 7.809 -31.391 1 19.75 639 SER A N 1
ATOM 5104 C CA . SER A 1 639 ? 31.594 9.047 -31.812 1 19.75 639 SER A CA 1
ATOM 5105 C C . SER A 1 639 ? 30.969 9.594 -33.094 1 19.75 639 SER A C 1
ATOM 5107 O O . SER A 1 639 ? 30.812 8.867 -34.094 1 19.75 639 SER A O 1
ATOM 5109 N N . TRP A 1 640 ? 29.984 10.438 -33.094 1 22.25 640 TRP A N 1
ATOM 5110 C CA . TRP A 1 640 ? 29.641 11.188 -34.312 1 22.25 640 TRP A CA 1
ATOM 5111 C C . TRP A 1 640 ? 30.875 11.883 -34.875 1 22.25 640 TRP A C 1
ATOM 5113 O O . TRP A 1 640 ? 31.562 12.617 -34.188 1 22.25 640 TRP A O 1
ATOM 5123 N N . ASP A 1 641 ? 31.609 11.164 -35.656 1 18.84 641 ASP A N 1
ATOM 5124 C CA . ASP A 1 641 ? 32.344 11.938 -36.656 1 18.84 641 ASP A CA 1
ATOM 5125 C C . ASP A 1 641 ? 31.391 12.82 -37.469 1 18.84 641 ASP A C 1
ATOM 5127 O O . ASP A 1 641 ? 30.297 12.398 -37.844 1 18.84 641 ASP A O 1
ATOM 5131 N N . MET B 1 1 ? -12.188 0.874 22.781 1 85.75 1 MET B N 1
ATOM 5132 C CA . MET B 1 1 ? -12.32 -0.541 22.453 1 85.75 1 MET B CA 1
ATOM 5133 C C . MET B 1 1 ? -11.953 -0.789 20.984 1 85.75 1 MET B C 1
ATOM 5135 O O . MET B 1 1 ? -12.461 -0.119 20.094 1 85.75 1 MET B O 1
ATOM 5139 N N . ASP B 1 2 ? -11.117 -1.765 20.766 1 91.81 2 ASP B N 1
ATOM 5140 C CA . ASP B 1 2 ? -10.766 -2.16 19.406 1 91.81 2 ASP B CA 1
ATOM 5141 C C . ASP B 1 2 ? -11.836 -3.078 18.812 1 91.81 2 ASP B C 1
ATOM 5143 O O . ASP B 1 2 ? -12.266 -4.035 19.453 1 91.81 2 ASP B O 1
ATOM 5147 N N . VAL B 1 3 ? -12.297 -2.668 17.703 1 97.19 3 VAL B N 1
ATOM 5148 C CA . VAL B 1 3 ? -13.25 -3.488 16.953 1 97.19 3 VAL B CA 1
ATOM 5149 C C . VAL B 1 3 ? -12.586 -4.059 15.711 1 97.19 3 VAL B C 1
ATOM 5151 O O . VAL B 1 3 ? -12.086 -3.311 14.867 1 97.19 3 VAL B O 1
ATOM 5154 N N . VAL B 1 4 ? -12.555 -5.352 15.602 1 97 4 VAL B N 1
ATOM 5155 C CA . VAL B 1 4 ? -11.969 -6.082 14.484 1 97 4 VAL B CA 1
ATOM 5156 C C . VAL B 1 4 ? -12.992 -7.07 13.922 1 97 4 VAL B C 1
ATOM 5158 O O . VAL B 1 4 ? -14.109 -7.164 14.422 1 97 4 VAL B O 1
ATOM 5161 N N . ASN B 1 5 ? -12.609 -7.715 12.898 1 95.69 5 ASN B N 1
ATOM 5162 C CA . ASN B 1 5 ? -13.539 -8.578 12.18 1 95.69 5 ASN B CA 1
ATOM 5163 C C . ASN B 1 5 ? -14.148 -9.633 13.102 1 95.69 5 ASN B C 1
ATOM 5165 O O . ASN B 1 5 ? -15.344 -9.922 13.016 1 95.69 5 ASN B O 1
ATOM 5169 N N . GLU B 1 6 ? -13.438 -10.164 14.039 1 94.75 6 GLU B N 1
ATOM 5170 C CA . GLU B 1 6 ? -13.836 -11.289 14.875 1 94.75 6 GLU B CA 1
ATOM 5171 C C . GLU B 1 6 ? -14.914 -10.875 15.875 1 94.75 6 GLU B C 1
ATOM 5173 O O . GLU B 1 6 ? -15.75 -11.695 16.266 1 94.75 6 GLU B O 1
ATOM 5178 N N . ASN B 1 7 ? -14.891 -9.633 16.297 1 95.5 7 ASN B N 1
ATOM 5179 C CA . ASN B 1 7 ? -15.859 -9.203 17.297 1 95.5 7 ASN B CA 1
ATOM 5180 C C . ASN B 1 7 ? -16.844 -8.195 16.719 1 95.5 7 ASN B C 1
ATOM 5182 O O . ASN B 1 7 ? -17.734 -7.707 17.422 1 95.5 7 ASN B O 1
ATOM 5186 N N . PHE B 1 8 ? -16.781 -7.941 15.492 1 96.94 8 PHE B N 1
ATOM 5187 C CA . PHE B 1 8 ? -17.531 -6.867 14.867 1 96.94 8 PHE B CA 1
ATOM 5188 C C . PHE B 1 8 ? -19.031 -7.164 14.891 1 96.94 8 PHE B C 1
ATOM 5190 O O . PHE B 1 8 ? -19.828 -6.344 15.352 1 96.94 8 PHE B O 1
ATOM 5197 N N . TYR B 1 9 ? -19.391 -8.273 14.477 1 94 9 TYR B N 1
ATOM 5198 C CA . TYR B 1 9 ? -20.812 -8.594 14.32 1 94 9 TYR B CA 1
ATOM 5199 C C . TYR B 1 9 ? -21.484 -8.758 15.672 1 94 9 TYR B C 1
ATOM 5201 O O . TYR B 1 9 ? -22.672 -8.469 15.82 1 94 9 TYR B O 1
ATOM 5209 N N . GLN B 1 10 ? -20.734 -9.203 16.562 1 94.62 10 GLN B N 1
ATOM 5210 C CA . GLN B 1 10 ? -21.266 -9.297 17.922 1 94.62 10 GLN B CA 1
ATOM 5211 C C . GLN B 1 10 ? -21.5 -7.918 18.516 1 94.62 10 GLN B C 1
ATOM 5213 O O . GLN B 1 10 ? -22.453 -7.719 19.281 1 94.62 10 GLN B O 1
ATOM 5218 N N . LEU B 1 11 ? -20.719 -6.973 18.156 1 95.69 11 LEU B N 1
ATOM 5219 C CA . LEU B 1 11 ? -20.766 -5.637 18.734 1 95.69 11 LEU B CA 1
ATOM 5220 C C . LEU B 1 11 ? -21.703 -4.738 17.953 1 95.69 11 LEU B C 1
ATOM 5222 O O . LEU B 1 11 ? -22.125 -3.684 18.438 1 95.69 11 LEU B O 1
ATOM 5226 N N . LEU B 1 12 ? -22.031 -5.094 16.781 1 96.56 12 LEU B N 1
ATOM 5227 C CA . LEU B 1 12 ? -22.75 -4.234 15.859 1 96.56 12 LEU B CA 1
ATOM 5228 C C . LEU B 1 12 ? -24.078 -3.766 16.469 1 96.56 12 LEU B C 1
ATOM 5230 O O . LEU B 1 12 ? -24.422 -2.59 16.359 1 96.56 12 LEU B O 1
ATOM 5234 N N . PRO B 1 13 ? -24.844 -4.633 17.172 1 96.25 13 PRO B N 1
ATOM 5235 C CA . PRO B 1 13 ? -26.094 -4.148 17.781 1 96.25 13 PRO B CA 1
ATOM 5236 C C . PRO B 1 13 ? -25.859 -3.078 18.844 1 96.25 13 PRO B C 1
ATOM 5238 O O . PRO B 1 13 ? -26.609 -2.102 18.906 1 96.25 13 PRO B O 1
ATOM 5241 N N . GLU B 1 14 ? -24.859 -3.258 19.594 1 95.62 14 GLU B N 1
ATOM 5242 C CA . GLU B 1 14 ? -24.516 -2.27 20.609 1 95.62 14 GLU B CA 1
ATOM 5243 C C . GLU B 1 14 ? -24.094 -0.951 19.969 1 95.62 14 GLU B C 1
ATOM 5245 O O . GLU B 1 14 ? -24.438 0.125 20.453 1 95.62 14 GLU B O 1
ATOM 5250 N N . ILE B 1 15 ? -23.328 -1.023 18.969 1 97.06 15 ILE B N 1
ATOM 5251 C CA . ILE B 1 15 ? -22.859 0.159 18.25 1 97.06 15 ILE B CA 1
ATOM 5252 C C . ILE B 1 15 ? -24.047 0.903 17.656 1 97.06 15 ILE B C 1
ATOM 5254 O O . ILE B 1 15 ? -24.125 2.133 17.734 1 97.06 15 ILE B O 1
ATOM 5258 N N . GLU B 1 16 ? -24.922 0.122 17.094 1 97.44 16 GLU B N 1
ATOM 5259 C CA . GLU B 1 16 ? -26.125 0.706 16.516 1 97.44 16 GLU B CA 1
ATOM 5260 C C . GLU B 1 16 ? -26.922 1.463 17.578 1 97.44 16 GLU B C 1
ATOM 5262 O O . GLU B 1 16 ? -27.422 2.564 17.312 1 97.44 16 GLU B O 1
ATOM 5267 N N . LEU B 1 17 ? -27.047 0.939 18.703 1 97 17 LEU B N 1
ATOM 5268 C CA . LEU B 1 17 ? -27.766 1.571 19.797 1 97 17 LEU B CA 1
ATOM 5269 C C . LEU B 1 17 ? -27.062 2.84 20.25 1 97 17 LEU B C 1
ATOM 5271 O O . LEU B 1 17 ? -27.703 3.85 20.547 1 97 17 LEU B O 1
ATOM 5275 N N . ALA B 1 18 ? -25.797 2.758 20.359 1 96.94 18 ALA B N 1
ATOM 5276 C CA . ALA B 1 18 ? -25.016 3.922 20.766 1 96.94 18 ALA B CA 1
ATOM 5277 C C . ALA B 1 18 ? -25.219 5.078 19.797 1 96.94 18 ALA B C 1
ATOM 5279 O O . ALA B 1 18 ? -25.375 6.227 20.203 1 96.94 18 ALA B O 1
ATOM 5280 N N . ILE B 1 19 ? -25.203 4.773 18.531 1 97.81 19 ILE B N 1
ATOM 5281 C CA . ILE B 1 19 ? -25.375 5.781 17.484 1 97.81 19 ILE B CA 1
ATOM 5282 C C . ILE B 1 19 ? -26.781 6.355 17.547 1 97.81 19 ILE B C 1
ATOM 5284 O O . ILE B 1 19 ? -26.969 7.57 17.453 1 97.81 19 ILE B O 1
ATOM 5288 N N . ALA B 1 20 ? -27.719 5.539 17.828 1 97 20 ALA B N 1
ATOM 5289 C CA . ALA B 1 20 ? -29.125 5.941 17.828 1 97 20 ALA B CA 1
ATOM 5290 C C . ALA B 1 20 ? -29.438 6.852 19.016 1 97 20 ALA B C 1
ATOM 5292 O O . ALA B 1 20 ? -30.25 7.77 18.906 1 97 20 ALA B O 1
ATOM 5293 N N . GLU B 1 21 ? -28.766 6.652 20.094 1 96.19 21 GLU B N 1
ATOM 5294 C CA . GLU B 1 21 ? -29.141 7.316 21.328 1 96.19 21 GLU B CA 1
ATOM 5295 C C . GLU B 1 21 ? -28.266 8.539 21.578 1 96.19 21 GLU B C 1
ATOM 5297 O O . GLU B 1 21 ? -28.562 9.359 22.453 1 96.19 21 GLU B O 1
ATOM 5302 N N . CYS B 1 22 ? -27.25 8.695 20.828 1 97.31 22 CYS B N 1
ATOM 5303 C CA . CYS B 1 22 ? -26.297 9.766 21.109 1 97.31 22 CYS B CA 1
ATOM 5304 C C . CYS B 1 22 ? -26.844 11.117 20.641 1 97.31 22 CYS B C 1
ATOM 5306 O O . CYS B 1 22 ? -27.844 11.18 19.938 1 97.31 22 CYS B O 1
ATOM 5308 N N . ASP B 1 23 ? -26.188 12.164 21.125 1 97.25 23 ASP B N 1
ATOM 5309 C CA . ASP B 1 23 ? -26.516 13.516 20.688 1 97.25 23 ASP B CA 1
ATOM 5310 C C . ASP B 1 23 ? -25.656 13.922 19.484 1 97.25 23 ASP B C 1
ATOM 5312 O O . ASP B 1 23 ? -26.109 14.695 18.641 1 97.25 23 ASP B O 1
ATOM 5316 N N . PHE B 1 24 ? -24.469 13.508 19.469 1 98.12 24 PHE B N 1
ATOM 5317 C CA . PHE B 1 24 ? -23.609 13.711 18.312 1 98.12 24 PHE B CA 1
ATOM 5318 C C . PHE B 1 24 ? -22.547 12.617 18.219 1 98.12 24 PHE B C 1
ATOM 5320 O O . PHE B 1 24 ? -22.344 11.875 19.172 1 98.12 24 PHE B O 1
ATOM 5327 N N . ILE B 1 25 ? -21.938 12.477 17.062 1 98.56 25 ILE B N 1
ATOM 5328 C CA . ILE B 1 25 ? -20.906 11.484 16.781 1 98.56 25 ILE B CA 1
ATOM 5329 C C . ILE B 1 25 ? -19.594 12.188 16.391 1 98.56 25 ILE B C 1
ATOM 5331 O O . ILE B 1 25 ? -19.578 12.984 15.461 1 98.56 25 ILE B O 1
ATOM 5335 N N . ALA B 1 26 ? -18.562 11.93 17.125 1 98.69 26 ALA B N 1
ATOM 5336 C CA . ALA B 1 26 ? -17.234 12.398 16.734 1 98.69 26 ALA B CA 1
ATOM 5337 C C . ALA B 1 26 ? -16.484 11.32 15.961 1 98.69 26 ALA B C 1
ATOM 5339 O O . ALA B 1 26 ? -16.531 10.141 16.312 1 98.69 26 ALA B O 1
ATOM 5340 N N . ILE B 1 27 ? -15.742 11.734 14.906 1 98.62 27 ILE B N 1
ATOM 5341 C CA . ILE B 1 27 ? -15.047 10.75 14.086 1 98.62 27 ILE B CA 1
ATOM 5342 C C . ILE B 1 27 ? -13.594 11.18 13.883 1 98.62 27 ILE B C 1
ATOM 5344 O O . ILE B 1 27 ? -13.266 12.359 14.016 1 98.62 27 ILE B O 1
ATOM 5348 N N . ASP B 1 28 ? -12.75 10.266 13.578 1 98.44 28 ASP B N 1
ATOM 5349 C CA . ASP B 1 28 ? -11.352 10.438 13.195 1 98.44 28 ASP B CA 1
ATOM 5350 C C . ASP B 1 28 ? -10.844 9.234 12.406 1 98.44 28 ASP B C 1
ATOM 5352 O O . ASP B 1 28 ? -11.344 8.117 12.57 1 98.44 28 ASP B O 1
ATOM 5356 N N . GLY B 1 29 ? -9.898 9.469 11.461 1 98.06 29 GLY B N 1
ATOM 5357 C CA . GLY B 1 29 ? -9.383 8.367 10.656 1 98.06 29 GLY B CA 1
ATOM 5358 C C . GLY B 1 29 ? -7.867 8.375 10.539 1 98.06 29 GLY B C 1
ATOM 5359 O O . GLY B 1 29 ? -7.234 9.43 10.648 1 98.06 29 GLY B O 1
ATOM 5360 N N . GLU B 1 30 ? -7.258 7.223 10.391 1 98.38 30 GLU B N 1
ATOM 5361 C CA . GLU B 1 30 ? -5.863 7.039 10.008 1 98.38 30 GLU B CA 1
ATOM 5362 C C . GLU B 1 30 ? -5.746 6.504 8.586 1 98.38 30 GLU B C 1
ATOM 5364 O O . GLU B 1 30 ? -6.543 5.664 8.164 1 98.38 30 GLU B O 1
ATOM 5369 N N . PHE B 1 31 ? -4.75 6.98 7.852 1 98.06 31 PHE B N 1
ATOM 5370 C CA . PHE B 1 31 ? -4.688 6.738 6.414 1 98.06 31 PHE B CA 1
ATOM 5371 C C . PHE B 1 31 ? -3.34 6.145 6.023 1 98.06 31 PHE B C 1
ATOM 5373 O O . PHE B 1 31 ? -2.336 6.375 6.703 1 98.06 31 PHE B O 1
ATOM 5380 N N . THR B 1 32 ? -3.289 5.379 4.898 1 98.06 32 THR B N 1
ATOM 5381 C CA . THR B 1 32 ? -2.049 4.809 4.383 1 98.06 32 THR B CA 1
ATOM 5382 C C . THR B 1 32 ? -1.222 5.875 3.668 1 98.06 32 THR B C 1
ATOM 5384 O O . THR B 1 32 ? -0.075 5.625 3.289 1 98.06 32 THR B O 1
ATOM 5387 N N . GLY B 1 33 ? -1.779 7.008 3.441 1 97 33 GLY B N 1
ATOM 5388 C CA . GLY B 1 33 ? -1.132 8.141 2.803 1 97 33 GLY B CA 1
ATOM 5389 C C . GLY B 1 33 ? -2.018 9.375 2.729 1 97 33 GLY B C 1
ATOM 5390 O O . GLY B 1 33 ? -3.219 9.297 2.998 1 97 33 GLY B O 1
ATOM 5391 N N . LEU B 1 34 ? -1.443 10.453 2.336 1 92.44 34 LEU B N 1
ATOM 5392 C CA . LEU B 1 34 ? -2.182 11.711 2.355 1 92.44 34 LEU B CA 1
ATOM 5393 C C . LEU B 1 34 ? -2.361 12.258 0.943 1 92.44 34 LEU B C 1
ATOM 5395 O O . LEU B 1 34 ? -3.438 12.742 0.594 1 92.44 34 LEU B O 1
ATOM 5399 N N . HIS B 1 35 ? -1.306 12.211 0.154 1 90.25 35 HIS B N 1
ATOM 5400 C CA . HIS B 1 35 ? -1.43 12.773 -1.188 1 90.25 35 HIS B CA 1
ATOM 5401 C C . HIS B 1 35 ? -0.464 12.094 -2.156 1 90.25 35 HIS B C 1
ATOM 5403 O O . HIS B 1 35 ? 0.615 11.656 -1.757 1 90.25 35 HIS B O 1
ATOM 5409 N N . ASN B 1 36 ? -0.915 11.945 -3.307 1 88.5 36 ASN B N 1
ATOM 5410 C CA . ASN B 1 36 ? -0.13 11.445 -4.43 1 88.5 36 ASN B CA 1
ATOM 5411 C C . ASN B 1 36 ? -0.109 12.438 -5.586 1 88.5 36 ASN B C 1
ATOM 5413 O O . ASN B 1 36 ? -0.947 12.367 -6.488 1 88.5 36 ASN B O 1
ATOM 5417 N N . GLY B 1 37 ? 0.697 13.352 -5.617 1 77.62 37 GLY B N 1
ATOM 5418 C CA . GLY B 1 37 ? 0.759 14.344 -6.672 1 77.62 37 GLY B CA 1
ATOM 5419 C C . GLY B 1 37 ? 0.801 15.766 -6.145 1 77.62 37 GLY B C 1
ATOM 5420 O O . GLY B 1 37 ? 1.484 16.047 -5.16 1 77.62 37 GLY B O 1
ATOM 5421 N N . THR B 1 38 ? -0.025 16.641 -6.922 1 76.75 38 THR B N 1
ATOM 5422 C CA . THR B 1 38 ? -0.012 18.047 -6.574 1 76.75 38 THR B CA 1
ATOM 5423 C C . THR B 1 38 ? -0.772 18.297 -5.277 1 76.75 38 THR B C 1
ATOM 5425 O O . THR B 1 38 ? -1.904 17.844 -5.117 1 76.75 38 THR B O 1
ATOM 5428 N N . MET B 1 39 ? -0.194 18.906 -4.469 1 79.75 39 MET B N 1
ATOM 5429 C CA . MET B 1 39 ? -0.776 19.219 -3.166 1 79.75 39 MET B CA 1
ATOM 5430 C C . MET B 1 39 ? -1.759 20.375 -3.268 1 79.75 39 MET B C 1
ATOM 5432 O O . MET B 1 39 ? -1.658 21.203 -4.18 1 79.75 39 MET B O 1
ATOM 5436 N N . VAL B 1 40 ? -2.625 20.406 -2.422 1 84.81 40 VAL B N 1
ATOM 5437 C CA . VAL B 1 40 ? -3.555 21.531 -2.303 1 84.81 40 VAL B CA 1
ATOM 5438 C C . VAL B 1 40 ? -2.781 22.812 -2.006 1 84.81 40 VAL B C 1
ATOM 5440 O O . VAL B 1 40 ? -1.756 22.781 -1.322 1 84.81 40 VAL B O 1
ATOM 5443 N N . SER B 1 41 ? -3.279 23.844 -2.586 1 84.62 41 SER B N 1
ATOM 5444 C CA . SER B 1 41 ? -2.664 25.156 -2.416 1 84.62 41 SER B CA 1
ATOM 5445 C C . SER B 1 41 ? -3.564 26.094 -1.614 1 84.62 41 SER B C 1
ATOM 5447 O O . SER B 1 41 ? -4.789 26 -1.681 1 84.62 41 SER B O 1
ATOM 5449 N N . ILE B 1 42 ? -2.932 27 -0.929 1 87.06 42 ILE B N 1
ATOM 5450 C CA . ILE B 1 42 ? -3.678 27.984 -0.167 1 87.06 42 ILE B CA 1
ATOM 5451 C C . ILE B 1 42 ? -4.426 28.922 -1.123 1 87.06 42 ILE B C 1
ATOM 5453 O O . ILE B 1 42 ? -5.32 29.656 -0.708 1 87.06 42 ILE B O 1
ATOM 5457 N N . PHE B 1 43 ? -4.07 28.875 -2.365 1 87.44 43 PHE B N 1
ATOM 5458 C CA . PHE B 1 43 ? -4.676 29.766 -3.348 1 87.44 43 PHE B CA 1
ATOM 5459 C C . PHE B 1 43 ? -5.742 29.047 -4.156 1 87.44 43 PHE B C 1
ATOM 5461 O O . PHE B 1 43 ? -6.348 29.625 -5.062 1 87.44 43 PHE B O 1
ATOM 5468 N N . ASP B 1 44 ? -6.012 27.859 -3.828 1 87.44 44 ASP B N 1
ATOM 5469 C CA . ASP B 1 44 ? -7.039 27.078 -4.523 1 87.44 44 ASP B CA 1
ATOM 5470 C C . ASP B 1 44 ? -8.438 27.594 -4.18 1 87.44 44 ASP B C 1
ATOM 5472 O O . ASP B 1 44 ? -8.703 27.969 -3.033 1 87.44 44 ASP B O 1
ATOM 5476 N N . THR B 1 45 ? -9.25 27.625 -5.188 1 87 45 THR B N 1
ATOM 5477 C CA . THR B 1 45 ? -10.672 27.75 -4.883 1 87 45 THR B CA 1
ATOM 5478 C C . THR B 1 45 ? -11.188 26.484 -4.211 1 87 45 THR B C 1
ATOM 5480 O O . THR B 1 45 ? -10.508 25.453 -4.215 1 87 45 THR B O 1
ATOM 5483 N N . ALA B 1 46 ? -12.414 26.609 -3.66 1 88.5 46 ALA B N 1
ATOM 5484 C CA . ALA B 1 46 ? -13 25.438 -3.014 1 88.5 46 ALA B CA 1
ATOM 5485 C C . ALA B 1 46 ? -13.148 24.281 -3.998 1 88.5 46 ALA B C 1
ATOM 5487 O O . ALA B 1 46 ? -12.859 23.125 -3.66 1 88.5 46 ALA B O 1
ATOM 5488 N N . ALA B 1 47 ? -13.578 24.578 -5.18 1 88.75 47 ALA B N 1
ATOM 5489 C CA . ALA B 1 47 ? -13.766 23.562 -6.207 1 88.75 47 ALA B CA 1
ATOM 5490 C C . ALA B 1 47 ? -12.438 22.938 -6.605 1 88.75 47 ALA B C 1
ATOM 5492 O O . ALA B 1 47 ? -12.344 21.719 -6.793 1 88.75 47 ALA B O 1
ATOM 5493 N N . GLN B 1 48 ? -11.438 23.766 -6.766 1 88.56 48 GLN B N 1
ATOM 5494 C CA . GLN B 1 48 ? -10.109 23.281 -7.102 1 88.56 48 GLN B CA 1
ATOM 5495 C C . GLN B 1 48 ? -9.547 22.406 -5.977 1 88.56 48 GLN B C 1
ATOM 5497 O O . GLN B 1 48 ? -8.922 21.375 -6.234 1 88.56 48 GLN B O 1
ATOM 5502 N N . TYR B 1 49 ? -9.781 22.922 -4.824 1 91.31 49 TYR B N 1
ATOM 5503 C CA . TYR B 1 49 ? -9.359 22.188 -3.643 1 91.31 49 TYR B CA 1
ATOM 5504 C C . TYR B 1 49 ? -9.977 20.797 -3.623 1 91.31 49 TYR B C 1
ATOM 5506 O O . TYR B 1 49 ? -9.273 19.797 -3.453 1 91.31 49 TYR B O 1
ATOM 5514 N N . TYR B 1 50 ? -11.234 20.75 -3.848 1 93.62 50 TYR B N 1
ATOM 5515 C CA . TYR B 1 50 ? -11.961 19.484 -3.867 1 93.62 50 TYR B CA 1
ATOM 5516 C C . TYR B 1 50 ? -11.43 18.562 -4.961 1 93.62 50 TYR B C 1
ATOM 5518 O O . TYR B 1 50 ? -11.234 17.375 -4.734 1 93.62 50 TYR B O 1
ATOM 5526 N N . GLN B 1 51 ? -11.18 19.078 -6.062 1 93.44 51 GLN B N 1
ATOM 5527 C CA . GLN B 1 51 ? -10.703 18.281 -7.184 1 93.44 51 GLN B CA 1
ATOM 5528 C C . GLN B 1 51 ? -9.352 17.656 -6.867 1 93.44 51 GLN B C 1
ATOM 5530 O O . GLN B 1 51 ? -9.102 16.5 -7.234 1 93.44 51 GLN B O 1
ATOM 5535 N N . LYS B 1 52 ? -8.555 18.422 -6.285 1 92.12 52 LYS B N 1
ATOM 5536 C CA . LYS B 1 52 ? -7.238 17.891 -5.918 1 92.12 52 LYS B CA 1
ATOM 5537 C C . LYS B 1 52 ? -7.355 16.781 -4.883 1 92.12 52 LYS B C 1
ATOM 5539 O O . LYS B 1 52 ? -6.633 15.789 -4.949 1 92.12 52 LYS B O 1
ATOM 5544 N N . LEU B 1 53 ? -8.273 16.953 -3.947 1 94.69 53 LEU B N 1
ATOM 5545 C CA . LEU B 1 53 ? -8.5 15.898 -2.971 1 94.69 53 LEU B CA 1
ATOM 5546 C C . LEU B 1 53 ? -8.984 14.625 -3.652 1 94.69 53 LEU B C 1
ATOM 5548 O O . LEU B 1 53 ? -8.469 13.539 -3.387 1 94.69 53 LEU B O 1
ATOM 5552 N N . ARG B 1 54 ? -9.922 14.812 -4.48 1 95.38 54 ARG B N 1
ATOM 5553 C CA . ARG B 1 54 ? -10.547 13.688 -5.164 1 95.38 54 ARG B CA 1
ATOM 5554 C C . ARG B 1 54 ? -9.523 12.93 -6.012 1 95.38 54 ARG B C 1
ATOM 5556 O O . ARG B 1 54 ? -9.5 11.695 -6.004 1 95.38 54 ARG B O 1
ATOM 5563 N N . SER B 1 55 ? -8.688 13.641 -6.656 1 93.25 55 SER B N 1
ATOM 5564 C CA . SER B 1 55 ? -7.781 13.031 -7.629 1 93.25 55 SER B CA 1
ATOM 5565 C C . SER B 1 55 ? -6.52 12.5 -6.957 1 93.25 55 SER B C 1
ATOM 5567 O O . SER B 1 55 ? -5.953 11.5 -7.395 1 93.25 55 SER B O 1
ATOM 5569 N N . ASN B 1 56 ? -6.137 13.156 -5.902 1 92.62 56 ASN B N 1
ATOM 5570 C CA . ASN B 1 56 ? -4.785 12.891 -5.418 1 92.62 56 ASN B CA 1
ATOM 5571 C C . ASN B 1 56 ? -4.805 12.18 -4.066 1 92.62 56 ASN B C 1
ATOM 5573 O O . ASN B 1 56 ? -3.77 11.695 -3.602 1 92.62 56 ASN B O 1
ATOM 5577 N N . CYS B 1 57 ? -5.93 12.016 -3.473 1 95.62 57 CYS B N 1
ATOM 5578 C CA . CYS B 1 57 ? -5.914 11.516 -2.102 1 95.62 57 CYS B CA 1
ATOM 5579 C C . CYS B 1 57 ? -6.727 10.234 -1.98 1 95.62 57 CYS B C 1
ATOM 5581 O O . CYS B 1 57 ? -6.516 9.445 -1.056 1 95.62 57 CYS B O 1
ATOM 5583 N N . MET B 1 58 ? -7.551 9.906 -2.863 1 95.94 58 MET B N 1
ATOM 5584 C CA . MET B 1 58 ? -8.578 8.891 -2.664 1 95.94 58 MET B CA 1
ATOM 5585 C C . MET B 1 58 ? -8.039 7.5 -2.965 1 95.94 58 MET B C 1
ATOM 5587 O O . MET B 1 58 ? -8.688 6.5 -2.66 1 95.94 58 MET B O 1
ATOM 5591 N N . ASP B 1 59 ? -6.816 7.387 -3.441 1 94.88 59 ASP B N 1
ATOM 5592 C CA . ASP B 1 59 ? -6.23 6.078 -3.703 1 94.88 59 ASP B CA 1
ATOM 5593 C C . ASP B 1 59 ? -5.641 5.477 -2.43 1 94.88 59 ASP B C 1
ATOM 5595 O O . ASP B 1 59 ? -5.305 4.289 -2.395 1 94.88 59 ASP B O 1
ATOM 5599 N N . PHE B 1 60 ? -5.559 6.246 -1.47 1 97.5 60 PHE B N 1
ATOM 5600 C CA . PHE B 1 60 ? -5.113 5.758 -0.171 1 97.5 60 PHE B CA 1
ATOM 5601 C C . PHE B 1 60 ? -6.281 5.188 0.623 1 97.5 60 PHE B C 1
ATOM 5603 O O . PHE B 1 60 ? -7.445 5.449 0.298 1 97.5 60 PHE B O 1
ATOM 5610 N N . LEU B 1 61 ? -5.977 4.441 1.671 1 97.56 61 LEU B N 1
ATOM 5611 C CA . LEU B 1 61 ? -7.027 3.811 2.463 1 97.56 61 LEU B CA 1
ATOM 5612 C C . LEU B 1 61 ? -7.121 4.445 3.848 1 97.56 61 LEU B C 1
ATOM 5614 O O . LEU B 1 61 ? -6.098 4.773 4.453 1 97.56 61 LEU B O 1
ATOM 5618 N N . MET B 1 62 ? -8.344 4.605 4.254 1 98.25 62 MET B N 1
ATOM 5619 C CA . MET B 1 62 ? -8.594 4.762 5.684 1 98.25 62 MET B CA 1
ATOM 5620 C C . MET B 1 62 ? -8.562 3.412 6.395 1 98.25 62 MET B C 1
ATOM 5622 O O . MET B 1 62 ? -9.477 2.6 6.23 1 98.25 62 MET B O 1
ATOM 5626 N N . VAL B 1 63 ? -7.555 3.199 7.234 1 98.44 63 VAL B N 1
ATOM 5627 C CA . VAL B 1 63 ? -7.32 1.852 7.742 1 98.44 63 VAL B CA 1
ATOM 5628 C C . VAL B 1 63 ? -7.77 1.765 9.203 1 98.44 63 VAL B C 1
ATOM 5630 O O . VAL B 1 63 ? -7.844 0.673 9.766 1 98.44 63 VAL B O 1
ATOM 5633 N N . GLN B 1 64 ? -8.016 2.861 9.758 1 98.44 64 GLN B N 1
ATOM 5634 C CA . GLN B 1 64 ? -8.594 2.934 11.094 1 98.44 64 GLN B CA 1
ATOM 5635 C C . GLN B 1 64 ? -9.656 4.027 11.18 1 98.44 64 GLN B C 1
ATOM 5637 O O . GLN B 1 64 ? -9.453 5.137 10.68 1 98.44 64 GLN B O 1
ATOM 5642 N N . PHE B 1 65 ? -10.812 3.734 11.719 1 98.56 65 PHE B N 1
ATOM 5643 C CA . PHE B 1 65 ? -11.914 4.672 11.891 1 98.56 65 PHE B CA 1
ATOM 5644 C C . PHE B 1 65 ? -12.312 4.766 13.359 1 98.56 65 PHE B C 1
ATOM 5646 O O . PHE B 1 65 ? -12.695 3.768 13.969 1 98.56 65 PHE B O 1
ATOM 5653 N N . GLY B 1 66 ? -12.188 5.957 13.93 1 98.38 66 GLY B N 1
ATOM 5654 C CA . GLY B 1 66 ? -12.641 6.207 15.289 1 98.38 66 GLY B CA 1
ATOM 5655 C C . GLY B 1 66 ? -14.039 6.805 15.344 1 98.38 66 GLY B C 1
ATOM 5656 O O . GLY B 1 66 ? -14.359 7.711 14.57 1 98.38 66 GLY B O 1
ATOM 5657 N N . LEU B 1 67 ? -14.828 6.262 16.234 1 98.44 67 LEU B N 1
ATOM 5658 C CA . LEU B 1 67 ? -16.188 6.742 16.453 1 98.44 67 LEU B CA 1
ATOM 5659 C C . LEU B 1 67 ? -16.438 6.945 17.953 1 98.44 67 LEU B C 1
ATOM 5661 O O . LEU B 1 67 ? -16.219 6.035 18.75 1 98.44 67 LEU B O 1
ATOM 5665 N N . CYS B 1 68 ? -16.797 8.07 18.312 1 98.06 68 CYS B N 1
ATOM 5666 C CA . CYS B 1 68 ? -17.172 8.367 19.688 1 98.06 68 CYS B CA 1
ATOM 5667 C C . CYS B 1 68 ? -18.594 8.914 19.75 1 98.06 68 CYS B C 1
ATOM 5669 O O . CYS B 1 68 ? -18.859 10.031 19.297 1 98.06 68 CYS B O 1
ATOM 5671 N N . ALA B 1 69 ? -19.5 8.164 20.266 1 98.12 69 ALA B N 1
ATOM 5672 C CA . ALA B 1 69 ? -20.891 8.57 20.469 1 98.12 69 ALA B CA 1
ATOM 5673 C C . ALA B 1 69 ? -21.078 9.234 21.828 1 98.12 69 ALA B C 1
ATOM 5675 O O . ALA B 1 69 ? -20.812 8.625 22.875 1 98.12 69 ALA B O 1
ATOM 5676 N N . VAL B 1 70 ? -21.547 10.477 21.812 1 97.94 70 VAL B N 1
ATOM 5677 C CA . VAL B 1 70 ? -21.609 11.25 23.047 1 97.94 70 VAL B CA 1
ATOM 5678 C C . VAL B 1 70 ? -23.062 11.57 23.391 1 97.94 70 VAL B C 1
ATOM 5680 O O . VAL B 1 70 ? -23.859 11.898 22.516 1 97.94 70 VAL B O 1
ATOM 5683 N N . LYS B 1 71 ? -23.344 11.422 24.672 1 96.12 71 LYS B N 1
ATOM 5684 C CA . LYS B 1 71 ? -24.672 11.711 25.203 1 96.12 71 LYS B CA 1
ATOM 5685 C C . LYS B 1 71 ? -24.609 12.742 26.312 1 96.12 71 LYS B C 1
ATOM 5687 O O . LYS B 1 71 ? -23.719 12.711 27.156 1 96.12 71 LYS B O 1
ATOM 5692 N N . TYR B 1 72 ? -25.578 13.617 26.234 1 95.56 72 TYR B N 1
ATOM 5693 C CA . TYR B 1 72 ? -25.688 14.617 27.297 1 95.56 72 TYR B CA 1
ATOM 5694 C C . TYR B 1 72 ? -26.875 14.32 28.203 1 95.56 72 TYR B C 1
ATOM 5696 O O . TYR B 1 72 ? -27.984 14.125 27.719 1 95.56 72 TYR B O 1
ATOM 5704 N N . ASN B 1 73 ? -26.531 14.234 29.438 1 92.88 73 ASN B N 1
ATOM 5705 C CA . ASN B 1 73 ? -27.578 14.125 30.453 1 92.88 73 ASN B CA 1
ATOM 5706 C C . ASN B 1 73 ? -27.906 15.484 31.062 1 92.88 73 ASN B C 1
ATOM 5708 O O . ASN B 1 73 ? -27.141 15.992 31.891 1 92.88 73 ASN B O 1
ATOM 5712 N N . ALA B 1 74 ? -29.016 16.031 30.828 1 89.69 74 ALA B N 1
ATOM 5713 C CA . ALA B 1 74 ? -29.406 17.375 31.25 1 89.69 74 ALA B CA 1
ATOM 5714 C C . ALA B 1 74 ? -29.625 17.438 32.75 1 89.69 74 ALA B C 1
ATOM 5716 O O . ALA B 1 74 ? -29.359 18.469 33.375 1 89.69 74 ALA B O 1
ATOM 5717 N N . GLU B 1 75 ? -30.062 16.391 33.312 1 91.25 75 GLU B N 1
ATOM 5718 C CA . GLU B 1 75 ? -30.312 16.359 34.75 1 91.25 75 GLU B CA 1
ATOM 5719 C C . GLU B 1 75 ? -29.016 16.375 35.562 1 91.25 75 GLU B C 1
ATOM 5721 O O . GLU B 1 75 ? -28.891 17.109 36.531 1 91.25 75 GLU B O 1
ATOM 5726 N N . LYS B 1 76 ? -28.125 15.664 35.094 1 90.94 76 LYS B N 1
ATOM 5727 C CA . LYS B 1 76 ? -26.859 15.539 35.781 1 90.94 76 LYS B CA 1
ATOM 5728 C C . LYS B 1 76 ? -25.828 16.531 35.25 1 90.94 76 LYS B C 1
ATOM 5730 O O . LYS B 1 76 ? -24.766 16.734 35.875 1 90.94 76 LYS B O 1
ATOM 5735 N N . LYS B 1 77 ? -26.188 17.156 34.188 1 88.56 77 LYS B N 1
ATOM 5736 C CA . LYS B 1 77 ? -25.281 18.094 33.5 1 88.56 77 LYS B CA 1
ATOM 5737 C C . LYS B 1 77 ? -23.922 17.453 33.219 1 88.56 77 LYS B C 1
ATOM 5739 O O . LYS B 1 77 ? -22.875 18 33.562 1 88.56 77 LYS B O 1
ATOM 5744 N N . LYS B 1 78 ? -24.031 16.234 32.719 1 92.75 78 LYS B N 1
ATOM 5745 C CA . LYS B 1 78 ? -22.844 15.453 32.406 1 92.75 78 LYS B CA 1
ATOM 5746 C C . LYS B 1 78 ? -22.891 14.883 31 1 92.75 78 LYS B C 1
ATOM 5748 O O . LYS B 1 78 ? -23.969 14.625 30.484 1 92.75 78 LYS B O 1
ATOM 5753 N N . TYR B 1 79 ? -21.734 14.727 30.469 1 95.38 79 TYR B N 1
ATOM 5754 C CA . TYR B 1 79 ? -21.578 14.047 29.188 1 95.38 79 TYR B CA 1
ATOM 5755 C C . TYR B 1 79 ? -21.031 12.641 29.391 1 95.38 79 TYR B C 1
ATOM 5757 O O . TYR B 1 79 ? -20.094 12.438 30.172 1 95.38 79 TYR B O 1
ATOM 5765 N N . THR B 1 80 ? -21.672 11.711 28.75 1 95.81 80 THR B N 1
ATOM 5766 C CA . THR B 1 80 ? -21.141 10.352 28.688 1 95.81 80 THR B CA 1
ATOM 5767 C C . THR B 1 80 ? -20.828 9.953 27.25 1 95.81 80 THR B C 1
ATOM 5769 O O . THR B 1 80 ? -21.281 10.609 26.297 1 95.81 80 THR B O 1
ATOM 5772 N N . TYR B 1 81 ? -19.969 8.945 27.125 1 96.75 81 TYR B N 1
ATOM 5773 C CA . TYR B 1 81 ? -19.594 8.586 25.75 1 96.75 81 TYR B CA 1
ATOM 5774 C C . TYR B 1 81 ? -19.359 7.086 25.641 1 96.75 81 TYR B C 1
ATOM 5776 O O . TYR B 1 81 ? -19.172 6.395 26.641 1 96.75 81 TYR B O 1
ATOM 5784 N N . ARG B 1 82 ? -19.453 6.582 24.422 1 96.69 82 ARG B N 1
ATOM 5785 C CA . ARG B 1 82 ? -18.953 5.289 23.969 1 96.69 82 ARG B CA 1
ATOM 5786 C C . ARG B 1 82 ? -18.031 5.449 22.766 1 96.69 82 ARG B C 1
ATOM 5788 O O . ARG B 1 82 ? -18.438 5.98 21.734 1 96.69 82 ARG B O 1
ATOM 5795 N N . ALA B 1 83 ? -16.797 4.984 22.969 1 96.5 83 ALA B N 1
ATOM 5796 C CA . ALA B 1 83 ? -15.812 5.152 21.891 1 96.5 83 ALA B CA 1
ATOM 5797 C C . ALA B 1 83 ? -15.406 3.807 21.312 1 96.5 83 ALA B C 1
ATOM 5799 O O . ALA B 1 83 ? -15.25 2.826 22.047 1 96.5 83 ALA B O 1
ATOM 5800 N N . TYR B 1 84 ? -15.312 3.746 20 1 97.12 84 TYR B N 1
ATOM 5801 C CA . TYR B 1 84 ? -14.93 2.551 19.266 1 97.12 84 TYR B CA 1
ATOM 5802 C C . TYR B 1 84 ? -13.797 2.85 18.297 1 97.12 84 TYR B C 1
ATOM 5804 O O . TYR B 1 84 ? -13.766 3.916 17.672 1 97.12 84 TYR B O 1
ATOM 5812 N N . ASN B 1 85 ? -12.836 1.979 18.234 1 97.44 85 ASN B N 1
ATOM 5813 C CA . ASN B 1 85 ? -11.719 2.043 17.312 1 97.44 85 ASN B CA 1
ATOM 5814 C C . ASN B 1 85 ? -11.75 0.891 16.312 1 97.44 85 ASN B C 1
ATOM 5816 O O . ASN B 1 85 ? -11.328 -0.223 16.625 1 97.44 85 ASN B O 1
ATOM 5820 N N . PHE B 1 86 ? -12.164 1.151 15.047 1 98.56 86 PHE B N 1
ATOM 5821 C CA . PHE B 1 86 ? -12.367 0.12 14.031 1 98.56 86 PHE B CA 1
ATOM 5822 C C . PHE B 1 86 ? -11.133 -0.035 13.164 1 98.56 86 PHE B C 1
ATOM 5824 O O . PHE B 1 86 ? -10.617 0.948 12.625 1 98.56 86 PHE B O 1
ATOM 5831 N N . TYR B 1 87 ? -10.609 -1.237 12.992 1 98.44 87 TYR B N 1
ATOM 5832 C CA . TYR B 1 87 ? -9.641 -1.55 11.945 1 98.44 87 TYR B CA 1
ATOM 5833 C C . TYR B 1 87 ? -10.344 -1.976 10.664 1 98.44 87 TYR B C 1
ATOM 5835 O O . TYR B 1 87 ? -11.125 -2.932 10.664 1 98.44 87 TYR B O 1
ATOM 5843 N N . THR B 1 88 ? -10.094 -1.281 9.562 1 98.25 88 THR B N 1
ATOM 5844 C CA . THR B 1 88 ? -10.797 -1.571 8.32 1 98.25 88 THR B CA 1
ATOM 5845 C C . THR B 1 88 ? -9.82 -1.997 7.23 1 98.25 88 THR B C 1
ATOM 5847 O O . THR B 1 88 ? -8.797 -1.337 7.012 1 98.25 88 THR B O 1
ATOM 5850 N N . PHE B 1 89 ? -10.055 -3.094 6.582 1 97.56 89 PHE B N 1
ATOM 5851 C CA . PHE B 1 89 ? -9.219 -3.633 5.52 1 97.56 89 PHE B CA 1
ATOM 5852 C C . PHE B 1 89 ? -10.055 -4.438 4.527 1 97.56 89 PHE B C 1
ATOM 5854 O O . PHE B 1 89 ? -10.844 -5.301 4.93 1 97.56 89 PHE B O 1
ATOM 5861 N N . PRO B 1 90 ? -9.906 -4.129 3.217 1 94.81 90 PRO B N 1
ATOM 5862 C CA . PRO B 1 90 ? -10.766 -4.758 2.215 1 94.81 90 PRO B CA 1
ATOM 5863 C C . PRO B 1 90 ? -10.32 -6.176 1.858 1 94.81 90 PRO B C 1
ATOM 5865 O O . PRO B 1 90 ? -10.023 -6.457 0.695 1 94.81 90 PRO B O 1
ATOM 5868 N N . LYS B 1 91 ? -10.422 -7.02 2.812 1 90.75 91 LYS B N 1
ATOM 5869 C CA . LYS B 1 91 ? -10.133 -8.43 2.559 1 90.75 91 LYS B CA 1
ATOM 5870 C C . LYS B 1 91 ? -11.18 -9.047 1.642 1 90.75 91 LYS B C 1
ATOM 5872 O O . LYS B 1 91 ? -12.383 -8.859 1.847 1 90.75 91 LYS B O 1
ATOM 5877 N N . PRO B 1 92 ? -10.68 -9.695 0.666 1 83.81 92 PRO B N 1
ATOM 5878 C CA . PRO B 1 92 ? -11.664 -10.383 -0.17 1 83.81 92 PRO B CA 1
ATOM 5879 C C . PRO B 1 92 ? -12.305 -11.578 0.533 1 83.81 92 PRO B C 1
ATOM 5881 O O . PRO B 1 92 ? -11.609 -12.531 0.905 1 83.81 92 PRO B O 1
ATOM 5884 N N . MET B 1 93 ? -13.555 -11.523 0.811 1 77.62 93 MET B N 1
ATOM 5885 C CA . MET B 1 93 ? -14.242 -12.555 1.578 1 77.62 93 MET B CA 1
ATOM 5886 C C . MET B 1 93 ? -14.75 -13.672 0.666 1 77.62 93 MET B C 1
ATOM 5888 O O . MET B 1 93 ? -15.156 -14.727 1.142 1 77.62 93 MET B O 1
ATOM 5892 N N . SER B 1 94 ? -14.852 -13.367 -0.547 1 72.75 94 SER B N 1
ATOM 5893 C CA . SER B 1 94 ? -15.266 -14.375 -1.519 1 72.75 94 SER B CA 1
ATOM 5894 C C . SER B 1 94 ? -14.484 -14.25 -2.82 1 72.75 94 SER B C 1
ATOM 5896 O O . SER B 1 94 ? -13.836 -13.227 -3.061 1 72.75 94 SER B O 1
ATOM 5898 N N . ARG B 1 95 ? -14.531 -15.289 -3.543 1 68.69 95 ARG B N 1
ATOM 5899 C CA . ARG B 1 95 ? -13.852 -15.297 -4.836 1 68.69 95 ARG B CA 1
ATOM 5900 C C . ARG B 1 95 ? -14.43 -14.219 -5.758 1 68.69 95 ARG B C 1
ATOM 5902 O O . ARG B 1 95 ? -13.797 -13.844 -6.746 1 68.69 95 ARG B O 1
ATOM 5909 N N . TYR B 1 96 ? -15.578 -13.75 -5.352 1 70.38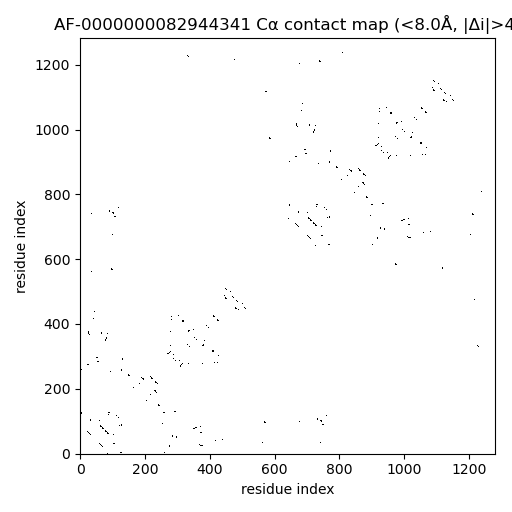 96 TYR B N 1
ATOM 5910 C CA . TYR B 1 96 ? -16.25 -12.789 -6.219 1 70.38 96 TYR B CA 1
ATOM 5911 C C . TYR B 1 96 ? -15.961 -11.359 -5.777 1 70.38 96 TYR B C 1
ATOM 5913 O O . TYR B 1 96 ? -16.234 -10.406 -6.512 1 70.38 96 TYR B O 1
ATOM 5921 N N . ALA B 1 97 ? -15.398 -11.336 -4.629 1 77.62 97 ALA B N 1
ATOM 5922 C CA . ALA B 1 97 ? -15.125 -10 -4.113 1 77.62 97 ALA B CA 1
ATOM 5923 C C . ALA B 1 97 ? -13.93 -9.367 -4.828 1 77.62 97 ALA B C 1
ATOM 5925 O O . ALA B 1 97 ? -12.992 -10.062 -5.219 1 77.62 97 ALA B O 1
ATOM 5926 N N . PRO B 1 98 ? -14.008 -8.133 -5.012 1 79.12 98 PRO B N 1
ATOM 5927 C CA . PRO B 1 98 ? -12.906 -7.441 -5.684 1 79.12 98 PRO B CA 1
ATOM 5928 C C . PRO B 1 98 ? -11.586 -7.539 -4.91 1 79.12 98 PRO B C 1
ATOM 5930 O O . PRO B 1 98 ? -11.594 -7.508 -3.678 1 79.12 98 PRO B O 1
ATOM 5933 N N . ASP B 1 99 ? -10.531 -7.789 -5.594 1 87.44 99 ASP B N 1
ATOM 5934 C CA . ASP B 1 99 ? -9.188 -7.684 -5.039 1 87.44 99 ASP B CA 1
ATOM 5935 C C . ASP B 1 99 ? -8.656 -6.254 -5.141 1 87.44 99 ASP B C 1
ATOM 5937 O O . ASP B 1 99 ? -8.078 -5.871 -6.156 1 87.44 99 ASP B O 1
ATOM 5941 N N . CYS B 1 100 ? -8.734 -5.566 -4.09 1 91.31 100 CYS B N 1
ATOM 5942 C CA . CYS B 1 100 ? -8.5 -4.125 -4.086 1 91.31 100 CYS B CA 1
ATOM 5943 C C . CYS B 1 100 ? -7.012 -3.816 -4.129 1 91.31 100 CYS B C 1
ATOM 5945 O O . CYS B 1 100 ? -6.207 -4.539 -3.541 1 91.31 100 CYS B O 1
ATOM 5947 N N . ARG B 1 101 ? -6.691 -2.83 -4.922 1 94.25 101 ARG B N 1
ATOM 5948 C CA . ARG B 1 101 ? -5.367 -2.219 -4.891 1 94.25 101 ARG B CA 1
ATOM 5949 C C . ARG B 1 101 ? -5.422 -0.825 -4.277 1 94.25 101 ARG B C 1
ATOM 5951 O O . ARG B 1 101 ? -6.363 -0.067 -4.523 1 94.25 101 ARG B O 1
ATOM 5958 N N . PHE B 1 102 ? -4.426 -0.517 -3.451 1 96.38 102 PHE B N 1
ATOM 5959 C CA . PHE B 1 102 ? -4.418 0.786 -2.797 1 96.38 102 PHE B CA 1
ATOM 5960 C C . PHE B 1 102 ? -2.992 1.299 -2.625 1 96.38 102 PHE B C 1
ATOM 5962 O O . PHE B 1 102 ? -2.039 0.519 -2.662 1 96.38 102 PHE B O 1
ATOM 5969 N N . LEU B 1 103 ? -2.875 2.57 -2.432 1 97.31 103 LEU B N 1
ATOM 5970 C CA . LEU B 1 103 ? -1.575 3.223 -2.314 1 97.31 103 LEU B CA 1
ATOM 5971 C C . LEU B 1 103 ? -1.159 3.348 -0.853 1 97.31 103 LEU B C 1
ATOM 5973 O O . LEU B 1 103 ? -2.006 3.523 0.025 1 97.31 103 LEU B O 1
ATOM 5977 N N . CYS B 1 104 ? 0.092 3.271 -0.725 1 97.44 104 CYS B N 1
ATOM 5978 C CA . CYS B 1 104 ? 0.718 3.57 0.559 1 97.44 104 CYS B CA 1
ATOM 5979 C C . CYS B 1 104 ? 1.841 4.586 0.394 1 97.44 104 CYS B C 1
ATOM 5981 O O . CYS B 1 104 ? 2.557 4.57 -0.609 1 97.44 104 CYS B O 1
ATOM 5983 N N . GLN B 1 105 ? 1.919 5.43 1.312 1 95.81 105 GLN B N 1
ATOM 5984 C CA . GLN B 1 105 ? 2.979 6.43 1.372 1 95.81 105 GLN B CA 1
ATOM 5985 C C . GLN B 1 105 ? 3.979 6.109 2.48 1 95.81 105 GLN B C 1
ATOM 5987 O O . GLN B 1 105 ? 3.592 5.93 3.637 1 95.81 105 GLN B O 1
ATOM 5992 N N . SER B 1 106 ? 5.262 6.043 2.16 1 95.25 106 SER B N 1
ATOM 5993 C CA . SER B 1 106 ? 6.285 5.594 3.098 1 95.25 106 SER B CA 1
ATOM 5994 C C . SER B 1 106 ? 6.281 6.434 4.367 1 95.25 106 SER B C 1
ATOM 5996 O O . SER B 1 106 ? 6.348 5.898 5.477 1 95.25 106 SER B O 1
ATOM 5998 N N . SER B 1 107 ? 6.176 7.723 4.262 1 93.5 107 SER B N 1
ATOM 5999 C CA . SER B 1 107 ? 6.207 8.609 5.422 1 93.5 107 SER B CA 1
ATOM 6000 C C . SER B 1 107 ? 4.992 8.398 6.312 1 93.5 107 SER B C 1
ATOM 6002 O O . SER B 1 107 ? 5.094 8.469 7.539 1 93.5 107 SER B O 1
ATOM 6004 N N . SER B 1 108 ? 3.85 8.172 5.668 1 95.69 108 SER B N 1
ATOM 6005 C CA . SER B 1 108 ? 2.637 7.918 6.438 1 95.69 108 SER B CA 1
ATOM 6006 C C . SER B 1 108 ? 2.727 6.594 7.191 1 95.69 108 SER B C 1
ATOM 6008 O O . SER B 1 108 ? 2.334 6.504 8.352 1 95.69 108 SER B O 1
ATOM 6010 N N . MET B 1 109 ? 3.264 5.582 6.512 1 96.88 109 MET B N 1
ATOM 6011 C CA . MET B 1 109 ? 3.434 4.285 7.156 1 96.88 109 MET B CA 1
ATOM 6012 C C . MET B 1 109 ? 4.398 4.387 8.336 1 96.88 109 MET B C 1
ATOM 6014 O O . MET B 1 109 ? 4.164 3.785 9.383 1 96.88 109 MET B O 1
ATOM 6018 N N . GLU B 1 110 ? 5.43 5.113 8.117 1 94.62 110 GLU B N 1
ATOM 6019 C CA . GLU B 1 110 ? 6.395 5.344 9.188 1 94.62 110 GLU B CA 1
ATOM 6020 C C . GLU B 1 110 ? 5.75 6.082 10.359 1 94.62 110 GLU B C 1
ATOM 6022 O O . GLU B 1 110 ? 5.984 5.738 11.523 1 94.62 110 GLU B O 1
ATOM 6027 N N . PHE B 1 111 ? 5.004 7.117 10.102 1 94.44 111 PHE B N 1
ATOM 6028 C CA . PHE B 1 111 ? 4.305 7.887 11.125 1 94.44 111 PHE B CA 1
ATOM 6029 C C . PHE B 1 111 ? 3.412 6.984 11.969 1 94.44 111 PHE B C 1
ATOM 6031 O O . PHE B 1 111 ? 3.465 7.023 13.195 1 94.44 111 PHE B O 1
ATOM 6038 N N . LEU B 1 112 ? 2.582 6.168 11.266 1 97 112 LEU B N 1
ATOM 6039 C CA . LEU B 1 112 ? 1.695 5.246 11.969 1 97 112 LEU B CA 1
ATOM 6040 C C . LEU B 1 112 ? 2.494 4.277 12.836 1 97 112 LEU B C 1
ATOM 6042 O O . LEU B 1 112 ? 2.135 4.027 13.984 1 97 112 LEU B O 1
ATOM 6046 N N . SER B 1 113 ? 3.551 3.756 12.234 1 96.56 113 SER B N 1
ATOM 6047 C CA . SER B 1 113 ? 4.406 2.826 12.969 1 96.56 113 SER B CA 1
ATOM 6048 C C . SER B 1 113 ? 4.988 3.48 14.211 1 96.56 113 SER B C 1
ATOM 6050 O O . SER B 1 113 ? 5.004 2.875 15.289 1 96.56 113 SER B O 1
ATOM 6052 N N . ASN B 1 114 ? 5.438 4.691 14.102 1 94 114 ASN B N 1
ATOM 6053 C CA . ASN B 1 114 ? 6.039 5.422 15.211 1 94 114 ASN B CA 1
ATOM 6054 C C . ASN B 1 114 ? 5.016 5.746 16.297 1 94 114 ASN B C 1
ATOM 6056 O O . ASN B 1 114 ? 5.383 6.059 17.422 1 94 114 ASN B O 1
ATOM 6060 N N . ASN B 1 115 ? 3.812 5.727 15.914 1 94.19 115 ASN B N 1
ATOM 6061 C CA . ASN B 1 115 ? 2.75 5.949 16.891 1 94.19 115 ASN B CA 1
ATOM 6062 C C . ASN B 1 115 ? 2.062 4.645 17.281 1 94.19 115 ASN B C 1
ATOM 6064 O O . ASN B 1 115 ? 0.872 4.633 17.594 1 94.19 115 ASN B O 1
ATOM 6068 N N . ASN B 1 116 ? 2.719 3.537 17.062 1 93.94 116 ASN B N 1
ATOM 6069 C CA . ASN B 1 116 ? 2.387 2.213 17.578 1 93.94 116 ASN B CA 1
ATOM 6070 C C . ASN B 1 116 ? 1.157 1.636 16.891 1 93.94 116 ASN B C 1
ATOM 6072 O O . ASN B 1 116 ? 0.357 0.936 17.516 1 93.94 116 ASN B O 1
ATOM 6076 N N . PHE B 1 117 ? 0.943 2.057 15.758 1 96.94 117 PHE B N 1
ATOM 6077 C CA . PHE B 1 117 ? -0.099 1.412 14.969 1 96.94 117 PHE B CA 1
ATOM 6078 C C . PHE B 1 117 ? 0.214 -0.065 14.766 1 96.94 117 PHE B C 1
ATOM 6080 O O . PHE B 1 117 ? 1.36 -0.431 14.5 1 96.94 117 PHE B O 1
ATOM 6087 N N . ASP B 1 118 ? -0.758 -0.898 14.867 1 97.69 118 ASP B N 1
ATOM 6088 C CA . ASP B 1 118 ? -0.56 -2.34 14.742 1 97.69 118 ASP B CA 1
ATOM 6089 C C . ASP B 1 118 ? -0.955 -2.83 13.352 1 97.69 118 ASP B C 1
ATOM 6091 O O . ASP B 1 118 ? -2.109 -3.197 13.125 1 97.69 118 ASP B O 1
ATOM 6095 N N . PHE B 1 119 ? -0.005 -2.971 12.508 1 98.25 119 PHE B N 1
ATOM 6096 C CA . PHE B 1 119 ? -0.248 -3.367 11.133 1 98.25 119 PHE B CA 1
ATOM 6097 C C . PHE B 1 119 ? -0.587 -4.852 11.039 1 98.25 119 PHE B C 1
ATOM 6099 O O . PHE B 1 119 ? -1.341 -5.27 10.164 1 98.25 119 PHE B O 1
ATOM 6106 N N . ASN B 1 120 ? 0.002 -5.684 11.883 1 98.19 120 ASN B N 1
ATOM 6107 C CA . ASN B 1 120 ? -0.354 -7.098 11.898 1 98.19 120 ASN B CA 1
ATOM 6108 C C . ASN B 1 120 ? -1.836 -7.301 12.195 1 98.19 120 ASN B C 1
ATOM 6110 O O . ASN B 1 120 ? -2.502 -8.109 11.547 1 98.19 120 ASN B O 1
ATOM 6114 N N . LYS B 1 121 ? -2.309 -6.566 13.156 1 97.19 121 LYS B N 1
ATOM 6115 C CA . LYS B 1 121 ? -3.73 -6.605 13.492 1 97.19 121 LYS B CA 1
ATOM 6116 C C . LYS B 1 121 ? -4.582 -6.145 12.305 1 97.19 121 LYS B C 1
ATOM 6118 O O . LYS B 1 121 ? -5.617 -6.746 12.008 1 97.19 121 LYS B O 1
ATOM 6123 N N . LEU B 1 122 ? -4.168 -5.098 11.656 1 98.19 122 LEU B N 1
ATOM 6124 C CA . LEU B 1 122 ? -4.891 -4.539 10.523 1 98.19 122 LEU B CA 1
ATOM 6125 C C . LEU B 1 122 ? -5.082 -5.586 9.43 1 98.19 122 LEU B C 1
ATOM 6127 O O . LEU B 1 122 ? -6.211 -5.871 9.031 1 98.19 122 LEU B O 1
ATOM 6131 N N . PHE B 1 123 ? -4.031 -6.219 8.992 1 97.62 123 PHE B N 1
ATOM 6132 C CA . PHE B 1 123 ? -4.094 -7.07 7.812 1 97.62 123 PHE B CA 1
ATOM 6133 C C . PHE B 1 123 ? -4.668 -8.438 8.156 1 97.62 123 PHE B C 1
ATOM 6135 O O . PHE B 1 123 ? -5.277 -9.094 7.312 1 97.62 123 PHE B O 1
ATOM 6142 N N . LYS B 1 124 ? -4.547 -8.836 9.336 1 96.69 124 LYS B N 1
ATOM 6143 C CA . LYS B 1 124 ? -5.055 -10.141 9.734 1 96.69 124 LYS B CA 1
ATOM 6144 C C . LYS B 1 124 ? -6.527 -10.062 10.133 1 96.69 124 LYS B C 1
ATOM 6146 O O . LYS B 1 124 ? -7.312 -10.953 9.805 1 96.69 124 LYS B O 1
ATOM 6151 N N . HIS B 1 125 ? -6.852 -8.953 10.82 1 96.81 125 HIS B N 1
ATOM 6152 C CA . HIS B 1 125 ? -8.148 -8.922 11.484 1 96.81 125 HIS B CA 1
ATOM 6153 C C . HIS B 1 125 ? -8.984 -7.742 11.008 1 96.81 125 HIS B C 1
ATOM 6155 O O . HIS B 1 125 ? -10.023 -7.43 11.602 1 96.81 125 HIS B O 1
ATOM 6161 N N . GLY B 1 126 ? -8.594 -7.051 10.039 1 97.44 126 GLY B N 1
ATOM 6162 C CA . GLY B 1 126 ? -9.336 -5.898 9.555 1 97.44 126 GLY B CA 1
ATOM 6163 C C . GLY B 1 126 ? -10.75 -6.242 9.125 1 97.44 126 GLY B C 1
ATOM 6164 O O . GLY B 1 126 ? -10.992 -7.324 8.586 1 97.44 126 GLY B O 1
ATOM 6165 N N . ILE B 1 127 ? -11.672 -5.363 9.328 1 97.88 127 ILE B N 1
ATOM 6166 C CA . ILE B 1 127 ? -13.062 -5.52 8.922 1 97.88 127 ILE B CA 1
ATOM 6167 C C . ILE B 1 127 ? -13.203 -5.168 7.441 1 97.88 127 ILE B C 1
ATOM 6169 O O . ILE B 1 127 ? -12.805 -4.082 7.016 1 97.88 127 ILE B O 1
ATOM 6173 N N . PRO B 1 128 ? -13.742 -6.043 6.68 1 96.31 128 PRO B N 1
ATOM 6174 C CA . PRO B 1 128 ? -13.953 -5.707 5.27 1 96.31 128 PRO B CA 1
ATOM 6175 C C . PRO B 1 128 ? -15.008 -4.617 5.074 1 96.31 128 PRO B C 1
ATOM 6177 O O . PRO B 1 128 ? -15.688 -4.234 6.027 1 96.31 128 PRO B O 1
ATOM 6180 N N . PHE B 1 129 ? -15.086 -4.094 3.885 1 96.75 129 PHE B N 1
ATOM 6181 C CA . PHE B 1 129 ? -16.094 -3.109 3.518 1 96.75 129 PHE B CA 1
ATOM 6182 C C . PHE B 1 129 ? -16.406 -3.184 2.029 1 96.75 129 PHE B C 1
ATOM 6184 O O . PHE B 1 129 ? -15.594 -3.664 1.24 1 96.75 129 PHE B O 1
ATOM 6191 N N . LEU B 1 130 ? -17.594 -2.744 1.685 1 94.94 130 LEU B N 1
ATOM 6192 C CA . LEU B 1 130 ? -18.047 -2.639 0.302 1 94.94 130 LEU B CA 1
ATOM 6193 C C . LEU B 1 130 ? -18.75 -1.307 0.059 1 94.94 130 LEU B C 1
ATOM 6195 O O . LEU B 1 130 ? -19.516 -0.837 0.909 1 94.94 130 LEU B O 1
ATOM 6199 N N . THR B 1 131 ? -18.422 -0.706 -1.002 1 94.69 131 THR B N 1
ATOM 6200 C CA . THR B 1 131 ? -19.25 0.431 -1.399 1 94.69 131 THR B CA 1
ATOM 6201 C C . THR B 1 131 ? -20.641 -0.031 -1.811 1 94.69 131 THR B C 1
ATOM 6203 O O . THR B 1 131 ? -20.859 -1.219 -2.059 1 94.69 131 THR B O 1
ATOM 6206 N N . VAL B 1 132 ? -21.531 0.878 -1.898 1 94.75 132 VAL B N 1
ATOM 6207 C CA . VAL B 1 132 ? -22.906 0.561 -2.26 1 94.75 132 VAL B CA 1
ATOM 6208 C C . VAL B 1 132 ? -22.953 -0.066 -3.652 1 94.75 132 VAL B C 1
ATOM 6210 O O . VAL B 1 132 ? -23.578 -1.112 -3.852 1 94.75 132 VAL B O 1
ATOM 6213 N N . PRO B 1 133 ? -22.25 0.487 -4.609 1 93 133 PRO B N 1
ATOM 6214 C CA . PRO B 1 133 ? -22.25 -0.149 -5.93 1 93 133 PRO B CA 1
ATOM 6215 C C . PRO B 1 133 ? -21.641 -1.548 -5.914 1 93 133 PRO B C 1
ATOM 6217 O O . PRO B 1 133 ? -22.156 -2.459 -6.566 1 93 133 PRO B O 1
ATOM 6220 N N . ASP B 1 134 ? -20.609 -1.734 -5.195 1 91.75 134 ASP B N 1
ATOM 6221 C CA . ASP B 1 134 ? -19.984 -3.049 -5.113 1 91.75 134 ASP B CA 1
ATOM 6222 C C . ASP B 1 134 ? -20.922 -4.066 -4.465 1 91.75 134 ASP B C 1
ATOM 6224 O O . ASP B 1 134 ? -20.969 -5.223 -4.887 1 91.75 134 ASP B O 1
ATOM 6228 N N . GLU B 1 135 ? -21.562 -3.635 -3.447 1 93.88 135 GLU B N 1
ATOM 6229 C CA . GLU B 1 135 ? -22.547 -4.496 -2.789 1 93.88 135 GLU B CA 1
ATOM 6230 C C . GLU B 1 135 ? -23.641 -4.918 -3.756 1 93.88 135 GLU B C 1
ATOM 6232 O O . GLU B 1 135 ? -24.047 -6.082 -3.775 1 93.88 135 GLU B O 1
ATOM 6237 N N . GLN B 1 136 ? -24.094 -3.998 -4.508 1 93.69 136 GLN B N 1
ATOM 6238 C CA . GLN B 1 136 ? -25.156 -4.273 -5.469 1 93.69 136 GLN B CA 1
ATOM 6239 C C . GLN B 1 136 ? -24.688 -5.266 -6.535 1 93.69 136 GLN B C 1
ATOM 6241 O O . GLN B 1 136 ? -25.438 -6.172 -6.91 1 93.69 136 GLN B O 1
ATOM 6246 N N . VAL B 1 137 ? -23.547 -5.043 -7 1 89.69 137 VAL B N 1
ATOM 6247 C CA . VAL B 1 137 ? -22.984 -5.945 -8 1 89.69 137 VAL B CA 1
ATOM 6248 C C . VAL B 1 137 ? -22.906 -7.359 -7.43 1 89.69 137 VAL B C 1
ATOM 6250 O O . VAL B 1 137 ? -23.312 -8.32 -8.086 1 89.69 137 VAL B O 1
ATOM 6253 N N . LEU B 1 138 ? -22.422 -7.508 -6.258 1 90.56 138 LEU B N 1
ATOM 6254 C CA . LEU B 1 138 ? -22.281 -8.82 -5.625 1 90.56 138 LEU B CA 1
ATOM 6255 C C . LEU B 1 138 ? -23.641 -9.438 -5.348 1 90.56 138 LEU B C 1
ATOM 6257 O O . LEU B 1 138 ? -23.812 -10.648 -5.48 1 90.56 138 LEU B O 1
ATOM 6261 N N . GLN B 1 139 ? -24.562 -8.617 -4.961 1 93.38 139 GLN B N 1
ATOM 6262 C CA . GLN B 1 139 ? -25.922 -9.094 -4.723 1 93.38 139 GLN B CA 1
ATOM 6263 C C . GLN B 1 139 ? -26.562 -9.617 -6.008 1 93.38 139 GLN B C 1
ATOM 6265 O O . GLN B 1 139 ? -27.203 -10.672 -6.004 1 93.38 139 GLN B O 1
ATOM 6270 N N . ASN B 1 140 ? -26.406 -8.844 -7.016 1 90.94 140 ASN B N 1
ATOM 6271 C CA . ASN B 1 140 ? -26.938 -9.266 -8.305 1 90.94 140 ASN B CA 1
ATOM 6272 C C . ASN B 1 140 ? -26.297 -10.555 -8.789 1 90.94 140 ASN B C 1
ATOM 6274 O O . ASN B 1 140 ? -26.969 -11.43 -9.336 1 90.94 140 ASN B O 1
ATOM 6278 N N . GLU B 1 141 ? -25.031 -10.648 -8.641 1 86.75 141 GLU B N 1
ATOM 6279 C CA . GLU B 1 141 ? -24.328 -11.867 -9.023 1 86.75 141 GLU B CA 1
ATOM 6280 C C . GLU B 1 141 ? -24.812 -13.062 -8.211 1 86.75 141 GLU B C 1
ATOM 6282 O O . GLU B 1 141 ? -24.969 -14.164 -8.742 1 86.75 141 GLU B O 1
ATOM 6287 N N . LEU B 1 142 ? -25 -12.844 -6.969 1 90.25 142 LEU B N 1
ATOM 6288 C CA . LEU B 1 142 ? -25.516 -13.883 -6.094 1 90.25 142 LEU B CA 1
ATOM 6289 C C . LEU B 1 142 ? -26.891 -14.344 -6.547 1 90.25 142 LEU B C 1
ATOM 6291 O O . LEU B 1 142 ? -27.156 -15.547 -6.633 1 90.25 142 LEU B O 1
ATOM 6295 N N . LEU B 1 143 ? -27.703 -13.414 -6.852 1 91.44 143 LEU B N 1
ATOM 6296 C CA . LEU B 1 143 ? -29.062 -13.727 -7.297 1 91.44 143 LEU B CA 1
ATOM 6297 C C . LEU B 1 143 ? -29.047 -14.453 -8.641 1 91.44 143 LEU B C 1
ATOM 6299 O O . LEU B 1 143 ? -29.797 -15.398 -8.844 1 91.44 143 LEU B O 1
ATOM 6303 N N . ASN B 1 144 ? -28.219 -13.977 -9.492 1 86.69 144 ASN B N 1
ATOM 6304 C CA . ASN B 1 144 ? -28.109 -14.625 -10.797 1 86.69 144 ASN B CA 1
ATOM 6305 C C . ASN B 1 144 ? -27.625 -16.062 -10.672 1 86.69 144 ASN B C 1
ATOM 6307 O O . ASN B 1 144 ? -28.141 -16.953 -11.344 1 86.69 144 ASN B O 1
ATOM 6311 N N . ARG B 1 145 ? -26.688 -16.312 -9.891 1 84.75 145 ARG B N 1
ATOM 6312 C CA . ARG B 1 145 ? -26.203 -17.656 -9.656 1 84.75 145 ARG B CA 1
ATOM 6313 C C . ARG B 1 145 ? -27.281 -18.531 -9.039 1 84.75 145 ARG B C 1
ATOM 6315 O O . ARG B 1 145 ? -27.422 -19.719 -9.391 1 84.75 145 ARG B O 1
ATOM 6322 N N . TYR B 1 146 ? -27.984 -17.969 -8.125 1 88.56 146 TYR B N 1
ATOM 6323 C CA . TYR B 1 146 ? -29.094 -18.703 -7.52 1 88.56 146 TYR B CA 1
ATOM 6324 C C . TYR B 1 146 ? -30.141 -19.094 -8.562 1 88.56 146 TYR B C 1
ATOM 6326 O O . TYR B 1 146 ? -30.594 -20.234 -8.602 1 88.56 146 TYR B O 1
ATOM 6334 N N . LYS B 1 147 ? -30.469 -18.141 -9.383 1 87.25 147 LYS B N 1
ATOM 6335 C CA . LYS B 1 147 ? -31.438 -18.406 -10.445 1 87.25 147 LYS B CA 1
ATOM 6336 C C . LYS B 1 147 ? -30.938 -19.5 -11.391 1 87.25 147 LYS B C 1
ATOM 6338 O O . LYS B 1 147 ? -31.688 -20.391 -11.781 1 87.25 147 LYS B O 1
ATOM 6343 N N . GLN B 1 148 ? -29.719 -19.422 -11.758 1 82.12 148 GLN B N 1
ATOM 6344 C CA . GLN B 1 148 ? -29.125 -20.406 -12.656 1 82.12 148 GLN B CA 1
ATOM 6345 C C . GLN B 1 148 ? -29.109 -21.797 -12.016 1 82.12 148 GLN B C 1
ATOM 6347 O O . GLN B 1 148 ? -29.391 -22.781 -12.688 1 82.12 148 GLN B O 1
ATOM 6352 N N . ASN B 1 149 ? -28.781 -21.812 -10.773 1 81.25 149 ASN B N 1
ATOM 6353 C CA . ASN B 1 149 ? -28.766 -23.094 -10.055 1 81.25 149 ASN B CA 1
ATOM 6354 C C . ASN B 1 149 ? -30.156 -23.688 -9.945 1 81.25 149 ASN B C 1
ATOM 6356 O O . ASN B 1 149 ? -30.328 -24.906 -10.031 1 81.25 149 ASN B O 1
ATOM 6360 N N . CYS B 1 150 ? -31.125 -22.828 -9.734 1 81.31 150 CYS B N 1
ATOM 6361 C CA . CYS B 1 150 ? -32.5 -23.281 -9.664 1 81.31 150 CYS B CA 1
ATOM 6362 C C . CYS B 1 150 ? -33 -23.812 -11.016 1 81.31 150 CYS B C 1
ATOM 6364 O O . CYS B 1 150 ? -33.688 -24.812 -11.086 1 81.31 150 CYS B O 1
ATOM 6366 N N . LEU B 1 151 ? -32.594 -23.094 -12.023 1 81 151 LEU B N 1
ATOM 6367 C CA . LEU B 1 151 ? -32.938 -23.531 -13.367 1 81 151 LEU B CA 1
ATOM 6368 C C . LEU B 1 151 ? -32.281 -24.859 -13.711 1 81 151 LEU B C 1
ATOM 6370 O O . LEU B 1 151 ? -32.938 -25.75 -14.289 1 81 151 LEU B O 1
ATOM 6374 N N . GLN B 1 152 ? -31.062 -25.016 -13.406 1 73.44 152 GLN B N 1
ATOM 6375 C CA . GLN B 1 152 ? -30.344 -26.25 -13.656 1 73.44 152 GLN B CA 1
ATOM 6376 C C . GLN B 1 152 ? -30.953 -27.406 -12.867 1 73.44 152 GLN B C 1
ATOM 6378 O O . GLN B 1 152 ? -30.969 -28.547 -13.336 1 73.44 152 GLN B O 1
ATOM 6383 N N . ALA B 1 153 ? -31.391 -27.094 -11.656 1 72.25 153 ALA B N 1
ATOM 6384 C CA . ALA B 1 153 ? -32 -28.109 -10.805 1 72.25 153 ALA B CA 1
ATOM 6385 C C . ALA B 1 153 ? -33.312 -28.594 -11.383 1 72.25 153 ALA B C 1
ATOM 6387 O O . ALA B 1 153 ? -33.719 -29.734 -11.18 1 72.25 153 ALA B O 1
ATOM 6388 N N . GLN B 1 154 ? -33.906 -27.719 -12.148 1 70.12 154 GLN B N 1
ATOM 6389 C CA . GLN B 1 154 ? -35.219 -28.047 -12.719 1 70.12 154 GLN B CA 1
ATOM 6390 C C . GLN B 1 154 ? -35.062 -28.703 -14.094 1 70.12 154 GLN B C 1
ATOM 6392 O O . GLN B 1 154 ? -36 -29.328 -14.586 1 70.12 154 GLN B O 1
ATOM 6397 N N . THR B 1 155 ? -33.844 -28.375 -14.719 1 65.75 155 THR B N 1
ATOM 6398 C CA . THR B 1 155 ? -33.625 -28.969 -16.031 1 65.75 155 THR B CA 1
ATOM 6399 C C . THR B 1 155 ? -33.062 -30.375 -15.922 1 65.75 155 THR B C 1
ATOM 6401 O O . THR B 1 155 ? -32.031 -30.594 -15.305 1 65.75 155 THR B O 1
ATOM 6404 N N . PRO B 1 156 ? -33.906 -31.312 -16.297 1 56.44 156 PRO B N 1
ATOM 6405 C CA . PRO B 1 156 ? -33.406 -32.688 -16.266 1 56.44 156 PRO B CA 1
ATOM 6406 C C . PRO B 1 156 ? -32.062 -32.844 -17 1 56.44 156 PRO B C 1
ATOM 6408 O O . PRO B 1 156 ? -31.859 -32.188 -18.031 1 56.44 156 PRO B O 1
ATOM 6411 N N . SER B 1 157 ? -30.938 -33.031 -16.328 1 53.84 157 SER B N 1
ATOM 6412 C CA . SER B 1 157 ? -29.625 -33.25 -16.938 1 53.84 157 SER B CA 1
ATOM 6413 C C . SER B 1 157 ? -29.734 -34 -18.25 1 53.84 157 SER B C 1
ATOM 6415 O O . SER B 1 157 ? -30.297 -35.125 -18.281 1 53.84 157 SER B O 1
ATOM 6417 N N . LYS B 1 158 ? -30.047 -33.375 -19.359 1 50.41 158 LYS B N 1
ATOM 6418 C CA . LYS B 1 158 ? -30.047 -34.125 -20.594 1 50.41 158 LYS B CA 1
ATOM 6419 C C . LYS B 1 158 ? -28.844 -35.094 -20.656 1 50.41 158 LYS B C 1
ATOM 6421 O O . LYS B 1 158 ? -27.703 -34.656 -20.406 1 50.41 158 LYS B O 1
ATOM 6426 N N . VAL B 1 159 ? -29.156 -36.25 -20.469 1 49.5 159 VAL B N 1
ATOM 6427 C CA . VAL B 1 159 ? -28.188 -37.344 -20.594 1 49.5 159 VAL B CA 1
ATOM 6428 C C . VAL B 1 159 ? -27.312 -37.125 -21.828 1 49.5 159 VAL B C 1
ATOM 6430 O O . VAL B 1 159 ? -27.812 -37.188 -22.969 1 49.5 159 VAL B O 1
ATOM 6433 N N . SER B 1 160 ? -26.562 -36.094 -21.891 1 55.5 160 SER B N 1
ATOM 6434 C CA . SER B 1 160 ? -25.562 -36.188 -22.953 1 55.5 160 SER B CA 1
ATOM 6435 C C . SER B 1 160 ? -24.984 -37.594 -23.031 1 55.5 160 SER B C 1
ATOM 6437 O O . SER B 1 160 ? -25.141 -38.406 -22.109 1 55.5 160 SER B O 1
ATOM 6439 N N . GLU B 1 161 ? -24.453 -37.969 -24.188 1 65.69 161 GLU B N 1
ATOM 6440 C CA . GLU B 1 161 ? -23.812 -39.281 -24.406 1 65.69 161 GLU B CA 1
ATOM 6441 C C . GLU B 1 161 ? -22.875 -39.625 -23.25 1 65.69 161 GLU B C 1
ATOM 6443 O O . GLU B 1 161 ? -21.984 -38.844 -22.906 1 65.69 161 GLU B O 1
ATOM 6448 N N . PRO B 1 162 ? -23.328 -40.594 -22.422 1 76.81 162 PRO B N 1
ATOM 6449 C CA . PRO B 1 162 ? -22.516 -41 -21.281 1 76.81 162 PRO B CA 1
ATOM 6450 C C . PRO B 1 162 ? -21.031 -41.188 -21.641 1 76.81 162 PRO B C 1
ATOM 6452 O O . PRO B 1 162 ? -20.719 -41.75 -22.688 1 76.81 162 PRO B O 1
ATOM 6455 N N . ILE B 1 163 ? -20.203 -40.562 -20.984 1 81.94 163 ILE B N 1
ATOM 6456 C CA . ILE B 1 163 ? -18.766 -40.75 -21.125 1 81.94 163 ILE B CA 1
ATOM 6457 C C . ILE B 1 163 ? -18.391 -42.125 -20.641 1 81.94 163 ILE B C 1
ATOM 6459 O O . ILE B 1 163 ? -18.734 -42.531 -19.516 1 81.94 163 ILE B O 1
ATOM 6463 N N . PRO B 1 164 ? -17.875 -42.906 -21.516 1 87.69 164 PRO B N 1
ATOM 6464 C CA . PRO B 1 164 ? -17.438 -44.219 -21.062 1 87.69 164 PRO B CA 1
ATOM 6465 C C . PRO B 1 164 ? -16.438 -44.156 -19.906 1 87.69 164 PRO B C 1
ATOM 6467 O O . PRO B 1 164 ? -15.555 -43.281 -19.906 1 87.69 164 PRO B O 1
ATOM 6470 N N . ILE B 1 165 ? -16.594 -44.969 -18.969 1 89.44 165 ILE B N 1
ATOM 6471 C CA . ILE B 1 165 ? -15.711 -45 -17.797 1 89.44 165 ILE B CA 1
ATOM 6472 C C . ILE B 1 165 ? -14.43 -45.75 -18.141 1 89.44 165 ILE B C 1
ATOM 6474 O O . ILE B 1 165 ? -14.477 -46.969 -18.406 1 89.44 165 ILE B O 1
ATOM 6478 N N . PRO B 1 166 ? -13.352 -45.125 -18.141 1 89 166 PRO B N 1
ATOM 6479 C CA . PRO B 1 166 ? -12.094 -45.844 -18.359 1 89 166 PRO B CA 1
ATOM 6480 C C . PRO B 1 166 ? -11.844 -46.906 -17.297 1 89 166 PRO B C 1
ATOM 6482 O O . PRO B 1 166 ? -12.266 -46.75 -16.141 1 89 166 PRO B O 1
ATOM 6485 N N . ASP B 1 167 ? -11.078 -47.969 -17.594 1 86.56 167 ASP B N 1
ATOM 6486 C CA . ASP B 1 167 ? -10.859 -49.125 -16.734 1 86.56 167 ASP B CA 1
ATOM 6487 C C . ASP B 1 167 ? -10.141 -48.719 -15.453 1 86.56 167 ASP B C 1
ATOM 6489 O O . ASP B 1 167 ? -10.422 -49.281 -14.383 1 86.56 167 ASP B O 1
ATOM 6493 N N . ASN B 1 168 ? -9.234 -47.688 -15.562 1 85.19 168 ASN B N 1
ATOM 6494 C CA . ASN B 1 168 ? -8.422 -47.312 -14.414 1 85.19 168 ASN B CA 1
ATOM 6495 C C . ASN B 1 168 ? -9.234 -46.562 -13.375 1 85.19 168 ASN B C 1
ATOM 6497 O O . ASN B 1 168 ? -8.781 -46.375 -12.242 1 85.19 168 ASN B O 1
ATOM 6501 N N . HIS B 1 169 ? -10.453 -46.188 -13.75 1 89.5 169 HIS B N 1
ATOM 6502 C CA . HIS B 1 169 ? -11.258 -45.438 -12.805 1 89.5 169 HIS B CA 1
ATOM 6503 C C . HIS B 1 169 ? -12.492 -46.219 -12.383 1 89.5 169 HIS B C 1
ATOM 6505 O O . HIS B 1 169 ? -13.281 -45.75 -11.555 1 89.5 169 HIS B O 1
ATOM 6511 N N . LYS B 1 170 ? -12.719 -47.406 -12.812 1 90.19 170 LYS B N 1
ATOM 6512 C CA . LYS B 1 170 ? -13.93 -48.188 -12.57 1 90.19 170 LYS B CA 1
ATOM 6513 C C . LYS B 1 170 ? -14.102 -48.5 -11.078 1 90.19 170 LYS B C 1
ATOM 6515 O O . LYS B 1 170 ? -15.203 -48.406 -10.539 1 90.19 170 LYS B O 1
ATOM 6520 N N . ALA B 1 171 ? -12.969 -48.875 -10.523 1 90.25 171 ALA B N 1
ATOM 6521 C CA . ALA B 1 171 ? -13.023 -49.219 -9.102 1 90.25 171 ALA B CA 1
ATOM 6522 C C . ALA B 1 171 ? -13.453 -48.031 -8.258 1 90.25 171 ALA B C 1
ATOM 6524 O O . ALA B 1 171 ? -14.281 -48.156 -7.355 1 90.25 171 ALA B O 1
ATOM 6525 N N . ASP B 1 172 ? -12.906 -46.812 -8.492 1 91.31 172 ASP B N 1
ATOM 6526 C CA . ASP B 1 172 ? -13.234 -45.594 -7.762 1 91.31 172 ASP B CA 1
ATOM 6527 C C . ASP B 1 172 ? -14.711 -45.25 -7.922 1 91.31 172 ASP B C 1
ATOM 6529 O O . ASP B 1 172 ? -15.375 -44.875 -6.953 1 91.31 172 ASP B O 1
ATOM 6533 N N . ILE B 1 173 ? -15.133 -45.375 -9.094 1 93 173 ILE B N 1
ATOM 6534 C CA . ILE B 1 173 ? -16.516 -45 -9.414 1 93 173 ILE B CA 1
ATOM 6535 C C . ILE B 1 173 ? -17.469 -45.969 -8.742 1 93 173 ILE B C 1
ATOM 6537 O O . ILE B 1 173 ? -18.484 -45.562 -8.18 1 93 173 ILE B O 1
ATOM 6541 N N . GLU B 1 174 ? -17.172 -47.25 -8.805 1 92.88 174 GLU B N 1
ATOM 6542 C CA . GLU B 1 174 ? -18.016 -48.281 -8.188 1 92.88 174 GLU B CA 1
ATOM 6543 C C . GLU B 1 174 ? -18.062 -48.094 -6.672 1 92.88 174 GLU B C 1
ATOM 6545 O O . GLU B 1 174 ? -19.125 -48.281 -6.055 1 92.88 174 GLU B O 1
ATOM 6550 N N . SER B 1 175 ? -16.922 -47.812 -6.172 1 94.06 175 SER B N 1
ATOM 6551 C CA . SER B 1 175 ? -16.875 -47.594 -4.73 1 94.06 175 SER B CA 1
ATOM 6552 C C . SER B 1 175 ? -17.766 -46.406 -4.336 1 94.06 175 SER B C 1
ATOM 6554 O O . SER B 1 175 ? -18.484 -46.469 -3.33 1 94.06 175 SER B O 1
ATOM 6556 N N . ALA B 1 176 ? -17.688 -45.312 -5.023 1 94.75 176 ALA B N 1
ATOM 6557 C CA . ALA B 1 176 ? -18.516 -44.125 -4.77 1 94.75 176 ALA B CA 1
ATOM 6558 C C . ALA B 1 176 ? -20 -44.5 -4.832 1 94.75 176 ALA B C 1
ATOM 6560 O O . ALA B 1 176 ? -20.781 -44.094 -3.965 1 94.75 176 ALA B O 1
ATOM 6561 N N . CYS B 1 177 ? -20.375 -45.281 -5.836 1 93.31 177 CYS B N 1
ATOM 6562 C CA . CYS B 1 177 ? -21.766 -45.656 -6.02 1 93.31 177 CYS B CA 1
ATOM 6563 C C . CYS B 1 177 ? -22.234 -46.562 -4.891 1 93.31 177 CYS B C 1
ATOM 6565 O O . CYS B 1 177 ? -23.391 -46.5 -4.457 1 93.31 177 CYS B O 1
ATOM 6567 N N . GLU B 1 178 ? -21.312 -47.375 -4.5 1 93.56 178 GLU B N 1
ATOM 6568 C CA . GLU B 1 178 ? -21.656 -48.25 -3.391 1 93.56 178 GLU B CA 1
ATOM 6569 C C . GLU B 1 178 ? -21.906 -47.469 -2.111 1 93.56 178 GLU B C 1
ATOM 6571 O O . GLU B 1 178 ? -22.812 -47.781 -1.345 1 93.56 178 GLU B O 1
ATOM 6576 N N . LYS B 1 179 ? -21.125 -46.531 -1.895 1 94.44 179 LYS B N 1
ATOM 6577 C CA . LYS B 1 179 ? -21.297 -45.688 -0.721 1 94.44 179 LYS B CA 1
ATOM 6578 C C . LYS B 1 179 ? -22.641 -44.938 -0.774 1 94.44 179 LYS B C 1
ATOM 6580 O O . LYS B 1 179 ? -23.297 -44.781 0.252 1 94.44 179 LYS B O 1
ATOM 6585 N N . VAL B 1 180 ? -22.969 -44.5 -1.93 1 93.62 180 VAL B N 1
ATOM 6586 C CA . VAL B 1 180 ? -24.25 -43.812 -2.111 1 93.62 180 VAL B CA 1
ATOM 6587 C C . VAL B 1 180 ? -25.391 -44.781 -1.814 1 93.62 180 VAL B C 1
ATOM 6589 O O . VAL B 1 180 ? -26.375 -44.406 -1.175 1 93.62 180 VAL B O 1
ATOM 6592 N N . LYS B 1 181 ? -25.25 -46.031 -2.328 1 92.56 181 LYS B N 1
ATOM 6593 C CA . LYS B 1 181 ? -26.266 -47.062 -2.064 1 92.56 181 LYS B CA 1
ATOM 6594 C C . LYS B 1 181 ? -26.422 -47.281 -0.565 1 92.56 181 LYS B C 1
ATOM 6596 O O . LYS B 1 181 ? -27.547 -47.375 -0.055 1 92.56 181 LYS B O 1
ATOM 6601 N N . GLU B 1 182 ? -25.281 -47.344 0.04 1 93.06 182 GLU B N 1
ATOM 6602 C CA . GLU B 1 182 ? -25.297 -47.562 1.485 1 93.06 182 GLU B CA 1
ATOM 6603 C C . GLU B 1 182 ? -25.969 -46.406 2.205 1 93.06 182 GLU B C 1
ATOM 6605 O O . GLU B 1 182 ? -26.672 -46.594 3.191 1 93.06 182 GLU B O 1
ATOM 6610 N N . LEU B 1 183 ? -25.672 -45.219 1.805 1 93.25 183 LEU B N 1
ATOM 6611 C CA . LEU B 1 183 ? -26.266 -44.031 2.387 1 93.25 183 LEU B CA 1
ATOM 6612 C C . LEU B 1 183 ? -27.781 -44.062 2.246 1 93.25 183 LEU B C 1
ATOM 6614 O O . LEU B 1 183 ? -28.5 -43.719 3.197 1 93.25 183 LEU B O 1
ATOM 6618 N N . LEU B 1 184 ? -28.266 -44.406 1.068 1 90.06 184 LEU B N 1
ATOM 6619 C CA . LEU B 1 184 ? -29.703 -44.406 0.788 1 90.06 184 LEU B CA 1
ATOM 6620 C C . LEU B 1 184 ? -30.406 -45.469 1.612 1 90.06 184 LEU B C 1
ATOM 6622 O O . LEU B 1 184 ? -31.578 -45.312 1.964 1 90.06 184 LEU B O 1
ATOM 6626 N N . GLU B 1 185 ? -29.688 -46.469 1.895 1 89.81 185 GLU B N 1
ATOM 6627 C CA . GLU B 1 185 ? -30.266 -47.562 2.672 1 89.81 185 GLU B CA 1
ATOM 6628 C C . GLU B 1 185 ? -30.141 -47.312 4.172 1 89.81 185 GLU B C 1
ATOM 6630 O O . GLU B 1 185 ? -30.828 -47.938 4.977 1 89.81 185 GLU B O 1
ATOM 6635 N N . SER B 1 186 ? -29.25 -46.406 4.414 1 88.31 186 SER B N 1
ATOM 6636 C CA . SER B 1 186 ? -29.016 -46.125 5.828 1 88.31 186 SER B CA 1
ATOM 6637 C C . SER B 1 186 ? -30.156 -45.281 6.402 1 88.31 186 SER B C 1
ATOM 6639 O O . SER B 1 186 ? -30.703 -44.406 5.727 1 88.31 186 SER B O 1
ATOM 6641 N N . GLU B 1 187 ? -30.609 -45.594 7.629 1 82.81 187 GLU B N 1
ATOM 6642 C CA . GLU B 1 187 ? -31.672 -44.812 8.289 1 82.81 187 GLU B CA 1
ATOM 6643 C C . GLU B 1 187 ? -31.109 -43.719 9.156 1 82.81 187 GLU B C 1
ATOM 6645 O O . GLU B 1 187 ? -31.812 -42.75 9.5 1 82.81 187 GLU B O 1
ATOM 6650 N N . THR B 1 188 ? -29.812 -43.75 9.398 1 82.06 188 THR B N 1
ATOM 6651 C CA . THR B 1 188 ? -29.266 -42.844 10.398 1 82.06 188 THR B CA 1
ATOM 6652 C C . THR B 1 188 ? -28.406 -41.781 9.734 1 82.06 188 THR B C 1
ATOM 6654 O O . THR B 1 188 ? -28.328 -40.656 10.227 1 82.06 188 THR B O 1
ATOM 6657 N N . SER B 1 189 ? -27.891 -42.094 8.625 1 83 189 SER B N 1
ATOM 6658 C CA . SER B 1 189 ? -26.938 -41.156 8.047 1 83 189 SER B CA 1
ATOM 6659 C C . SER B 1 189 ? -27.594 -40.344 6.918 1 83 189 SER B C 1
ATOM 6661 O O . SER B 1 189 ? -28.344 -40.906 6.105 1 83 189 SER B O 1
ATOM 6663 N N . SER B 1 190 ? -27.328 -39 6.977 1 86.81 190 SER B N 1
ATOM 6664 C CA . SER B 1 190 ? -27.906 -38.156 5.93 1 86.81 190 SER B CA 1
ATOM 6665 C C . SER B 1 190 ? -26.828 -37.688 4.941 1 86.81 190 SER B C 1
ATOM 6667 O O . SER B 1 190 ? -27.156 -37.188 3.867 1 86.81 190 SER B O 1
ATOM 6669 N N . GLU B 1 191 ? -25.594 -37.844 5.273 1 89.69 191 GLU B N 1
ATOM 6670 C CA . GLU B 1 191 ? -24.516 -37.469 4.367 1 89.69 191 GLU B CA 1
ATOM 6671 C C . GLU B 1 191 ? -23.328 -38.438 4.484 1 89.69 191 GLU B C 1
ATOM 6673 O O . GLU B 1 191 ? -23.141 -39.094 5.516 1 89.69 191 GLU B O 1
ATOM 6678 N N . VAL B 1 192 ? -22.625 -38.656 3.422 1 91.06 192 VAL B N 1
ATOM 6679 C CA . VAL B 1 192 ? -21.453 -39.531 3.426 1 91.06 192 VAL B CA 1
ATOM 6680 C C . VAL B 1 192 ? -20.438 -39 2.41 1 91.06 192 VAL B C 1
ATOM 6682 O O . VAL B 1 192 ? -20.812 -38.5 1.354 1 91.06 192 VAL B O 1
ATOM 6685 N N . ILE B 1 193 ? -19.125 -39.031 2.738 1 91.31 193 ILE B N 1
ATOM 6686 C CA . ILE B 1 193 ? -18.062 -38.719 1.782 1 91.31 193 ILE B CA 1
ATOM 6687 C C . ILE B 1 193 ? -17.906 -39.875 0.798 1 91.31 193 ILE B C 1
ATOM 6689 O O . ILE B 1 193 ? -17.609 -41 1.198 1 91.31 193 ILE B O 1
ATOM 6693 N N . ILE B 1 194 ? -18.109 -39.656 -0.465 1 91.81 194 ILE B N 1
ATOM 6694 C CA . ILE B 1 194 ? -18.109 -40.75 -1.434 1 91.81 194 ILE B CA 1
ATOM 6695 C C . ILE B 1 194 ? -16.781 -40.781 -2.191 1 91.81 194 ILE B C 1
ATOM 6697 O O . ILE B 1 194 ? -16.438 -41.781 -2.811 1 91.81 194 ILE B O 1
ATOM 6701 N N . ALA B 1 195 ? -16.031 -39.594 -2.225 1 91.38 195 ALA B N 1
ATOM 6702 C CA . ALA B 1 195 ? -14.734 -39.531 -2.895 1 91.38 195 ALA B CA 1
ATOM 6703 C C . ALA B 1 195 ? -13.828 -38.5 -2.23 1 91.38 195 ALA B C 1
ATOM 6705 O O . ALA B 1 195 ? -14.281 -37.438 -1.837 1 91.38 195 ALA B O 1
ATOM 6706 N N . GLU B 1 196 ? -12.57 -38.969 -2.049 1 87.81 196 GLU B N 1
ATOM 6707 C CA . GLU B 1 196 ? -11.57 -38.062 -1.482 1 87.81 196 GLU B CA 1
ATOM 6708 C C . GLU B 1 196 ? -10.602 -37.562 -2.553 1 87.81 196 GLU B C 1
ATOM 6710 O O . GLU B 1 196 ? -10.047 -38.375 -3.309 1 87.81 196 GLU B O 1
ATOM 6715 N N . LYS B 1 197 ? -10.367 -36.281 -2.689 1 81.25 197 LYS B N 1
ATOM 6716 C CA . LYS B 1 197 ? -9.438 -35.594 -3.576 1 81.25 197 LYS B CA 1
ATOM 6717 C C . LYS B 1 197 ? -9.594 -36.062 -5.02 1 81.25 197 LYS B C 1
ATOM 6719 O O . LYS B 1 197 ? -8.617 -36.375 -5.684 1 81.25 197 LYS B O 1
ATOM 6724 N N . PRO B 1 198 ? -10.875 -36.188 -5.508 1 82.5 198 PRO B N 1
ATOM 6725 C CA . PRO B 1 198 ? -11.047 -36.562 -6.91 1 82.5 198 PRO B CA 1
ATOM 6726 C C . PRO B 1 198 ? -10.586 -35.5 -7.887 1 82.5 198 PRO B C 1
ATOM 6728 O O . PRO B 1 198 ? -10.711 -34.312 -7.602 1 82.5 198 PRO B O 1
ATOM 6731 N N . ASN B 1 199 ? -9.852 -35.938 -8.93 1 76.94 199 ASN B N 1
ATOM 6732 C CA . ASN B 1 199 ? -9.586 -34.969 -9.977 1 76.94 199 ASN B CA 1
ATOM 6733 C C . ASN B 1 199 ? -10.859 -34.562 -10.727 1 76.94 199 ASN B C 1
ATOM 6735 O O . ASN B 1 199 ? -11.914 -35.188 -10.516 1 76.94 199 ASN B O 1
ATOM 6739 N N . SER B 1 200 ? -10.867 -33.625 -11.539 1 78.69 200 SER B N 1
ATOM 6740 C CA . SER B 1 200 ? -12.039 -33.062 -12.203 1 78.69 200 SER B CA 1
ATOM 6741 C C . SER B 1 200 ? -12.727 -34.094 -13.07 1 78.69 200 SER B C 1
ATOM 6743 O O . SER B 1 200 ? -13.961 -34.156 -13.141 1 78.69 200 SER B O 1
ATOM 6745 N N . PHE B 1 201 ? -11.992 -35.031 -13.641 1 80.44 201 PHE B N 1
ATOM 6746 C CA . PHE B 1 201 ? -12.555 -36.062 -14.516 1 80.44 201 PHE B CA 1
ATOM 6747 C C . PHE B 1 201 ? -13.32 -37.094 -13.711 1 80.44 201 PHE B C 1
ATOM 6749 O O . PHE B 1 201 ? -14.445 -37.469 -14.062 1 80.44 201 PHE B O 1
ATOM 6756 N N . VAL B 1 202 ? -12.703 -37.5 -12.711 1 86.88 202 VAL B N 1
ATOM 6757 C CA . VAL B 1 202 ? -13.328 -38.5 -11.859 1 86.88 202 VAL B CA 1
ATOM 6758 C C . VAL B 1 202 ? -14.625 -37.938 -11.266 1 86.88 202 VAL B C 1
ATOM 6760 O O . VAL B 1 202 ? -15.625 -38.625 -11.156 1 86.88 202 VAL B O 1
ATOM 6763 N N . ARG B 1 203 ? -14.531 -36.688 -10.891 1 87.38 203 ARG B N 1
ATOM 6764 C CA . ARG B 1 203 ? -15.727 -36.062 -10.352 1 87.38 203 ARG B CA 1
ATOM 6765 C C . ARG B 1 203 ? -16.859 -36.094 -11.367 1 87.38 203 ARG B C 1
ATOM 6767 O O . ARG B 1 203 ? -18 -36.406 -11.008 1 87.38 203 ARG B O 1
ATOM 6774 N N . LYS B 1 204 ? -16.562 -35.781 -12.555 1 85.19 204 LYS B N 1
ATOM 6775 C CA . LYS B 1 204 ? -17.562 -35.781 -13.617 1 85.19 204 LYS B CA 1
ATOM 6776 C C . LYS B 1 204 ? -18.141 -37.188 -13.789 1 85.19 204 LYS B C 1
ATOM 6778 O O . LYS B 1 204 ? -19.359 -37.344 -13.969 1 85.19 204 LYS B O 1
ATOM 6783 N N . LEU B 1 205 ? -17.297 -38.156 -13.758 1 89.12 205 LEU B N 1
ATOM 6784 C CA . LEU B 1 205 ? -17.75 -39.562 -13.906 1 89.12 205 LEU B CA 1
ATOM 6785 C C . LEU B 1 205 ? -18.641 -39.969 -12.742 1 89.12 205 LEU B C 1
ATOM 6787 O O . LEU B 1 205 ? -19.625 -40.688 -12.938 1 89.12 205 LEU B O 1
ATOM 6791 N N . ILE B 1 206 ? -18.266 -39.5 -11.586 1 90.75 206 ILE B N 1
ATOM 6792 C CA . ILE B 1 206 ? -19.062 -39.844 -10.414 1 90.75 206 ILE B CA 1
ATOM 6793 C C . ILE B 1 206 ? -20.453 -39.219 -10.539 1 90.75 206 ILE B C 1
ATOM 6795 O O . ILE B 1 206 ? -21.469 -39.906 -10.297 1 90.75 206 ILE B O 1
ATOM 6799 N N . TYR B 1 207 ? -20.547 -38.031 -10.953 1 86.44 207 TYR B N 1
ATOM 6800 C CA . TYR B 1 207 ? -21.828 -37.375 -11.164 1 86.44 207 TYR B CA 1
ATOM 6801 C C . TYR B 1 207 ? -22.688 -38.156 -12.148 1 86.44 207 TYR B C 1
ATOM 6803 O O . TYR B 1 207 ? -23.859 -38.438 -11.891 1 86.44 207 TYR B O 1
ATOM 6811 N N . GLN B 1 208 ? -22.016 -38.5 -13.211 1 85.94 208 GLN B N 1
ATOM 6812 C CA . GLN B 1 208 ? -22.703 -39.219 -14.273 1 85.94 208 GLN B CA 1
ATOM 6813 C C . GLN B 1 208 ? -23.25 -40.562 -13.758 1 85.94 208 GLN B C 1
ATOM 6815 O O . GLN B 1 208 ? -24.438 -40.844 -13.953 1 85.94 208 GLN B O 1
ATOM 6820 N N . GLU B 1 209 ? -22.422 -41.312 -13.102 1 89.75 209 GLU B N 1
ATOM 6821 C CA . GLU B 1 209 ? -22.781 -42.656 -12.703 1 89.75 209 GLU B CA 1
ATOM 6822 C C . GLU B 1 209 ? -23.812 -42.625 -11.57 1 89.75 209 GLU B C 1
ATOM 6824 O O . GLU B 1 209 ? -24.734 -43.438 -11.555 1 89.75 209 GLU B O 1
ATOM 6829 N N . VAL B 1 210 ? -23.656 -41.781 -10.688 1 89.19 210 VAL B N 1
ATOM 6830 C CA . VAL B 1 210 ? -24.562 -41.75 -9.547 1 89.19 210 VAL B CA 1
ATOM 6831 C C . VAL B 1 210 ? -25.969 -41.344 -10.023 1 89.19 210 VAL B C 1
ATOM 6833 O O . VAL B 1 210 ? -26.953 -41.938 -9.625 1 89.19 210 VAL B O 1
ATOM 6836 N N . TYR B 1 211 ? -26.016 -40.406 -10.852 1 83.94 211 TYR B N 1
ATOM 6837 C CA . TYR B 1 211 ? -27.328 -39.906 -11.266 1 83.94 211 TYR B CA 1
ATOM 6838 C C . TYR B 1 211 ? -27.953 -40.844 -12.312 1 83.94 211 TYR B C 1
ATOM 6840 O O . TYR B 1 211 ? -29.156 -40.781 -12.562 1 83.94 211 TYR B O 1
ATOM 6848 N N . SER B 1 212 ? -27.109 -41.594 -12.938 1 85.25 212 SER B N 1
ATOM 6849 C CA . SER B 1 212 ? -27.672 -42.625 -13.805 1 85.25 212 SER B CA 1
ATOM 6850 C C . SER B 1 212 ? -28.312 -43.719 -13 1 85.25 212 SER B C 1
ATOM 6852 O O . SER B 1 212 ? -29.312 -44.312 -13.43 1 85.25 212 SER B O 1
ATOM 6854 N N . ARG B 1 213 ? -27.797 -43.969 -11.898 1 87.62 213 ARG B N 1
ATOM 6855 C CA . ARG B 1 213 ? -28.266 -45.094 -11.078 1 87.62 213 ARG B CA 1
ATOM 6856 C C . ARG B 1 213 ? -29.344 -44.656 -10.102 1 87.62 213 ARG B C 1
ATOM 6858 O O . ARG B 1 213 ? -30.25 -45.406 -9.773 1 87.62 213 ARG B O 1
ATOM 6865 N N . TYR B 1 214 ? -29.078 -43.469 -9.594 1 86.31 214 TYR B N 1
ATOM 6866 C CA . TYR B 1 214 ? -29.969 -42.969 -8.562 1 86.31 214 TYR B CA 1
ATOM 6867 C C . TYR B 1 214 ? -30.594 -41.656 -8.969 1 86.31 214 TYR B C 1
ATOM 6869 O O . TYR B 1 214 ? -29.938 -40.812 -9.609 1 86.31 214 TYR B O 1
ATOM 6877 N N . SER B 1 215 ? -31.891 -41.5 -8.68 1 78 215 SER B N 1
ATOM 6878 C CA . SER B 1 215 ? -32.594 -40.25 -9.023 1 78 215 SER B CA 1
ATOM 6879 C C . SER B 1 215 ? -32.031 -39.062 -8.297 1 78 215 SER B C 1
ATOM 6881 O O . SER B 1 215 ? -31.578 -39.188 -7.152 1 78 215 SER B O 1
ATOM 6883 N N . ASP B 1 216 ? -31.969 -37.969 -8.93 1 74.25 216 ASP B N 1
ATOM 6884 C CA . ASP B 1 216 ? -31.453 -36.719 -8.391 1 74.25 216 ASP B CA 1
ATOM 6885 C C . ASP B 1 216 ? -32.344 -36.188 -7.266 1 74.25 216 ASP B C 1
ATOM 6887 O O . ASP B 1 216 ? -31.969 -35.25 -6.559 1 74.25 216 ASP B O 1
ATOM 6891 N N . SER B 1 217 ? -33.469 -36.812 -7.09 1 75.44 217 SER B N 1
ATOM 6892 C CA . SER B 1 217 ? -34.344 -36.438 -5.992 1 75.44 217 SER B CA 1
ATOM 6893 C C . SER B 1 217 ? -33.969 -37.156 -4.703 1 75.44 217 SER B C 1
ATOM 6895 O O . SER B 1 217 ? -34.312 -36.719 -3.609 1 75.44 217 SER B O 1
ATOM 6897 N N . LYS B 1 218 ? -33.312 -38.25 -4.871 1 80 218 LYS B N 1
ATOM 6898 C CA . LYS B 1 218 ? -33 -39.062 -3.707 1 80 218 LYS B CA 1
ATOM 6899 C C . LYS B 1 218 ? -31.625 -38.75 -3.148 1 80 218 LYS B C 1
ATOM 6901 O O . LYS B 1 218 ? -31.375 -38.906 -1.955 1 80 218 LYS B O 1
ATOM 6906 N N . VAL B 1 219 ? -30.781 -38.344 -4.082 1 86.44 219 VAL B N 1
ATOM 6907 C CA . VAL B 1 219 ? -29.406 -38.125 -3.646 1 86.44 219 VAL B CA 1
ATOM 6908 C C . VAL B 1 219 ? -28.859 -36.875 -4.34 1 86.44 219 VAL B C 1
ATOM 6910 O O . VAL B 1 219 ? -29.141 -36.625 -5.523 1 86.44 219 VAL B O 1
ATOM 6913 N N . SER B 1 220 ? -28.219 -36 -3.57 1 86.44 220 SER B N 1
ATOM 6914 C CA . SER B 1 220 ? -27.531 -34.844 -4.129 1 86.44 220 SER B CA 1
ATOM 6915 C C . SER B 1 220 ? -26.047 -34.906 -3.801 1 86.44 220 SER B C 1
ATOM 6917 O O . SER B 1 220 ? -25.656 -35.344 -2.727 1 86.44 220 SER B O 1
ATOM 6919 N N . LEU B 1 221 ? -25.234 -34.469 -4.766 1 86.25 221 LEU B N 1
ATOM 6920 C CA . LEU B 1 221 ? -23.797 -34.5 -4.605 1 86.25 221 LEU B CA 1
ATOM 6921 C C . LEU B 1 221 ? -23.25 -33.062 -4.504 1 86.25 221 LEU B C 1
ATOM 6923 O O . LEU B 1 221 ? -23.719 -32.156 -5.191 1 86.25 221 LEU B O 1
ATOM 6927 N N . GLN B 1 222 ? -22.281 -32.875 -3.537 1 83.38 222 GLN B N 1
ATOM 6928 C CA . GLN B 1 222 ? -21.609 -31.594 -3.398 1 83.38 222 GLN B CA 1
ATOM 6929 C C . GLN B 1 222 ? -20.125 -31.766 -3.158 1 83.38 222 GLN B C 1
ATOM 6931 O O . GLN B 1 222 ? -19.703 -32.688 -2.457 1 83.38 222 GLN B O 1
ATOM 6936 N N . SER B 1 223 ? -19.344 -30.891 -3.805 1 82.19 223 SER B N 1
ATOM 6937 C CA . SER B 1 223 ? -17.922 -30.844 -3.531 1 82.19 223 SER B CA 1
ATOM 6938 C C . SER B 1 223 ? -17.594 -29.859 -2.402 1 82.19 223 SER B C 1
ATOM 6940 O O . SER B 1 223 ? -18.156 -28.766 -2.352 1 82.19 223 SER B O 1
ATOM 6942 N N . ARG B 1 224 ? -16.938 -30.344 -1.394 1 80.06 224 ARG B N 1
ATOM 6943 C CA . ARG B 1 224 ? -16.547 -29.5 -0.262 1 80.06 224 ARG B CA 1
ATOM 6944 C C . ARG B 1 224 ? -15.078 -29.688 0.077 1 80.06 224 ARG B C 1
ATOM 6946 O O . ARG B 1 224 ? -14.484 -30.734 -0.244 1 80.06 224 ARG B O 1
ATOM 6953 N N . ILE B 1 225 ? -14.469 -28.609 0.497 1 77.38 225 ILE B N 1
ATOM 6954 C CA . ILE B 1 225 ? -13.094 -28.719 0.981 1 77.38 225 ILE B CA 1
ATOM 6955 C C . ILE B 1 225 ? -13.094 -29.031 2.477 1 77.38 225 ILE B C 1
ATOM 6957 O O . ILE B 1 225 ? -13.68 -28.281 3.27 1 77.38 225 ILE B O 1
ATOM 6961 N N . VAL B 1 226 ? -12.703 -30.188 2.805 1 74.12 226 VAL B N 1
ATOM 6962 C CA . VAL B 1 226 ? -12.648 -30.594 4.203 1 74.12 226 VAL B CA 1
ATOM 6963 C C . VAL B 1 226 ? -11.219 -30.438 4.727 1 74.12 226 VAL B C 1
ATOM 6965 O O . VAL B 1 226 ? -10.258 -30.719 4.008 1 74.12 226 VAL B O 1
ATOM 6968 N N . GLU B 1 227 ? -11.164 -29.906 5.914 1 72.12 227 GLU B N 1
ATOM 6969 C CA . GLU B 1 227 ? -9.875 -29.688 6.562 1 72.12 227 GLU B CA 1
ATOM 6970 C C . GLU B 1 227 ? -9.062 -30.984 6.605 1 72.12 227 GLU B C 1
ATOM 6972 O O . GLU B 1 227 ? -9.602 -32.062 6.902 1 72.12 227 GLU B O 1
ATOM 6977 N N . ASP B 1 228 ? -7.844 -31.047 6.215 1 66.69 228 ASP B N 1
ATOM 6978 C CA . ASP B 1 228 ? -6.863 -32.125 6.312 1 66.69 228 ASP B CA 1
ATOM 6979 C C . ASP B 1 228 ? -7.016 -33.125 5.156 1 66.69 228 ASP B C 1
ATOM 6981 O O . ASP B 1 228 ? -6.121 -33.938 4.906 1 66.69 228 ASP B O 1
ATOM 6985 N N . ILE B 1 229 ? -8.297 -33.156 4.551 1 71.5 229 ILE B N 1
ATOM 6986 C CA . ILE B 1 229 ? -8.508 -34.125 3.477 1 71.5 229 ILE B CA 1
ATOM 6987 C C . ILE B 1 229 ? -8.391 -33.438 2.123 1 71.5 229 ILE B C 1
ATOM 6989 O O . ILE B 1 229 ? -7.797 -33.969 1.188 1 71.5 229 ILE B O 1
ATOM 6993 N N . GLY B 1 230 ? -8.797 -32.25 2.109 1 75.06 230 GLY B N 1
ATOM 6994 C CA . GLY B 1 230 ? -8.836 -31.5 0.86 1 75.06 230 GLY B CA 1
ATOM 6995 C C . GLY B 1 230 ? -10.195 -31.531 0.186 1 75.06 230 GLY B C 1
ATOM 6996 O O . GLY B 1 230 ? -11.227 -31.484 0.858 1 75.06 230 GLY B O 1
ATOM 6997 N N . ASN B 1 231 ? -10.211 -31.547 -1.131 1 82.19 231 ASN B N 1
ATOM 6998 C CA . ASN B 1 231 ? -11.461 -31.562 -1.883 1 82.19 231 ASN B CA 1
ATOM 6999 C C . ASN B 1 231 ? -12.156 -32.906 -1.811 1 82.19 231 ASN B C 1
ATOM 7001 O O . ASN B 1 231 ? -11.539 -33.938 -2.102 1 82.19 231 ASN B O 1
ATOM 7005 N N . VAL B 1 232 ? -13.367 -32.969 -1.295 1 89.25 232 VAL B N 1
ATOM 7006 C CA . VAL B 1 232 ? -14.109 -34.219 -1.189 1 89.25 232 VAL B CA 1
ATOM 7007 C C . VAL B 1 232 ? -15.469 -34.062 -1.87 1 89.25 232 VAL B C 1
ATOM 7009 O O . VAL B 1 232 ? -15.953 -32.938 -2.064 1 89.25 232 VAL B O 1
ATOM 7012 N N . MET B 1 233 ? -15.984 -35.188 -2.266 1 91.44 233 MET B N 1
ATOM 7013 C CA . MET B 1 233 ? -17.359 -35.219 -2.754 1 91.44 233 MET B CA 1
ATOM 7014 C C . MET B 1 233 ? -18.281 -35.844 -1.715 1 91.44 233 MET B C 1
ATOM 7016 O O . MET B 1 233 ? -18.016 -36.938 -1.208 1 91.44 233 MET B O 1
ATOM 7020 N N . ILE B 1 234 ? -19.344 -35.156 -1.35 1 90.38 234 ILE B N 1
ATOM 7021 C CA . ILE B 1 234 ? -20.281 -35.594 -0.327 1 90.38 234 ILE B CA 1
ATOM 7022 C C . ILE B 1 234 ? -21.641 -35.906 -0.96 1 90.38 234 ILE B C 1
ATOM 7024 O O . ILE B 1 234 ? -22.109 -35.125 -1.799 1 90.38 234 ILE B O 1
ATOM 7028 N N . ALA B 1 235 ? -22.172 -37 -0.661 1 90.5 235 ALA B N 1
ATOM 7029 C CA . ALA B 1 235 ? -23.531 -37.375 -1.063 1 90.5 235 ALA B CA 1
ATOM 7030 C C . ALA B 1 235 ? -24.516 -37.094 0.061 1 90.5 235 ALA B C 1
ATOM 7032 O O . ALA B 1 235 ? -24.25 -37.375 1.227 1 90.5 235 ALA B O 1
ATOM 7033 N N . PHE B 1 236 ? -25.562 -36.438 -0.256 1 88.62 236 PHE B N 1
ATOM 7034 C CA . PHE B 1 236 ? -26.625 -36.125 0.693 1 88.62 236 PHE B CA 1
ATOM 7035 C C . PHE B 1 236 ? -27.906 -36.875 0.347 1 88.62 236 PHE B C 1
ATOM 7037 O O . PHE B 1 236 ? -28.328 -36.906 -0.812 1 88.62 236 PHE B O 1
ATOM 7044 N N . LYS B 1 237 ? -28.422 -37.469 1.375 1 87.25 237 LYS B N 1
ATOM 7045 C CA . LYS B 1 237 ? -29.672 -38.219 1.213 1 87.25 237 LYS B CA 1
ATOM 7046 C C . LYS B 1 237 ? -30.875 -37.281 1.322 1 87.25 237 LYS B C 1
ATOM 7048 O O . LYS B 1 237 ? -30.984 -36.5 2.275 1 87.25 237 LYS B O 1
ATOM 7053 N N . GLY B 1 238 ? -31.734 -37.344 0.435 1 77 238 GLY B N 1
ATOM 7054 C CA . GLY B 1 238 ? -33.031 -36.656 0.5 1 77 238 GLY B CA 1
ATOM 7055 C C . GLY B 1 238 ? -32.938 -35.156 0.302 1 77 238 GLY B C 1
ATOM 7056 O O . GLY B 1 238 ? -33.875 -34.438 0.606 1 77 238 GLY B O 1
ATOM 7057 N N . ARG B 1 239 ? -31.812 -34.625 0.004 1 76.5 239 ARG B N 1
ATOM 7058 C CA . ARG B 1 239 ? -31.688 -33.188 -0.257 1 76.5 239 ARG B CA 1
ATOM 7059 C C . ARG B 1 239 ? -31.797 -32.875 -1.749 1 76.5 239 ARG B C 1
ATOM 7061 O O . ARG B 1 239 ? -30.984 -33.344 -2.541 1 76.5 239 ARG B O 1
ATOM 7068 N N . THR B 1 240 ? -32.938 -32.25 -2.078 1 75.38 240 THR B N 1
ATOM 7069 C CA . THR B 1 240 ? -33.125 -31.922 -3.486 1 75.38 240 THR B CA 1
ATOM 7070 C C . THR B 1 240 ? -32.094 -30.875 -3.945 1 75.38 240 THR B C 1
ATOM 7072 O O . THR B 1 240 ? -31.5 -30.188 -3.123 1 75.38 240 THR B O 1
ATOM 7075 N N . LYS B 1 241 ? -31.875 -30.859 -5.211 1 75 241 LYS B N 1
ATOM 7076 C CA . LYS B 1 241 ? -31 -29.859 -5.809 1 75 241 LYS B CA 1
ATOM 7077 C C . LYS B 1 241 ? -31.484 -28.453 -5.5 1 75 241 LYS B C 1
ATOM 7079 O O . LYS B 1 241 ? -30.688 -27.547 -5.305 1 75 241 LYS B O 1
ATOM 7084 N N . LEU B 1 242 ? -32.781 -28.375 -5.445 1 79.94 242 LEU B N 1
ATOM 7085 C CA . LEU B 1 242 ? -33.375 -27.078 -5.164 1 79.94 242 LEU B CA 1
ATOM 7086 C C . LEU B 1 242 ? -33.062 -26.641 -3.732 1 79.94 242 LEU B C 1
ATOM 7088 O O . LEU B 1 242 ? -32.75 -25.469 -3.484 1 79.94 242 LEU B O 1
ATOM 7092 N N . LEU B 1 243 ? -33.219 -27.578 -2.848 1 82.62 243 LEU B N 1
ATOM 7093 C CA . LEU B 1 243 ? -32.906 -27.266 -1.456 1 82.62 243 LEU B CA 1
ATOM 7094 C C . LEU B 1 243 ? -31.438 -26.922 -1.282 1 82.62 243 LEU B C 1
ATOM 7096 O O . LEU B 1 243 ? -31.094 -26.016 -0.504 1 82.62 243 LEU B O 1
ATOM 7100 N N . MET B 1 244 ? -30.641 -27.625 -1.951 1 82.12 244 MET B N 1
ATOM 7101 C CA . MET B 1 244 ? -29.219 -27.344 -1.891 1 82.12 244 MET B CA 1
ATOM 7102 C C . MET B 1 244 ? -28.906 -25.953 -2.443 1 82.12 244 MET B C 1
ATOM 7104 O O . MET B 1 244 ? -28.047 -25.25 -1.916 1 82.12 244 MET B O 1
ATOM 7108 N N . ALA B 1 245 ? -29.547 -25.641 -3.51 1 84.06 245 ALA B N 1
ATOM 7109 C CA . ALA B 1 245 ? -29.391 -24.312 -4.09 1 84.06 245 ALA B CA 1
ATOM 7110 C C . ALA B 1 245 ? -29.828 -23.219 -3.107 1 84.06 245 ALA B C 1
ATOM 7112 O O . ALA B 1 245 ? -29.188 -22.172 -3 1 84.06 245 ALA B O 1
ATOM 7113 N N . GLN B 1 246 ? -30.875 -23.484 -2.449 1 87.12 246 GLN B N 1
ATOM 7114 C CA . GLN B 1 246 ? -31.375 -22.531 -1.47 1 87.12 246 GLN B CA 1
ATOM 7115 C C . GLN B 1 246 ? -30.422 -22.375 -0.297 1 87.12 246 GLN B C 1
ATOM 7117 O O . GLN B 1 246 ? -30.172 -21.266 0.171 1 87.12 246 GLN B O 1
ATOM 7122 N N . GLU B 1 247 ? -29.953 -23.5 0.182 1 86 247 GLU B N 1
ATOM 7123 C CA . GLU B 1 247 ? -29 -23.453 1.28 1 86 247 GLU B CA 1
ATOM 7124 C C . GLU B 1 247 ? -27.734 -22.703 0.881 1 86 247 GLU B C 1
ATOM 7126 O O . GLU B 1 247 ? -27.172 -21.953 1.684 1 86 247 GLU B O 1
ATOM 7131 N N . ARG B 1 248 ? -27.297 -22.969 -0.265 1 85.75 248 ARG B N 1
ATOM 7132 C CA . ARG B 1 248 ? -26.125 -22.25 -0.778 1 85.75 248 ARG B CA 1
ATOM 7133 C C . ARG B 1 248 ? -26.391 -20.75 -0.841 1 85.75 248 ARG B C 1
ATOM 7135 O O . ARG B 1 248 ? -25.531 -19.953 -0.479 1 85.75 248 ARG B O 1
ATOM 7142 N N . MET B 1 249 ? -27.5 -20.422 -1.323 1 90.25 249 MET B N 1
ATOM 7143 C CA . MET B 1 249 ? -27.891 -19.031 -1.419 1 90.25 249 MET B CA 1
ATOM 7144 C C . MET B 1 249 ? -27.891 -18.359 -0.044 1 90.25 249 MET B C 1
ATOM 7146 O O . MET B 1 249 ? -27.406 -17.25 0.11 1 90.25 249 MET B O 1
ATOM 7150 N N . GLU B 1 250 ? -28.391 -19.047 0.895 1 91.81 250 GLU B N 1
ATOM 7151 C CA . GLU B 1 250 ? -28.453 -18.516 2.25 1 91.81 250 GLU B CA 1
ATOM 7152 C C . GLU B 1 250 ? -27.047 -18.328 2.832 1 91.81 250 GLU B C 1
ATOM 7154 O O . GLU B 1 250 ? -26.766 -17.297 3.471 1 91.81 250 GLU B O 1
ATOM 7159 N N . ARG B 1 251 ? -26.281 -19.312 2.637 1 89.06 251 ARG B N 1
ATOM 7160 C CA . ARG B 1 251 ? -24.906 -19.219 3.109 1 89.06 251 ARG B CA 1
ATOM 7161 C C . ARG B 1 251 ? -24.172 -18.047 2.449 1 89.06 251 ARG B C 1
ATOM 7163 O O . ARG B 1 251 ? -23.469 -17.297 3.117 1 89.06 251 ARG B O 1
ATOM 7170 N N . GLU B 1 252 ? -24.266 -17.906 1.209 1 90 252 GLU B N 1
ATOM 7171 C CA . GLU B 1 252 ? -23.594 -16.844 0.461 1 90 252 GLU B CA 1
ATOM 7172 C C . GLU B 1 252 ? -24.156 -15.477 0.823 1 90 252 GLU B C 1
ATOM 7174 O O . GLU B 1 252 ? -23.453 -14.469 0.769 1 90 252 GLU B O 1
ATOM 7179 N N . GLN B 1 253 ? -25.438 -15.461 1.109 1 91.75 253 GLN B N 1
ATOM 7180 C CA . GLN B 1 253 ? -26.047 -14.219 1.563 1 91.75 253 GLN B CA 1
ATOM 7181 C C . GLN B 1 253 ? -25.422 -13.75 2.881 1 91.75 253 GLN B C 1
ATOM 7183 O O . GLN B 1 253 ? -25.188 -12.562 3.07 1 91.75 253 GLN B O 1
ATOM 7188 N N . ILE B 1 254 ? -25.234 -14.695 3.738 1 91 254 ILE B N 1
ATOM 7189 C CA . ILE B 1 254 ? -24.594 -14.383 5.008 1 91 254 ILE B CA 1
ATOM 7190 C C . ILE B 1 254 ? -23.172 -13.891 4.754 1 91 254 ILE B C 1
ATOM 7192 O O . ILE B 1 254 ? -22.703 -12.938 5.395 1 91 254 ILE B O 1
ATOM 7196 N N . GLU B 1 255 ? -22.453 -14.516 3.852 1 90.25 255 GLU B N 1
ATOM 7197 C CA . GLU B 1 255 ? -21.109 -14.094 3.482 1 90.25 255 GLU B CA 1
ATOM 7198 C C . GLU B 1 255 ? -21.109 -12.68 2.916 1 90.25 255 GLU B C 1
ATOM 7200 O O . GLU B 1 255 ? -20.172 -11.906 3.164 1 90.25 255 GLU B O 1
ATOM 7205 N N . LEU B 1 256 ? -22.062 -12.43 2.172 1 92.44 256 LEU B N 1
ATOM 7206 C CA . LEU B 1 256 ? -22.188 -11.094 1.599 1 92.44 256 LEU B CA 1
ATOM 7207 C C . LEU B 1 256 ? -22.406 -10.047 2.691 1 92.44 256 LEU B C 1
ATOM 7209 O O . LEU B 1 256 ? -21.828 -8.961 2.643 1 92.44 256 LEU B O 1
ATOM 7213 N N . GLU B 1 257 ? -23.234 -10.375 3.629 1 91.62 257 GLU B N 1
ATOM 7214 C CA . GLU B 1 257 ? -23.453 -9.469 4.75 1 91.62 257 GLU B CA 1
ATOM 7215 C C . GLU B 1 257 ? -22.172 -9.219 5.527 1 91.62 257 GLU B C 1
ATOM 7217 O O . GLU B 1 257 ? -21.906 -8.094 5.961 1 91.62 257 GLU B O 1
ATOM 7222 N N . LYS B 1 258 ? -21.484 -10.266 5.68 1 92.06 258 LYS B N 1
ATOM 7223 C CA . LYS B 1 258 ? -20.188 -10.133 6.352 1 92.06 258 LYS B CA 1
ATOM 7224 C C . LYS B 1 258 ? -19.219 -9.297 5.52 1 92.06 258 LYS B C 1
ATOM 7226 O O . LYS B 1 258 ? -18.391 -8.562 6.066 1 92.06 258 LYS B O 1
ATOM 7231 N N . ALA B 1 259 ? -19.297 -9.391 4.23 1 93.06 259 ALA B N 1
ATOM 7232 C CA . ALA B 1 259 ? -18.438 -8.641 3.326 1 93.06 259 ALA B CA 1
ATOM 7233 C C . ALA B 1 259 ? -18.75 -7.148 3.367 1 93.06 259 ALA B C 1
ATOM 7235 O O . ALA B 1 259 ? -17.875 -6.309 3.156 1 93.06 259 ALA B O 1
ATOM 7236 N N . VAL B 1 260 ? -20.031 -6.824 3.572 1 95.06 260 VAL B N 1
ATOM 7237 C CA . VAL B 1 260 ? -20.422 -5.426 3.715 1 95.06 260 VAL B CA 1
ATOM 7238 C C . VAL B 1 260 ? -19.641 -4.789 4.863 1 95.06 260 VAL B C 1
ATOM 7240 O O . VAL B 1 260 ? -19.188 -3.645 4.762 1 95.06 260 VAL B O 1
ATOM 7243 N N . GLY B 1 261 ? -19.547 -5.539 5.984 1 96.19 261 GLY B N 1
ATOM 7244 C CA . GLY B 1 261 ? -18.656 -5.211 7.082 1 96.19 261 GLY B CA 1
ATOM 7245 C C . GLY B 1 261 ? -18.875 -3.814 7.629 1 96.19 261 GLY B C 1
ATOM 7246 O O . GLY B 1 261 ? -20 -3.439 7.965 1 96.19 261 GLY B O 1
ATOM 7247 N N . PHE B 1 262 ? -17.828 -3.002 7.59 1 98 262 PHE B N 1
ATOM 7248 C CA . PHE B 1 262 ? -17.844 -1.698 8.242 1 98 262 PHE B CA 1
ATOM 7249 C C . PHE B 1 262 ? -18.844 -0.768 7.578 1 98 262 PHE B C 1
ATOM 7251 O O . PHE B 1 262 ? -19.359 0.153 8.219 1 98 262 PHE B O 1
ATOM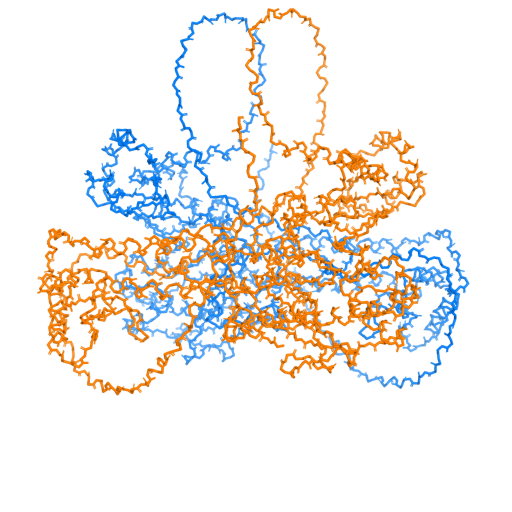 7258 N N . SER B 1 263 ? -19.062 -0.924 6.34 1 97.75 263 SER B N 1
ATOM 7259 C CA . SER B 1 263 ? -20.031 -0.087 5.637 1 97.75 263 SER B CA 1
ATOM 7260 C C . SER B 1 263 ? -21.391 -0.108 6.332 1 97.75 263 SER B C 1
ATOM 7262 O O . SER B 1 263 ? -22.172 0.836 6.207 1 97.75 263 SER B O 1
ATOM 7264 N N . ALA B 1 264 ? -21.703 -1.139 7.043 1 97.38 264 ALA B N 1
ATOM 7265 C CA . ALA B 1 264 ? -22.938 -1.229 7.82 1 97.38 264 ALA B CA 1
ATOM 7266 C C . ALA B 1 264 ? -22.984 -0.146 8.891 1 97.38 264 ALA B C 1
ATOM 7268 O O . ALA B 1 264 ? -24.062 0.36 9.219 1 97.38 264 ALA B O 1
ATOM 7269 N N . VAL B 1 265 ? -21.859 0.184 9.453 1 98.12 265 VAL B N 1
ATOM 7270 C CA . VAL B 1 265 ? -21.797 1.222 10.477 1 98.12 265 VAL B CA 1
ATOM 7271 C C . VAL B 1 265 ? -22.141 2.576 9.859 1 98.12 265 VAL B C 1
ATOM 7273 O O . VAL B 1 265 ? -22.891 3.357 10.453 1 98.12 265 VAL B O 1
ATOM 7276 N N . LEU B 1 266 ? -21.547 2.893 8.719 1 97.69 266 LEU B N 1
ATOM 7277 C CA . LEU B 1 266 ? -21.844 4.156 8.055 1 97.69 266 LEU B CA 1
ATOM 7278 C C . LEU B 1 266 ? -23.328 4.254 7.719 1 97.69 266 LEU B C 1
ATOM 7280 O O . LEU B 1 266 ? -23.922 5.332 7.82 1 97.69 266 LEU B O 1
ATOM 7284 N N . LYS B 1 267 ? -23.922 3.119 7.301 1 96.94 267 LYS B N 1
ATOM 7285 C CA . LYS B 1 267 ? -25.359 3.104 7.039 1 96.94 267 LYS B CA 1
ATOM 7286 C C . LYS B 1 267 ? -26.156 3.5 8.281 1 96.94 267 LYS B C 1
ATOM 7288 O O . LYS B 1 267 ? -27.156 4.215 8.188 1 96.94 267 LYS B O 1
ATOM 7293 N N . LYS B 1 268 ? -25.703 3.041 9.406 1 97.62 268 LYS B N 1
ATOM 7294 C CA . LYS B 1 268 ? -26.375 3.385 10.664 1 97.62 268 LYS B CA 1
ATOM 7295 C C . LYS B 1 268 ? -26.188 4.863 10.992 1 97.62 268 LYS B C 1
ATOM 7297 O O . LYS B 1 268 ? -27.109 5.508 11.5 1 97.62 268 LYS B O 1
ATOM 7302 N N . ILE B 1 269 ? -25 5.395 10.75 1 97.94 269 ILE B N 1
ATOM 7303 C CA . ILE B 1 269 ? -24.75 6.816 10.961 1 97.94 269 ILE B CA 1
ATOM 7304 C C . ILE B 1 269 ? -25.688 7.641 10.078 1 97.94 269 ILE B C 1
ATOM 7306 O O . ILE B 1 269 ? -26.328 8.586 10.555 1 97.94 269 ILE B O 1
ATOM 7310 N N . ILE B 1 270 ? -25.797 7.266 8.859 1 97 270 ILE B N 1
ATOM 7311 C CA . ILE B 1 270 ? -26.656 7.957 7.898 1 97 270 ILE B CA 1
ATOM 7312 C C . ILE B 1 270 ? -28.109 7.914 8.367 1 97 270 ILE B C 1
ATOM 7314 O O . ILE B 1 270 ? -28.797 8.938 8.375 1 97 270 ILE B O 1
ATOM 7318 N N . ALA B 1 271 ? -28.531 6.777 8.797 1 96.38 271 ALA B N 1
ATOM 7319 C CA . ALA B 1 271 ? -29.906 6.586 9.227 1 96.38 271 ALA B CA 1
ATOM 7320 C C . ALA B 1 271 ? -30.219 7.41 10.477 1 96.38 271 ALA B C 1
ATOM 7322 O O . ALA B 1 271 ? -31.344 7.883 10.656 1 96.38 271 ALA B O 1
ATOM 7323 N N . SER B 1 272 ? -29.266 7.559 11.297 1 96.12 272 SER B N 1
ATOM 7324 C CA . SER B 1 272 ? -29.469 8.281 12.547 1 96.12 272 SER B CA 1
ATOM 7325 C C . SER B 1 272 ? -29.609 9.781 12.312 1 96.12 272 SER B C 1
ATOM 7327 O O . SER B 1 272 ? -30.219 10.484 13.109 1 96.12 272 SER B O 1
ATOM 7329 N N . ASN B 1 273 ? -28.938 10.273 11.305 1 94.81 273 ASN B N 1
ATOM 7330 C CA . ASN B 1 273 ? -28.891 11.68 10.938 1 94.81 273 ASN B CA 1
ATOM 7331 C C . ASN B 1 273 ? -28.422 12.555 12.102 1 94.81 273 ASN B C 1
ATOM 7333 O O . ASN B 1 273 ? -28.969 13.641 12.312 1 94.81 273 ASN B O 1
ATOM 7337 N N . LYS B 1 274 ? -27.531 12.016 12.922 1 96.38 274 LYS B N 1
ATOM 7338 C CA . LYS B 1 274 ? -26.922 12.758 14.023 1 96.38 274 LYS B CA 1
ATOM 7339 C C . LYS B 1 274 ? -25.844 13.719 13.516 1 96.38 274 LYS B C 1
ATOM 7341 O O . LYS B 1 274 ? -25.234 13.477 12.484 1 96.38 274 LYS B O 1
ATOM 7346 N N . PRO B 1 275 ? -25.609 14.883 14.281 1 97.69 275 PRO B N 1
ATOM 7347 C CA . PRO B 1 275 ? -24.453 15.727 13.922 1 97.69 275 PRO B CA 1
ATOM 7348 C C . PRO B 1 275 ? -23.125 14.984 14.031 1 97.69 275 PRO B C 1
ATOM 7350 O O . PRO B 1 275 ? -22.938 14.18 14.953 1 97.69 275 PRO B O 1
ATOM 7353 N N . VAL B 1 276 ? -22.297 15.273 13.062 1 98.38 276 VAL B N 1
ATOM 7354 C CA . VAL B 1 276 ? -20.969 14.656 13.047 1 98.38 276 VAL B CA 1
ATOM 7355 C C . VAL B 1 276 ? -19.922 15.711 13.367 1 98.38 276 VAL B C 1
ATOM 7357 O O . VAL B 1 276 ? -19.891 16.781 12.773 1 98.38 276 VAL B O 1
ATOM 7360 N N . VAL B 1 277 ? -19.062 15.406 14.328 1 98.62 277 VAL B N 1
ATOM 7361 C CA . VAL B 1 277 ? -18.016 16.312 14.766 1 98.62 277 VAL B CA 1
ATOM 7362 C C . VAL B 1 277 ? -16.641 15.727 14.422 1 98.62 277 VAL B C 1
ATOM 7364 O O . VAL B 1 277 ? -16.438 14.516 14.531 1 98.62 277 VAL B O 1
ATOM 7367 N N . GLY B 1 278 ? -15.727 16.5 13.922 1 98.5 278 GLY B N 1
ATOM 7368 C CA . GLY B 1 278 ? -14.367 16.094 13.641 1 98.5 278 GLY B CA 1
ATOM 7369 C C . GLY B 1 278 ? -13.344 17.188 13.867 1 98.5 278 GLY B C 1
ATOM 7370 O O . GLY B 1 278 ? -13.703 18.312 14.219 1 98.5 278 GLY B O 1
ATOM 7371 N N . HIS B 1 279 ? -12.109 16.875 13.836 1 98.56 279 HIS B N 1
ATOM 7372 C CA . HIS B 1 279 ? -10.992 17.812 13.891 1 98.56 279 HIS B CA 1
ATOM 7373 C C . HIS B 1 279 ? -10.156 17.75 12.625 1 98.56 279 HIS B C 1
ATOM 7375 O O . HIS B 1 279 ? -9.516 16.734 12.344 1 98.56 279 HIS B O 1
ATOM 7381 N N . ASN B 1 280 ? -10.18 18.875 11.914 1 96.94 280 ASN B N 1
ATOM 7382 C CA . ASN B 1 280 ? -9.516 18.844 10.617 1 96.94 280 ASN B CA 1
ATOM 7383 C C . ASN B 1 280 ? -9.984 17.641 9.789 1 96.94 280 ASN B C 1
ATOM 7385 O O . ASN B 1 280 ? -9.164 16.844 9.328 1 96.94 280 ASN B O 1
ATOM 7389 N N . MET B 1 281 ? -11.258 17.625 9.562 1 97.81 281 MET B N 1
ATOM 7390 C CA . MET B 1 281 ? -11.852 16.344 9.18 1 97.81 281 MET B CA 1
ATOM 7391 C C . MET B 1 281 ? -12.141 16.312 7.684 1 97.81 281 MET B C 1
ATOM 7393 O O . MET B 1 281 ? -12.898 15.453 7.215 1 97.81 281 MET B O 1
ATOM 7397 N N . THR B 1 282 ? -11.586 17.156 6.906 1 96.81 282 THR B N 1
ATOM 7398 C CA . THR B 1 282 ? -11.891 17.188 5.477 1 96.81 282 THR B CA 1
ATOM 7399 C C . THR B 1 282 ? -11.555 15.852 4.824 1 96.81 282 THR B C 1
ATOM 7401 O O . THR B 1 282 ? -12.391 15.258 4.145 1 96.81 282 THR B O 1
ATOM 7404 N N . LEU B 1 283 ? -10.398 15.414 5.02 1 96.38 283 LEU B N 1
ATOM 7405 C CA . LEU B 1 283 ? -9.977 14.148 4.441 1 96.38 283 LEU B CA 1
ATOM 7406 C C . LEU B 1 283 ? -10.773 12.984 5.031 1 96.38 283 LEU B C 1
ATOM 7408 O O . LEU B 1 283 ? -11.086 12.023 4.332 1 96.38 283 LEU B O 1
ATOM 7412 N N . ASP B 1 284 ? -11.07 13.055 6.305 1 98.06 284 ASP B N 1
ATOM 7413 C CA . ASP B 1 284 ? -11.883 12.039 6.961 1 98.06 284 ASP B CA 1
ATOM 7414 C C . ASP B 1 284 ? -13.227 11.867 6.254 1 98.06 284 ASP B C 1
ATOM 7416 O O . ASP B 1 284 ? -13.641 10.742 5.969 1 98.06 284 ASP B O 1
ATOM 7420 N N . VAL B 1 285 ? -13.805 12.992 6.027 1 98.06 285 VAL B N 1
ATOM 7421 C CA . VAL B 1 285 ? -15.125 12.984 5.418 1 98.06 285 VAL B CA 1
ATOM 7422 C C . VAL B 1 285 ? -15.039 12.43 4 1 98.06 285 VAL B C 1
ATOM 7424 O O . VAL B 1 285 ? -15.859 11.594 3.602 1 98.06 285 VAL B O 1
ATOM 7427 N N . CYS B 1 286 ? -14.07 12.859 3.289 1 97.5 286 CYS B N 1
ATOM 7428 C CA . CYS B 1 286 ? -13.898 12.391 1.917 1 97.5 286 CYS B CA 1
ATOM 7429 C C . CYS B 1 286 ? -13.672 10.883 1.876 1 97.5 286 CYS B C 1
ATOM 7431 O O . CYS B 1 286 ? -14.352 10.172 1.133 1 97.5 286 CYS B O 1
ATOM 7433 N N . HIS B 1 287 ? -12.781 10.359 2.652 1 98.12 287 HIS B N 1
ATOM 7434 C CA . HIS B 1 287 ? -12.477 8.93 2.664 1 98.12 287 HIS B CA 1
ATOM 7435 C C . HIS B 1 287 ? -13.664 8.125 3.176 1 98.12 287 HIS B C 1
ATOM 7437 O O . HIS B 1 287 ? -13.953 7.039 2.662 1 98.12 287 HIS B O 1
ATOM 7443 N N . MET B 1 288 ? -14.258 8.656 4.223 1 98.25 288 MET B N 1
ATOM 7444 C CA . MET B 1 288 ? -15.414 7.961 4.789 1 98.25 288 MET B CA 1
ATOM 7445 C C . MET B 1 288 ? -16.469 7.715 3.723 1 98.25 288 MET B C 1
ATOM 7447 O O . MET B 1 288 ? -16.969 6.594 3.59 1 98.25 288 MET B O 1
ATOM 7451 N N . ILE B 1 289 ? -16.75 8.688 2.986 1 97.62 289 ILE B N 1
ATOM 7452 C CA . ILE B 1 289 ? -17.781 8.57 1.956 1 97.62 289 ILE B CA 1
ATOM 7453 C C . ILE B 1 289 ? -17.266 7.695 0.816 1 97.62 289 ILE B C 1
ATOM 7455 O O . ILE B 1 289 ? -17.906 6.711 0.441 1 97.62 289 ILE B O 1
ATOM 7459 N N . HIS B 1 290 ? -16.125 8.016 0.337 1 97.81 290 HIS B N 1
ATOM 7460 C CA . HIS B 1 290 ? -15.547 7.379 -0.843 1 97.81 290 HIS B CA 1
ATOM 7461 C C . HIS B 1 290 ? -15.344 5.883 -0.62 1 97.81 290 HIS B C 1
ATOM 7463 O O . HIS B 1 290 ? -15.586 5.082 -1.526 1 97.81 290 HIS B O 1
ATOM 7469 N N . GLN B 1 291 ? -14.906 5.484 0.509 1 97.31 291 GLN B N 1
ATOM 7470 C CA . GLN B 1 291 ? -14.484 4.121 0.795 1 97.31 291 GLN B CA 1
ATOM 7471 C C . GLN B 1 291 ? -15.656 3.27 1.274 1 97.31 291 GLN B C 1
ATOM 7473 O O . GLN B 1 291 ? -15.75 2.086 0.943 1 97.31 291 GLN B O 1
ATOM 7478 N N . PHE B 1 292 ? -16.594 3.84 2.018 1 97.75 292 PHE B N 1
ATOM 7479 C CA . PHE B 1 292 ? -17.578 3.002 2.699 1 97.75 292 PHE B CA 1
ATOM 7480 C C . PHE B 1 292 ? -18.969 3.238 2.141 1 97.75 292 PHE B C 1
ATOM 7482 O O . PHE B 1 292 ? -19.922 2.576 2.549 1 97.75 292 PHE B O 1
ATOM 7489 N N . CYS B 1 293 ? -19.125 4.176 1.27 1 96.12 293 CYS B N 1
ATOM 7490 C CA . CYS B 1 293 ? -20.453 4.488 0.764 1 96.12 293 CYS B CA 1
ATOM 7491 C C . CYS B 1 293 ? -20.453 4.547 -0.759 1 96.12 293 CYS B C 1
ATOM 7493 O O . CYS B 1 293 ? -20.859 3.584 -1.418 1 96.12 293 CYS B O 1
ATOM 7495 N N . LEU B 1 294 ? -19.953 5.715 -1.298 1 95.75 294 LEU B N 1
ATOM 7496 C CA . LEU B 1 294 ? -19.953 5.941 -2.738 1 95.75 294 LEU B CA 1
ATOM 7497 C C . LEU B 1 294 ? -18.672 6.648 -3.176 1 95.75 294 LEU B C 1
ATOM 7499 O O . LEU B 1 294 ? -18.156 7.512 -2.459 1 95.75 294 LEU B O 1
ATOM 7503 N N . PRO B 1 295 ? -18.234 6.27 -4.422 1 96 295 PRO B N 1
ATOM 7504 C CA . PRO B 1 295 ? -17.125 7.086 -4.93 1 96 295 PRO B CA 1
ATOM 7505 C C . PRO B 1 295 ? -17.469 8.57 -4.977 1 96 295 PRO B C 1
ATOM 7507 O O . PRO B 1 295 ? -18.594 8.945 -5.309 1 96 295 PRO B O 1
ATOM 7510 N N . LEU B 1 296 ? -16.516 9.391 -4.617 1 97.69 296 LEU B N 1
ATOM 7511 C CA . LEU B 1 296 ? -16.75 10.828 -4.625 1 97.69 296 LEU B CA 1
ATOM 7512 C C . LEU B 1 296 ? -17.156 11.312 -6.016 1 97.69 296 LEU B C 1
ATOM 7514 O O . LEU B 1 296 ? -16.594 10.859 -7.016 1 97.69 296 LEU B O 1
ATOM 7518 N N . PRO B 1 297 ? -18.078 12.195 -6.07 1 96.75 297 PRO B N 1
ATOM 7519 C CA . PRO B 1 297 ? -18.5 12.719 -7.367 1 96.75 297 PRO B CA 1
ATOM 7520 C C . PRO B 1 297 ? -17.453 13.625 -8.016 1 96.75 297 PRO B C 1
ATOM 7522 O O . PRO B 1 297 ? -16.562 14.125 -7.332 1 96.75 297 PRO B O 1
ATOM 7525 N N . SER B 1 298 ? -17.578 13.914 -9.25 1 94.69 298 SER B N 1
ATOM 7526 C CA . SER B 1 298 ? -16.609 14.688 -10.008 1 94.69 298 SER B CA 1
ATOM 7527 C C . SER B 1 298 ? -16.734 16.172 -9.719 1 94.69 298 SER B C 1
ATOM 7529 O O . SER B 1 298 ? -15.758 16.922 -9.797 1 94.69 298 SER B O 1
ATOM 7531 N N . SER B 1 299 ? -17.922 16.609 -9.328 1 93.19 299 SER B N 1
ATOM 7532 C CA . SER B 1 299 ? -18.109 18.047 -9.109 1 93.19 299 SER B CA 1
ATOM 7533 C C . SER B 1 299 ? -18.219 18.359 -7.621 1 93.19 299 SER B C 1
ATOM 7535 O O . SER B 1 299 ? -18.766 17.562 -6.848 1 93.19 299 SER B O 1
ATOM 7537 N N . TYR B 1 300 ? -17.781 19.625 -7.285 1 93.06 300 TYR B N 1
ATOM 7538 C CA . TYR B 1 300 ? -17.859 20.078 -5.906 1 93.06 300 TYR B CA 1
ATOM 7539 C C . TYR B 1 300 ? -19.312 20.25 -5.461 1 93.06 300 TYR B C 1
ATOM 7541 O O . TYR B 1 300 ? -19.656 19.938 -4.32 1 93.06 300 TYR B O 1
ATOM 7549 N N . SER B 1 301 ? -20.141 20.672 -6.32 1 91.56 301 SER B N 1
ATOM 7550 C CA . SER B 1 301 ? -21.562 20.844 -6.008 1 91.56 301 SER B CA 1
ATOM 7551 C C . SER B 1 301 ? -22.219 19.516 -5.672 1 91.56 301 SER B C 1
ATOM 7553 O O . SER B 1 301 ? -23.016 19.438 -4.734 1 91.56 301 SER B O 1
ATOM 7555 N N . ASP B 1 302 ? -21.891 18.516 -6.445 1 93.38 302 ASP B N 1
ATOM 7556 C CA . ASP B 1 302 ? -22.422 17.188 -6.168 1 93.38 302 ASP B CA 1
ATOM 7557 C C . ASP B 1 302 ? -21.906 16.656 -4.84 1 93.38 302 ASP B C 1
ATOM 7559 O O . ASP B 1 302 ? -22.609 15.945 -4.129 1 93.38 302 ASP B O 1
ATOM 7563 N N . PHE B 1 303 ? -20.75 17.016 -4.555 1 95.56 303 PHE B N 1
ATOM 7564 C CA . PHE B 1 303 ? -20.172 16.594 -3.281 1 95.56 303 PHE B CA 1
ATOM 7565 C C . PHE B 1 303 ? -20.922 17.234 -2.115 1 95.56 303 PHE B C 1
ATOM 7567 O O . PHE B 1 303 ? -21.219 16.578 -1.12 1 95.56 303 PHE B O 1
ATOM 7574 N N . GLN B 1 304 ? -21.156 18.5 -2.25 1 94.31 304 GLN B N 1
ATOM 7575 C CA . GLN B 1 304 ? -21.922 19.219 -1.232 1 94.31 304 GLN B CA 1
ATOM 7576 C C . GLN B 1 304 ? -23.266 18.531 -0.97 1 94.31 304 GLN B C 1
ATOM 7578 O O . GLN B 1 304 ? -23.672 18.375 0.183 1 94.31 304 GLN B O 1
ATOM 7583 N N . ALA B 1 305 ? -23.844 18.109 -2.01 1 93.19 305 ALA B N 1
ATOM 7584 C CA . ALA B 1 305 ? -25.125 17.422 -1.891 1 93.19 305 ALA B CA 1
ATOM 7585 C C . ALA B 1 305 ? -24.953 16.047 -1.242 1 93.19 305 ALA B C 1
ATOM 7587 O O . ALA B 1 305 ? -25.766 15.648 -0.398 1 93.19 305 ALA B O 1
ATOM 7588 N N . MET B 1 306 ? -24 15.375 -1.596 1 94.44 306 MET B N 1
ATOM 7589 C CA . MET B 1 306 ? -23.734 14.023 -1.112 1 94.44 306 MET B CA 1
ATOM 7590 C C . MET B 1 306 ? -23.469 14.023 0.387 1 94.44 306 MET B C 1
ATOM 7592 O O . MET B 1 306 ? -23.953 13.156 1.114 1 94.44 306 MET B O 1
ATOM 7596 N N . VAL B 1 307 ? -22.703 14.953 0.828 1 95.25 307 VAL B N 1
ATOM 7597 C CA . VAL B 1 307 ? -22.297 15 2.23 1 95.25 307 VAL B CA 1
ATOM 7598 C C . VAL B 1 307 ? -23.531 15.195 3.111 1 95.25 307 VAL B C 1
ATOM 7600 O O . VAL B 1 307 ? -23.594 14.672 4.223 1 95.25 307 VAL B O 1
ATOM 7603 N N . LYS B 1 308 ? -24.516 15.852 2.602 1 91.81 308 LYS B N 1
ATOM 7604 C CA . LYS B 1 308 ? -25.734 16.125 3.348 1 91.81 308 LYS B CA 1
ATOM 7605 C C . LYS B 1 308 ? -26.547 14.859 3.559 1 91.81 308 LYS B C 1
ATOM 7607 O O . LYS B 1 308 ? -27.391 14.797 4.461 1 91.81 308 LYS B O 1
ATOM 7612 N N . THR B 1 309 ? -26.281 13.922 2.752 1 91.56 309 THR B N 1
ATOM 7613 C CA . THR B 1 309 ? -26.984 12.648 2.918 1 91.56 309 THR B CA 1
ATOM 7614 C C . THR B 1 309 ? -26.406 11.875 4.102 1 91.56 309 THR B C 1
ATOM 7616 O O . THR B 1 309 ? -27.078 10.992 4.645 1 91.56 309 THR B O 1
ATOM 7619 N N . ILE B 1 310 ? -25.25 12.195 4.48 1 94.31 310 ILE B N 1
ATOM 7620 C CA . ILE B 1 310 ? -24.609 11.508 5.598 1 94.31 310 ILE B CA 1
ATOM 7621 C C . ILE B 1 310 ? -25.094 12.102 6.918 1 94.31 310 ILE B C 1
ATOM 7623 O O . ILE B 1 310 ? -25.438 11.367 7.844 1 94.31 310 ILE B O 1
ATOM 7627 N N . SER B 1 311 ? -25.094 13.359 7.008 1 95.69 311 SER B N 1
ATOM 7628 C CA . SER B 1 311 ? -25.531 14.125 8.172 1 95.69 311 SER B CA 1
ATOM 7629 C C . SER B 1 311 ? -25.953 15.539 7.773 1 95.69 311 SER B C 1
ATOM 7631 O O . SER B 1 311 ? -25.438 16.094 6.801 1 95.69 311 SER B O 1
ATOM 7633 N N . TYR B 1 312 ? -26.859 16.109 8.539 1 93.19 312 TYR B N 1
ATOM 7634 C CA . TYR B 1 312 ? -27.328 17.453 8.234 1 93.19 312 TYR B CA 1
ATOM 7635 C C . TYR B 1 312 ? -26.344 18.5 8.758 1 93.19 312 TYR B C 1
ATOM 7637 O O . TYR B 1 312 ? -26.391 19.656 8.336 1 93.19 312 TYR B O 1
ATOM 7645 N N . ARG B 1 313 ? -25.5 18.031 9.648 1 96.12 313 ARG B N 1
ATOM 7646 C CA . ARG B 1 313 ? -24.625 19.016 10.297 1 96.12 313 ARG B CA 1
ATOM 7647 C C . ARG B 1 313 ? -23.25 18.422 10.602 1 96.12 313 ARG B C 1
ATOM 7649 O O . ARG B 1 313 ? -23.156 17.438 11.336 1 96.12 313 ARG B O 1
ATOM 7656 N N . PHE B 1 314 ? -22.234 19.031 9.977 1 97.69 314 PHE B N 1
ATOM 7657 C CA . PHE B 1 314 ? -20.828 18.734 10.281 1 97.69 314 PHE B CA 1
ATOM 7658 C C . PHE B 1 314 ? -20.188 19.891 11.047 1 97.69 314 PHE B C 1
ATOM 7660 O O . PHE B 1 314 ? -20.391 21.047 10.688 1 97.69 314 PHE B O 1
ATOM 7667 N N . LEU B 1 315 ? -19.469 19.594 12.086 1 98.31 315 LEU B N 1
ATOM 7668 C CA . LEU B 1 315 ? -18.781 20.609 12.883 1 98.31 315 LEU B CA 1
ATOM 7669 C C . LEU B 1 315 ? -17.297 20.25 13.039 1 98.31 315 LEU B C 1
ATOM 7671 O O . LEU B 1 315 ? -16.969 19.25 13.664 1 98.31 315 LEU B O 1
ATOM 7675 N N . ASP B 1 316 ? -16.438 21.062 12.516 1 98.5 316 ASP B N 1
ATOM 7676 C CA . ASP B 1 316 ? -14.992 20.859 12.555 1 98.5 316 ASP B CA 1
ATOM 7677 C C . ASP B 1 316 ? -14.352 21.703 13.664 1 98.5 316 ASP B C 1
ATOM 7679 O O . ASP B 1 316 ? -14.289 22.922 13.562 1 98.5 316 ASP B O 1
ATOM 7683 N N . THR B 1 317 ? -13.742 21.062 14.594 1 98.44 317 THR B N 1
ATOM 7684 C CA . THR B 1 317 ? -13.227 21.75 15.766 1 98.44 317 THR B CA 1
ATOM 7685 C C . THR B 1 317 ? -12.031 22.625 15.398 1 98.44 317 THR B C 1
ATOM 7687 O O . THR B 1 317 ? -11.766 23.641 16.047 1 98.44 317 THR B O 1
ATOM 7690 N N . LYS B 1 318 ? -11.312 22.188 14.383 1 98.06 318 LYS B N 1
ATOM 7691 C CA . LYS B 1 318 ? -10.203 23.016 13.945 1 98.06 318 LYS B CA 1
ATOM 7692 C C . LYS B 1 318 ? -10.703 24.328 13.336 1 98.06 318 LYS B C 1
ATOM 7694 O O . LYS B 1 318 ? -10.117 25.391 13.562 1 98.06 318 LYS B O 1
ATOM 7699 N N . TYR B 1 319 ? -11.734 24.297 12.57 1 97.5 319 TYR B N 1
ATOM 7700 C CA . TYR B 1 319 ? -12.336 25.5 12.016 1 97.5 319 TYR B CA 1
ATOM 7701 C C . TYR B 1 319 ? -12.891 26.391 13.125 1 97.5 319 TYR B C 1
ATOM 7703 O O . TYR B 1 319 ? -12.664 27.609 13.117 1 97.5 319 TYR B O 1
ATOM 7711 N N . ILE B 1 320 ? -13.57 25.828 14.086 1 97.75 320 ILE B N 1
ATOM 7712 C CA . ILE B 1 320 ? -14.195 26.562 15.18 1 97.75 320 ILE B CA 1
ATOM 7713 C C . ILE B 1 320 ? -13.125 27.281 15.992 1 97.75 320 ILE B C 1
ATOM 7715 O O . ILE B 1 320 ? -13.266 28.469 16.297 1 97.75 320 ILE B O 1
ATOM 7719 N N . SER B 1 321 ? -12.078 26.578 16.281 1 97.31 321 SER B N 1
ATOM 7720 C CA . SER B 1 321 ? -11.023 27.141 17.109 1 97.31 321 SER B CA 1
ATOM 7721 C C . SER B 1 321 ? -10.164 28.141 16.328 1 97.31 321 SER B C 1
ATOM 7723 O O . SER B 1 321 ? -9.516 29 16.922 1 97.31 321 SER B O 1
ATOM 7725 N N . GLY B 1 322 ? -10.211 27.969 14.992 1 94.94 322 GLY B N 1
ATOM 7726 C CA . GLY B 1 322 ? -9.359 28.812 14.156 1 94.94 322 GLY B CA 1
ATOM 7727 C C . GLY B 1 322 ? -10.062 30.047 13.633 1 94.94 322 GLY B C 1
ATOM 7728 O O . GLY B 1 322 ? -9.477 30.828 12.898 1 94.94 322 GLY B O 1
ATOM 7729 N N . THR B 1 323 ? -11.281 30.297 13.969 1 94.38 323 THR B N 1
ATOM 7730 C CA . THR B 1 323 ? -12.039 31.438 13.477 1 94.38 323 THR B CA 1
ATOM 7731 C C . THR B 1 323 ? -12.617 32.25 14.633 1 94.38 323 THR B C 1
ATOM 7733 O O . THR B 1 323 ? -12.602 31.797 15.781 1 94.38 323 THR B O 1
ATOM 7736 N N . GLU B 1 324 ? -12.969 33.469 14.258 1 94.06 324 GLU B N 1
ATOM 7737 C CA . GLU B 1 324 ? -13.57 34.344 15.266 1 94.06 324 GLU B CA 1
ATOM 7738 C C . GLU B 1 324 ? -14.883 33.75 15.789 1 94.06 324 GLU B C 1
ATOM 7740 O O . GLU B 1 324 ? -15.625 33.125 15.039 1 94.06 324 GLU B O 1
ATOM 7745 N N . PRO B 1 325 ? -15.211 33.844 17.109 1 95.81 325 PRO B N 1
ATOM 7746 C CA . PRO B 1 325 ? -14.547 34.719 18.109 1 95.81 325 PRO B CA 1
ATOM 7747 C C . PRO B 1 325 ? -13.531 33.938 18.953 1 95.81 325 PRO B C 1
ATOM 7749 O O . PRO B 1 325 ? -12.961 34.5 19.891 1 95.81 325 PRO B O 1
ATOM 7752 N N . LEU B 1 326 ? -13.25 32.719 18.625 1 96.25 326 LEU B N 1
ATOM 7753 C CA . LEU B 1 326 ? -12.453 31.891 19.531 1 96.25 326 LEU B CA 1
ATOM 7754 C C . LEU B 1 326 ? -10.977 31.922 19.141 1 96.25 326 LEU B C 1
ATOM 7756 O O . LEU B 1 326 ? -10.109 31.547 19.938 1 96.25 326 LEU B O 1
ATOM 7760 N N . LYS B 1 327 ? -10.617 32.375 18.016 1 94.62 327 LYS B N 1
ATOM 7761 C CA . LYS B 1 327 ? -9.289 32.344 17.422 1 94.62 327 LYS B CA 1
ATOM 7762 C C . LYS B 1 327 ? -8.242 32.938 18.359 1 94.62 327 LYS B C 1
ATOM 7764 O O . LYS B 1 327 ? -7.18 32.375 18.562 1 94.62 327 LYS B O 1
ATOM 7769 N N . PRO B 1 328 ? -8.555 34.062 19.047 1 93.06 328 PRO B N 1
ATOM 7770 C CA . PRO B 1 328 ? -7.543 34.719 19.875 1 93.06 328 PRO B CA 1
ATOM 7771 C C . PRO B 1 328 ? -7.172 33.906 21.109 1 93.06 328 PRO B C 1
ATOM 7773 O O . PRO B 1 328 ? -6.156 34.188 21.766 1 93.06 328 PRO B O 1
ATOM 7776 N N . PHE B 1 329 ? -7.902 33 21.406 1 94 329 PHE B N 1
ATOM 7777 C CA . PHE B 1 329 ? -7.707 32.281 22.656 1 94 329 PHE B CA 1
ATOM 7778 C C . PHE B 1 329 ? -6.723 31.125 22.469 1 94 329 PHE B C 1
ATOM 7780 O O . PHE B 1 329 ? -6.305 30.484 23.453 1 94 329 PHE B O 1
ATOM 7787 N N . PHE B 1 330 ? -6.355 30.844 21.234 1 93.25 330 PHE B N 1
ATOM 7788 C CA . PHE B 1 330 ? -5.535 29.656 20.984 1 93.25 330 PHE B CA 1
ATOM 7789 C C . PHE B 1 330 ? -4.289 30.031 20.188 1 93.25 330 PHE B C 1
ATOM 7791 O O . PHE B 1 330 ? -4.375 30.719 19.172 1 93.25 330 PHE B O 1
ATOM 7798 N N . GLY B 1 331 ? -3.1 29.516 20.625 1 85.06 331 GLY B N 1
ATOM 7799 C CA . GLY B 1 331 ? -1.856 29.625 19.875 1 85.06 331 GLY B CA 1
ATOM 7800 C C . GLY B 1 331 ? -1.629 28.469 18.922 1 85.06 331 GLY B C 1
ATOM 7801 O O . GLY B 1 331 ? -0.848 28.594 17.984 1 85.06 331 GLY B O 1
ATOM 7802 N N . SER B 1 332 ? -2.295 27.359 19.25 1 90.12 332 SER B N 1
ATOM 7803 C CA . SER B 1 332 ? -2.219 26.141 18.453 1 90.12 332 SER B CA 1
ATOM 7804 C C . SER B 1 332 ? -3.594 25.516 18.266 1 90.12 332 SER B C 1
ATOM 7806 O O . SER B 1 332 ? -4.398 25.484 19.203 1 90.12 332 SER B O 1
ATOM 7808 N N . THR B 1 333 ? -3.75 25.031 17.062 1 93.38 333 THR B N 1
ATOM 7809 C CA . THR B 1 333 ? -5.039 24.391 16.812 1 93.38 333 THR B CA 1
ATOM 7810 C C . THR B 1 333 ? -4.871 22.875 16.688 1 93.38 333 THR B C 1
ATOM 7812 O O . THR B 1 333 ? -5.746 22.203 16.141 1 93.38 333 THR B O 1
ATOM 7815 N N . VAL B 1 334 ? -3.713 22.375 17.094 1 92.88 334 VAL B N 1
ATOM 7816 C CA . VAL B 1 334 ? -3.508 20.938 17.156 1 92.88 334 VAL B CA 1
ATOM 7817 C C . VAL B 1 334 ? -4.418 20.328 18.219 1 92.88 334 VAL B C 1
ATOM 7819 O O . VAL B 1 334 ? -4.621 20.922 19.281 1 92.88 334 VAL B O 1
ATOM 7822 N N . LEU B 1 335 ? -4.879 19.203 17.969 1 95.06 335 LEU B N 1
ATOM 7823 C CA . LEU B 1 335 ? -5.926 18.594 18.781 1 95.06 335 LEU B CA 1
ATOM 7824 C C . LEU B 1 335 ? -5.496 18.5 20.25 1 95.06 335 LEU B C 1
ATOM 7826 O O . LEU B 1 335 ? -6.207 18.969 21.141 1 95.06 335 LEU B O 1
ATOM 7830 N N . ASN B 1 336 ? -4.34 17.938 20.438 1 92.81 336 ASN B N 1
ATOM 7831 C CA . ASN B 1 336 ? -3.852 17.781 21.797 1 92.81 336 ASN B CA 1
ATOM 7832 C C . ASN B 1 336 ? -3.572 19.141 22.453 1 92.81 336 ASN B C 1
ATOM 7834 O O . ASN B 1 336 ? -3.789 19.312 23.656 1 92.81 336 ASN B O 1
ATOM 7838 N N . ASP B 1 337 ? -3.096 20.109 21.766 1 93.81 337 ASP B N 1
ATOM 7839 C CA . ASP B 1 337 ? -2.828 21.453 22.281 1 93.81 337 ASP B CA 1
ATOM 7840 C C . ASP B 1 337 ? -4.125 22.172 22.656 1 93.81 337 ASP B C 1
ATOM 7842 O O . ASP B 1 337 ? -4.176 22.906 23.641 1 93.81 337 ASP B O 1
ATOM 7846 N N . LEU B 1 338 ? -5.09 21.953 21.828 1 96.38 338 LEU B N 1
ATOM 7847 C CA . LEU B 1 338 ? -6.391 22.547 22.109 1 96.38 338 LEU B CA 1
ATOM 7848 C C . LEU B 1 338 ? -6.953 22 23.422 1 96.38 338 LEU B C 1
ATOM 7850 O O . LEU B 1 338 ? -7.48 22.766 24.234 1 96.38 338 LEU B O 1
ATOM 7854 N N . LYS B 1 339 ? -6.891 20.719 23.609 1 95.38 339 LYS B N 1
ATOM 7855 C CA . LYS B 1 339 ? -7.363 20.094 24.844 1 95.38 339 LYS B CA 1
ATOM 7856 C C . LYS B 1 339 ? -6.664 20.703 26.062 1 95.38 339 LYS B C 1
ATOM 7858 O O . LYS B 1 339 ? -7.32 21.078 27.047 1 95.38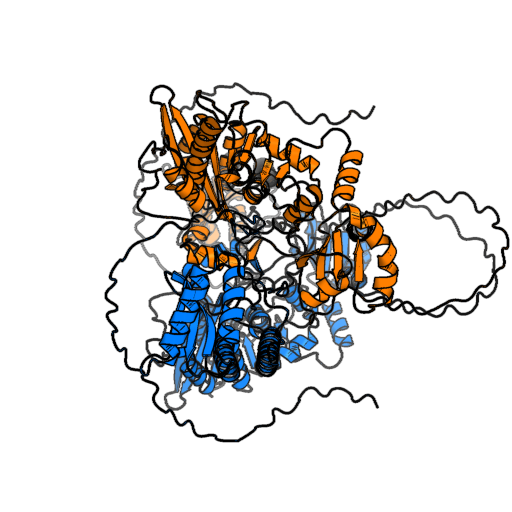 339 LYS B O 1
ATOM 7863 N N . LYS B 1 340 ? -5.395 20.844 25.953 1 94 340 LYS B N 1
ATOM 7864 C CA . LYS B 1 340 ? -4.613 21.391 27.062 1 94 340 LYS B CA 1
ATOM 7865 C C . LYS B 1 340 ? -5 22.844 27.328 1 94 340 LYS B C 1
ATOM 7867 O O . LYS B 1 340 ? -5.223 23.234 28.469 1 94 340 LYS B O 1
ATOM 7872 N N . SER B 1 341 ? -5.094 23.625 26.281 1 95.62 341 SER B N 1
ATOM 7873 C CA . SER B 1 341 ? -5.441 25.031 26.406 1 95.62 341 SER B CA 1
ATOM 7874 C C . SER B 1 341 ? -6.824 25.219 27.016 1 95.62 341 SER B C 1
ATOM 7876 O O . SER B 1 341 ? -7.023 26.078 27.875 1 95.62 341 SER B O 1
ATOM 7878 N N . LEU B 1 342 ? -7.746 24.453 26.594 1 96.94 342 LEU B N 1
ATOM 7879 C CA . LEU B 1 342 ? -9.117 24.531 27.094 1 96.94 342 LEU B CA 1
ATOM 7880 C C . LEU B 1 342 ? -9.18 24.125 28.562 1 96.94 342 LEU B C 1
ATOM 7882 O O . LEU B 1 342 ? -9.922 24.734 29.344 1 96.94 342 LEU B O 1
ATOM 7886 N N . SER B 1 343 ? -8.461 23.125 28.922 1 95 343 SER B N 1
ATOM 7887 C CA . SER B 1 343 ? -8.43 22.672 30.312 1 95 343 SER B CA 1
ATOM 7888 C C . SER B 1 343 ? -7.883 23.766 31.234 1 95 343 SER B C 1
ATOM 7890 O O . SER B 1 343 ? -8.289 23.875 32.406 1 95 343 SER B O 1
ATOM 7892 N N . GLU B 1 344 ? -7.094 24.625 30.688 1 93.75 344 GLU B N 1
ATOM 7893 C CA . GLU B 1 344 ? -6.477 25.688 31.469 1 93.75 344 GLU B CA 1
ATOM 7894 C C . GLU B 1 344 ? -7.355 26.938 31.484 1 93.75 344 GLU B C 1
ATOM 7896 O O . GLU B 1 344 ? -7.453 27.625 32.5 1 93.75 344 GLU B O 1
ATOM 7901 N N . GLN B 1 345 ? -8.016 27.156 30.422 1 91.31 345 GLN B N 1
ATOM 7902 C CA . GLN B 1 345 ? -8.695 28.438 30.234 1 91.31 345 GLN B CA 1
ATOM 7903 C C . GLN B 1 345 ? -10.156 28.344 30.688 1 91.31 345 GLN B C 1
ATOM 7905 O O . GLN B 1 345 ? -10.742 29.344 31.109 1 91.31 345 GLN B O 1
ATOM 7910 N N . CYS B 1 346 ? -10.703 27.172 30.547 1 90.12 346 CYS B N 1
ATOM 7911 C CA . CYS B 1 346 ? -12.133 27.047 30.797 1 90.12 346 CYS B CA 1
ATOM 7912 C C . CYS B 1 346 ? -12.391 26.656 32.25 1 90.12 346 CYS B C 1
ATOM 7914 O O . CYS B 1 346 ? -12.117 25.531 32.656 1 90.12 346 CYS B O 1
ATOM 7916 N N . GLN B 1 347 ? -12.977 27.531 33 1 87.25 347 GLN B N 1
ATOM 7917 C CA . GLN B 1 347 ? -13.32 27.25 34.406 1 87.25 347 GLN B CA 1
ATOM 7918 C C . GLN B 1 347 ? -14.367 26.141 34.5 1 87.25 347 GLN B C 1
ATOM 7920 O O . GLN B 1 347 ? -14.375 25.375 35.438 1 87.25 347 GLN B O 1
ATOM 7925 N N . ASN B 1 348 ? -15.188 26.078 33.531 1 89.06 348 ASN B N 1
ATOM 7926 C CA . ASN B 1 348 ? -16.234 25.062 33.5 1 89.06 348 ASN B CA 1
ATOM 7927 C C . ASN B 1 348 ? -15.852 23.922 32.562 1 89.06 348 ASN B C 1
ATOM 7929 O O . ASN B 1 348 ? -16.703 23.375 31.844 1 89.06 348 ASN B O 1
ATOM 7933 N N . TYR B 1 349 ? -14.617 23.609 32.562 1 93.12 349 TYR B N 1
ATOM 7934 C CA . TYR B 1 349 ? -14.125 22.5 31.766 1 93.12 349 TYR B CA 1
ATOM 7935 C C . TYR B 1 349 ? -14.82 21.203 32.156 1 93.12 349 TYR B C 1
ATOM 7937 O O . TYR B 1 349 ? -14.945 20.875 33.344 1 93.12 349 TYR B O 1
ATOM 7945 N N . ILE B 1 350 ? -15.258 20.422 31.172 1 91.88 350 ILE B N 1
ATOM 7946 C CA . ILE B 1 350 ? -16 19.188 31.406 1 91.88 350 ILE B CA 1
ATOM 7947 C C . ILE B 1 350 ? -15.227 18 30.828 1 91.88 350 ILE B C 1
ATOM 7949 O O . ILE B 1 350 ? -14.828 18.031 29.656 1 91.88 350 ILE B O 1
ATOM 7953 N N . ASP B 1 351 ? -15.07 17.078 31.641 1 89.81 351 ASP B N 1
ATOM 7954 C CA . ASP B 1 351 ? -14.531 15.797 31.172 1 89.81 351 ASP B CA 1
ATOM 7955 C C . ASP B 1 351 ? -15.656 14.828 30.812 1 89.81 351 ASP B C 1
ATOM 7957 O O . ASP B 1 351 ? -16.641 14.719 31.547 1 89.81 351 ASP B O 1
ATOM 7961 N N . LEU B 1 352 ? -15.516 14.164 29.75 1 94.5 352 LEU B N 1
ATOM 7962 C CA . LEU B 1 352 ? -16.5 13.156 29.375 1 94.5 352 LEU B CA 1
ATOM 7963 C C . LEU B 1 352 ? -16.25 11.859 30.141 1 94.5 352 LEU B C 1
ATOM 7965 O O . LEU B 1 352 ? -15.109 11.453 30.359 1 94.5 352 LEU B O 1
ATOM 7969 N N . GLU B 1 353 ? -17.344 11.227 30.531 1 93.75 353 GLU B N 1
ATOM 7970 C CA . GLU B 1 353 ? -17.25 9.969 31.266 1 93.75 353 GLU B CA 1
ATOM 7971 C C . GLU B 1 353 ? -17.688 8.789 30.406 1 93.75 353 GLU B C 1
ATOM 7973 O O . GLU B 1 353 ? -18.703 8.852 29.719 1 93.75 353 GLU B O 1
ATOM 7978 N N . PRO B 1 354 ? -16.922 7.734 30.5 1 93.62 354 PRO B N 1
ATOM 7979 C CA . PRO B 1 354 ? -17.344 6.551 29.75 1 93.62 354 PRO B CA 1
ATOM 7980 C C . PRO B 1 354 ? -18.609 5.918 30.312 1 93.62 354 PRO B C 1
ATOM 7982 O O . PRO B 1 354 ? -18.781 5.848 31.531 1 93.62 354 PRO B O 1
ATOM 7985 N N . GLU B 1 355 ? -19.469 5.52 29.453 1 92.56 355 GLU B N 1
ATOM 7986 C CA . GLU B 1 355 ? -20.688 4.871 29.906 1 92.56 355 GLU B CA 1
ATOM 7987 C C . GLU B 1 355 ? -20.406 3.516 30.547 1 92.56 355 GLU B C 1
ATOM 7989 O O . GLU B 1 355 ? -21.031 3.143 31.531 1 92.56 355 GLU B O 1
ATOM 7994 N N . VAL B 1 356 ? -19.484 2.785 29.875 1 88.38 356 VAL B N 1
ATOM 7995 C CA . VAL B 1 356 ? -18.984 1.518 30.391 1 88.38 356 VAL B CA 1
ATOM 7996 C C . VAL B 1 356 ? -17.453 1.486 30.297 1 88.38 356 VAL B C 1
ATOM 7998 O O . VAL B 1 356 ? -16.875 2.082 29.391 1 88.38 356 VAL B O 1
ATOM 8001 N N . PRO B 1 357 ? -16.812 0.829 31.156 1 81 357 PRO B N 1
ATOM 8002 C CA . PRO B 1 357 ? -15.344 0.839 31.172 1 81 357 PRO B CA 1
ATOM 8003 C C . PRO B 1 357 ? -14.727 0.27 29.906 1 81 357 PRO B C 1
ATOM 8005 O O . PRO B 1 357 ? -13.648 0.7 29.484 1 81 357 PRO B O 1
ATOM 8008 N N . GLU B 1 358 ? -15.352 -0.652 29.266 1 78.25 358 GLU B N 1
ATOM 8009 C CA . GLU B 1 358 ? -14.789 -1.351 28.109 1 78.25 358 GLU B CA 1
ATOM 8010 C C . GLU B 1 358 ? -14.68 -0.426 26.906 1 78.25 358 GLU B C 1
ATOM 8012 O O . GLU B 1 358 ? -13.859 -0.648 26.016 1 78.25 358 GLU B O 1
ATOM 8017 N N . VAL B 1 359 ? -15.422 0.511 26.938 1 78.88 359 VAL B N 1
ATOM 8018 C CA . VAL B 1 359 ? -15.484 1.391 25.781 1 78.88 359 VAL B CA 1
ATOM 8019 C C . VAL B 1 359 ? -14.836 2.734 26.109 1 78.88 359 VAL B C 1
ATOM 8021 O O . VAL B 1 359 ? -15 3.707 25.375 1 78.88 359 VAL B O 1
ATOM 8024 N N . GLY B 1 360 ? -14.188 2.732 27.234 1 81.88 360 GLY B N 1
ATOM 8025 C CA . GLY B 1 360 ? -13.609 3.99 27.688 1 81.88 360 GLY B CA 1
ATOM 8026 C C . GLY B 1 360 ? -12.094 4.027 27.562 1 81.88 360 GLY B C 1
ATOM 8027 O O . GLY B 1 360 ? -11.469 3.014 27.25 1 81.88 360 GLY B O 1
ATOM 8028 N N . TYR B 1 361 ? -11.523 5.184 27.453 1 77.19 361 TYR B N 1
ATOM 8029 C CA . TYR B 1 361 ? -10.086 5.418 27.469 1 77.19 361 TYR B CA 1
ATOM 8030 C C . TYR B 1 361 ? -9.641 5.977 28.812 1 77.19 361 TYR B C 1
ATOM 8032 O O . TYR B 1 361 ? -10.383 6.715 29.469 1 77.19 361 TYR B O 1
ATOM 8040 N N . SER B 1 362 ? -8.578 5.242 29.375 1 65.56 362 SER B N 1
ATOM 8041 C CA . SER B 1 362 ? -8.102 5.727 30.672 1 65.56 362 SER B CA 1
ATOM 8042 C C . SER B 1 362 ? -7.094 6.859 30.5 1 65.56 362 SER B C 1
ATOM 8044 O O . SER B 1 362 ? -6.43 6.953 29.469 1 65.56 362 SER B O 1
ATOM 8046 N N . ASP B 1 363 ? -7.223 7.906 31.297 1 58.78 363 ASP B N 1
ATOM 8047 C CA . ASP B 1 363 ? -6.434 9.133 31.312 1 58.78 363 ASP B CA 1
ATOM 8048 C C . ASP B 1 363 ? -4.938 8.82 31.25 1 58.78 363 ASP B C 1
ATOM 8050 O O . ASP B 1 363 ? -4.148 9.625 30.75 1 58.78 363 ASP B O 1
ATOM 8054 N N . ASP B 1 364 ? -4.508 7.672 31.688 1 57.88 364 ASP B N 1
ATOM 8055 C CA . ASP B 1 364 ? -3.078 7.48 31.906 1 57.88 364 ASP B CA 1
ATOM 8056 C C . ASP B 1 364 ? -2.365 7.074 30.625 1 57.88 364 ASP B C 1
ATOM 8058 O O . ASP B 1 364 ? -1.139 7.156 30.531 1 57.88 364 ASP B O 1
ATOM 8062 N N . VAL B 1 365 ? -3.156 6.703 29.703 1 64.62 365 VAL B N 1
ATOM 8063 C CA . VAL B 1 365 ? -2.381 6.207 28.578 1 64.62 365 VAL B CA 1
ATOM 8064 C C . VAL B 1 365 ? -2.697 7.035 27.328 1 64.62 365 VAL B C 1
ATOM 8066 O O . VAL B 1 365 ? -3.844 7.066 26.875 1 64.62 365 VAL B O 1
ATOM 8069 N N . SER B 1 366 ? -1.758 7.957 26.984 1 72.88 366 SER B N 1
ATOM 8070 C CA . SER B 1 366 ? -1.9 8.727 25.75 1 72.88 366 SER B CA 1
ATOM 8071 C C . SER B 1 366 ? -1.728 7.832 24.531 1 72.88 366 SER B C 1
ATOM 8073 O O . SER B 1 366 ? -0.7 7.168 24.375 1 72.88 366 SER B O 1
ATOM 8075 N N . LYS B 1 367 ? -2.879 7.699 23.781 1 84.19 367 LYS B N 1
ATOM 8076 C CA . LYS B 1 367 ? -2.85 6.941 22.531 1 84.19 367 LYS B CA 1
ATOM 8077 C C . LYS B 1 367 ? -3.068 7.859 21.328 1 84.19 367 LYS B C 1
ATOM 8079 O O . LYS B 1 367 ? -3.895 7.566 20.469 1 84.19 367 LYS B O 1
ATOM 8084 N N . LEU B 1 368 ? -2.303 8.859 21.344 1 85.31 368 LEU B N 1
ATOM 8085 C CA . LEU B 1 368 ? -2.428 9.797 20.234 1 85.31 368 LEU B CA 1
ATOM 8086 C C . LEU B 1 368 ? -2.205 9.086 18.906 1 85.31 368 LEU B C 1
ATOM 8088 O O . LEU B 1 368 ? -1.35 8.203 18.797 1 85.31 368 LEU B O 1
ATOM 8092 N N . HIS B 1 369 ? -3.006 9.422 17.953 1 86.38 369 HIS B N 1
ATOM 8093 C CA . HIS B 1 369 ? -2.955 8.914 16.594 1 86.38 369 HIS B CA 1
ATOM 8094 C C . HIS B 1 369 ? -3.557 7.516 16.5 1 86.38 369 HIS B C 1
ATOM 8096 O O . HIS B 1 369 ? -3.289 6.777 15.547 1 86.38 369 HIS B O 1
ATOM 8102 N N . ASP B 1 370 ? -4.18 7.199 17.5 1 92.75 370 ASP B N 1
ATOM 8103 C CA . ASP B 1 370 ? -5.223 6.18 17.469 1 92.75 370 ASP B CA 1
ATOM 8104 C C . ASP B 1 370 ? -6.582 6.793 17.156 1 92.75 370 ASP B C 1
ATOM 8106 O O . ASP B 1 370 ? -7.035 7.707 17.844 1 92.75 370 ASP B O 1
ATOM 8110 N N . ALA B 1 371 ? -7.223 6.312 16.141 1 96.56 371 ALA B N 1
ATOM 8111 C CA . ALA B 1 371 ? -8.414 6.988 15.625 1 96.56 371 ALA B CA 1
ATOM 8112 C C . ALA B 1 371 ? -9.508 7.047 16.688 1 96.56 371 ALA B C 1
ATOM 8114 O O . ALA B 1 371 ? -10.203 8.062 16.812 1 96.56 371 ALA B O 1
ATOM 8115 N N . GLY B 1 372 ? -9.703 5.957 17.438 1 96.5 372 GLY B N 1
ATOM 8116 C CA . GLY B 1 372 ? -10.688 5.953 18.5 1 96.5 372 GLY B CA 1
ATOM 8117 C C . GLY B 1 372 ? -10.391 6.957 19.609 1 96.5 372 GLY B C 1
ATOM 8118 O O . GLY B 1 372 ? -11.297 7.664 20.062 1 96.5 372 GLY B O 1
ATOM 8119 N N . PHE B 1 373 ? -9.203 7.059 20.016 1 95.62 373 PHE B N 1
ATOM 8120 C CA . PHE B 1 373 ? -8.789 8.008 21.047 1 95.62 373 PHE B CA 1
ATOM 8121 C C . PHE B 1 373 ? -8.914 9.438 20.547 1 95.62 373 PHE B C 1
ATOM 8123 O O . PHE B 1 373 ? -9.391 10.312 21.281 1 95.62 373 PHE B O 1
ATOM 8130 N N . ASP B 1 374 ? -8.469 9.617 19.328 1 96.5 374 ASP B N 1
ATOM 8131 C CA . ASP B 1 374 ? -8.547 10.961 18.766 1 96.5 374 ASP B CA 1
ATOM 8132 C C . ASP B 1 374 ? -10 11.398 18.594 1 96.5 374 ASP B C 1
ATOM 8134 O O . ASP B 1 374 ? -10.312 12.586 18.734 1 96.5 374 ASP B O 1
ATOM 8138 N N . ALA B 1 375 ? -10.906 10.484 18.281 1 97.81 375 ALA B N 1
ATOM 8139 C CA . ALA B 1 375 ? -12.328 10.797 18.25 1 97.81 375 ALA B CA 1
ATOM 8140 C C . ALA B 1 375 ? -12.836 11.211 19.625 1 97.81 375 ALA B C 1
ATOM 8142 O O . ALA B 1 375 ? -13.609 12.156 19.766 1 97.81 375 ALA B O 1
ATOM 8143 N N . TYR B 1 376 ? -12.414 10.516 20.656 1 96.5 376 TYR B N 1
ATOM 8144 C CA . TYR B 1 376 ? -12.75 10.859 22.031 1 96.5 376 TYR B CA 1
ATOM 8145 C C . TYR B 1 376 ? -12.211 12.242 22.391 1 96.5 376 TYR B C 1
ATOM 8147 O O . TYR B 1 376 ? -12.938 13.07 22.938 1 96.5 376 TYR B O 1
ATOM 8155 N N . LEU B 1 377 ? -10.984 12.453 22.047 1 96.38 377 LEU B N 1
ATOM 8156 C CA . LEU B 1 377 ? -10.383 13.758 22.312 1 96.38 377 LEU B CA 1
ATOM 8157 C C . LEU B 1 377 ? -11.141 14.859 21.578 1 96.38 377 LEU B C 1
ATOM 8159 O O . LEU B 1 377 ? -11.336 15.945 22.125 1 96.38 377 LEU B O 1
ATOM 8163 N N . THR B 1 378 ? -11.43 14.562 20.312 1 98.06 378 THR B N 1
ATOM 8164 C CA . THR B 1 378 ? -12.211 15.5 19.516 1 98.06 378 THR B CA 1
ATOM 8165 C C . THR B 1 378 ? -13.523 15.844 20.219 1 98.06 378 THR B C 1
ATOM 8167 O O . THR B 1 378 ? -13.938 17 20.234 1 98.06 378 THR B O 1
ATOM 8170 N N . SER B 1 379 ? -14.172 14.875 20.812 1 97.81 379 SER B N 1
ATOM 8171 C CA . SER B 1 379 ? -15.422 15.086 21.531 1 97.81 379 SER B CA 1
ATOM 8172 C C . SER B 1 379 ? -15.227 16 22.734 1 97.81 379 SER B C 1
ATOM 8174 O O . SER B 1 379 ? -16.016 16.922 22.953 1 97.81 379 SER B O 1
ATOM 8176 N N . THR B 1 380 ? -14.203 15.758 23.406 1 96.5 380 THR B N 1
ATOM 8177 C CA . THR B 1 380 ? -13.891 16.562 24.594 1 96.5 380 THR B CA 1
ATOM 8178 C C . THR B 1 380 ? -13.602 18 24.203 1 96.5 380 THR B C 1
ATOM 8180 O O . THR B 1 380 ? -14.094 18.938 24.844 1 96.5 380 THR B O 1
ATOM 8183 N N . VAL B 1 381 ? -12.82 18.125 23.172 1 97.94 381 VAL B N 1
ATOM 8184 C CA . VAL B 1 381 ? -12.461 19.453 22.688 1 97.94 381 VAL B CA 1
ATOM 8185 C C . VAL B 1 381 ? -13.727 20.188 22.219 1 97.94 381 VAL B C 1
ATOM 8187 O O . VAL B 1 381 ? -13.914 21.359 22.547 1 97.94 381 VAL B O 1
ATOM 8190 N N . PHE B 1 382 ? -14.586 19.531 21.516 1 98.06 382 PHE B N 1
ATOM 8191 C CA . PHE B 1 382 ? -15.789 20.156 20.984 1 98.06 382 PHE B CA 1
ATOM 8192 C C . PHE B 1 382 ? -16.672 20.672 22.109 1 98.06 382 PHE B C 1
ATOM 8194 O O . PHE B 1 382 ? -17.125 21.828 22.078 1 98.06 382 PHE B O 1
ATOM 8201 N N . VAL B 1 383 ? -16.906 19.844 23.109 1 97.25 383 VAL B N 1
ATOM 8202 C CA . VAL B 1 383 ? -17.766 20.203 24.234 1 97.25 383 VAL B CA 1
ATOM 8203 C C . VAL B 1 383 ? -17.203 21.438 24.953 1 97.25 383 VAL B C 1
ATOM 8205 O O . VAL B 1 383 ? -17.953 22.359 25.281 1 97.25 383 VAL B O 1
ATOM 8208 N N . ASN B 1 384 ? -15.969 21.484 25.094 1 97.25 384 ASN B N 1
ATOM 8209 C CA . ASN B 1 384 ? -15.367 22.578 25.844 1 97.25 384 ASN B CA 1
ATOM 8210 C C . ASN B 1 384 ? -15.172 23.812 24.969 1 97.25 384 ASN B C 1
ATOM 8212 O O . ASN B 1 384 ? -15.102 24.938 25.469 1 97.25 384 ASN B O 1
ATOM 8216 N N . LEU B 1 385 ? -15.047 23.625 23.672 1 97.69 385 LEU B N 1
ATOM 8217 C CA . LEU B 1 385 ? -15.133 24.766 22.766 1 97.69 385 LEU B CA 1
ATOM 8218 C C . LEU B 1 385 ? -16.484 25.453 22.891 1 97.69 385 LEU B C 1
ATOM 8220 O O . LEU B 1 385 ? -16.578 26.672 22.859 1 97.69 385 LEU B O 1
ATOM 8224 N N . CYS B 1 386 ? -17.516 24.641 22.969 1 96.31 386 CYS B N 1
ATOM 8225 C CA . CYS B 1 386 ? -18.859 25.188 23.156 1 96.31 386 CYS B CA 1
ATOM 8226 C C . CYS B 1 386 ? -18.969 25.953 24.453 1 96.31 386 CYS B C 1
ATOM 8228 O O . CYS B 1 386 ? -19.594 27.031 24.5 1 96.31 386 CYS B O 1
ATOM 8230 N N . ASN B 1 387 ? -18.359 25.406 25.469 1 94.94 387 ASN B N 1
ATOM 8231 C CA . ASN B 1 387 ? -18.344 26.094 26.75 1 94.94 387 ASN B CA 1
ATOM 8232 C C . ASN B 1 387 ? -17.625 27.453 26.656 1 94.94 387 ASN B C 1
ATOM 8234 O O . ASN B 1 387 ? -18.125 28.453 27.156 1 94.94 387 ASN B O 1
ATOM 8238 N N . LEU B 1 388 ? -16.484 27.406 26.062 1 96.12 388 LEU B N 1
ATOM 8239 C CA . LEU B 1 388 ? -15.719 28.641 25.875 1 96.12 388 LEU B CA 1
ATOM 8240 C C . LEU B 1 388 ? -16.5 29.656 25.047 1 96.12 388 LEU B C 1
ATOM 8242 O O . LEU B 1 388 ? -16.5 30.844 25.344 1 96.12 388 LEU B O 1
ATOM 8246 N N . TYR B 1 389 ? -17.094 29.172 23.984 1 96.06 389 TYR B N 1
ATOM 8247 C CA . TYR B 1 389 ? -17.922 30.016 23.125 1 96.06 389 TYR B CA 1
ATOM 8248 C C . TYR B 1 389 ? -19.047 30.672 23.922 1 96.06 389 TYR B C 1
ATOM 8250 O O . TYR B 1 389 ? -19.312 31.859 23.766 1 96.06 389 TYR B O 1
ATOM 8258 N N . GLY B 1 390 ? -19.688 29.891 24.75 1 94.69 390 GLY B N 1
ATOM 8259 C CA . GLY B 1 390 ? -20.734 30.422 25.609 1 94.69 390 GLY B CA 1
ATOM 8260 C C . GLY B 1 390 ? -20.234 31.531 26.531 1 94.69 390 GLY B C 1
ATOM 8261 O O . GLY B 1 390 ? -20.906 32.531 26.703 1 94.69 390 GLY B O 1
ATOM 8262 N N . LYS B 1 391 ? -19.156 31.312 27.016 1 94.19 391 LYS B N 1
ATOM 8263 C CA . LYS B 1 391 ? -18.562 32.312 27.906 1 94.19 391 LYS B CA 1
ATOM 8264 C C . LYS B 1 391 ? -18.25 33.594 27.156 1 94.19 391 LYS B C 1
ATOM 8266 O O . LYS B 1 391 ? -18.547 34.688 27.625 1 94.19 391 LYS B O 1
ATOM 8271 N N . VAL B 1 392 ? -17.625 33.469 26.016 1 94.69 392 VAL B N 1
ATOM 8272 C CA . VAL B 1 392 ? -17.188 34.594 25.219 1 94.69 392 VAL B CA 1
ATOM 8273 C C . VAL B 1 392 ? -18.391 35.375 24.734 1 94.69 392 VAL B C 1
ATOM 8275 O O . VAL B 1 392 ? -18.359 36.625 24.688 1 94.69 392 VAL B O 1
ATOM 8278 N N . LYS B 1 393 ? -19.484 34.719 24.406 1 94.81 393 LYS B N 1
ATOM 8279 C CA . LYS B 1 393 ? -20.672 35.344 23.828 1 94.81 393 LYS B CA 1
ATOM 8280 C C . LYS B 1 393 ? -21.703 35.688 24.906 1 94.81 393 LYS B C 1
ATOM 8282 O O . LYS B 1 393 ? -22.75 36.25 24.625 1 94.81 393 LYS B O 1
ATOM 8287 N N . GLY B 1 394 ? -21.469 35.281 26.078 1 93.38 394 GLY B N 1
ATOM 8288 C CA . GLY B 1 394 ? -22.375 35.531 27.172 1 93.38 394 GLY B CA 1
ATOM 8289 C C . GLY B 1 394 ? -23.625 34.656 27.141 1 93.38 394 GLY B C 1
ATOM 8290 O O . GLY B 1 394 ? -24.719 35.125 27.5 1 93.38 394 GLY B O 1
ATOM 8291 N N . ILE B 1 395 ? -23.453 33.469 26.672 1 93.06 395 ILE B N 1
ATOM 8292 C CA . ILE B 1 395 ? -24.562 32.5 26.609 1 93.06 395 ILE B CA 1
ATOM 8293 C C . ILE B 1 395 ? -24.594 31.656 27.891 1 93.06 395 ILE B C 1
ATOM 8295 O O . ILE B 1 395 ? -23.625 30.953 28.188 1 93.06 395 ILE B O 1
ATOM 8299 N N . LYS B 1 396 ? -25.672 31.656 28.578 1 88.19 396 LYS B N 1
ATOM 8300 C CA . LYS B 1 396 ? -25.766 30.953 29.859 1 88.19 396 LYS B CA 1
ATOM 8301 C C . LYS B 1 396 ? -26.344 29.547 29.672 1 88.19 396 LYS B C 1
ATOM 8303 O O . LYS B 1 396 ? -26.078 28.656 30.469 1 88.19 396 LYS B O 1
ATOM 8308 N N . GLU B 1 397 ? -27.047 29.406 28.594 1 87.12 397 GLU B N 1
ATOM 8309 C CA . GLU B 1 397 ? -27.688 28.109 28.328 1 87.12 397 GLU B CA 1
ATOM 8310 C C . GLU B 1 397 ? -26.672 27.109 27.781 1 87.12 397 GLU B C 1
ATOM 8312 O O . GLU B 1 397 ? -25.625 27.5 27.266 1 87.12 397 GLU B O 1
ATOM 8317 N N . HIS B 1 398 ? -26.984 25.859 28.016 1 88.94 398 HIS B N 1
ATOM 8318 C CA . HIS B 1 398 ? -26.203 24.781 27.438 1 88.94 398 HIS B CA 1
ATOM 8319 C C . HIS B 1 398 ? -26.266 24.812 25.906 1 88.94 398 HIS B C 1
ATOM 8321 O O . HIS B 1 398 ? -27.344 24.906 25.328 1 88.94 398 HIS B O 1
ATOM 8327 N N . ILE B 1 399 ? -25.109 24.719 25.312 1 89.75 399 ILE B N 1
ATOM 8328 C CA . ILE B 1 399 ? -25.047 24.734 23.859 1 89.75 399 ILE B CA 1
ATOM 8329 C C . ILE B 1 399 ? -25.016 23.297 23.328 1 89.75 399 ILE B C 1
ATOM 8331 O O . ILE B 1 399 ? -24 22.609 23.453 1 89.75 399 ILE B O 1
ATOM 8335 N N . SER B 1 400 ? -26.078 22.953 22.797 1 89.19 400 SER B N 1
ATOM 8336 C CA . SER B 1 400 ? -26.156 21.641 22.172 1 89.19 400 SER B CA 1
ATOM 8337 C C . SER B 1 400 ? -25.656 21.672 20.734 1 89.19 400 SER B C 1
ATOM 8339 O O . SER B 1 400 ? -25.484 22.75 20.156 1 89.19 400 SER B O 1
ATOM 8341 N N . THR B 1 401 ? -25.453 20.531 20.203 1 86.44 401 THR B N 1
ATOM 8342 C CA . THR B 1 401 ? -24.938 20.422 18.844 1 86.44 401 THR B CA 1
ATOM 8343 C C . THR B 1 401 ? -25.969 20.922 17.828 1 86.44 401 THR B C 1
ATOM 8345 O O . THR B 1 401 ? -25.609 21.297 16.719 1 86.44 401 THR B O 1
ATOM 8348 N N . ASP B 1 402 ? -27.172 20.969 18.25 1 86.62 402 ASP B N 1
ATOM 8349 C CA . ASP B 1 402 ? -28.234 21.406 17.359 1 86.62 402 ASP B CA 1
ATOM 8350 C C . ASP B 1 402 ? -28.562 22.875 17.578 1 86.62 402 ASP B C 1
ATOM 8352 O O . ASP B 1 402 ? -29.469 23.422 16.938 1 86.62 402 ASP B O 1
ATOM 8356 N N . SER B 1 403 ? -27.797 23.5 18.406 1 91.94 403 SER B N 1
ATOM 8357 C CA . SER B 1 403 ? -28.078 24.875 18.766 1 91.94 403 SER B CA 1
ATOM 8358 C C . SER B 1 403 ? -27.891 25.812 17.578 1 91.94 403 SER B C 1
ATOM 8360 O O . SER B 1 403 ? -26.984 25.625 16.766 1 91.94 403 SER B O 1
ATOM 8362 N N . ALA B 1 404 ? -28.688 26.781 17.5 1 91.69 404 ALA B N 1
ATOM 8363 C CA . ALA B 1 404 ? -28.594 27.797 16.469 1 91.69 404 ALA B CA 1
ATOM 8364 C C . ALA B 1 404 ? -27.328 28.641 16.625 1 91.69 404 ALA B C 1
ATOM 8366 O O . ALA B 1 404 ? -26.859 29.25 15.672 1 91.69 404 ALA B O 1
ATOM 8367 N N . TYR B 1 405 ? -26.781 28.578 17.797 1 93 405 TYR B N 1
ATOM 8368 C CA . TYR B 1 405 ? -25.578 29.344 18.078 1 93 405 TYR B CA 1
ATOM 8369 C C . TYR B 1 405 ? -24.406 28.828 17.266 1 93 405 TYR B C 1
ATOM 8371 O O . TYR B 1 405 ? -23.422 29.562 17.047 1 93 405 TYR B O 1
ATOM 8379 N N . LEU B 1 406 ? -24.547 27.609 16.797 1 94.88 406 LEU B N 1
ATOM 8380 C CA . LEU B 1 406 ? -23.422 27 16.094 1 94.88 406 LEU B CA 1
ATOM 8381 C C . LEU B 1 406 ? -23.625 27.078 14.586 1 94.88 406 LEU B C 1
ATOM 8383 O O . LEU B 1 406 ? -22.875 26.484 13.82 1 94.88 406 LEU B O 1
ATOM 8387 N N . LYS B 1 407 ? -24.578 27.797 14.125 1 94.12 407 LYS B N 1
ATOM 8388 C CA . LYS B 1 407 ? -24.953 27.875 12.711 1 94.12 407 LYS B CA 1
ATOM 8389 C C . LYS B 1 407 ? -23.797 28.391 11.867 1 94.12 407 LYS B C 1
ATOM 8391 O O . LYS B 1 407 ? -23.594 27.953 10.734 1 94.12 407 LYS B O 1
ATOM 8396 N N . GLN B 1 408 ? -23.062 29.312 12.352 1 93.56 408 GLN B N 1
ATOM 8397 C CA . GLN B 1 408 ? -21.969 29.922 11.594 1 93.56 408 GLN B CA 1
ATOM 8398 C C . GLN B 1 408 ? -20.859 28.906 11.32 1 93.56 408 GLN B C 1
ATOM 8400 O O . GLN B 1 408 ? -20.062 29.078 10.391 1 93.56 408 GLN B O 1
ATOM 8405 N N . PHE B 1 409 ? -20.797 27.875 12.125 1 96.56 409 PHE B N 1
ATOM 8406 C CA . PHE B 1 409 ? -19.75 26.875 11.992 1 96.56 409 PHE B CA 1
ATOM 8407 C C . PHE B 1 409 ? -20.25 25.656 11.242 1 96.56 409 PHE B C 1
ATOM 8409 O O . PHE B 1 409 ? -19.484 24.75 10.914 1 96.56 409 PHE B O 1
ATOM 8416 N N . GLU B 1 410 ? -21.531 25.656 10.938 1 96 410 GLU B N 1
ATOM 8417 C CA . GLU B 1 410 ? -22.219 24.484 10.383 1 96 410 GLU B CA 1
ATOM 8418 C C . GLU B 1 410 ? -21.734 24.188 8.969 1 96 410 GLU B C 1
ATOM 8420 O O . GLU B 1 410 ? -21.688 25.078 8.117 1 96 410 GLU B O 1
ATOM 8425 N N . ASN B 1 411 ? -21.359 22.906 8.766 1 96.44 411 ASN B N 1
ATOM 8426 C CA . ASN B 1 411 ? -21.031 22.391 7.441 1 96.44 411 ASN B CA 1
ATOM 8427 C C . ASN B 1 411 ? -19.859 23.141 6.816 1 96.44 411 ASN B C 1
ATOM 8429 O O . ASN B 1 411 ? -19.891 23.469 5.629 1 96.44 411 ASN B O 1
ATOM 8433 N N . LYS B 1 412 ? -18.953 23.516 7.652 1 96.12 412 LYS B N 1
ATOM 8434 C CA . LYS B 1 412 ? -17.688 24.141 7.227 1 96.12 412 LYS B CA 1
ATOM 8435 C C . LYS B 1 412 ? -16.5 23.312 7.68 1 96.12 412 LYS B C 1
ATOM 8437 O O . LYS B 1 412 ? -16.188 23.25 8.875 1 96.12 412 LYS B O 1
ATOM 8442 N N . LEU B 1 413 ? -15.852 22.703 6.711 1 97.19 413 LEU B N 1
ATOM 8443 C CA . LEU B 1 413 ? -14.672 21.906 7.008 1 97.19 413 LEU B CA 1
ATOM 8444 C C . LEU B 1 413 ? -13.398 22.734 6.859 1 97.19 413 LEU B C 1
ATOM 8446 O O . LEU B 1 413 ? -13.289 23.547 5.941 1 97.19 413 LEU B O 1
ATOM 8450 N N . TYR B 1 414 ? -12.492 22.469 7.703 1 95.38 414 TYR B N 1
ATOM 8451 C CA . TYR B 1 414 ? -11.273 23.266 7.695 1 95.38 414 TYR B CA 1
ATOM 8452 C C . TYR B 1 414 ? -10.484 23.047 6.414 1 95.38 414 TYR B C 1
ATOM 8454 O O . TYR B 1 414 ? -10.367 21.906 5.934 1 95.38 414 TYR B O 1
ATOM 8462 N N . MET B 1 415 ? -10.023 24.094 5.824 1 90.94 415 MET B N 1
ATOM 8463 C CA . MET B 1 415 ? -9.102 24.156 4.691 1 90.94 415 MET B CA 1
ATOM 8464 C C . MET B 1 415 ? -8.203 25.375 4.777 1 90.94 415 MET B C 1
ATOM 8466 O O . MET B 1 415 ? -8.672 26.484 5.078 1 90.94 415 MET B O 1
ATOM 8470 N N . ILE B 1 416 ? -6.977 25.141 4.555 1 82.38 416 ILE B N 1
ATOM 8471 C CA . ILE B 1 416 ? -6.055 26.266 4.629 1 82.38 416 ILE B CA 1
ATOM 8472 C C . ILE B 1 416 ? -6.273 27.188 3.434 1 82.38 416 ILE B C 1
ATOM 8474 O O . ILE B 1 416 ? -6.406 26.719 2.299 1 82.38 416 ILE B O 1
ATOM 8478 N N . ARG B 1 417 ? -6.453 28.469 3.732 1 83.69 417 ARG B N 1
ATOM 8479 C CA . ARG B 1 417 ? -6.66 29.469 2.697 1 83.69 417 ARG B CA 1
ATOM 8480 C C . ARG B 1 417 ? -5.859 30.734 2.996 1 83.69 417 ARG B C 1
ATOM 8482 O O . ARG B 1 417 ? -5.527 31.016 4.152 1 83.69 417 ARG B O 1
ATOM 8489 N N . TYR B 1 418 ? -5.566 31.344 1.887 1 81.56 418 TYR B N 1
ATOM 8490 C CA . TYR B 1 418 ? -4.879 32.625 2.047 1 81.56 418 TYR B CA 1
ATOM 8491 C C . TYR B 1 418 ? -5.879 33.781 2.145 1 81.56 418 TYR B C 1
ATOM 8493 O O . TYR B 1 418 ? -6.574 34.062 1.176 1 81.56 418 TYR B O 1
ATOM 8501 N N . ASN B 1 419 ? -5.93 34.406 3.256 1 78.12 419 ASN B N 1
ATOM 8502 C CA . ASN B 1 419 ? -6.695 35.625 3.535 1 78.12 419 ASN B CA 1
ATOM 8503 C C . ASN B 1 419 ? -8.18 35.438 3.223 1 78.12 419 ASN B C 1
ATOM 8505 O O . ASN B 1 419 ? -8.82 36.344 2.674 1 78.12 419 ASN B O 1
ATOM 8509 N N . GLU B 1 420 ? -8.664 34.281 3.303 1 82.56 420 GLU B N 1
ATOM 8510 C CA . GLU B 1 420 ? -10.07 33.906 3.154 1 82.56 420 GLU B CA 1
ATOM 8511 C C . GLU B 1 420 ? -10.531 33.031 4.301 1 82.56 420 GLU B C 1
ATOM 8513 O O . GLU B 1 420 ? -9.719 32.594 5.121 1 82.56 420 GLU B O 1
ATOM 8518 N N . ASP B 1 421 ? -11.875 32.969 4.363 1 87.62 421 ASP B N 1
ATOM 8519 C CA . ASP B 1 421 ? -12.414 32.031 5.344 1 87.62 421 ASP B CA 1
ATOM 8520 C C . ASP B 1 421 ? -11.836 30.625 5.137 1 87.62 421 ASP B C 1
ATOM 8522 O O . ASP B 1 421 ? -12.008 30.031 4.07 1 87.62 421 ASP B O 1
ATOM 8526 N N . PRO B 1 422 ? -11.117 30.094 6.059 1 90 422 PRO B N 1
ATOM 8527 C CA . PRO B 1 422 ? -10.375 28.859 5.879 1 90 422 PRO B CA 1
ATOM 8528 C C . PRO B 1 422 ? -11.266 27.609 5.961 1 90 422 PRO B C 1
ATOM 8530 O O . PRO B 1 422 ? -11.094 26.781 6.852 1 90 422 PRO B O 1
ATOM 8533 N N . CYS B 1 423 ? -12.203 27.531 4.984 1 92.19 423 CYS B N 1
ATOM 8534 C CA . CYS B 1 423 ? -13.086 26.375 5.07 1 92.19 423 CYS B CA 1
ATOM 8535 C C . CYS B 1 423 ? -13.531 25.906 3.684 1 92.19 423 CYS B C 1
ATOM 8537 O O . CYS B 1 423 ? -13.516 26.703 2.734 1 92.19 423 CYS B O 1
ATOM 8539 N N . LEU B 1 424 ? -13.719 24.672 3.627 1 93.19 424 LEU B N 1
ATOM 8540 C CA . LEU B 1 424 ? -14.508 24.078 2.551 1 93.19 424 LEU B CA 1
ATOM 8541 C C . LEU B 1 424 ? -15.992 24.078 2.898 1 93.19 424 LEU B C 1
ATOM 8543 O O . LEU B 1 424 ? -16.453 23.219 3.658 1 93.19 424 LEU B O 1
ATOM 8547 N N . ASN B 1 425 ? -16.719 25.031 2.342 1 92.25 425 ASN B N 1
ATOM 8548 C CA . ASN B 1 425 ? -18.125 25.234 2.68 1 92.25 425 ASN B CA 1
ATOM 8549 C C . ASN B 1 425 ? -19.016 24.219 2 1 92.25 425 ASN B C 1
ATOM 8551 O O . ASN B 1 425 ? -19.078 24.156 0.771 1 92.25 425 ASN B O 1
ATOM 8555 N N . LEU B 1 426 ? -19.766 23.484 2.779 1 94.12 426 LEU B N 1
ATOM 8556 C CA . LEU B 1 426 ? -20.594 22.391 2.264 1 94.12 426 LEU B CA 1
ATOM 8557 C C . LEU B 1 426 ? -22.031 22.844 2.066 1 94.12 426 LEU B C 1
ATOM 8559 O O . LEU B 1 426 ? -22.875 22.094 1.569 1 94.12 426 LEU B O 1
ATOM 8563 N N . ASN B 1 427 ? -22.484 23.953 2.562 1 87.81 427 ASN B N 1
ATOM 8564 C CA . ASN B 1 427 ? -23.875 24.422 2.506 1 87.81 427 ASN B CA 1
ATOM 8565 C C . ASN B 1 427 ? -24.266 24.797 1.085 1 87.81 427 ASN B C 1
ATOM 8567 O O . ASN B 1 427 ? -25.453 24.859 0.766 1 87.81 427 ASN B O 1
ATOM 8571 N N . GLY B 1 428 ? -23.5 24.594 -0.018 1 70.88 428 GLY B N 1
ATOM 8572 C CA . GLY B 1 428 ? -23.906 24.844 -1.394 1 70.88 428 GLY B CA 1
ATOM 8573 C C . GLY B 1 428 ? -23.562 26.234 -1.875 1 70.88 428 GLY B C 1
ATOM 8574 O O . GLY B 1 428 ? -23.094 27.078 -1.096 1 70.88 428 GLY B O 1
ATOM 8575 N N . PRO B 1 429 ? -23.531 26.25 -3.27 1 58.66 429 PRO B N 1
ATOM 8576 C CA . PRO B 1 429 ? -23.188 27.562 -3.822 1 58.66 429 PRO B CA 1
ATOM 8577 C C . PRO B 1 429 ? -24.188 28.656 -3.412 1 58.66 429 PRO B C 1
ATOM 8579 O O . PRO B 1 429 ? -25.375 28.375 -3.229 1 58.66 429 PRO B O 1
ATOM 8582 N N . GLU B 1 430 ? -23.656 29.531 -2.805 1 51.25 430 GLU B N 1
ATOM 8583 C CA . GLU B 1 430 ? -24.578 30.656 -2.799 1 51.25 430 GLU B CA 1
ATOM 8584 C C . GLU B 1 430 ? -25.188 30.891 -4.184 1 51.25 430 GLU B C 1
ATOM 8586 O O . GLU B 1 430 ? -24.641 30.406 -5.184 1 51.25 430 GLU B O 1
ATOM 8591 N N . GLN B 1 431 ? -26.203 31.5 -4.418 1 51 431 GLN B N 1
ATOM 8592 C CA . GLN B 1 431 ? -27.125 31.734 -5.531 1 51 431 GLN B CA 1
ATOM 8593 C C . GLN B 1 431 ? -26.375 31.703 -6.867 1 51 431 GLN B C 1
ATOM 8595 O O . GLN B 1 431 ? -26.875 31.125 -7.84 1 51 431 GLN B O 1
ATOM 8600 N N . THR B 1 432 ? -25.281 32.594 -7.332 1 52.28 432 THR B N 1
ATOM 8601 C CA . THR B 1 432 ? -24.922 32.625 -8.75 1 52.28 432 THR B CA 1
ATOM 8602 C C . THR B 1 432 ? -23.484 32.156 -8.953 1 52.28 432 THR B C 1
ATOM 8604 O O . THR B 1 432 ? -22.562 32.781 -8.414 1 52.28 432 THR B O 1
ATOM 8607 N N . TRP B 1 433 ? -23.203 30.984 -9.477 1 54.72 433 TRP B N 1
ATOM 8608 C CA . TRP B 1 433 ? -21.906 30.406 -9.812 1 54.72 433 TRP B CA 1
ATOM 8609 C C . TRP B 1 433 ? -21 31.453 -10.438 1 54.72 433 TRP B C 1
ATOM 8611 O O . TRP B 1 433 ? -19.797 31.469 -10.188 1 54.72 433 TRP B O 1
ATOM 8621 N N . LYS B 1 434 ? -21.609 32.281 -11.242 1 55.06 434 LYS B N 1
ATOM 8622 C CA . LYS B 1 434 ? -20.844 33.312 -11.945 1 55.06 434 LYS B CA 1
ATOM 8623 C C . LYS B 1 434 ? -20.234 34.312 -10.961 1 55.06 434 LYS B C 1
ATOM 8625 O O . LYS B 1 434 ? -19.078 34.688 -11.102 1 55.06 434 LYS B O 1
ATOM 8630 N N . LEU B 1 435 ? -21.078 34.625 -10.062 1 57.25 435 LEU B N 1
ATOM 8631 C CA . LEU B 1 435 ? -20.609 35.594 -9.078 1 57.25 435 LEU B CA 1
ATOM 8632 C C . LEU B 1 435 ? -19.516 35 -8.203 1 57.25 435 LEU B C 1
ATOM 8634 O O . LEU B 1 435 ? -18.531 35.688 -7.879 1 57.25 435 LEU B O 1
ATOM 8638 N N . PHE B 1 436 ? -19.594 33.719 -8.039 1 61.75 436 PHE B N 1
ATOM 8639 C CA . PHE B 1 436 ? -18.625 33.031 -7.195 1 61.75 436 PHE B CA 1
ATOM 8640 C C . PHE B 1 436 ? -17.281 32.938 -7.898 1 61.75 436 PHE B C 1
ATOM 8642 O O . PHE B 1 436 ? -16.234 33.156 -7.289 1 61.75 436 PHE B O 1
ATOM 8649 N N . PHE B 1 437 ? -17.438 32.594 -9.109 1 62.5 437 PHE B N 1
ATOM 8650 C CA . PHE B 1 437 ? -16.203 32.469 -9.875 1 62.5 437 PHE B CA 1
ATOM 8651 C C . PHE B 1 437 ? -15.523 33.812 -10.008 1 62.5 437 PHE B C 1
ATOM 8653 O O . PHE B 1 437 ? -14.297 33.906 -9.875 1 62.5 437 PHE B O 1
ATOM 8660 N N . PHE B 1 438 ? -16.359 34.812 -10.227 1 63.66 438 PHE B N 1
ATOM 8661 C CA . PHE B 1 438 ? -15.836 36.188 -10.375 1 63.66 438 PHE B CA 1
ATOM 8662 C C . PHE B 1 438 ? -15.195 36.656 -9.07 1 63.66 438 PHE B C 1
ATOM 8664 O O . PHE B 1 438 ? -14.094 37.188 -9.078 1 63.66 438 PHE B O 1
ATOM 8671 N N . LEU B 1 439 ? -15.828 36.344 -8.008 1 67.06 439 LEU B N 1
ATOM 8672 C CA . LEU B 1 439 ? -15.32 36.75 -6.707 1 67.06 439 LEU B CA 1
ATOM 8673 C C . LEU B 1 439 ? -14.039 36 -6.355 1 67.06 439 LEU B C 1
ATOM 8675 O O . LEU B 1 439 ? -13.109 36.562 -5.785 1 67.06 439 LEU B O 1
ATOM 8679 N N . ALA B 1 440 ? -14.055 34.781 -6.746 1 68.44 440 ALA B N 1
ATOM 8680 C CA . ALA B 1 440 ? -12.875 33.969 -6.484 1 68.44 440 ALA B CA 1
ATOM 8681 C C . ALA B 1 440 ? -11.664 34.469 -7.258 1 68.44 440 ALA B C 1
ATOM 8683 O O . ALA B 1 440 ? -10.555 34.531 -6.73 1 68.44 440 ALA B O 1
ATOM 8684 N N . GLN B 1 441 ? -11.945 34.844 -8.438 1 68.75 441 GLN B N 1
ATOM 8685 C CA . GLN B 1 441 ? -10.875 35.406 -9.266 1 68.75 441 GLN B CA 1
ATOM 8686 C C . GLN B 1 441 ? -10.383 36.75 -8.711 1 68.75 441 GLN B C 1
ATOM 8688 O O . GLN B 1 441 ? -9.18 37 -8.703 1 68.75 441 GLN B O 1
ATOM 8693 N N . LEU B 1 442 ? -11.359 37.469 -8.336 1 69 442 LEU B N 1
ATOM 8694 C CA . LEU B 1 442 ? -11.023 38.781 -7.805 1 69 442 LEU B CA 1
ATOM 8695 C C . LEU B 1 442 ? -10.172 38.656 -6.551 1 69 442 LEU B C 1
ATOM 8697 O O . LEU B 1 442 ? -9.227 39.438 -6.359 1 69 442 LEU B O 1
ATOM 8701 N N . GLN B 1 443 ? -10.43 37.656 -5.859 1 78.38 443 GLN B N 1
ATOM 8702 C CA . GLN B 1 443 ? -9.727 37.469 -4.594 1 78.38 443 GLN B CA 1
ATOM 8703 C C . GLN B 1 443 ? -8.297 37 -4.828 1 78.38 443 GLN B C 1
ATOM 8705 O O . GLN B 1 443 ? -7.438 37.125 -3.955 1 78.38 443 GLN B O 1
ATOM 8710 N N . ARG B 1 444 ? -8.07 36.562 -6.047 1 87.38 444 ARG B N 1
ATOM 8711 C CA . ARG B 1 444 ? -6.754 36 -6.355 1 87.38 444 ARG B CA 1
ATOM 8712 C C . ARG B 1 444 ? -6.066 36.812 -7.461 1 87.38 444 ARG B C 1
ATOM 8714 O O . ARG B 1 444 ? -5.129 36.312 -8.094 1 87.38 444 ARG B O 1
ATOM 8721 N N . SER B 1 445 ? -6.555 37.969 -7.727 1 86.12 445 SER B N 1
ATOM 8722 C CA . SER B 1 445 ? -6.016 38.812 -8.797 1 86.12 445 SER B CA 1
ATOM 8723 C C . SER B 1 445 ? -4.574 39.219 -8.508 1 86.12 445 SER B C 1
ATOM 8725 O O . SER B 1 445 ? -3.824 39.562 -9.43 1 86.12 445 SER B O 1
ATOM 8727 N N . HIS B 1 446 ? -4.184 39.156 -7.215 1 90.12 446 HIS B N 1
ATOM 8728 C CA . HIS B 1 446 ? -2.852 39.594 -6.809 1 90.12 446 HIS B CA 1
ATOM 8729 C C . HIS B 1 446 ? -1.916 38.406 -6.645 1 90.12 446 HIS B C 1
ATOM 8731 O O . HIS B 1 446 ? -0.871 38.5 -6 1 90.12 446 HIS B O 1
ATOM 8737 N N . VAL B 1 447 ? -2.355 37.25 -7.117 1 93 447 VAL B N 1
ATOM 8738 C CA . VAL B 1 447 ? -1.578 36.031 -6.973 1 93 447 VAL B CA 1
ATOM 8739 C C . VAL B 1 447 ? -0.964 35.625 -8.312 1 93 447 VAL B C 1
ATOM 8741 O O . VAL B 1 447 ? -1.64 35.688 -9.344 1 93 447 VAL B O 1
ATOM 8744 N N . TYR B 1 448 ? 0.321 35.281 -8.305 1 92.75 448 TYR B N 1
ATOM 8745 C CA . TYR B 1 448 ? 1.055 34.969 -9.523 1 92.75 448 TYR B CA 1
ATOM 8746 C C . TYR B 1 448 ? 1.781 33.625 -9.391 1 92.75 448 TYR B C 1
ATOM 8748 O O . TYR B 1 448 ? 2.254 33.281 -8.305 1 92.75 448 TYR B O 1
ATOM 8756 N N . HIS B 1 449 ? 1.768 32.844 -10.445 1 93.44 449 HIS B N 1
ATOM 8757 C CA . HIS B 1 449 ? 2.582 31.656 -10.539 1 93.44 449 HIS B CA 1
ATOM 8758 C C . HIS B 1 449 ? 3.938 31.953 -11.172 1 93.44 449 HIS B C 1
ATOM 8760 O O . HIS B 1 449 ? 4.008 32.625 -12.211 1 93.44 449 HIS B O 1
ATOM 8766 N N . ILE B 1 450 ? 5.023 31.453 -10.578 1 93.75 450 ILE B N 1
ATOM 8767 C CA . ILE B 1 450 ? 6.355 31.719 -11.117 1 93.75 450 ILE B CA 1
ATOM 8768 C C . ILE B 1 450 ? 7.113 30.406 -11.273 1 93.75 450 ILE B C 1
ATOM 8770 O O . ILE B 1 450 ? 7.035 29.531 -10.406 1 93.75 450 ILE B O 1
ATOM 8774 N N . THR B 1 451 ? 7.629 30.125 -12.367 1 94.25 451 THR B N 1
ATOM 8775 C CA . THR B 1 451 ? 8.594 29.047 -12.594 1 94.25 451 THR B CA 1
ATOM 8776 C C . THR B 1 451 ? 10.008 29.609 -12.68 1 94.25 451 THR B C 1
ATOM 8778 O O . THR B 1 451 ? 10.242 30.641 -13.297 1 94.25 451 THR B O 1
ATOM 8781 N N . PHE B 1 452 ? 10.977 29.016 -12.055 1 92.88 452 PHE B N 1
ATOM 8782 C CA . PHE B 1 452 ? 12.328 29.531 -11.953 1 92.88 452 PHE B CA 1
ATOM 8783 C C . PHE B 1 452 ? 13.352 28.406 -11.906 1 92.88 452 PHE B C 1
ATOM 8785 O O . PHE B 1 452 ? 12.984 27.25 -11.711 1 92.88 452 PHE B O 1
ATOM 8792 N N . PRO B 1 453 ? 14.531 28.75 -12.164 1 88.19 453 PRO B N 1
ATOM 8793 C CA . PRO B 1 453 ? 15.57 27.719 -12.086 1 88.19 453 PRO B CA 1
ATOM 8794 C C . PRO B 1 453 ? 15.711 27.125 -10.688 1 88.19 453 PRO B C 1
ATOM 8796 O O . PRO B 1 453 ? 15.516 27.828 -9.688 1 88.19 453 PRO B O 1
ATOM 8799 N N . ALA B 1 454 ? 16.172 25.906 -10.555 1 82.25 454 ALA B N 1
ATOM 8800 C CA . ALA B 1 454 ? 16.234 25.125 -9.312 1 82.25 454 ALA B CA 1
ATOM 8801 C C . ALA B 1 454 ? 17.219 25.734 -8.336 1 82.25 454 ALA B C 1
ATOM 8803 O O . ALA B 1 454 ? 17.109 25.562 -7.121 1 82.25 454 ALA B O 1
ATOM 8804 N N . GLU B 1 455 ? 18.109 26.562 -8.828 1 78.06 455 GLU B N 1
ATOM 8805 C CA . GLU B 1 455 ? 19.172 27.125 -8 1 78.06 455 GLU B CA 1
ATOM 8806 C C . GLU B 1 455 ? 18.688 28.375 -7.254 1 78.06 455 GLU B C 1
ATOM 8808 O O . GLU B 1 455 ? 19.359 28.859 -6.34 1 78.06 455 GLU B O 1
ATOM 8813 N N . TRP B 1 456 ? 17.547 28.859 -7.629 1 85.56 456 TRP B N 1
ATOM 8814 C CA . TRP B 1 456 ? 17.062 30.109 -7.051 1 85.56 456 TRP B CA 1
ATOM 8815 C C . TRP B 1 456 ? 16.703 29.922 -5.578 1 85.56 456 TRP B C 1
ATOM 8817 O O . TRP B 1 456 ? 16.25 28.844 -5.176 1 85.56 456 TRP B O 1
ATOM 8827 N N . LYS B 1 457 ? 16.953 30.984 -4.867 1 80.94 457 LYS B N 1
ATOM 8828 C CA . LYS B 1 457 ? 16.516 31.078 -3.475 1 80.94 457 LYS B CA 1
ATOM 8829 C C . LYS B 1 457 ? 15.352 32.062 -3.324 1 80.94 457 LYS B C 1
ATOM 8831 O O . LYS B 1 457 ? 14.922 32.656 -4.301 1 80.94 457 LYS B O 1
ATOM 8836 N N . THR B 1 458 ? 14.797 32.062 -2.156 1 85.62 458 THR B N 1
ATOM 8837 C CA . THR B 1 458 ? 13.633 32.906 -1.893 1 85.62 458 THR B CA 1
ATOM 8838 C C . THR B 1 458 ? 13.938 34.375 -2.229 1 85.62 458 THR B C 1
ATOM 8840 O O . THR B 1 458 ? 13.07 35.094 -2.723 1 85.62 458 THR B O 1
ATOM 8843 N N . ILE B 1 459 ? 15.18 34.781 -1.971 1 83.19 459 ILE B N 1
ATOM 8844 C CA . ILE B 1 459 ? 15.57 36.188 -2.209 1 83.19 459 ILE B CA 1
ATOM 8845 C C . ILE B 1 459 ? 15.5 36.469 -3.703 1 83.19 459 ILE B C 1
ATOM 8847 O O . ILE B 1 459 ? 15.156 37.594 -4.102 1 83.19 459 ILE B O 1
ATOM 8851 N N . ASP B 1 460 ? 15.789 35.5 -4.531 1 86.5 460 ASP B N 1
ATOM 8852 C CA . ASP B 1 460 ? 15.734 35.688 -5.977 1 86.5 460 ASP B CA 1
ATOM 8853 C C . ASP B 1 460 ? 14.305 35.938 -6.453 1 86.5 460 ASP B C 1
ATOM 8855 O O . ASP B 1 460 ? 14.07 36.75 -7.34 1 86.5 460 ASP B O 1
ATOM 8859 N N . ILE B 1 461 ? 13.406 35.25 -5.852 1 90.19 461 ILE B N 1
ATOM 8860 C CA . ILE B 1 461 ? 12 35.406 -6.199 1 90.19 461 ILE B CA 1
ATOM 8861 C C . ILE B 1 461 ? 11.492 36.781 -5.711 1 90.19 461 ILE B C 1
ATOM 8863 O O . ILE B 1 461 ? 10.797 37.5 -6.441 1 90.19 461 ILE B O 1
ATOM 8867 N N . THR B 1 462 ? 11.914 37.125 -4.516 1 88.69 462 THR B N 1
ATOM 8868 C CA . THR B 1 462 ? 11.492 38.406 -3.928 1 88.69 462 THR B CA 1
ATOM 8869 C C . THR B 1 462 ? 12.008 39.562 -4.758 1 88.69 462 THR B C 1
ATOM 8871 O O . THR B 1 462 ? 11.32 40.594 -4.898 1 88.69 462 THR B O 1
ATOM 8874 N N . ASN B 1 463 ? 13.141 39.375 -5.328 1 86.56 463 ASN B N 1
ATOM 8875 C CA . ASN B 1 463 ? 13.742 40.438 -6.125 1 86.56 463 ASN B CA 1
ATOM 8876 C C . ASN B 1 463 ? 12.945 40.688 -7.398 1 86.56 463 ASN B C 1
ATOM 8878 O O . ASN B 1 463 ? 12.898 41.844 -7.879 1 86.56 463 ASN B O 1
ATOM 8882 N N . ILE B 1 464 ? 12.414 39.719 -7.863 1 88.44 464 ILE B N 1
ATOM 8883 C CA . ILE B 1 464 ? 11.586 39.875 -9.062 1 88.44 464 ILE B CA 1
ATOM 8884 C C . ILE B 1 464 ? 10.398 40.781 -8.75 1 88.44 464 ILE B C 1
ATOM 8886 O O . ILE B 1 464 ? 9.953 41.562 -9.602 1 88.44 464 ILE B O 1
ATOM 8890 N N . PHE B 1 465 ? 9.969 40.75 -7.508 1 88.31 465 PHE B N 1
ATOM 8891 C CA . PHE B 1 465 ? 8.797 41.5 -7.09 1 88.31 465 PHE B CA 1
ATOM 8892 C C . PHE B 1 465 ? 9.203 42.719 -6.258 1 88.31 465 PHE B C 1
ATOM 8894 O O . PHE B 1 465 ? 8.391 43.25 -5.508 1 88.31 465 PHE B O 1
ATOM 8901 N N . SER B 1 466 ? 10.438 43.125 -6.254 1 81.5 466 SER B N 1
ATOM 8902 C CA . SER B 1 466 ? 11.055 44.156 -5.402 1 81.5 466 SER B CA 1
ATOM 8903 C C . SER B 1 466 ? 10.266 45.438 -5.43 1 81.5 466 SER B C 1
ATOM 8905 O O . SER B 1 466 ? 10.219 46.188 -4.43 1 81.5 466 SER B O 1
ATOM 8907 N N . PRO B 1 467 ? 9.711 45.812 -6.668 1 78.19 467 PRO B N 1
ATOM 8908 C CA . PRO B 1 467 ? 8.922 47.031 -6.617 1 78.19 467 PRO B CA 1
ATOM 8909 C C . PRO B 1 467 ? 7.77 46.969 -5.621 1 78.19 467 PRO B C 1
ATOM 8911 O O . PRO B 1 467 ? 7.238 48 -5.199 1 78.19 467 PRO B O 1
ATOM 8914 N N . PHE B 1 468 ? 7.391 45.812 -5.398 1 80 468 PHE B N 1
ATOM 8915 C CA . PHE B 1 468 ? 6.273 45.625 -4.488 1 80 468 PHE B CA 1
ATOM 8916 C C . PHE B 1 468 ? 6.762 45.062 -3.154 1 80 468 PHE B C 1
ATOM 8918 O O . PHE B 1 468 ? 7.609 44.156 -3.121 1 80 468 PHE B O 1
ATOM 8925 N N . THR B 1 469 ? 6.652 45.812 -2.104 1 66.69 469 THR B N 1
ATOM 8926 C CA . THR B 1 469 ? 7.164 45.469 -0.779 1 66.69 469 THR B CA 1
ATOM 8927 C C . THR B 1 469 ? 6.387 44.312 -0.178 1 66.69 469 THR B C 1
ATOM 8929 O O . THR B 1 469 ? 5.164 44.219 -0.331 1 66.69 469 THR B O 1
ATOM 8932 N N . ASN B 1 470 ? 7.031 43.156 0.262 1 77.25 470 ASN B N 1
ATOM 8933 C CA . ASN B 1 470 ? 6.539 42.125 1.146 1 77.25 470 ASN B CA 1
ATOM 8934 C C . ASN B 1 470 ? 5.645 41.125 0.402 1 77.25 470 ASN B C 1
ATOM 8936 O O . ASN B 1 470 ? 4.418 41.219 0.469 1 77.25 470 ASN B O 1
ATOM 8940 N N . VAL B 1 471 ? 6.117 40.281 -0.385 1 86.88 471 VAL B N 1
ATOM 8941 C CA . VAL B 1 471 ? 5.355 39.281 -1.103 1 86.88 471 VAL B CA 1
ATOM 8942 C C . VAL B 1 471 ? 5.309 38 -0.281 1 86.88 471 VAL B C 1
ATOM 8944 O O . VAL B 1 471 ? 6.18 37.75 0.557 1 86.88 471 VAL B O 1
ATOM 8947 N N . PHE B 1 472 ? 4.191 37.312 -0.39 1 87.94 472 PHE B N 1
ATOM 8948 C CA . PHE B 1 472 ? 4.039 36 0.191 1 87.94 472 PHE B CA 1
ATOM 8949 C C . PHE B 1 472 ? 4.363 34.906 -0.834 1 87.94 472 PHE B C 1
ATOM 8951 O O . PHE B 1 472 ? 3.771 34.875 -1.914 1 87.94 472 PHE B O 1
ATOM 8958 N N . ILE B 1 473 ? 5.344 34.094 -0.491 1 89.69 473 ILE B N 1
ATOM 8959 C CA . ILE B 1 473 ? 5.797 33.062 -1.438 1 89.69 473 ILE B CA 1
ATOM 8960 C C . ILE B 1 473 ? 5.465 31.672 -0.902 1 89.69 473 ILE B C 1
ATOM 8962 O O . ILE B 1 473 ? 5.785 31.359 0.244 1 89.69 473 ILE B O 1
ATOM 8966 N N . LYS B 1 474 ? 4.766 30.875 -1.674 1 88.56 474 LYS B N 1
ATOM 8967 C CA . LYS B 1 474 ? 4.512 29.469 -1.375 1 88.56 474 LYS B CA 1
ATOM 8968 C C . LYS B 1 474 ? 5.082 28.562 -2.467 1 88.56 474 LYS B C 1
ATOM 8970 O O . LYS B 1 474 ? 4.547 28.516 -3.574 1 88.56 474 LYS B O 1
ATOM 8975 N N . TYR B 1 475 ? 6.051 27.828 -2.104 1 85.5 475 TYR B N 1
ATOM 8976 C CA . TYR B 1 475 ? 6.711 26.938 -3.061 1 85.5 475 TYR B CA 1
ATOM 8977 C C . TYR B 1 475 ? 5.82 25.766 -3.426 1 85.5 475 TYR B C 1
ATOM 8979 O O . TYR B 1 475 ? 5.121 25.219 -2.568 1 85.5 475 TYR B O 1
ATOM 8987 N N . ILE B 1 476 ? 5.766 25.453 -4.637 1 83.25 476 ILE B N 1
ATOM 8988 C CA . ILE B 1 476 ? 5.113 24.25 -5.145 1 83.25 476 ILE B CA 1
ATOM 8989 C C . ILE B 1 476 ? 6.125 23.109 -5.234 1 83.25 476 ILE B C 1
ATOM 8991 O O . ILE B 1 476 ? 5.848 22 -4.801 1 83.25 476 ILE B O 1
ATOM 8995 N N . ASN B 1 477 ? 7.199 23.391 -5.801 1 78.75 477 ASN B N 1
ATOM 8996 C CA . ASN B 1 477 ? 8.359 22.5 -5.91 1 78.75 477 ASN B CA 1
ATOM 8997 C C . ASN B 1 477 ? 9.656 23.297 -6.047 1 78.75 477 ASN B C 1
ATOM 8999 O O . ASN B 1 477 ? 9.719 24.469 -5.672 1 78.75 477 ASN B O 1
ATOM 9003 N N . ASP B 1 478 ? 10.656 22.625 -6.531 1 76.44 478 ASP B N 1
ATOM 9004 C CA . ASP B 1 478 ? 11.977 23.25 -6.562 1 76.44 478 ASP B CA 1
ATOM 9005 C C . ASP B 1 478 ? 12.062 24.297 -7.68 1 76.44 478 ASP B C 1
ATOM 9007 O O . ASP B 1 478 ? 12.977 25.109 -7.695 1 76.44 478 ASP B O 1
ATOM 9011 N N . THR B 1 479 ? 11.094 24.297 -8.523 1 89.25 479 THR B N 1
ATOM 9012 C CA . THR B 1 479 ? 11.219 25.188 -9.672 1 89.25 479 THR B CA 1
ATOM 9013 C C . THR B 1 479 ? 9.961 26.016 -9.852 1 89.25 479 THR B C 1
ATOM 9015 O O . THR B 1 479 ? 9.805 26.719 -10.852 1 89.25 479 THR B O 1
ATOM 9018 N N . SER B 1 480 ? 9.062 25.906 -8.969 1 91.25 480 SER B N 1
ATOM 9019 C CA . SER B 1 480 ? 7.844 26.688 -9.125 1 91.25 480 SER B CA 1
ATOM 9020 C C . SER B 1 480 ? 7.277 27.094 -7.773 1 91.25 480 SER B C 1
ATOM 9022 O O . SER B 1 480 ? 7.504 26.422 -6.766 1 91.25 480 SER B O 1
ATOM 9024 N N . ALA B 1 481 ? 6.598 28.25 -7.785 1 92.5 481 ALA B N 1
ATOM 9025 C CA . ALA B 1 481 ? 5.992 28.766 -6.562 1 92.5 481 ALA B CA 1
ATOM 9026 C C . ALA B 1 481 ? 4.82 29.688 -6.879 1 92.5 481 ALA B C 1
ATOM 9028 O O . ALA B 1 481 ? 4.676 30.156 -8.016 1 92.5 481 ALA B O 1
ATOM 9029 N N . TRP B 1 482 ? 3.984 29.875 -5.938 1 91.44 482 TRP B N 1
ATOM 9030 C CA . TRP B 1 482 ? 2.973 30.922 -5.941 1 91.44 482 TRP B CA 1
ATOM 9031 C C . TRP B 1 482 ? 3.463 32.156 -5.184 1 91.44 482 TRP B C 1
ATOM 9033 O O . TRP B 1 482 ? 4.109 32.031 -4.141 1 91.44 482 TRP B O 1
ATOM 9043 N N . VAL B 1 483 ? 3.201 33.312 -5.746 1 92.62 483 VAL B N 1
ATOM 9044 C CA . VAL B 1 483 ? 3.576 34.562 -5.094 1 92.62 483 VAL B CA 1
ATOM 9045 C C . VAL B 1 483 ? 2.357 35.469 -4.988 1 92.62 483 VAL B C 1
ATOM 9047 O O . VAL B 1 483 ? 1.679 35.719 -5.984 1 92.62 483 VAL B O 1
ATOM 9050 N N . ALA B 1 484 ? 2.084 35.906 -3.818 1 91.94 484 ALA B N 1
ATOM 9051 C CA . ALA B 1 484 ? 0.985 36.844 -3.596 1 91.94 484 ALA B CA 1
ATOM 9052 C C . ALA B 1 484 ? 1.507 38.188 -3.127 1 91.94 484 ALA B C 1
ATOM 9054 O O . ALA B 1 484 ? 2.367 38.25 -2.248 1 91.94 484 ALA B O 1
ATOM 9055 N N . LEU B 1 485 ? 0.961 39.188 -3.779 1 90.06 485 LEU B N 1
ATOM 9056 C CA . LEU B 1 485 ? 1.254 40.531 -3.287 1 90.06 485 LEU B CA 1
ATOM 9057 C C . LEU B 1 485 ? 0.515 40.812 -1.98 1 90.06 485 LEU B C 1
ATOM 9059 O O . LEU B 1 485 ? -0.632 40.406 -1.812 1 90.06 485 LEU B O 1
ATOM 9063 N N . ARG B 1 486 ? 1.126 41.406 -1.108 1 83.19 486 ARG B N 1
ATOM 9064 C CA . ARG B 1 486 ? 0.508 41.688 0.184 1 83.19 486 ARG B CA 1
ATOM 9065 C C . ARG B 1 486 ? -0.757 42.5 0.017 1 83.19 486 ARG B C 1
ATOM 9067 O O . ARG B 1 486 ? -1.756 42.281 0.7 1 83.19 486 ARG B O 1
ATOM 9074 N N . GLU B 1 487 ? -0.663 43.531 -0.843 1 83.12 487 GLU B N 1
ATOM 9075 C CA . GLU B 1 487 ? -1.822 44.375 -1.106 1 83.12 487 GLU B CA 1
ATOM 9076 C C . GLU B 1 487 ? -2.428 44.062 -2.475 1 83.12 487 GLU B C 1
ATOM 9078 O O . GLU B 1 487 ? -1.769 44.25 -3.502 1 83.12 487 GLU B O 1
ATOM 9083 N N . ALA B 1 488 ? -3.689 43.75 -2.479 1 84.06 488 ALA B N 1
ATOM 9084 C CA . ALA B 1 488 ? -4.387 43.375 -3.705 1 84.06 488 ALA B CA 1
ATOM 9085 C C . ALA B 1 488 ? -4.484 44.562 -4.668 1 84.06 488 ALA B C 1
ATOM 9087 O O . ALA B 1 488 ? -4.535 44.375 -5.883 1 84.06 488 ALA B O 1
ATOM 9088 N N . SER B 1 489 ? -4.445 45.719 -4.16 1 85 489 SER B N 1
ATOM 9089 C CA . SER B 1 489 ? -4.582 46.938 -4.973 1 85 489 SER B CA 1
ATOM 9090 C C . SER B 1 489 ? -3.387 47.125 -5.906 1 85 489 SER B C 1
ATOM 9092 O O . SER B 1 489 ? -3.477 47.812 -6.91 1 85 489 SER B O 1
ATOM 9094 N N . GLN B 1 490 ? -2.391 46.438 -5.582 1 87.69 490 GLN B N 1
ATOM 9095 C CA . GLN B 1 490 ? -1.173 46.594 -6.371 1 87.69 490 GLN B CA 1
ATOM 9096 C C . GLN B 1 490 ? -1.191 45.656 -7.59 1 87.69 490 GLN B C 1
ATOM 9098 O O . GLN B 1 490 ? -0.292 45.719 -8.43 1 87.69 490 GLN B O 1
ATOM 9103 N N . ALA B 1 491 ? -2.207 44.906 -7.664 1 90.19 491 ALA B N 1
ATOM 9104 C CA . ALA B 1 491 ? -2.305 43.906 -8.75 1 90.19 491 ALA B CA 1
ATOM 9105 C C . ALA B 1 491 ? -2.318 44.625 -10.109 1 90.19 491 ALA B C 1
ATOM 9107 O O . ALA B 1 491 ? -1.72 44.125 -11.07 1 90.19 491 ALA B O 1
ATOM 9108 N N . LYS B 1 492 ? -3.01 45.688 -10.211 1 88.88 492 LYS B N 1
ATOM 9109 C CA . LYS B 1 492 ? -3.092 46.438 -11.469 1 88.88 492 LYS B CA 1
ATOM 9110 C C . LYS B 1 492 ? -1.715 46.938 -11.914 1 88.88 492 LYS B C 1
ATOM 9112 O O . LYS B 1 492 ? -1.355 46.812 -13.086 1 88.88 492 LYS B O 1
ATOM 9117 N N . ALA B 1 493 ? -1.013 47.5 -10.953 1 90 493 ALA B N 1
ATOM 9118 C CA . ALA B 1 493 ? 0.333 47.969 -11.242 1 90 493 ALA B CA 1
ATOM 9119 C C . ALA B 1 493 ? 1.255 46.844 -11.656 1 90 493 ALA B C 1
ATOM 9121 O O . ALA B 1 493 ? 2.043 46.969 -12.594 1 90 493 ALA B O 1
ATOM 9122 N N . MET B 1 494 ? 1.123 45.781 -11 1 91.25 494 MET B N 1
ATOM 9123 C CA . MET B 1 494 ? 1.952 44.594 -11.297 1 91.25 494 MET B CA 1
ATOM 9124 C C . MET B 1 494 ? 1.643 44.062 -12.688 1 91.25 494 MET B C 1
ATOM 9126 O O . MET B 1 494 ? 2.555 43.719 -13.438 1 91.25 494 MET B O 1
ATOM 9130 N N . ASN B 1 495 ? 0.427 43.969 -12.992 1 90.5 495 ASN B N 1
ATOM 9131 C CA . ASN B 1 495 ? 0.01 43.406 -14.281 1 90.5 495 ASN B CA 1
ATOM 9132 C C . ASN B 1 495 ? 0.493 44.281 -15.438 1 90.5 495 ASN B C 1
ATOM 9134 O O . ASN B 1 495 ? 0.735 43.781 -16.531 1 90.5 495 ASN B O 1
ATOM 9138 N N . LYS B 1 496 ? 0.642 45.5 -15.172 1 90.12 496 LYS B N 1
ATOM 9139 C CA . LYS B 1 496 ? 1.143 46.438 -16.188 1 90.12 496 LYS B CA 1
ATOM 9140 C C . LYS B 1 496 ? 2.627 46.188 -16.453 1 90.12 496 LYS B C 1
ATOM 9142 O O . LYS B 1 496 ? 3.08 46.312 -17.594 1 90.12 496 LYS B O 1
ATOM 9147 N N . ILE B 1 497 ? 3.316 45.875 -15.461 1 89.81 497 ILE B N 1
ATOM 9148 C CA . ILE B 1 497 ? 4.762 45.75 -15.609 1 89.81 497 ILE B CA 1
ATOM 9149 C C . ILE B 1 497 ? 5.125 44.312 -15.922 1 89.81 497 ILE B C 1
ATOM 9151 O O . ILE B 1 497 ? 6.262 44 -16.297 1 89.81 497 ILE B O 1
ATOM 9155 N N . LEU B 1 498 ? 4.203 43.406 -15.812 1 90.31 498 LEU B N 1
ATOM 9156 C CA . LEU B 1 498 ? 4.422 41.969 -15.922 1 90.31 498 LEU B CA 1
ATOM 9157 C C . LEU B 1 498 ? 5.094 41.625 -17.25 1 90.31 498 LEU B C 1
ATOM 9159 O O . LEU B 1 498 ? 6.062 40.844 -17.266 1 90.31 498 LEU B O 1
ATOM 9163 N N . PRO B 1 499 ? 4.645 42.156 -18.359 1 89.12 499 PRO B N 1
ATOM 9164 C CA . PRO B 1 499 ? 5.301 41.812 -19.625 1 89.12 499 PRO B CA 1
ATOM 9165 C C . PRO B 1 499 ? 6.754 42.281 -19.688 1 89.12 499 PRO B C 1
ATOM 9167 O O . PRO B 1 499 ? 7.605 41.562 -20.234 1 89.12 499 PRO B O 1
ATOM 9170 N N . LYS B 1 500 ? 6.992 43.375 -19.188 1 87.56 500 LYS B N 1
ATOM 9171 C CA . LYS B 1 500 ? 8.359 43.875 -19.156 1 87.56 500 LYS B CA 1
ATOM 9172 C C . LYS B 1 500 ? 9.25 43.031 -18.266 1 87.56 500 LYS B C 1
ATOM 9174 O O . LYS B 1 500 ? 10.406 42.75 -18.609 1 87.56 500 LYS B O 1
ATOM 9179 N N . LEU B 1 501 ? 8.711 42.656 -17.125 1 87.75 501 LEU B N 1
ATOM 9180 C CA . LEU B 1 501 ? 9.445 41.812 -16.219 1 87.75 501 LEU B CA 1
ATOM 9181 C C . LEU B 1 501 ? 9.773 40.469 -16.875 1 87.75 501 LEU B C 1
ATOM 9183 O O . LEU B 1 501 ? 10.883 39.938 -16.703 1 87.75 501 LEU B O 1
ATOM 9187 N N . GLN B 1 502 ? 8.82 39.938 -17.578 1 88.31 502 GLN B N 1
ATOM 9188 C CA . GLN B 1 502 ? 9.016 38.656 -18.297 1 88.31 502 GLN B CA 1
ATOM 9189 C C . GLN B 1 502 ? 10.094 38.812 -19.375 1 88.31 502 GLN B C 1
ATOM 9191 O O . GLN B 1 502 ? 10.891 37.875 -19.578 1 88.31 502 GLN B O 1
ATOM 9196 N N . ALA B 1 503 ? 10.07 39.906 -19.984 1 86.56 503 ALA B N 1
ATOM 9197 C CA . ALA B 1 503 ? 11.055 40.188 -21.031 1 86.56 503 ALA B CA 1
ATOM 9198 C C . ALA B 1 503 ? 12.461 40.312 -20.453 1 86.56 503 ALA B C 1
ATOM 9200 O O . ALA B 1 503 ? 13.445 39.938 -21.094 1 86.56 503 ALA B O 1
ATOM 9201 N N . LEU B 1 504 ? 12.555 40.812 -19.312 1 87.38 504 LEU B N 1
ATOM 9202 C CA . LEU B 1 504 ? 13.836 41.031 -18.656 1 87.38 504 LEU B CA 1
ATOM 9203 C C . LEU B 1 504 ? 14.422 39.719 -18.156 1 87.38 504 LEU B C 1
ATOM 9205 O O . LEU B 1 504 ? 15.648 39.562 -18.078 1 87.38 504 LEU B O 1
ATOM 9209 N N . HIS B 1 505 ? 13.547 38.875 -17.688 1 89.31 505 HIS B N 1
ATOM 9210 C CA . HIS B 1 505 ? 13.977 37.594 -17.141 1 89.31 505 HIS B CA 1
ATOM 9211 C C . HIS B 1 505 ? 13.516 36.438 -18.031 1 89.31 505 HIS B C 1
ATOM 9213 O O . HIS B 1 505 ? 12.414 35.938 -17.859 1 89.31 505 HIS B O 1
ATOM 9219 N N . LYS B 1 506 ? 14.344 35.938 -18.812 1 85.5 506 LYS B N 1
ATOM 9220 C CA . LYS B 1 506 ? 13.977 34.938 -19.812 1 85.5 506 LYS B CA 1
ATOM 9221 C C . LYS B 1 506 ? 13.906 33.531 -19.203 1 85.5 506 LYS B C 1
ATOM 9223 O O . LYS B 1 506 ? 13.25 32.656 -19.75 1 85.5 506 LYS B O 1
ATOM 9228 N N . ASN B 1 507 ? 14.469 33.375 -18.047 1 89.56 507 ASN B N 1
ATOM 9229 C CA . ASN B 1 507 ? 14.547 32.062 -17.469 1 89.56 507 ASN B CA 1
ATOM 9230 C C . ASN B 1 507 ? 13.406 31.781 -16.5 1 89.56 507 ASN B C 1
ATOM 9232 O O . ASN B 1 507 ? 13.422 30.812 -15.758 1 89.56 507 ASN B O 1
ATOM 9236 N N . ILE B 1 508 ? 12.453 32.75 -16.484 1 92.5 508 ILE B N 1
ATOM 9237 C CA . ILE B 1 508 ? 11.328 32.531 -15.586 1 92.5 508 ILE B CA 1
ATOM 9238 C C . ILE B 1 508 ? 10.016 32.656 -16.359 1 92.5 508 ILE B C 1
ATOM 9240 O O . ILE B 1 508 ? 9.984 33.188 -17.453 1 92.5 508 ILE B O 1
ATOM 9244 N N . ILE B 1 509 ? 9.008 32.062 -15.922 1 92.94 509 ILE B N 1
ATOM 9245 C CA . ILE B 1 509 ? 7.648 32.219 -16.422 1 92.94 509 ILE B CA 1
ATOM 9246 C C . ILE B 1 509 ? 6.75 32.781 -15.32 1 92.94 509 ILE B C 1
ATOM 9248 O O . ILE B 1 509 ? 6.617 32.156 -14.258 1 92.94 509 ILE B O 1
ATOM 9252 N N . LEU B 1 510 ? 6.289 33.875 -15.562 1 91.88 510 LEU B N 1
ATOM 9253 C CA . LEU B 1 510 ? 5.406 34.531 -14.609 1 91.88 510 LEU B CA 1
ATOM 9254 C C . LEU B 1 510 ? 3.988 34.625 -15.156 1 91.88 510 LEU B C 1
ATOM 9256 O O . LEU B 1 510 ? 3.77 35.25 -16.203 1 91.88 510 LEU B O 1
ATOM 9260 N N . LEU B 1 511 ? 3.031 34.031 -14.422 1 92.56 511 LEU B N 1
ATOM 9261 C CA . LEU B 1 511 ? 1.644 34.031 -14.875 1 92.56 511 LEU B CA 1
ATOM 9262 C C . LEU B 1 511 ? 0.703 34.438 -13.742 1 92.56 511 LEU B C 1
ATOM 9264 O O . LEU B 1 511 ? 0.838 33.938 -12.617 1 92.56 511 LEU B O 1
ATOM 9268 N N . PRO B 1 512 ? -0.211 35.375 -14.07 1 91.19 512 PRO B N 1
ATOM 9269 C CA . PRO B 1 512 ? -1.271 35.562 -13.086 1 91.19 512 PRO B CA 1
ATOM 9270 C C . PRO B 1 512 ? -2.086 34.312 -12.82 1 91.19 512 PRO B C 1
ATOM 9272 O O . PRO B 1 512 ? -2.154 33.438 -13.672 1 91.19 512 PRO B O 1
ATOM 9275 N N . TRP B 1 513 ? -2.662 34.219 -11.648 1 90.5 513 TRP B N 1
ATOM 9276 C CA . TRP B 1 513 ? -3.43 33.031 -11.211 1 90.5 513 TRP B CA 1
ATOM 9277 C C . TRP B 1 513 ? -4.504 32.688 -12.234 1 90.5 513 TRP B C 1
ATOM 9279 O O . TRP B 1 513 ? -4.676 31.516 -12.578 1 90.5 513 TRP B O 1
ATOM 9289 N N . SER B 1 514 ? -5.246 33.656 -12.828 1 85.25 514 SER B N 1
ATOM 9290 C CA . SER B 1 514 ? -6.348 33.438 -13.758 1 85.25 514 SER B CA 1
ATOM 9291 C C . SER B 1 514 ? -5.852 32.844 -15.078 1 85.25 514 SER B C 1
ATOM 9293 O O . SER B 1 514 ? -6.523 32.031 -15.68 1 85.25 514 SER B O 1
ATOM 9295 N N . VAL B 1 515 ? -4.691 33.25 -15.484 1 86 515 VAL B N 1
ATOM 9296 C CA . VAL B 1 515 ? -4.129 32.781 -16.75 1 86 515 VAL B CA 1
ATOM 9297 C C . VAL B 1 515 ? -3.578 31.359 -16.562 1 86 515 VAL B C 1
ATOM 9299 O O . VAL B 1 515 ? -3.721 30.516 -17.453 1 86 515 VAL B O 1
ATOM 9302 N N . TYR B 1 516 ? -3.004 31.156 -15.469 1 87 516 TYR B N 1
ATOM 9303 C CA . TYR B 1 516 ? -2.457 29.828 -15.188 1 87 516 TYR B CA 1
ATOM 9304 C C . TYR B 1 516 ? -3.545 28.766 -15.25 1 87 516 TYR B C 1
ATOM 9306 O O . TYR B 1 516 ? -3.34 27.688 -15.828 1 87 516 TYR B O 1
ATOM 9314 N N . TYR B 1 517 ? -4.699 28.922 -14.703 1 81.44 517 TYR B N 1
ATOM 9315 C CA . TYR B 1 517 ? -5.766 27.922 -14.648 1 81.44 517 TYR B CA 1
ATOM 9316 C C . TYR B 1 517 ? -6.652 28.016 -15.883 1 81.44 517 TYR B C 1
ATOM 9318 O O . TYR B 1 517 ? -7.445 27.094 -16.156 1 81.44 517 TYR B O 1
ATOM 9326 N N . LYS B 1 518 ? -6.738 29.094 -16.562 1 68.19 518 LYS B N 1
ATOM 9327 C CA . LYS B 1 518 ? -7.438 29.109 -17.844 1 68.19 518 LYS B CA 1
ATOM 9328 C C . LYS B 1 518 ? -6.797 28.125 -18.828 1 68.19 518 LYS B C 1
ATOM 9330 O O . LYS B 1 518 ? -7.496 27.422 -19.547 1 68.19 518 LYS B O 1
ATOM 9335 N N . ASP B 1 519 ? -5.559 28.078 -18.812 1 52.34 519 ASP B N 1
ATOM 9336 C CA . ASP B 1 519 ? -4.805 27.25 -19.75 1 52.34 519 ASP B CA 1
ATOM 9337 C C . ASP B 1 519 ? -4.824 25.781 -19.312 1 52.34 519 ASP B C 1
ATOM 9339 O O . ASP B 1 519 ? -4.785 24.875 -20.156 1 52.34 519 ASP B O 1
ATOM 9343 N N . THR B 1 520 ? -4.949 25.578 -18.031 1 52.47 520 THR B N 1
ATOM 9344 C CA . THR B 1 520 ? -4.953 24.188 -17.578 1 52.47 520 THR B CA 1
ATOM 9345 C C . THR B 1 520 ? -6.336 23.562 -17.75 1 52.47 520 THR B C 1
ATOM 9347 O O . THR B 1 520 ? -6.457 22.359 -17.938 1 52.47 520 THR B O 1
ATOM 9350 N N . CYS B 1 521 ? -7.449 24.391 -17.578 1 43.88 521 CYS B N 1
ATOM 9351 C CA . CYS B 1 521 ? -8.805 23.906 -17.812 1 43.88 521 CYS B CA 1
ATOM 9352 C C . CYS B 1 521 ? -9.039 23.656 -19.297 1 43.88 521 CYS B C 1
ATOM 9354 O O . CYS B 1 521 ? -9.93 22.891 -19.672 1 43.88 521 CYS B O 1
ATOM 9356 N N . THR B 1 522 ? -8.562 24.5 -20.219 1 38.06 522 THR B N 1
ATOM 9357 C CA . THR B 1 522 ? -8.797 24.266 -21.641 1 38.06 522 THR B CA 1
ATOM 9358 C C . THR B 1 522 ? -8.25 22.891 -22.062 1 38.06 522 THR B C 1
ATOM 9360 O O . THR B 1 522 ? -8.648 22.359 -23.094 1 38.06 522 THR B O 1
ATOM 9363 N N . SER B 1 523 ? -7.27 22.484 -21.422 1 35.38 523 SER B N 1
ATOM 9364 C CA . SER B 1 523 ? -6.789 21.203 -21.938 1 35.38 523 SER B CA 1
ATOM 9365 C C . SER B 1 523 ? -7.734 20.062 -21.562 1 35.38 523 SER B C 1
ATOM 9367 O O . SER B 1 523 ? -7.723 19.016 -22.203 1 35.38 523 SER B O 1
ATOM 9369 N N . ASN B 1 524 ? -8.453 20.219 -20.453 1 34.5 524 ASN B N 1
ATOM 9370 C CA . ASN B 1 524 ? -9.328 19.094 -20.141 1 34.5 524 ASN B CA 1
ATOM 9371 C C . ASN B 1 524 ? -10.742 19.328 -20.656 1 34.5 524 ASN B C 1
ATOM 9373 O O . ASN B 1 524 ? -11.695 18.719 -20.156 1 34.5 524 ASN B O 1
ATOM 9377 N N . VAL B 1 525 ? -11.07 20.469 -21.188 1 30.48 525 VAL B N 1
ATOM 9378 C CA . VAL B 1 525 ? -12.422 20.516 -21.719 1 30.48 525 VAL B CA 1
ATOM 9379 C C . VAL B 1 525 ? -12.562 19.516 -22.859 1 30.48 525 VAL B C 1
ATOM 9381 O O . VAL B 1 525 ? -11.766 19.531 -23.797 1 30.48 525 VAL B O 1
ATOM 9384 N N . PRO B 1 526 ? -13.383 18.562 -22.719 1 30.7 526 PRO B N 1
ATOM 9385 C CA . PRO B 1 526 ? -13.695 17.75 -23.906 1 30.7 526 PRO B CA 1
ATOM 9386 C C . PRO B 1 526 ? -14.18 18.578 -25.078 1 30.7 526 PRO B C 1
ATOM 9388 O O . PRO B 1 526 ? -14.992 19.5 -24.906 1 30.7 526 PRO B O 1
ATOM 9391 N N . THR B 1 527 ? -13.352 18.922 -26.047 1 29.08 527 THR B N 1
ATOM 9392 C CA . THR B 1 527 ? -13.766 19.5 -27.328 1 29.08 527 THR B CA 1
ATOM 9393 C C . THR B 1 527 ? -15.062 18.859 -27.812 1 29.08 527 THR B C 1
ATOM 9395 O O . THR B 1 527 ? -15.109 17.656 -28.109 1 29.08 527 THR B O 1
ATOM 9398 N N . THR B 1 528 ? -16.172 19.312 -27.281 1 27.39 528 THR B N 1
ATOM 9399 C CA . THR B 1 528 ? -17.422 18.984 -27.953 1 27.39 528 THR B CA 1
ATOM 9400 C C . THR B 1 528 ? -17.359 19.391 -29.422 1 27.39 528 THR B C 1
ATOM 9402 O O . THR B 1 528 ? -17.281 20.562 -29.75 1 27.39 528 THR B O 1
ATOM 9405 N N . THR B 1 529 ? -16.781 18.578 -30.234 1 24.33 529 THR B N 1
ATOM 9406 C CA . THR B 1 529 ? -16.797 18.75 -31.688 1 24.33 529 THR B CA 1
ATOM 9407 C C . THR B 1 529 ? -18.234 18.906 -32.188 1 24.33 529 THR B C 1
ATOM 9409 O O . THR B 1 529 ? -19.016 17.953 -32.188 1 24.33 529 THR B O 1
ATOM 9412 N N . LYS B 1 530 ? -18.891 20 -31.828 1 22.55 530 LYS B N 1
ATOM 9413 C CA . LYS B 1 530 ? -20.078 20.281 -32.656 1 22.55 530 LYS B CA 1
ATOM 9414 C C . LYS B 1 530 ? -19.766 20.188 -34.125 1 22.55 530 LYS B C 1
ATOM 9416 O O . LYS B 1 530 ? -18.922 20.938 -34.625 1 22.55 530 LYS B O 1
ATOM 9421 N N . ARG B 1 531 ? -19.969 19.031 -34.719 1 22.52 531 ARG B N 1
ATOM 9422 C CA . ARG B 1 531 ? -19.922 18.844 -36.156 1 22.52 531 ARG B CA 1
ATOM 9423 C C . ARG B 1 531 ? -20.844 19.797 -36.906 1 22.52 531 ARG B C 1
ATOM 9425 O O . ARG B 1 531 ? -22.062 19.641 -36.844 1 22.52 531 ARG B O 1
ATOM 9432 N N . LYS B 1 532 ? -20.578 21.094 -36.719 1 21.88 532 LYS B N 1
ATOM 9433 C CA . LYS B 1 532 ? -21.328 21.953 -37.625 1 21.88 532 LYS B CA 1
ATOM 9434 C C . LYS B 1 532 ? -21.266 21.422 -39.062 1 21.88 532 LYS B C 1
ATOM 9436 O O . LYS B 1 532 ? -20.188 21.109 -39.562 1 21.88 532 LYS B O 1
ATOM 9441 N N . ILE B 1 533 ? -22.391 20.953 -39.531 1 22.22 533 ILE B N 1
ATOM 9442 C CA . ILE B 1 533 ? -22.688 20.625 -40.938 1 22.22 533 ILE B CA 1
ATOM 9443 C C . ILE B 1 533 ? -22.328 21.797 -41.844 1 22.22 533 ILE B C 1
ATOM 9445 O O . ILE B 1 533 ? -22.844 22.906 -41.688 1 22.22 533 ILE B O 1
ATOM 9449 N N . SER B 1 534 ? -21 21.812 -42.156 1 21.38 534 SER B N 1
ATOM 9450 C CA . SER B 1 534 ? -20.422 22.766 -43.125 1 21.38 534 SER B CA 1
ATOM 9451 C C . SER B 1 534 ? -21.359 22.969 -44.312 1 21.38 534 SER B C 1
ATOM 9453 O O . SER B 1 534 ? -21.766 22.016 -44.969 1 21.38 534 SER B O 1
ATOM 9455 N N . SER B 1 535 ? -22.391 23.828 -44 1 20.8 535 SER B N 1
ATOM 9456 C CA . SER B 1 535 ? -23.094 24.375 -45.156 1 20.8 535 SER B CA 1
ATOM 9457 C C . SER B 1 535 ? -22.125 24.641 -46.312 1 20.8 535 SER B C 1
ATOM 9459 O O . SER B 1 535 ? -20.922 24.812 -46.062 1 20.8 535 SER B O 1
ATOM 9461 N N . CYS B 1 536 ? -22.672 24.5 -47.5 1 20.41 536 CYS B N 1
ATOM 9462 C CA . CYS B 1 536 ? -22.156 24.562 -48.844 1 20.41 536 CYS B CA 1
ATOM 9463 C C . CYS B 1 536 ? -21.25 25.766 -49.062 1 20.41 536 CYS B C 1
ATOM 9465 O O . CYS B 1 536 ? -21.375 26.781 -48.344 1 20.41 536 CYS B O 1
ATOM 9467 N N . SER B 1 537 ? -20.234 25.578 -49.781 1 21.98 537 SER B N 1
ATOM 9468 C CA . SER B 1 537 ? -18.938 26.047 -50.281 1 21.98 537 SER B CA 1
ATOM 9469 C C . SER B 1 537 ? -19.016 27.469 -50.812 1 21.98 537 SER B C 1
ATOM 9471 O O . SER B 1 537 ? -18.172 27.906 -51.594 1 21.98 537 SER B O 1
ATOM 9473 N N . SER B 1 538 ? -19.812 28.406 -49.969 1 19.91 538 SER B N 1
ATOM 9474 C CA . SER B 1 538 ? -19.766 29.531 -50.906 1 19.91 538 SER B CA 1
ATOM 9475 C C . SER B 1 538 ? -18.328 29.844 -51.344 1 19.91 538 SER B C 1
ATOM 9477 O O . SER B 1 538 ? -17.391 29.578 -50.594 1 19.91 538 SER B O 1
ATOM 9479 N N . PRO B 1 539 ? -18.125 30.344 -52.562 1 22.69 539 PRO B N 1
ATOM 9480 C CA . PRO B 1 539 ? -16.953 30.469 -53.438 1 22.69 539 PRO B CA 1
ATOM 9481 C C . PRO B 1 539 ? -15.914 31.438 -52.875 1 22.69 539 PRO B C 1
ATOM 9483 O O . PRO B 1 539 ? -16.188 32.656 -52.75 1 22.69 539 PRO B O 1
ATOM 9486 N N . PRO B 1 540 ? -15.258 30.953 -51.75 1 19.91 540 PRO B N 1
ATOM 9487 C CA . PRO B 1 540 ? -14.5 32 -51.062 1 19.91 540 PRO B CA 1
ATOM 9488 C C . PRO B 1 540 ? -13.523 32.719 -51.969 1 19.91 540 PRO B C 1
ATOM 9490 O O . PRO B 1 540 ? -13.031 32.125 -52.938 1 19.91 540 PRO B O 1
ATOM 9493 N N . LYS B 1 541 ? -13.625 34 -51.875 1 19.16 541 LYS B N 1
ATOM 9494 C CA . LYS B 1 541 ? -12.906 35.094 -52.562 1 19.16 541 LYS B CA 1
ATOM 9495 C C . LYS B 1 541 ? -11.398 34.969 -52.344 1 19.16 541 LYS B C 1
ATOM 9497 O O . LYS B 1 541 ? -10.953 34.406 -51.344 1 19.16 541 LYS B O 1
ATOM 9502 N N . ASP B 1 542 ? -10.516 35.438 -53.156 1 18.75 542 ASP B N 1
ATOM 9503 C CA . ASP B 1 542 ? -9.188 35.375 -53.75 1 18.75 542 ASP B CA 1
ATOM 9504 C C . ASP B 1 542 ? -8.133 35.969 -52.812 1 18.75 542 ASP B C 1
ATOM 9506 O O . ASP B 1 542 ? -6.961 36.094 -53.188 1 18.75 542 ASP B O 1
ATOM 9510 N N . ASN B 1 543 ? -8.492 36.219 -51.5 1 17.81 543 ASN B N 1
ATOM 9511 C CA . ASN B 1 543 ? -7.594 37.312 -51.125 1 17.81 543 ASN B CA 1
ATOM 9512 C C . ASN B 1 543 ? -6.148 36.844 -51 1 17.81 543 ASN B C 1
ATOM 9514 O O . ASN B 1 543 ? -5.895 35.688 -50.688 1 17.81 543 ASN B O 1
ATOM 9518 N N . VAL B 1 544 ? -5.203 37.719 -51.188 1 18.36 544 VAL B N 1
ATOM 9519 C CA . VAL B 1 544 ? -3.844 37.906 -51.688 1 18.36 544 VAL B CA 1
ATOM 9520 C C . VAL B 1 544 ? -2.846 37.531 -50.594 1 18.36 544 VAL B C 1
ATOM 9522 O O . VAL B 1 544 ? -1.863 36.844 -50.844 1 18.36 544 VAL B O 1
ATOM 9525 N N . ASP B 1 545 ? -2.791 38.188 -49.375 1 18.19 545 ASP B N 1
ATOM 9526 C CA . ASP B 1 545 ? -1.488 38.781 -49.125 1 18.19 545 ASP B CA 1
ATOM 9527 C C . ASP B 1 545 ? -0.593 37.812 -48.312 1 18.19 545 ASP B C 1
ATOM 9529 O O . ASP B 1 545 ? -1.073 37.094 -47.469 1 18.19 545 ASP B O 1
ATOM 9533 N N . SER B 1 546 ? 0.726 37.656 -48.625 1 18.45 546 SER B N 1
ATOM 9534 C CA . SER B 1 546 ? 1.792 36.656 -48.531 1 18.45 546 SER B CA 1
ATOM 9535 C C . SER B 1 546 ? 2.488 36.719 -47.188 1 18.45 546 SER B C 1
ATOM 9537 O O . SER B 1 546 ? 3.422 35.969 -46.906 1 18.45 546 SER B O 1
ATOM 9539 N N . PRO B 1 547 ? 1.971 37.469 -46.156 1 18.03 547 PRO B N 1
ATOM 9540 C CA . PRO B 1 547 ? 3.195 37.875 -45.469 1 18.03 547 PRO B CA 1
ATOM 9541 C C . PRO B 1 547 ? 3.91 36.688 -44.781 1 18.03 547 PRO B C 1
ATOM 9543 O O . PRO B 1 547 ? 3.305 35.656 -44.562 1 18.03 547 PRO B O 1
ATOM 9546 N N . ILE B 1 548 ? 5.129 37.062 -44.125 1 19.19 548 ILE B N 1
ATOM 9547 C CA . ILE B 1 548 ? 6.453 36.531 -43.781 1 19.19 548 ILE B CA 1
ATOM 9548 C C . ILE B 1 548 ? 6.387 35.75 -42.469 1 19.19 548 ILE B C 1
ATOM 9550 O O . ILE B 1 548 ? 5.844 36.25 -41.469 1 19.19 548 ILE B O 1
ATOM 9554 N N . ALA B 1 549 ? 6.77 34.5 -42.469 1 19.03 549 ALA B N 1
ATOM 9555 C CA . ALA B 1 549 ? 6.66 33.312 -41.625 1 19.03 549 ALA B CA 1
ATOM 9556 C C . ALA B 1 549 ? 7.586 33.406 -40.406 1 19.03 549 ALA B C 1
ATOM 9558 O O . ALA B 1 549 ? 8.805 33.281 -40.531 1 19.03 549 ALA B O 1
ATOM 9559 N N . GLU B 1 550 ? 7.414 34.5 -39.5 1 18.14 550 GLU B N 1
ATOM 9560 C CA . GLU B 1 550 ? 8.469 34.562 -38.5 1 18.14 550 GLU B CA 1
ATOM 9561 C C . GLU B 1 550 ? 8.461 33.312 -37.625 1 18.14 550 GLU B C 1
ATOM 9563 O O . GLU B 1 550 ? 7.395 32.875 -37.188 1 18.14 550 GLU B O 1
ATOM 9568 N N . ASP B 1 551 ? 9.562 32.5 -37.5 1 18.08 551 ASP B N 1
ATOM 9569 C CA . ASP B 1 551 ? 9.961 31.141 -37.156 1 18.08 551 ASP B CA 1
ATOM 9570 C C . ASP B 1 551 ? 9.914 30.906 -35.625 1 18.08 551 ASP B C 1
ATOM 9572 O O . ASP B 1 551 ? 9.578 29.812 -35.188 1 18.08 551 ASP B O 1
ATOM 9576 N N . THR B 1 552 ? 10.352 31.781 -34.656 1 18.56 552 THR B N 1
ATOM 9577 C CA . THR B 1 552 ? 11.398 31.25 -33.812 1 18.56 552 THR B CA 1
ATOM 9578 C C . THR B 1 552 ? 10.781 30.562 -32.594 1 18.56 552 THR B C 1
ATOM 9580 O O . THR B 1 552 ? 11.5 30.062 -31.719 1 18.56 552 THR B O 1
ATOM 9583 N N . SER B 1 553 ? 9.484 30.453 -32.312 1 18.53 553 SER B N 1
ATOM 9584 C CA . SER B 1 553 ? 9.195 30.469 -30.891 1 18.53 553 SER B CA 1
ATOM 9585 C C . SER B 1 553 ? 9.539 29.141 -30.234 1 18.53 553 SER B C 1
ATOM 9587 O O . SER B 1 553 ? 9.188 28.078 -30.766 1 18.53 553 SER B O 1
ATOM 9589 N N . ASP B 1 554 ? 10.609 29.078 -29.328 1 20.56 554 ASP B N 1
ATOM 9590 C CA . ASP B 1 554 ? 11.258 28.047 -28.516 1 20.56 554 ASP B CA 1
ATOM 9591 C C . ASP B 1 554 ? 10.289 27.469 -27.484 1 20.56 554 ASP B C 1
ATOM 9593 O O . ASP B 1 554 ? 9.766 28.203 -26.641 1 20.56 554 ASP B O 1
ATOM 9597 N N . ASP B 1 555 ? 9.508 26.5 -27.75 1 21.17 555 ASP B N 1
ATOM 9598 C CA . ASP B 1 555 ? 8.445 25.906 -26.953 1 21.17 555 ASP B CA 1
ATOM 9599 C C . ASP B 1 555 ? 9.016 25.156 -25.766 1 21.17 555 ASP B C 1
ATOM 9601 O O . ASP B 1 555 ? 9.758 24.172 -25.938 1 21.17 555 ASP B O 1
ATOM 9605 N N . HIS B 1 556 ? 9.445 25.844 -24.703 1 21.86 556 HIS B N 1
ATOM 9606 C CA . HIS B 1 556 ? 9.906 25.25 -23.453 1 21.86 556 HIS B CA 1
ATOM 9607 C C . HIS B 1 556 ? 8.867 24.297 -22.891 1 21.86 556 HIS B C 1
ATOM 9609 O O . HIS B 1 556 ? 7.695 24.656 -22.734 1 21.86 556 HIS B O 1
ATOM 9615 N N . ASP B 1 557 ? 9.07 23.031 -23.031 1 24.17 557 ASP B N 1
ATOM 9616 C CA . ASP B 1 557 ? 8.273 21.875 -22.656 1 24.17 557 ASP B CA 1
ATOM 9617 C C . ASP B 1 557 ? 8.125 21.766 -21.141 1 24.17 557 ASP B C 1
ATOM 9619 O O . ASP B 1 557 ? 9.102 21.531 -20.438 1 24.17 557 ASP B O 1
ATOM 9623 N N . GLY B 1 558 ? 7.383 22.672 -20.531 1 23.55 558 GLY B N 1
ATOM 9624 C CA . GLY B 1 558 ? 7.031 22.609 -19.125 1 23.55 558 GLY B CA 1
ATOM 9625 C C . GLY B 1 558 ? 6.5 21.25 -18.719 1 23.55 558 GLY B C 1
ATOM 9626 O O . GLY B 1 558 ? 5.457 20.797 -19.203 1 23.55 558 GLY B O 1
ATOM 9627 N N . HIS B 1 559 ? 7.402 20.375 -18.344 1 25.86 559 HIS B N 1
ATOM 9628 C CA . HIS B 1 559 ? 7.082 19.016 -17.922 1 25.86 559 HIS B CA 1
ATOM 9629 C C . HIS B 1 559 ? 6.168 19.016 -16.688 1 25.86 559 HIS B C 1
ATOM 9631 O O . HIS B 1 559 ? 6.543 19.531 -15.641 1 25.86 559 HIS B O 1
ATOM 9637 N N . THR B 1 560 ? 4.938 19.219 -16.875 1 26.95 560 THR B N 1
ATOM 9638 C CA . THR B 1 560 ? 3.898 19.094 -15.867 1 26.95 560 THR B CA 1
ATOM 9639 C C . THR B 1 560 ? 4.035 17.766 -15.117 1 26.95 560 THR B C 1
ATOM 9641 O O . THR B 1 560 ? 4.273 16.734 -15.734 1 26.95 560 THR B O 1
ATOM 9644 N N . PRO B 1 561 ? 4.188 17.906 -13.828 1 29.7 561 PRO B N 1
ATOM 9645 C CA . PRO B 1 561 ? 4.316 16.688 -13.023 1 29.7 561 PRO B CA 1
ATOM 9646 C C . PRO B 1 561 ? 3.197 15.68 -13.297 1 29.7 561 PRO B C 1
ATOM 9648 O O . PRO B 1 561 ? 2.02 16.047 -13.289 1 29.7 561 PRO B O 1
ATOM 9651 N N . GLU B 1 562 ? 3.459 14.758 -14.016 1 29.42 562 GLU B N 1
ATOM 9652 C CA . GLU B 1 562 ? 2.512 13.758 -14.508 1 29.42 562 GLU B CA 1
ATOM 9653 C C . GLU B 1 562 ? 1.811 13.047 -13.352 1 29.42 562 GLU B C 1
ATOM 9655 O O . GLU B 1 562 ? 2.463 12.586 -12.414 1 29.42 562 GLU B O 1
ATOM 9660 N N . LYS B 1 563 ? 0.569 13.367 -13.055 1 32.91 563 LYS B N 1
ATOM 9661 C CA . LYS B 1 563 ? -0.379 12.719 -12.148 1 32.91 563 LYS B CA 1
ATOM 9662 C C . LYS B 1 563 ? -0.276 11.203 -12.234 1 32.91 563 LYS B C 1
ATOM 9664 O O . LYS B 1 563 ? -0.21 10.641 -13.336 1 32.91 563 LYS B O 1
ATOM 9669 N N . VAL B 1 564 ? 0.043 10.664 -11.172 1 33.09 564 VAL B N 1
ATOM 9670 C CA . VAL B 1 564 ? -0.074 9.203 -11.148 1 33.09 564 VAL B CA 1
ATOM 9671 C C . VAL B 1 564 ? -1.515 8.797 -11.445 1 33.09 564 VAL B C 1
ATOM 9673 O O . VAL B 1 564 ? -2.449 9.266 -10.789 1 33.09 564 VAL B O 1
ATOM 9676 N N . PRO B 1 565 ? -1.836 8.281 -12.531 1 31.66 565 PRO B N 1
ATOM 9677 C CA . PRO B 1 565 ? -3.223 8 -12.914 1 31.66 565 PRO B CA 1
ATOM 9678 C C . PRO B 1 565 ? -3.986 7.227 -11.844 1 31.66 565 PRO B C 1
ATOM 9680 O O . PRO B 1 565 ? -3.381 6.504 -11.055 1 31.66 565 PRO B O 1
ATOM 9683 N N . ARG B 1 566 ? -5.285 7.617 -11.68 1 31.47 566 ARG B N 1
ATOM 9684 C CA . ARG B 1 566 ? -6.281 7.117 -10.734 1 31.47 566 ARG B CA 1
ATOM 9685 C C . ARG B 1 566 ? -6.391 5.598 -10.812 1 31.47 566 ARG B C 1
ATOM 9687 O O . ARG B 1 566 ? -6.355 5.02 -11.898 1 31.47 566 ARG B O 1
ATOM 9694 N N . ILE B 1 567 ? -6.207 4.898 -9.719 1 36.47 567 ILE B N 1
ATOM 9695 C CA . ILE B 1 567 ? -6.273 3.459 -9.484 1 36.47 567 ILE B CA 1
ATOM 9696 C C . ILE B 1 567 ? -7.648 2.934 -9.891 1 36.47 567 ILE B C 1
ATOM 9698 O O . ILE B 1 567 ? -8.672 3.381 -9.367 1 36.47 567 ILE B O 1
ATOM 9702 N N . SER B 1 568 ? -7.883 2.605 -11.109 1 30.61 568 SER B N 1
ATOM 9703 C CA . SER B 1 568 ? -9.172 1.98 -11.383 1 30.61 568 SER B CA 1
ATOM 9704 C C . SER B 1 568 ? -9.367 0.724 -10.539 1 30.61 568 SER B C 1
ATOM 9706 O O . SER B 1 568 ? -8.414 -0.025 -10.305 1 30.61 568 SER B O 1
ATOM 9708 N N . LYS B 1 569 ? -10.383 0.721 -9.703 1 34.59 569 LYS B N 1
ATOM 9709 C CA . LYS B 1 569 ? -10.82 -0.513 -9.055 1 34.59 569 LYS B CA 1
ATOM 9710 C C . LYS B 1 569 ? -10.898 -1.66 -10.062 1 34.59 569 LYS B C 1
ATOM 9712 O O . LYS B 1 569 ? -11.586 -1.556 -11.078 1 34.59 569 LYS B O 1
ATOM 9717 N N . GLY B 1 570 ? -9.852 -2.402 -10.367 1 32.69 570 GLY B N 1
ATOM 9718 C CA . GLY B 1 570 ? -9.891 -3.572 -11.234 1 32.69 570 GLY B CA 1
ATOM 9719 C C . GLY B 1 570 ? -11.156 -4.395 -11.078 1 32.69 570 GLY B C 1
ATOM 9720 O O . GLY B 1 570 ? -11.586 -4.668 -9.953 1 32.69 570 GLY B O 1
ATOM 9721 N N . ARG B 1 571 ? -12.078 -4.121 -11.859 1 29.52 571 ARG B N 1
ATOM 9722 C CA . ARG B 1 571 ? -13.227 -5.02 -11.859 1 29.52 571 ARG B CA 1
ATOM 9723 C C . ARG B 1 571 ? -12.781 -6.477 -11.82 1 29.52 571 ARG B C 1
ATOM 9725 O O . ARG B 1 571 ? -11.719 -6.82 -12.352 1 29.52 571 ARG B O 1
ATOM 9732 N N . ARG B 1 572 ? -13.609 -7.309 -11.117 1 33.38 572 ARG B N 1
ATOM 9733 C CA . ARG B 1 572 ? -13.57 -8.695 -10.664 1 33.38 572 ARG B CA 1
ATOM 9734 C C . ARG B 1 572 ? -13.43 -9.656 -11.844 1 33.38 572 ARG B C 1
ATOM 9736 O O . ARG B 1 572 ? -14.258 -9.648 -12.75 1 33.38 572 ARG B O 1
ATOM 9743 N N . VAL B 1 573 ? -12.469 -9.789 -12.617 1 30.72 573 VAL B N 1
ATOM 9744 C CA . VAL B 1 573 ? -12.609 -11.039 -13.359 1 30.72 573 VAL B CA 1
ATOM 9745 C C . VAL B 1 573 ? -12.75 -12.203 -12.383 1 30.72 573 VAL B C 1
ATOM 9747 O O . VAL B 1 573 ? -11.828 -12.492 -11.617 1 30.72 573 VAL B O 1
ATOM 9750 N N . SER B 1 574 ? -13.859 -12.359 -11.703 1 27.41 574 SER B N 1
ATOM 9751 C CA . SER B 1 574 ? -14.016 -13.578 -10.914 1 27.41 574 SER B CA 1
ATOM 9752 C C . SER B 1 574 ? -13.719 -14.82 -11.75 1 27.41 574 SER B C 1
ATOM 9754 O O . SER B 1 574 ? -13.906 -15.945 -11.281 1 27.41 574 SER B O 1
ATOM 9756 N N . ARG B 1 575 ? -13.508 -15.258 -12.922 1 26.25 575 ARG B N 1
ATOM 9757 C CA . ARG B 1 575 ? -13.828 -16.688 -12.969 1 26.25 575 ARG B CA 1
ATOM 9758 C C . ARG B 1 575 ? -13.18 -17.438 -11.805 1 26.25 575 ARG B C 1
ATOM 9760 O O . ARG B 1 575 ? -12.211 -16.953 -11.219 1 26.25 575 ARG B O 1
ATOM 9767 N N . GLY B 1 576 ? -13.656 -18.719 -11.148 1 26.58 576 GLY B N 1
ATOM 9768 C CA . GLY B 1 576 ? -13.477 -19.469 -9.914 1 26.58 576 GLY B CA 1
ATOM 9769 C C . GLY B 1 576 ? -12.031 -19.547 -9.453 1 26.58 576 GLY B C 1
ATOM 9770 O O . GLY B 1 576 ? -11.727 -20.172 -8.438 1 26.58 576 GLY B O 1
ATOM 9771 N N . GLY B 1 577 ? -11.031 -19.547 -10.344 1 24.39 577 GLY B N 1
ATOM 9772 C CA . GLY B 1 577 ? -9.898 -20.234 -9.75 1 24.39 577 GLY B CA 1
ATOM 9773 C C . GLY B 1 577 ? -9.156 -19.391 -8.734 1 24.39 577 GLY B C 1
ATOM 9774 O O . GLY B 1 577 ? -9.266 -18.156 -8.734 1 24.39 577 GLY B O 1
ATOM 9775 N N . THR B 1 578 ? -9.055 -19.734 -7.441 1 25.47 578 THR B N 1
ATOM 9776 C CA . THR B 1 578 ? -8.203 -19.203 -6.379 1 25.47 578 THR B CA 1
ATOM 9777 C C . THR B 1 578 ? -6.965 -18.531 -6.961 1 25.47 578 THR B C 1
ATOM 9779 O O . THR B 1 578 ? -6.293 -19.094 -7.828 1 25.47 578 THR B O 1
ATOM 9782 N N . ILE B 1 579 ? -7.012 -17.281 -7.051 1 27.11 579 ILE B N 1
ATOM 9783 C CA . ILE B 1 579 ? -5.801 -16.562 -7.418 1 27.11 579 ILE B CA 1
ATOM 9784 C C . ILE B 1 579 ? -4.582 -17.234 -6.797 1 27.11 579 ILE B C 1
ATOM 9786 O O . ILE B 1 579 ? -4.398 -17.203 -5.578 1 27.11 579 ILE B O 1
ATOM 9790 N N . SER B 1 580 ? -4.328 -18.375 -7.125 1 26.38 580 SER B N 1
ATOM 9791 C CA . SER B 1 580 ? -2.992 -18.812 -6.73 1 26.38 580 SER B CA 1
ATOM 9792 C C . SER B 1 580 ? -1.948 -17.75 -7.047 1 26.38 580 SER B C 1
ATOM 9794 O O . SER B 1 580 ? -1.973 -17.156 -8.125 1 26.38 580 SER B O 1
ATOM 9796 N N . PRO B 1 581 ? -1.514 -16.984 -6.152 1 28.77 581 PRO B N 1
ATOM 9797 C CA . PRO B 1 581 ? -0.385 -16.141 -6.52 1 28.77 581 PRO B CA 1
ATOM 9798 C C . PRO B 1 581 ? 0.317 -16.594 -7.793 1 28.77 581 PRO B C 1
ATOM 9800 O O . PRO B 1 581 ? 0.255 -17.781 -8.141 1 28.77 581 PRO B O 1
ATOM 9803 N N . ILE B 1 582 ? 0.572 -15.766 -8.789 1 31.08 582 ILE B N 1
ATOM 9804 C CA . ILE B 1 582 ? 1.376 -16.172 -9.938 1 31.08 582 ILE B CA 1
ATOM 9805 C C . ILE B 1 582 ? 2.273 -17.344 -9.555 1 31.08 582 ILE B C 1
ATOM 9807 O O . ILE B 1 582 ? 3.242 -17.641 -10.258 1 31.08 582 ILE B O 1
ATOM 9811 N N . LEU B 1 583 ? 2.354 -17.688 -8.281 1 31.17 583 LEU B N 1
ATOM 9812 C CA . LEU B 1 583 ? 3.232 -18.781 -7.852 1 31.17 583 LEU B CA 1
ATOM 9813 C C . LEU B 1 583 ? 2.877 -20.078 -8.562 1 31.17 583 LEU B C 1
ATOM 9815 O O . LEU B 1 583 ? 1.811 -20.188 -9.172 1 31.17 583 LEU B O 1
ATOM 9819 N N . GLU B 1 584 ? 3.273 -21.188 -7.875 1 31.89 584 GLU B N 1
ATOM 9820 C CA . GLU B 1 584 ? 3.479 -22.594 -8.25 1 31.89 584 GLU B CA 1
ATOM 9821 C C . GLU B 1 584 ? 2.158 -23.266 -8.617 1 31.89 584 GLU B C 1
ATOM 9823 O O . GLU B 1 584 ? 1.94 -24.438 -8.297 1 31.89 584 GLU B O 1
ATOM 9828 N N . ALA B 1 585 ? 1.143 -22.594 -8.719 1 30.09 585 ALA B N 1
ATOM 9829 C CA . ALA B 1 585 ? 0.047 -23.516 -8.992 1 30.09 585 ALA B CA 1
ATOM 9830 C C . ALA B 1 585 ? 0.288 -24.281 -10.297 1 30.09 585 ALA B C 1
ATOM 9832 O O . ALA B 1 585 ? 0.593 -23.672 -11.328 1 30.09 585 ALA B O 1
ATOM 9833 N N . ASP B 1 586 ? 0.798 -25.469 -10.141 1 28.47 586 ASP B N 1
ATOM 9834 C CA . ASP B 1 586 ? 0.834 -26.469 -11.211 1 28.47 586 ASP B CA 1
ATOM 9835 C C . ASP B 1 586 ? -0.505 -26.547 -11.938 1 28.47 586 ASP B C 1
ATOM 9837 O O . ASP B 1 586 ? -1.522 -26.906 -11.344 1 28.47 586 ASP B O 1
ATOM 9841 N N . GLU B 1 587 ? -0.91 -25.625 -12.633 1 29.02 587 GLU B N 1
ATOM 9842 C CA . GLU B 1 587 ? -1.981 -26.062 -13.523 1 29.02 587 GLU B CA 1
ATOM 9843 C C . GLU B 1 587 ? -1.628 -27.375 -14.211 1 29.02 587 GLU B C 1
ATOM 9845 O O . GLU B 1 587 ? -0.784 -27.406 -15.109 1 29.02 587 GLU B O 1
ATOM 9850 N N . SER B 1 588 ? -1.457 -28.531 -13.461 1 25.77 588 SER B N 1
ATOM 9851 C CA . SER B 1 588 ? -1.432 -29.812 -14.164 1 25.77 588 SER B CA 1
ATOM 9852 C C . SER B 1 588 ? -2.473 -29.844 -15.281 1 25.77 588 SER B C 1
ATOM 9854 O O . SER B 1 588 ? -3.674 -29.781 -15.016 1 25.77 588 SER B O 1
ATOM 9856 N N . THR B 1 589 ? -2.244 -29.141 -16.266 1 25.34 589 THR B N 1
ATOM 9857 C CA . THR B 1 589 ? -2.92 -29.562 -17.484 1 25.34 589 THR B CA 1
ATOM 9858 C C . THR B 1 589 ? -2.863 -31.078 -17.656 1 25.34 589 THR B C 1
ATOM 9860 O O . THR B 1 589 ? -1.779 -31.656 -17.766 1 25.34 589 THR B O 1
ATOM 9863 N N . GLU B 1 590 ? -3.797 -31.797 -17.078 1 24.23 590 GLU B N 1
ATOM 9864 C CA . GLU B 1 590 ? -4.133 -33.156 -17.5 1 24.23 590 GLU B CA 1
ATOM 9865 C C . GLU B 1 590 ? -4.078 -33.281 -19.016 1 24.23 590 GLU B C 1
ATOM 9867 O O . GLU B 1 590 ? -5.066 -33.031 -19.703 1 24.23 590 GLU B O 1
ATOM 9872 N N . LEU B 1 591 ? -3.123 -32.719 -19.672 1 22.95 591 LEU B N 1
ATOM 9873 C CA . LEU B 1 591 ? -3.168 -33.281 -21.016 1 22.95 591 LEU B CA 1
ATOM 9874 C C . LEU B 1 591 ? -3.088 -34.781 -20.984 1 22.95 591 LEU B C 1
ATOM 9876 O O . LEU B 1 591 ? -3.428 -35.469 -21.953 1 22.95 591 LEU B O 1
ATOM 9880 N N . ASP B 1 592 ? -2.057 -35.375 -20.203 1 19.5 592 ASP B N 1
ATOM 9881 C CA . ASP B 1 592 ? -1.633 -36.719 -20.609 1 19.5 592 ASP B CA 1
ATOM 9882 C C . ASP B 1 592 ? -2.723 -37.75 -20.328 1 19.5 592 ASP B C 1
ATOM 9884 O O . ASP B 1 592 ? -3.322 -37.75 -19.25 1 19.5 592 ASP B O 1
ATOM 9888 N N . ALA B 1 593 ? -3.203 -38.625 -21.344 1 19.44 593 ALA B N 1
ATOM 9889 C CA . ALA B 1 593 ? -4.094 -39.75 -21.594 1 19.44 593 ALA B CA 1
ATOM 9890 C C . ALA B 1 593 ? -3.76 -40.938 -20.688 1 19.44 593 ALA B C 1
ATOM 9892 O O . ALA B 1 593 ? -4.656 -41.594 -20.141 1 19.44 593 ALA B O 1
ATOM 9893 N N . ASP B 1 594 ? -2.459 -41.469 -20.641 1 17 594 ASP B N 1
ATOM 9894 C CA . ASP B 1 594 ? -2.471 -42.938 -20.797 1 17 594 ASP B CA 1
ATOM 9895 C C . ASP B 1 594 ? -2.777 -43.625 -19.484 1 17 594 ASP B C 1
ATOM 9897 O O . ASP B 1 594 ? -3.672 -44.469 -19.422 1 17 594 ASP B O 1
ATOM 9901 N N . SER B 1 595 ? -1.643 -44.281 -18.75 1 16.97 595 SER B N 1
ATOM 9902 C CA . SER B 1 595 ? -1.458 -45.688 -18.344 1 16.97 595 SER B CA 1
ATOM 9903 C C . SER B 1 595 ? -2.066 -45.938 -16.969 1 16.97 595 SER B C 1
ATOM 9905 O O . SER B 1 595 ? -2.217 -45.031 -16.156 1 16.97 595 SER B O 1
ATOM 9907 N N . SER B 1 596 ? -2.504 -47.281 -16.531 1 16.77 596 SER B N 1
ATOM 9908 C CA . SER B 1 596 ? -3.465 -48.156 -15.844 1 16.77 596 SER B CA 1
ATOM 9909 C C . SER B 1 596 ? -3.053 -48.375 -14.391 1 16.77 596 SER B C 1
ATOM 9911 O O . SER B 1 596 ? -3.83 -48.906 -13.594 1 16.77 596 SER B O 1
ATOM 9913 N N . SER B 1 597 ? -1.778 -48.219 -13.836 1 17.55 597 SER B N 1
ATOM 9914 C CA . SER B 1 597 ? -1.476 -49.344 -12.945 1 17.55 597 SER B CA 1
ATOM 9915 C C . SER B 1 597 ? -2.141 -49.156 -11.586 1 17.55 597 SER B C 1
ATOM 9917 O O . SER B 1 597 ? -2.172 -48.062 -11.047 1 17.55 597 SER B O 1
ATOM 9919 N N . VAL B 1 598 ? -2.951 -50.156 -10.914 1 16.83 598 VAL B N 1
ATOM 9920 C CA . VAL B 1 598 ? -3.979 -50.5 -9.93 1 16.83 598 VAL B CA 1
ATOM 9921 C C . VAL B 1 598 ? -3.346 -50.625 -8.547 1 16.83 598 VAL B C 1
ATOM 9923 O O . VAL B 1 598 ? -4.047 -50.844 -7.555 1 16.83 598 VAL B O 1
ATOM 9926 N N . SER B 1 599 ? -2.219 -50.031 -8.047 1 17.47 599 SER B N 1
ATOM 9927 C CA . SER B 1 599 ? -1.783 -50.875 -6.918 1 17.47 599 SER B CA 1
ATOM 9928 C C . SER B 1 599 ? -2.719 -50.688 -5.727 1 17.47 599 SER B C 1
ATOM 9930 O O . SER B 1 599 ? -3.373 -49.656 -5.578 1 17.47 599 SER B O 1
ATOM 9932 N N . ASN B 1 600 ? -2.957 -51.75 -4.746 1 17.78 600 ASN B N 1
ATOM 9933 C CA . ASN B 1 600 ? -3.879 -52.406 -3.807 1 17.78 600 ASN B CA 1
ATOM 9934 C C . ASN B 1 600 ? -3.764 -51.781 -2.414 1 17.78 600 ASN B C 1
ATOM 9936 O O . ASN B 1 600 ? -4.391 -52.25 -1.468 1 17.78 600 ASN B O 1
ATOM 9940 N N . ILE B 1 601 ? -3.176 -50.625 -2.084 1 18.47 601 ILE B N 1
ATOM 9941 C CA . ILE B 1 601 ? -2.686 -50.75 -0.716 1 18.47 601 ILE B CA 1
ATOM 9942 C C . ILE B 1 601 ? -3.857 -50.656 0.26 1 18.47 601 ILE B C 1
ATOM 9944 O O . ILE B 1 601 ? -4.848 -49.969 -0.008 1 18.47 601 ILE B O 1
ATOM 9948 N N . THR B 1 602 ? -3.676 -51.125 1.67 1 17.89 602 THR B N 1
ATOM 9949 C CA . THR B 1 602 ? -4.254 -51.812 2.82 1 17.89 602 THR B CA 1
ATOM 9950 C C . THR B 1 602 ? -5.051 -50.844 3.686 1 17.89 602 THR B C 1
ATOM 9952 O O . THR B 1 602 ? -4.883 -49.625 3.576 1 17.89 602 THR B O 1
ATOM 9955 N N . ASP B 1 603 ? -5.586 -51.25 4.934 1 18.14 603 ASP B N 1
ATOM 9956 C CA . ASP B 1 603 ? -6.777 -51.344 5.77 1 18.14 603 ASP B CA 1
ATOM 9957 C C . ASP B 1 603 ? -6.801 -50.281 6.84 1 18.14 603 ASP B C 1
ATOM 9959 O O . ASP B 1 603 ? -7.66 -50.281 7.727 1 18.14 603 ASP B O 1
ATOM 9963 N N . VAL B 1 604 ? -6.094 -49.125 6.805 1 19.41 604 VAL B N 1
ATOM 9964 C CA . VAL B 1 604 ? -5.906 -48.656 8.172 1 19.41 604 VAL B CA 1
ATOM 9965 C C . VAL B 1 604 ? -7.23 -48.156 8.734 1 19.41 604 VAL B C 1
ATOM 9967 O O . VAL B 1 604 ? -8 -47.5 8.031 1 19.41 604 VAL B O 1
ATOM 9970 N N . ASP B 1 605 ? -7.668 -48.531 9.992 1 19.11 605 ASP B N 1
ATOM 9971 C CA . ASP B 1 605 ? -8.82 -48.594 10.883 1 19.11 605 ASP B CA 1
ATOM 9972 C C . ASP B 1 605 ? -9.109 -47.219 11.5 1 19.11 605 ASP B C 1
ATOM 9974 O O . ASP B 1 605 ? -9.438 -47.125 12.688 1 19.11 605 ASP B O 1
ATOM 9978 N N . VAL B 1 606 ? -9.148 -46.156 10.867 1 17.61 606 VAL B N 1
ATOM 9979 C CA . VAL B 1 606 ? -9.203 -44.906 11.602 1 17.61 606 VAL B CA 1
ATOM 9980 C C . VAL B 1 606 ? -10.555 -44.781 12.312 1 17.61 606 VAL B C 1
ATOM 9982 O O . VAL B 1 606 ? -11.609 -44.844 11.68 1 17.61 606 VAL B O 1
ATOM 9985 N N . LYS B 1 607 ? -10.578 -44.938 13.695 1 18.27 607 LYS B N 1
ATOM 9986 C CA . LYS B 1 607 ? -11.641 -44.812 14.688 1 18.27 607 LYS B CA 1
ATOM 9987 C C . LYS B 1 607 ? -12.281 -43.438 14.656 1 18.27 607 LYS B C 1
ATOM 9989 O O . LYS B 1 607 ? -11.586 -42.438 14.766 1 18.27 607 LYS B O 1
ATOM 9994 N N . ASN B 1 608 ? -13.484 -43.188 14 1 17.92 608 ASN B N 1
ATOM 9995 C CA . ASN B 1 608 ? -14.375 -42.062 13.75 1 17.92 608 ASN B CA 1
ATOM 9996 C C . ASN B 1 608 ? -14.945 -41.5 15.047 1 17.92 608 ASN B C 1
ATOM 9998 O O . ASN B 1 608 ? -15.789 -42.125 15.688 1 17.92 608 ASN B O 1
ATOM 10002 N N . HIS B 1 609 ? -14.148 -41.125 16.109 1 18.95 609 HIS B N 1
ATOM 10003 C CA . HIS B 1 609 ? -14.898 -40.719 17.297 1 18.95 609 HIS B CA 1
ATOM 10004 C C . HIS B 1 609 ? -15.805 -39.531 16.984 1 18.95 609 HIS B C 1
ATOM 10006 O O . HIS B 1 609 ? -15.359 -38.531 16.438 1 18.95 609 HIS B O 1
ATOM 10012 N N . SER B 1 610 ? -17.141 -39.719 16.812 1 18.8 610 SER B N 1
ATOM 10013 C CA . SER B 1 610 ? -18.328 -38.938 16.453 1 18.8 610 SER B CA 1
ATOM 10014 C C . SER B 1 610 ? -18.641 -37.906 17.5 1 18.8 610 SER B C 1
ATOM 10016 O O . SER B 1 610 ? -19.734 -37.312 17.5 1 18.8 610 SER B O 1
ATOM 10018 N N . ILE B 1 611 ? -17.672 -37.094 18.016 1 19.83 611 ILE B N 1
ATOM 10019 C CA . ILE B 1 611 ? -18.141 -36.25 19.109 1 19.83 611 ILE B CA 1
ATOM 10020 C C . ILE B 1 611 ? -19.297 -35.344 18.641 1 19.83 611 ILE B C 1
ATOM 10022 O O . ILE B 1 611 ? -19.203 -34.719 17.594 1 19.83 611 ILE B O 1
ATOM 10026 N N . SER B 1 612 ? -20.531 -35.531 19.188 1 18.92 612 SER B N 1
ATOM 10027 C CA . SER B 1 612 ? -21.906 -35.062 19.047 1 18.92 612 SER B CA 1
ATOM 10028 C C . SER B 1 612 ? -22.031 -33.594 19.344 1 18.92 612 SER B C 1
ATOM 10030 O O . SER B 1 612 ? -21.922 -33.156 20.5 1 18.92 612 SER B O 1
ATOM 10032 N N . THR B 1 613 ? -21.234 -32.656 18.797 1 19.59 613 THR B N 1
ATOM 10033 C CA . THR B 1 613 ? -21.391 -31.312 19.312 1 19.59 613 THR B CA 1
ATOM 10034 C C . THR B 1 613 ? -22.812 -30.812 19.094 1 19.59 613 THR B C 1
ATOM 10036 O O . THR B 1 613 ? -23.359 -30.922 18 1 19.59 613 THR B O 1
ATOM 10039 N N . PRO B 1 614 ? -23.641 -30.516 20.109 1 19.03 614 PRO B N 1
ATOM 10040 C CA . PRO B 1 614 ? -25.062 -30.188 20.219 1 19.03 614 PRO B CA 1
ATOM 10041 C C . PRO B 1 614 ? -25.438 -28.906 19.469 1 19.03 614 PRO B C 1
ATOM 10043 O O . PRO B 1 614 ? -24.609 -28 19.359 1 19.03 614 PRO B O 1
ATOM 10046 N N . SER B 1 615 ? -26.312 -28.984 18.391 1 18.78 615 SER B N 1
ATOM 10047 C CA . SER B 1 615 ? -26.859 -28.062 17.406 1 18.78 615 SER B CA 1
ATOM 10048 C C . SER B 1 615 ? -27.719 -26.984 18.062 1 18.78 615 SER B C 1
ATOM 10050 O O . SER B 1 615 ? -28.734 -27.297 18.703 1 18.78 615 SER B O 1
ATOM 10052 N N . TYR B 1 616 ? -27.172 -26.062 18.859 1 17.62 616 TYR B N 1
ATOM 10053 C CA . TYR B 1 616 ? -27.953 -25.062 19.562 1 17.62 616 TYR B CA 1
ATOM 10054 C C . TYR B 1 616 ? -28.797 -24.234 18.594 1 17.62 616 TYR B C 1
ATOM 10056 O O . TYR B 1 616 ? -28.312 -23.234 18.062 1 17.62 616 TYR B O 1
ATOM 10064 N N . ALA B 1 617 ? -29.453 -24.781 17.594 1 19.06 617 ALA B N 1
ATOM 10065 C CA . ALA B 1 617 ? -30.234 -24.016 16.625 1 19.06 617 ALA B CA 1
ATOM 10066 C C . ALA B 1 617 ? -31.406 -23.328 17.297 1 19.06 617 ALA B C 1
ATOM 10068 O O . ALA B 1 617 ? -32.562 -23.734 17.125 1 19.06 617 ALA B O 1
ATOM 10069 N N . GLN B 1 618 ? -31.359 -22.906 18.578 1 17.48 618 GLN B N 1
ATOM 10070 C CA . GLN B 1 618 ? -32.656 -22.516 19.078 1 17.48 618 GLN B CA 1
ATOM 10071 C C . GLN B 1 618 ? -33.281 -21.422 18.219 1 17.48 618 GLN B C 1
ATOM 10073 O O . GLN B 1 618 ? -32.594 -20.672 17.547 1 17.48 618 GLN B O 1
ATOM 10078 N N . THR B 1 619 ? -34.688 -21.344 18.188 1 19.02 619 THR B N 1
ATOM 10079 C CA . THR B 1 619 ? -35.875 -20.875 17.484 1 19.02 619 THR B CA 1
ATOM 10080 C C . THR B 1 619 ? -36.031 -19.359 17.609 1 19.02 619 THR B C 1
ATOM 10082 O O . THR B 1 619 ? -36.438 -18.859 18.656 1 19.02 619 THR B O 1
ATOM 10085 N N . LEU B 1 620 ? -34.938 -18.484 17.562 1 17.44 620 LEU B N 1
ATOM 10086 C CA . LEU B 1 620 ? -35.406 -17.141 17.875 1 17.44 620 LEU B CA 1
ATOM 10087 C C . LEU B 1 620 ? -36.469 -16.688 16.875 1 17.44 620 LEU B C 1
ATOM 10089 O O . LEU B 1 620 ? -36.219 -16.656 15.664 1 17.44 620 LEU B O 1
ATOM 10093 N N . LYS B 1 621 ? -37.781 -16.906 17.156 1 19.55 621 LYS B N 1
ATOM 10094 C CA . LYS B 1 621 ? -39 -16.516 16.469 1 19.55 621 LYS B CA 1
ATOM 10095 C C . LYS B 1 621 ? -39.031 -15 16.266 1 19.55 621 LYS B C 1
ATOM 10097 O O . LYS B 1 621 ? -39.281 -14.242 17.203 1 19.55 621 LYS B O 1
ATOM 10102 N N . THR B 1 622 ? -38.062 -14.352 15.523 1 18.73 622 THR B N 1
ATOM 10103 C CA . THR B 1 622 ? -38.156 -12.906 15.352 1 18.73 622 THR B CA 1
ATOM 10104 C C . THR B 1 622 ? -39.469 -12.508 14.703 1 18.73 622 THR B C 1
ATOM 10106 O O . THR B 1 622 ? -39.906 -13.133 13.734 1 18.73 622 THR B O 1
ATOM 10109 N N . LYS B 1 623 ? -40.469 -11.844 15.391 1 19.06 623 LYS B N 1
ATOM 10110 C CA . LYS B 1 623 ? -41.719 -11.219 15 1 19.06 623 LYS B CA 1
ATOM 10111 C C . LYS B 1 623 ? -41.531 -10.336 13.766 1 19.06 623 LYS B C 1
ATOM 10113 O O . LYS B 1 623 ? -40.562 -9.586 13.672 1 19.06 623 LYS B O 1
ATOM 10118 N N . LYS B 1 624 ? -42.219 -10.57 12.625 1 21.59 624 LYS B N 1
ATOM 10119 C CA . LYS B 1 624 ? -42.344 -10.016 11.281 1 21.59 624 LYS B CA 1
ATOM 10120 C C . LYS B 1 624 ? -42.781 -8.555 11.32 1 21.59 624 LYS B C 1
ATOM 10122 O O . LYS B 1 624 ? -43.969 -8.25 11.18 1 21.59 624 LYS B O 1
ATOM 10127 N N . ASP B 1 625 ? -42.406 -7.676 12.25 1 18.7 625 ASP B N 1
ATOM 10128 C CA . ASP B 1 625 ? -43.125 -6.422 12.055 1 18.7 625 ASP B CA 1
ATOM 10129 C C . ASP B 1 625 ? -42.875 -5.855 10.656 1 18.7 625 ASP B C 1
ATOM 10131 O O . ASP B 1 625 ? -41.719 -5.773 10.219 1 18.7 625 ASP B O 1
ATOM 10135 N N . THR B 1 626 ? -43.875 -5.922 9.664 1 19.92 626 THR B N 1
ATOM 10136 C CA . THR B 1 626 ? -44.125 -5.633 8.258 1 19.92 626 THR B CA 1
ATOM 10137 C C . THR B 1 626 ? -43.781 -4.18 7.938 1 19.92 626 THR B C 1
ATOM 10139 O O . THR B 1 626 ? -43.969 -3.732 6.801 1 19.92 626 THR B O 1
ATOM 10142 N N . ASP B 1 627 ? -43.531 -3.215 8.781 1 20.17 627 ASP B N 1
ATOM 10143 C CA . ASP B 1 627 ? -43.781 -1.857 8.297 1 20.17 627 ASP B CA 1
ATOM 10144 C C . ASP B 1 627 ? -42.781 -1.479 7.207 1 20.17 627 ASP B C 1
ATOM 10146 O O . ASP B 1 627 ? -41.562 -1.49 7.434 1 20.17 627 ASP B O 1
ATOM 10150 N N . THR B 1 628 ? -43.094 -1.746 5.879 1 20.11 628 THR B N 1
ATOM 10151 C CA . THR B 1 628 ? -42.406 -1.47 4.617 1 20.11 628 THR B CA 1
ATOM 10152 C C . THR B 1 628 ? -42.125 0.019 4.477 1 20.11 628 THR B C 1
ATOM 10154 O O . THR B 1 628 ? -43 0.821 4.227 1 20.11 628 THR B O 1
ATOM 10157 N N . ALA B 1 629 ? -41.469 0.752 5.277 1 21.45 629 ALA B N 1
ATOM 10158 C CA . ALA B 1 629 ? -41.219 2.156 4.961 1 21.45 629 ALA B CA 1
ATOM 10159 C C . ALA B 1 629 ? -40.625 2.309 3.564 1 21.45 629 ALA B C 1
ATOM 10161 O O . ALA B 1 629 ? -39.594 1.693 3.248 1 21.45 629 ALA B O 1
ATOM 10162 N N . GLU B 1 630 ? -41.406 2.611 2.48 1 20 630 GLU B N 1
ATOM 10163 C CA . GLU B 1 630 ? -41.156 2.975 1.088 1 20 630 GLU B CA 1
ATOM 10164 C C . GLU B 1 630 ? -40.062 4.008 0.982 1 20 630 GLU B C 1
ATOM 10166 O O . GLU B 1 630 ? -40.125 5.074 1.598 1 20 630 GLU B O 1
ATOM 10171 N N . LEU B 1 631 ? -38.875 3.65 0.936 1 19.73 631 LEU B N 1
ATOM 10172 C CA . LEU B 1 631 ? -37.781 4.609 0.689 1 19.73 631 LEU B CA 1
ATOM 10173 C C . LEU B 1 631 ? -38.094 5.434 -0.56 1 19.73 631 LEU B C 1
ATOM 10175 O O . LEU B 1 631 ? -38.188 4.891 -1.662 1 19.73 631 LEU B O 1
ATOM 10179 N N . LYS B 1 632 ? -38.938 6.508 -0.588 1 21.98 632 LYS B N 1
ATOM 10180 C CA . LYS B 1 632 ? -39.25 7.539 -1.576 1 21.98 632 LYS B CA 1
ATOM 10181 C C . LYS B 1 632 ? -38 7.91 -2.385 1 21.98 632 LYS B C 1
ATOM 10183 O O . LYS B 1 632 ? -36.906 8.07 -1.826 1 21.98 632 LYS B O 1
ATOM 10188 N N . THR B 1 633 ? -38.031 7.578 -3.709 1 22.52 633 THR B N 1
ATOM 10189 C CA . THR B 1 633 ? -37.156 7.773 -4.867 1 22.52 633 THR B CA 1
ATOM 10190 C C . THR B 1 633 ? -36.719 9.227 -4.977 1 22.52 633 THR B C 1
ATOM 10192 O O . THR B 1 633 ? -37.562 10.117 -5.203 1 22.52 633 THR B O 1
ATOM 10195 N N . ILE B 1 634 ? -35.906 9.703 -4.188 1 20.89 634 ILE B N 1
ATOM 10196 C CA . ILE B 1 634 ? -35.656 11.141 -4.035 1 20.89 634 ILE B CA 1
ATOM 10197 C C . ILE B 1 634 ? -35.375 11.758 -5.398 1 20.89 634 ILE B C 1
ATOM 10199 O O . ILE B 1 634 ? -35.656 12.938 -5.617 1 20.89 634 ILE B O 1
ATOM 10203 N N . PHE B 1 635 ? -34.469 11.18 -6.227 1 21.45 635 PHE B N 1
ATOM 10204 C CA . PHE B 1 635 ? -33.938 12.156 -7.164 1 21.45 635 PHE B CA 1
ATOM 10205 C C . PHE B 1 635 ? -34.844 12.336 -8.359 1 21.45 635 PHE B C 1
ATOM 10207 O O . PHE B 1 635 ? -35.312 11.359 -8.953 1 21.45 635 PHE B O 1
ATOM 10214 N N . PRO B 1 636 ? -35.656 13.406 -8.477 1 23.42 636 PRO B N 1
ATOM 10215 C CA . PRO B 1 636 ? -36.594 13.734 -9.562 1 23.42 636 PRO B CA 1
ATOM 10216 C C . PRO B 1 636 ? -35.906 13.695 -10.938 1 23.42 636 PRO B C 1
ATOM 10218 O O . PRO B 1 636 ? -34.844 14.281 -11.125 1 23.42 636 PRO B O 1
ATOM 10221 N N . VAL B 1 637 ? -35.875 12.656 -11.641 1 21 637 VAL B N 1
ATOM 10222 C CA . VAL B 1 637 ? -35.438 12.711 -13.031 1 21 637 VAL B CA 1
ATOM 10223 C C . VAL B 1 637 ? -36.375 13.609 -13.836 1 21 637 VAL B C 1
ATOM 10225 O O . VAL B 1 637 ? -37.625 13.531 -13.688 1 21 637 VAL B O 1
ATOM 10228 N N . ALA B 1 638 ? -36.031 14.852 -14.438 1 21.88 638 ALA B N 1
ATOM 10229 C CA . ALA B 1 638 ? -36.75 15.742 -15.344 1 21.88 638 ALA B CA 1
ATOM 10230 C C . ALA B 1 638 ? -37.406 14.953 -16.453 1 21.88 638 ALA B C 1
ATOM 10232 O O . ALA B 1 638 ? -36.844 14.008 -17 1 21.88 638 ALA B O 1
ATOM 10233 N N . SER B 1 639 ? -38.75 14.789 -16.359 1 20.02 639 SER B N 1
ATOM 10234 C CA . SER B 1 639 ? -39.625 14.242 -17.391 1 20.02 639 SER B CA 1
ATOM 10235 C C . SER B 1 639 ? -39.406 14.945 -18.719 1 20.02 639 SER B C 1
ATOM 10237 O O . SER B 1 639 ? -39.438 16.172 -18.797 1 20.02 639 SER B O 1
ATOM 10239 N N . TRP B 1 640 ? -38.562 14.516 -19.609 1 22.31 640 TRP B N 1
ATOM 10240 C CA . TRP B 1 640 ? -38.562 15.008 -20.984 1 22.31 640 TRP B CA 1
ATOM 10241 C C . TRP B 1 640 ? -39.969 14.906 -21.594 1 22.31 640 TRP B C 1
ATOM 10243 O O . TRP B 1 640 ? -40.562 13.82 -21.625 1 22.31 640 TRP B O 1
ATOM 10253 N N . ASP B 1 641 ? -40.812 15.867 -21.266 1 18.89 641 ASP B N 1
ATOM 10254 C CA . ASP B 1 641 ? -41.812 16.141 -22.297 1 18.89 641 ASP B CA 1
ATOM 10255 C C . ASP B 1 641 ? -41.125 16.547 -23.609 1 18.89 641 ASP B C 1
ATOM 10257 O O . ASP B 1 641 ? -40.156 17.297 -23.609 1 18.89 641 ASP B O 1
#

pLDDT: mean 76.64, std 27.3, range [16.75, 98.69]